Protein 4I83 (pdb70)

Secondary structure (DSSP, 8-state):
--SSEEHHHHHHH----TTS----EEEEEETTTEEEEEEE--SSSGGGGTS-TTS----HHHHHHHHHHHHHHHHHHHTT--TTT---EEEEE-SEEE-S---TTPEEEEEEEEEEEETTEEEEEEEEEETTEEEEEEEEEEE-/-PSSEEHHHHHHH----TTS----EEEEEETTTEEEEEEE--TTSGGGGTS-TTS----HHHHHHHHHHHHHHHHHHHTT--TTT---EEEEE-SEEE-S---TTPEEEEEEEEEEEETTEEEEEEEEEETTEEEEEEEEEEE-/-PSSEEHHHHHHH----TTS----EEEEEETTTEEEEEEE--SSSGGGGTS-TTS----HHHHHHHHHHHHHHHHHHHTT--SSS---EEEEE-SEEE-S---TTPEEEEEEEEEEEETTEEEEEEEEEETTEEEEEEEEEEE-/-PSSEEHHHHHHH----TTS----EEEEEETTTEEEEEEE--SSSGGGGTS-TTS----HHHHHHHHHHHHHHHHHHHTT--TTT---EEEEE-SEEE-S---TT-EEEEEEEEEEEETTEEEEEEEEEETTEEEEEEEEEEE-/-PSSEEHHHHHHH----TTS----EEEEEETTTEEEEEEE--SSSGGGGTS-TTS----HHHHHHHHHHHHHHHHHHHTT--SSS---EEEEE-SEEE-S---TTPEEEEEEEEEE-GGGEEEEEEEEEETTEEEEEEEEEEE-/--SSEEHHHHHHH----TTS----EEEEEETTTEEEEEEE--SSSGGGGTS-TTS----HHHHHHHHHHHHHHHHHHHTT--TTT---EEEEE-SEEE-S---TTPEEEEEEEEEEEETTEEEEEEEEEETTEEEEEEEEEEE-

CATH classification: 3.10.129.10

Radius of gyration: 27.05 Å; Cα contacts (8 Å, |Δi|>4): 2384; chains: 6; bounding box: 73×71×73 Å

Nearest PDB structures (foldseek):
  4i83-assembly1_F  TM=1.007E+00  e=2.774E-29  Neisseria meningitidis FAM18
  5buw-assembly1_A  TM=9.594E-01  e=2.032E-19  Yersinia pestis
  6n3p-assembly1_A  TM=9.674E-01  e=6.274E-19  Escherichia coli
  1u1z-assembly1_D  TM=9.624E-01  e=1.663E-16  Pseudomonas aeruginosa
  1u1z-assembly1_E  TM=9.686E-01  e=4.587E-16  Pseudomonas aeruginosa

Sequence (864 aa):
VQLPIEAKDIQKLIPHRYPFLQLDRITAFEPMKTLTAIKNVSINEPQFQGHFPDLPVMPGVLIIEAMAQACGTLAILSEGGRKENEFFFFAGIDEARFKRQVIPGDQLVFEVELLTSRRGIGKFNAVAKVDGQVAVEAIIMCAKVQLPIEAKDIQKLIPHRYPFLQLDRITAFEPMKTLTAIKNVSINEPQFQGHFPDLPVMPGVLIIEAMAQACGTLAILSEGGRKENEFFFFAGIDEARFKRQVIPGDQLVFEVELLTSRRGIGKFNAVAKVDGQVAVEAIIMCAKVQLPIEAKDIQKLIPHRYPFLQLDRITAFEPMKTLTAIKNVSINEPQFQGHFPDLPVMPGVLIIEAMAQACGTLAILSEGGRKENEFFFFAGIDEARFKRQVIPGDQLVFEVELLTSRRGIGKFNAVAKVDGQVAVEAIIMCAKVQLPIEAKDIQKLIPHRYPFLQLDRITAFEPMKTLTAIKNVSINEPQFQGHFPDLPVMPGVLIIEAMAQACGTLAILSEGGRKENEFFFFAGIDEARFKRQVIPGDQLVFEVELLTSRRGIGKFNAVAKVDGQVAVEAIIMCAKVQLPIEAKDIQKLIPHRYPFLQLDRITAFEPMKTLTAIKNVSINEPQFQGHFPDLPVMPGVLIIEAMAQACGTLAILSEGGRKENEFFFFAGIDEARFKRQVIPGDQLVFEVELLTSRRGIGKFNAVAKVDGQVAVEAIIMCAKVQLPIEAKDIQKLIPHRYPFLQLDRITAFEPMKTLTAIKNVSINEPQFQGHFPDLPVMPGVLIIEAMAQACGTLAILSEGGRKENEFFFFAGIDEARFKRQVIPGDQLVFEVELLTSRRGIGKFNAVAKVDGQVAVEAIIMCAK

Solvent-accessible surface area: 33273 Å² total; per-residue (Å²): 123,167,73,73,16,31,1,81,43,0,15,130,21,5,27,20,44,30,17,7,1,0,0,0,30,0,55,40,26,99,78,114,129,56,2,24,0,11,0,0,0,0,10,1,0,16,6,10,47,0,12,18,66,112,83,7,20,6,2,18,0,6,3,0,8,0,0,11,9,0,0,8,0,1,17,10,19,23,97,51,11,148,83,128,94,104,69,37,96,42,26,0,0,29,101,0,77,38,128,77,101,2,32,2,4,5,62,0,42,0,72,4,81,36,85,70,79,201,203,35,84,11,75,3,65,1,29,0,61,2,132,58,110,47,0,1,53,3,24,0,15,7,23,113,124,166,76,72,15,31,1,79,44,0,17,130,20,6,26,19,45,32,17,7,1,0,0,0,29,0,54,40,31,100,77,114,127,55,2,24,0,12,1,0,0,0,7,1,0,16,6,11,42,0,13,18,67,110,82,8,19,6,1,16,0,5,3,0,8,0,0,10,8,0,0,9,0,1,17,17,18,24,89,55,14,149,85,126,94,90,72,34,100,42,24,0,0,27,100,0,75,37,126,79,97,2,35,2,4,4,61,0,41,0,71,3,80,38,83,70,79,180,197,43,84,11,73,4,64,1,26,0,61,2,129,59,110,47,0,2,54,3,23,0,15,6,23,114,123,165,74,73,14,31,1,81,44,0,17,130,20,6,25,21,42,32,17,7,2,0,0,0,29,0,55,40,28,104,79,115,128,55,1,24,0,11,0,0,0,0,7,2,0,15,5,10,43,0,11,17,67,108,83,7,19,6,1,17,0,5,4,1,8,0,0,10,7,0,0,9,0,1,17,7,19,23,87,53,9,150,81,133,119,17,74,34,104,44,27,0,0,30,98,0,79,36,126,82,92,2,34,1,4,4,61,0,41,0,71,4,77,38,85,70,77,164,186,44,76,10,73,4,65,1,26,0,58,1,131,56,110,46,0,1,54,2,23,0,15,5,21,129,121,166,76,72,14,31,1,81,43,0,16,130,20,6,26,21,47,31,16,8,2,0,0,0,31,0,55,40,28,101,78,113,129,55,2,24,0,11,1,0,0,0,7,2,0,16,5,10,46,0,12,21,69,106,82,8,18,6,1,19,1,6,3,0,8,0,0,10,8,0,0,9,0,1,17,8,19,23,79,52,8,150,80,134,103,35,78,33,99,43,25,0,0,27,97,0,77,39,127,80,98,2,35,2,4,4,63,0,42,0,73,3,79,38,85,73,82,184,212,43,83,11,72,5,65,1,27,0,61,1,130,60,109,46,0,2,54,3,24,0,16,5,21,125,122,166,73,74,14,32,1,84,42,0,15,130,21,6,24,19,45,32,17,7,1,0,0,0,28,0,56,40,27,101,79,114,129,55,2,24,0,12,0,0,0,0,10,1,0,17,6,11,45,0,12,18,67,113,83,8,20,5,2,17,0,6,4,0,8,0,0,11,8,0,0,10,0,1,17,16,18,23,97,54,19,154,81,129,78,128,71,41,97,42,26,0,0,30,99,0,72,38,127,79,98,2,36,2,3,4,63,0,43,0,71,4,76,38,85,70,80,154,168,45,73,11,73,5,64,0,26,0,61,1,130,60,110,46,0,2,54,3,26,0,14,6,22,125,122,164,75,72,13,31,1,81,44,0,16,130,20,5,26,21,43,30,17,7,1,0,0,0,30,0,56,39,28,101,77,114,127,55,2,24,0,12,0,0,0,0,8,1,0,16,5,10,45,0,13,17,66,109,80,8,18,6,1,17,1,5,4,0,8,0,0,10,7,0,0,10,0,1,17,9,19,22,86,56,10,152,80,132,116,19,80,34,100,42,26,0,0,28,101,0,78,37,129,80,93,2,34,3,3,4,62,0,43,0,71,5,78,36,85,70,81,166,202,43,82,10,76,4,65,1,28,0,61,2,133,58,111,48,0,2,55,3,22,0,14,7,21,131

Foldseek 3Di:
DDPWQAPVRLCFAAVDDPPLAFFGIWGDADAQWKTKTKGAAACPHPCNVVCPPVDGWPDPVSVVSNLQSRVFSSNQVNVPHTHVGDDKAFDDKADKDFDDTDGHVWMKMKMKTFDDCPDQKTWMWMFIDTPPDTGMTIITIIGD/DDPWQAPVRLCFAAVDDPPQAFFGTWHDADAQWKTKTKGAAACPHPCNVVCPPVAGWDDPVSVVSNLQSRVQSSNCVNVPHTHPDDGKAFDDKADKDFDDTDGHVWMWMKMKTFDDCPPQKTWMWMFIDTPPDTGMTIITIIGD/DDPWQAPVRLCFAAVDDPPQAFFGIWGDADAQWKTKTKGAAACPHPCNVVCPPVDFWPDPVSVVSNLQSRVFSSNCVNVPHTHVPDDKAFDDKADKDFDDTDGHVWMKMKMKTFDDCPPQKTWMWMFIDTPPDTGMTIITIIGD/DDPWQAPVRLCFAAVDDPPQAFFGIWHDADAQWKTKTKGAAACPHPCNVVCPPVDGWPDPVSVVSNLQSRVSSSNCVNVPHTHVPDDKAFDDKADKDFDDTDGHVWMKMKMKTFDDDDPQKTWMWMFIDTPPDTGMTIITIIGD/DDPWQAPVRLCFAAVDDPPQAFFGIWGDADAQWKTKTKGAAACPHPCNVVCPPVDGWPDPVSVVSNLQSRVQSSNCVNVVHTHPPDDKAFDDKADKDFDDTDGHVWMKMKMKTFDDCPPQKTWMWMFIDTPPDTGMTIITIIGD/DDPWQAPVRLCFAAVDDPPQAFFGIWHDADAQWKTKTKGAAACPHPCNVVCPPVFGWPDPVSVVSNLQSRVSSSNCVNVPHTHVPDDKAFDDKADKDFDDTDGHPWMKMKMKTFDDCPPQKTWMWMFIDTPPDTGMTIITIIGD

B-factor: mean 51.8, std 17.57, range [20.0, 137.4]

Organism: Neisseria meningitidis serogroup C / serotype 2a (strain ATCC 700532 / DSM 15464 / FAM18) (NCBI:txid272831)

Structure (mmCIF, N/CA/C/O backbone):
data_4I83
#
_entry.id   4I83
#
_cell.length_a   72.440
_cell.length_b   103.980
_cell.length_c   135.860
_cell.angle_alpha   90.00
_cell.angle_beta   90.00
_cell.angle_gamma   90.00
#
_symmetry.space_group_name_H-M   'P 21 21 21'
#
loop_
_atom_site.group_PDB
_atom_site.id
_atom_site.type_symbol
_atom_site.label_atom_id
_atom_site.label_alt_id
_atom_site.label_comp_id
_atom_site.label_asym_id
_atom_site.label_entity_id
_atom_site.label_seq_id
_atom_site.pdbx_PDB_ins_code
_atom_site.Cartn_x
_atom_site.Cartn_y
_atom_site.Cartn_z
_atom_site.occupancy
_atom_site.B_iso_or_equiv
_atom_site.auth_seq_id
_atom_site.auth_comp_id
_atom_site.auth_asym_id
_atom_site.auth_atom_id
_atom_site.pdbx_PDB_model_num
ATOM 1 N N . VAL A 1 6 ? -8.847 -35.959 12.025 1.00 61.34 3 VAL A N 1
ATOM 2 C CA . VAL A 1 6 ? -9.323 -34.653 12.607 1.00 56.60 3 VAL A CA 1
ATOM 3 C C . VAL A 1 6 ? -10.784 -34.390 12.220 1.00 54.35 3 VAL A C 1
ATOM 4 O O . VAL A 1 6 ? -11.192 -34.699 11.116 1.00 46.16 3 VAL A O 1
ATOM 8 N N . GLN A 1 7 ? -11.536 -33.752 13.125 1.00 58.32 4 GLN A N 1
ATOM 9 C CA . GLN A 1 7 ? -12.962 -33.502 12.931 1.00 57.35 4 GLN A CA 1
ATOM 10 C C . GLN A 1 7 ? -13.252 -32.153 12.215 1.00 54.97 4 GLN A C 1
ATOM 11 O O . GLN A 1 7 ? -12.895 -31.072 12.715 1.00 58.99 4 GLN A O 1
ATOM 17 N N . LEU A 1 8 ? -13.917 -32.214 11.064 1.00 47.56 5 LEU A N 1
ATOM 18 C CA . LEU A 1 8 ? -14.242 -31.021 10.280 1.00 49.99 5 LEU A CA 1
ATOM 19 C C . LEU A 1 8 ? -15.727 -30.639 10.405 1.00 47.32 5 LEU A C 1
ATOM 20 O O . LEU A 1 8 ? -16.561 -31.516 10.535 1.00 55.60 5 LEU A O 1
ATOM 25 N N . PRO A 1 9 ? -16.064 -29.333 10.343 1.00 44.16 6 PRO A N 1
ATOM 26 C CA . PRO A 1 9 ? -15.166 -28.171 10.194 1.00 42.49 6 PRO A CA 1
ATOM 27 C C . PRO A 1 9 ? -14.403 -27.869 11.477 1.00 45.76 6 PRO A C 1
ATOM 28 O O . PRO A 1 9 ? -14.891 -28.176 12.573 1.00 45.41 6 PRO A O 1
ATOM 32 N N . ILE A 1 10 ? -13.215 -27.286 11.358 1.00 46.89 7 ILE A N 1
ATOM 33 C CA . ILE A 1 10 ? -12.511 -26.770 12.546 1.00 46.88 7 ILE A CA 1
ATOM 34 C C . ILE A 1 10 ? -12.950 -25.335 12.774 1.00 45.78 7 ILE A C 1
ATOM 35 O O . ILE A 1 10 ? -12.758 -24.471 11.911 1.00 47.71 7 ILE A O 1
ATOM 40 N N . GLU A 1 11 ? -13.576 -25.088 13.918 1.00 42.72 8 GLU A N 1
ATOM 41 C CA . GLU A 1 11 ? -14.099 -23.753 14.207 1.00 41.72 8 GLU A CA 1
ATOM 42 C C . GLU A 1 11 ? -13.008 -22.836 14.706 1.00 39.18 8 GLU A C 1
ATOM 43 O O . GLU A 1 11 ? -11.983 -23.292 15.201 1.00 43.81 8 GLU A O 1
ATOM 49 N N . ALA A 1 12 ? -13.238 -21.535 14.579 1.00 39.08 9 ALA A N 1
ATOM 50 C CA . ALA A 1 12 ? -12.288 -20.508 15.044 1.00 34.45 9 ALA A CA 1
ATOM 51 C C . ALA A 1 12 ? -11.764 -20.786 16.436 1.00 31.91 9 ALA A C 1
ATOM 52 O O . ALA A 1 12 ? -10.556 -20.760 16.666 1.00 31.42 9 ALA A O 1
ATOM 54 N N . LYS A 1 13 ? -12.648 -21.115 17.365 1.00 34.59 10 LYS A N 1
ATOM 55 C CA . LYS A 1 13 ? -12.193 -21.474 18.728 1.00 36.66 10 LYS A CA 1
ATOM 56 C C . LYS A 1 13 ? -11.109 -22.546 18.737 1.00 35.00 10 LYS A C 1
ATOM 57 O O . LYS A 1 13 ? -10.276 -22.585 19.657 1.00 38.69 10 LYS A O 1
ATOM 63 N N . ASP A 1 14 ? -11.112 -23.422 17.737 1.00 33.45 11 ASP A N 1
ATOM 64 C CA . ASP A 1 14 ? -10.113 -24.480 17.662 1.00 35.04 11 ASP A CA 1
ATOM 65 C C . ASP A 1 14 ? -8.919 -24.164 16.774 1.00 36.68 11 ASP A C 1
ATOM 66 O O . ASP A 1 14 ? -7.811 -24.646 17.053 1.00 39.09 11 ASP A O 1
ATOM 71 N N . ILE A 1 15 ? -9.120 -23.350 15.741 1.00 33.21 12 ILE A N 1
ATOM 72 C CA . ILE A 1 15 ? -8.001 -22.773 15.003 1.00 31.94 12 ILE A CA 1
ATOM 73 C C . ILE A 1 15 ? -7.032 -22.100 15.963 1.00 32.60 12 ILE A C 1
ATOM 74 O O . ILE A 1 15 ? -5.823 -22.125 15.770 1.00 31.74 12 ILE A O 1
ATOM 79 N N . GLN A 1 16 ? -7.565 -21.502 17.024 1.00 35.89 13 GLN A N 1
ATOM 80 C CA . GLN A 1 16 ? -6.734 -20.836 18.045 1.00 37.02 13 GLN A CA 1
ATOM 81 C C . GLN A 1 16 ? -5.872 -21.784 18.886 1.00 38.51 13 GLN A C 1
ATOM 82 O O . GLN A 1 16 ? -4.896 -21.375 19.513 1.00 41.57 13 GLN A O 1
ATOM 88 N N . LYS A 1 17 ? -6.277 -23.042 18.970 1.00 44.54 14 LYS A N 1
ATOM 89 C CA . LYS A 1 17 ? -5.487 -24.037 19.660 1.00 44.35 14 LYS A CA 1
ATOM 90 C C . LYS A 1 17 ? -4.341 -24.464 18.788 1.00 45.24 14 LYS A C 1
ATOM 91 O O . LYS A 1 17 ? -3.343 -24.981 19.301 1.00 41.81 14 LYS A O 1
ATOM 97 N N . LEU A 1 18 ? -4.489 -24.249 17.470 1.00 45.06 15 LEU A N 1
ATOM 98 C CA . LEU A 1 18 ? -3.457 -24.603 16.477 1.00 43.45 15 LEU A CA 1
ATOM 99 C C . LEU A 1 18 ? -2.405 -23.515 16.233 1.00 41.34 15 LEU A C 1
ATOM 100 O O . LEU A 1 18 ? -1.222 -23.835 16.059 1.00 40.27 15 LEU A O 1
ATOM 105 N N . ILE A 1 19 ? -2.822 -22.245 16.171 1.00 39.63 16 ILE A N 1
ATOM 106 C CA . ILE A 1 19 ? -1.892 -21.137 15.863 1.00 35.77 16 ILE A CA 1
ATOM 107 C C . ILE A 1 19 ? -2.019 -19.989 16.873 1.00 35.69 16 ILE A C 1
ATOM 108 O O . ILE A 1 19 ? -3.086 -19.793 17.455 1.00 34.69 16 ILE A O 1
ATOM 113 N N . PRO A 1 20 ? -0.931 -19.244 17.098 1.00 33.52 17 PRO A N 1
ATOM 114 C CA . PRO A 1 20 ? -0.932 -18.284 18.197 1.00 36.37 17 PRO A CA 1
ATOM 115 C C . PRO A 1 20 ? -1.643 -16.942 17.898 1.00 36.34 17 PRO A C 1
ATOM 116 O O . PRO A 1 20 ? -1.936 -16.182 18.812 1.00 36.44 17 PRO A O 1
ATOM 120 N N . HIS A 1 21 ? -1.993 -16.728 16.639 1.00 37.27 18 HIS A N 1
ATOM 121 C CA . HIS A 1 21 ? -2.569 -15.484 16.167 1.00 35.94 18 HIS A CA 1
ATOM 122 C C . HIS A 1 21 ? -3.875 -15.202 16.873 1.00 37.63 18 HIS A C 1
ATOM 123 O O . HIS A 1 21 ? -4.727 -16.092 17.009 1.00 37.01 18 HIS A O 1
ATOM 130 N N . ARG A 1 22 ? -4.050 -13.952 17.314 1.00 36.88 19 ARG A N 1
ATOM 131 C CA . ARG A 1 22 ? -5.297 -13.514 17.922 1.00 34.47 19 ARG A CA 1
ATOM 132 C C . ARG A 1 22 ? -5.714 -12.177 17.357 1.00 33.73 19 ARG A C 1
ATOM 133 O O . ARG A 1 22 ? -5.031 -11.631 16.502 1.00 35.50 19 ARG A O 1
ATOM 141 N N . TYR A 1 23 ? -6.868 -11.683 17.799 1.00 33.64 20 TYR A N 1
ATOM 142 C CA . TYR A 1 23 ? -7.430 -10.444 17.311 1.00 32.45 20 TYR A CA 1
ATOM 143 C C . TYR A 1 23 ? -6.397 -9.328 17.428 1.00 34.92 20 TYR A C 1
ATOM 144 O O . TYR A 1 23 ? -5.784 -9.186 18.471 1.00 40.27 20 TYR A O 1
ATOM 153 N N . PRO A 1 24 ? -6.208 -8.517 16.374 1.00 32.13 21 PRO A N 1
ATOM 154 C CA . PRO A 1 24 ? -6.870 -8.458 15.095 1.00 30.65 21 PRO A CA 1
ATOM 155 C C . PRO A 1 24 ? -6.089 -9.111 13.960 1.00 29.56 21 PRO A C 1
ATOM 156 O O . PRO A 1 24 ? -6.261 -8.721 12.811 1.00 28.60 21 PRO A O 1
ATOM 160 N N . PHE A 1 25 ? -5.266 -10.107 14.274 1.00 31.00 22 PHE A N 1
ATOM 161 C CA . PHE A 1 25 ? -4.435 -10.747 13.261 1.00 31.55 22 PHE A CA 1
ATOM 162 C C . PHE A 1 25 ? -4.688 -12.236 13.023 1.00 32.51 22 PHE A C 1
ATOM 163 O O . PHE A 1 25 ? -3.884 -12.915 12.420 1.00 32.21 22 PHE A O 1
ATOM 171 N N . LEU A 1 26 ? -5.853 -12.707 13.466 1.00 34.68 23 LEU A N 1
ATOM 172 C CA . LEU A 1 26 ? -6.383 -14.003 13.091 1.00 31.52 23 LEU A CA 1
ATOM 173 C C . LEU A 1 26 ? -7.342 -13.817 11.943 1.00 31.78 23 LEU A C 1
ATOM 174 O O . LEU A 1 26 ? -8.392 -13.212 12.124 1.00 36.80 23 LEU A O 1
ATOM 179 N N . GLN A 1 27 ? -6.970 -14.316 10.762 1.00 32.72 24 GLN A N 1
ATOM 180 C CA . GLN A 1 27 ? -7.682 -14.016 9.519 1.00 31.71 24 GLN A CA 1
ATOM 181 C C . GLN A 1 27 ? -8.317 -15.250 8.887 1.00 32.96 24 GLN A C 1
ATOM 182 O O . GLN A 1 27 ? -8.520 -15.299 7.672 1.00 32.07 24 GLN A O 1
ATOM 188 N N . LEU A 1 28 ? -8.573 -16.259 9.708 1.00 32.95 25 LEU A N 1
ATOM 189 C CA . LEU A 1 28 ? -9.341 -17.406 9.299 1.00 32.71 25 LEU A CA 1
ATOM 190 C C . LEU A 1 28 ? -10.465 -17.560 10.261 1.00 34.65 25 LEU A C 1
ATOM 191 O O . LEU A 1 28 ? -10.270 -17.483 11.470 1.00 37.36 25 LEU A O 1
ATOM 196 N N . ASP A 1 29 ? -11.649 -17.825 9.734 1.00 39.03 26 ASP A N 1
ATOM 197 C CA . ASP A 1 29 ? -12.794 -18.109 10.575 1.00 40.69 26 ASP A CA 1
ATOM 198 C C . ASP A 1 29 ? -13.062 -19.614 10.789 1.00 39.26 26 ASP A C 1
ATOM 199 O O . ASP A 1 29 ? -13.564 -20.000 11.838 1.00 39.08 26 ASP A O 1
ATOM 204 N N . ARG A 1 30 ? -12.769 -20.436 9.792 1.00 41.48 27 ARG A N 1
ATOM 205 C CA . ARG A 1 30 ? -13.164 -21.843 9.824 1.00 42.27 27 ARG A CA 1
ATOM 206 C C . ARG A 1 30 ? -12.393 -22.652 8.802 1.00 40.73 27 ARG A C 1
ATOM 207 O O . ARG A 1 30 ? -12.251 -22.220 7.660 1.00 43.97 27 ARG A O 1
ATOM 215 N N . ILE A 1 31 ? -11.899 -23.813 9.214 1.00 40.94 28 ILE A N 1
ATOM 216 C CA . ILE A 1 31 ? -11.301 -24.769 8.282 1.00 40.68 28 ILE A CA 1
ATOM 217 C C . ILE A 1 31 ? -12.396 -25.733 7.827 1.00 42.17 28 ILE A C 1
ATOM 218 O O . ILE A 1 31 ? -13.036 -26.375 8.658 1.00 43.68 28 ILE A O 1
ATOM 223 N N . THR A 1 32 ? -12.614 -25.829 6.516 1.00 44.50 29 THR A N 1
ATOM 224 C CA . THR A 1 32 ? -13.687 -26.665 5.986 1.00 45.72 29 THR A CA 1
ATOM 225 C C . THR A 1 32 ? -13.232 -27.957 5.252 1.00 47.25 29 THR A C 1
ATOM 226 O O . THR A 1 32 ? -14.026 -28.877 5.106 1.00 54.06 29 THR A O 1
ATOM 230 N N . ALA A 1 33 ? -11.984 -28.022 4.800 1.00 47.57 30 ALA A N 1
ATOM 231 C CA . ALA A 1 33 ? -11.462 -29.195 4.065 1.00 46.91 30 ALA A CA 1
ATOM 232 C C . ALA A 1 33 ? -9.994 -29.395 4.383 1.00 45.29 30 ALA A C 1
ATOM 233 O O . ALA A 1 33 ? -9.289 -28.439 4.658 1.00 46.98 30 ALA A O 1
ATOM 235 N N . PHE A 1 34 ? -9.554 -30.641 4.364 1.00 47.51 31 PHE A N 1
ATOM 236 C CA . PHE A 1 34 ? -8.195 -30.955 4.724 1.00 51.53 31 PHE A CA 1
ATOM 237 C C . PHE A 1 34 ? -7.789 -32.341 4.246 1.00 52.12 31 PHE A C 1
ATOM 238 O O . PHE A 1 34 ? -8.401 -33.335 4.635 1.00 48.70 31 PHE A O 1
ATOM 246 N N . GLU A 1 35 ? -6.740 -32.379 3.422 1.00 53.63 32 GLU A N 1
ATOM 247 C CA . GLU A 1 35 ? -6.044 -33.615 3.043 1.00 50.58 32 GLU A CA 1
ATOM 248 C C . GLU A 1 35 ? -4.612 -33.589 3.558 1.00 49.95 32 GLU A C 1
ATOM 249 O O . GLU A 1 35 ? -3.810 -32.775 3.086 1.00 47.66 32 GLU A O 1
ATOM 255 N N . PRO A 1 36 ? -4.273 -34.464 4.525 1.00 48.04 33 PRO A N 1
ATOM 256 C CA . PRO A 1 36 ? -2.925 -34.424 5.131 1.00 48.67 33 PRO A CA 1
ATOM 257 C C . PRO A 1 36 ? -1.818 -34.319 4.101 1.00 46.25 33 PRO A C 1
ATOM 258 O O . PRO A 1 36 ? -1.862 -34.980 3.073 1.00 47.58 33 PRO A O 1
ATOM 262 N N . MET A 1 37 ? -0.866 -33.436 4.371 1.00 48.57 34 MET A N 1
ATOM 263 C CA . MET A 1 37 ? 0.297 -33.193 3.523 1.00 50.53 34 MET A CA 1
ATOM 264 C C . MET A 1 37 ? -0.012 -32.730 2.093 1.00 49.52 34 MET A C 1
ATOM 265 O O . MET A 1 37 ? 0.888 -32.649 1.267 1.00 46.85 34 MET A O 1
ATOM 270 N N . LYS A 1 38 ? -1.259 -32.342 1.823 1.00 55.30 35 LYS A N 1
ATOM 271 C CA . LYS A 1 38 ? -1.706 -32.007 0.461 1.00 56.14 35 LYS A CA 1
ATOM 272 C C . LYS A 1 38 ? -2.486 -30.672 0.333 1.00 51.05 35 LYS A C 1
ATOM 273 O O . LYS A 1 38 ? -1.969 -29.697 -0.242 1.00 47.37 35 LYS A O 1
ATOM 279 N N . THR A 1 39 ? -3.741 -30.653 0.803 1.00 45.94 36 THR A N 1
ATOM 280 C CA . THR A 1 39 ? -4.608 -29.485 0.601 1.00 46.10 36 THR A CA 1
ATOM 281 C C . THR A 1 39 ? -5.409 -29.097 1.833 1.00 45.80 36 THR A C 1
ATOM 282 O O . THR A 1 39 ? -5.542 -29.878 2.781 1.00 53.10 36 THR A O 1
ATOM 286 N N . LEU A 1 40 ? -5.917 -27.867 1.805 1.00 43.76 37 LEU A N 1
ATOM 287 C CA . LEU A 1 40 ? -6.803 -27.346 2.845 1.00 39.87 37 LEU A CA 1
ATOM 288 C C . LEU A 1 40 ? -7.703 -26.283 2.268 1.00 36.42 37 LEU A C 1
ATOM 289 O O . LEU A 1 40 ? -7.282 -25.503 1.411 1.00 32.06 37 LEU A O 1
ATOM 294 N N . THR A 1 41 ? -8.954 -26.277 2.720 1.00 39.14 38 THR A N 1
ATOM 295 C CA . THR A 1 41 ? -9.877 -25.154 2.455 1.00 42.14 38 THR A CA 1
ATOM 296 C C . THR A 1 41 ? -10.257 -24.476 3.787 1.00 43.11 38 THR A C 1
ATOM 297 O O . THR A 1 41 ? -10.519 -25.143 4.806 1.00 41.99 38 THR A O 1
ATOM 301 N N . ALA A 1 42 ? -10.255 -23.148 3.758 1.00 39.13 39 ALA A N 1
ATOM 302 C CA . ALA A 1 42 ? -10.638 -22.353 4.909 1.00 40.66 39 ALA A CA 1
ATOM 303 C C . ALA A 1 42 ? -11.483 -21.187 4.436 1.00 37.92 39 ALA A C 1
ATOM 304 O O . ALA A 1 42 ? -11.399 -20.793 3.274 1.00 35.30 39 ALA A O 1
ATOM 306 N N . ILE A 1 43 ? -12.300 -20.641 5.332 1.00 35.85 40 ILE A N 1
ATOM 307 C CA . ILE A 1 43 ? -13.024 -19.416 5.005 1.00 39.24 40 ILE A CA 1
ATOM 308 C C . ILE A 1 43 ? -12.727 -18.264 5.965 1.00 39.42 40 ILE A C 1
ATOM 309 O O . ILE A 1 43 ? -12.272 -18.459 7.105 1.00 37.98 40 ILE A O 1
ATOM 314 N N . LYS A 1 44 ? -12.969 -17.067 5.461 1.00 36.30 41 LYS A N 1
ATOM 315 C CA . LYS A 1 44 ? -12.899 -15.849 6.241 1.00 36.17 41 LYS A CA 1
ATOM 316 C C . LYS A 1 44 ? -14.045 -14.974 5.779 1.00 34.53 41 LYS A C 1
ATOM 317 O O . LYS A 1 44 ? -14.112 -14.623 4.608 1.00 31.42 41 LYS A O 1
ATOM 323 N N . ASN A 1 45 ? -14.952 -14.661 6.702 1.00 34.65 42 ASN A N 1
ATOM 324 C CA . ASN A 1 45 ? -16.059 -13.773 6.423 1.00 33.14 42 ASN A CA 1
ATOM 325 C C . ASN A 1 45 ? -15.598 -12.317 6.446 1.00 33.98 42 ASN A C 1
ATOM 326 O O . ASN A 1 45 ? -14.918 -11.914 7.372 1.00 36.43 42 ASN A O 1
ATOM 331 N N . VAL A 1 46 ? -15.945 -11.537 5.431 1.00 34.43 43 VAL A N 1
ATOM 332 C CA . VAL A 1 46 ? -15.598 -10.128 5.423 1.00 34.04 43 VAL A CA 1
ATOM 333 C C . VAL A 1 46 ? -16.816 -9.307 5.847 1.00 33.04 43 VAL A C 1
ATOM 334 O O . VAL A 1 46 ? -17.864 -9.359 5.224 1.00 28.91 43 VAL A O 1
ATOM 338 N N . SER A 1 47 ? -16.637 -8.556 6.928 1.00 33.69 44 SER A N 1
ATOM 339 C CA . SER A 1 47 ? -17.693 -7.751 7.503 1.00 33.70 44 SER A CA 1
ATOM 340 C C . SER A 1 47 ? -17.242 -6.315 7.645 1.00 34.40 44 SER A C 1
ATOM 341 O O . SER A 1 47 ? -16.060 -6.055 7.886 1.00 33.00 44 SER A O 1
ATOM 344 N N . ILE A 1 48 ? -18.190 -5.389 7.529 1.00 33.18 45 ILE A N 1
ATOM 345 C CA . ILE A 1 48 ? -17.918 -3.979 7.773 1.00 31.38 45 ILE A CA 1
ATOM 346 C C . ILE A 1 48 ? -17.512 -3.760 9.250 1.00 28.77 45 ILE A C 1
ATOM 347 O O . ILE A 1 48 ? -16.838 -2.793 9.570 1.00 30.01 45 ILE A O 1
ATOM 352 N N . ASN A 1 49 ? -17.903 -4.660 10.145 1.00 29.05 46 ASN A N 1
ATOM 353 C CA . ASN A 1 49 ? -17.539 -4.573 11.566 1.00 30.35 46 ASN A CA 1
ATOM 354 C C . ASN A 1 49 ? -16.142 -5.115 11.912 1.00 31.25 46 ASN A C 1
ATOM 355 O O . ASN A 1 49 ? -15.967 -5.801 12.916 1.00 27.82 46 ASN A O 1
ATOM 360 N N . GLU A 1 50 ? -15.152 -4.832 11.066 1.00 33.93 47 GLU A N 1
ATOM 361 C CA . GLU A 1 50 ? -13.780 -5.288 11.306 1.00 32.34 47 GLU A CA 1
ATOM 362 C C . GLU A 1 50 ? -12.876 -4.078 11.454 1.00 30.64 47 GLU A C 1
ATOM 363 O O . GLU A 1 50 ? -13.084 -3.073 10.795 1.00 29.51 47 GLU A O 1
ATOM 369 N N . PRO A 1 51 ? -11.841 -4.175 12.305 1.00 34.98 48 PRO A N 1
ATOM 370 C CA . PRO A 1 51 ? -11.062 -2.969 12.627 1.00 34.47 48 PRO A CA 1
ATOM 371 C C . PRO A 1 51 ? -10.430 -2.268 11.446 1.00 34.92 48 PRO A C 1
ATOM 372 O O . PRO A 1 51 ? -10.255 -1.063 11.491 1.00 37.25 48 PRO A O 1
ATOM 376 N N . GLN A 1 52 ? -10.075 -3.007 10.406 1.00 36.16 49 GLN A N 1
ATOM 377 C CA . GLN A 1 52 ? -9.355 -2.421 9.283 1.00 34.30 49 GLN A CA 1
ATOM 378 C C . GLN A 1 52 ? -10.216 -1.453 8.534 1.00 33.65 49 GLN A C 1
ATOM 379 O O . GLN A 1 52 ? -9.713 -0.529 7.897 1.00 34.70 49 GLN A O 1
ATOM 385 N N . PHE A 1 53 ? -11.520 -1.619 8.629 1.00 33.18 50 PHE A N 1
ATOM 386 C CA . PHE A 1 53 ? -12.400 -0.752 7.857 1.00 33.63 50 PHE A CA 1
ATOM 387 C C . PHE A 1 53 ? -12.669 0.634 8.429 1.00 32.86 50 PHE A C 1
ATOM 388 O O . PHE A 1 53 ? -13.291 1.420 7.783 1.00 31.30 50 PHE A O 1
ATOM 396 N N . GLN A 1 54 ? -12.112 0.973 9.584 1.00 37.34 51 GLN A N 1
ATOM 397 C CA . GLN A 1 54 ? -12.020 2.393 10.003 1.00 35.41 51 GLN A CA 1
ATOM 398 C C . GLN A 1 54 ? -11.097 3.234 9.131 1.00 33.49 51 GLN A C 1
ATOM 399 O O . GLN A 1 54 ? -11.357 4.409 8.886 1.00 31.48 51 GLN A O 1
ATOM 405 N N . GLY A 1 55 ? -10.031 2.600 8.640 1.00 33.27 52 GLY A N 1
ATOM 406 C CA . GLY A 1 55 ? -8.983 3.285 7.887 1.00 32.53 52 GLY A CA 1
ATOM 407 C C . GLY A 1 55 ? -8.781 2.859 6.445 1.00 33.26 52 GLY A C 1
ATOM 408 O O . GLY A 1 55 ? -7.961 3.453 5.738 1.00 35.20 52 GLY A O 1
ATOM 409 N N . HIS A 1 56 ? -9.519 1.855 5.981 1.00 31.83 53 HIS A N 1
ATOM 410 C CA . HIS A 1 56 ? -9.229 1.285 4.686 1.00 32.34 53 HIS A CA 1
ATOM 411 C C . HIS A 1 56 ? -10.502 0.941 3.921 1.00 33.00 53 HIS A C 1
ATOM 412 O O . HIS A 1 56 ? -10.819 -0.234 3.771 1.00 35.92 53 HIS A O 1
ATOM 419 N N . PHE A 1 57 ? -11.216 1.929 3.382 1.00 36.31 54 PHE A N 1
ATOM 420 C CA . PHE A 1 57 ? -10.904 3.354 3.506 1.00 39.46 54 PHE A CA 1
ATOM 421 C C . PHE A 1 57 ? -12.077 4.064 4.163 1.00 40.56 54 PHE A C 1
ATOM 422 O O . PHE A 1 57 ? -13.207 3.583 4.106 1.00 42.58 54 PHE A O 1
ATOM 430 N N . PRO A 1 58 ? -11.813 5.199 4.817 1.00 41.44 55 PRO A N 1
ATOM 431 C CA . PRO A 1 58 ? -12.851 5.892 5.564 1.00 42.06 55 PRO A CA 1
ATOM 432 C C . PRO A 1 58 ? -14.270 5.841 5.044 1.00 45.51 55 PRO A C 1
ATOM 433 O O . PRO A 1 58 ? -15.137 5.456 5.819 1.00 59.28 55 PRO A O 1
ATOM 437 N N . ASP A 1 59 ? -14.585 6.131 3.794 1.00 43.58 56 ASP A N 1
ATOM 438 C CA . ASP A 1 59 ? -16.014 5.910 3.454 1.00 47.28 56 ASP A CA 1
ATOM 439 C C . ASP A 1 59 ? -16.244 4.724 2.498 1.00 51.07 56 ASP A C 1
ATOM 440 O O . ASP A 1 59 ? -17.367 4.408 2.138 1.00 52.63 56 ASP A O 1
ATOM 445 N N . LEU A 1 60 ? -15.157 4.052 2.138 1.00 52.48 57 LEU A N 1
ATOM 446 C CA . LEU A 1 60 ? -15.147 3.050 1.097 1.00 43.74 57 LEU A CA 1
ATOM 447 C C . LEU A 1 60 ? -14.470 1.757 1.608 1.00 37.55 57 LEU A C 1
ATOM 448 O O . LEU A 1 60 ? -13.267 1.583 1.487 1.00 36.72 57 LEU A O 1
ATOM 453 N N . PRO A 1 61 ? -15.246 0.865 2.201 1.00 37.75 58 PRO A N 1
ATOM 454 C CA . PRO A 1 61 ? -14.632 -0.326 2.768 1.00 40.69 58 PRO A CA 1
ATOM 455 C C . PRO A 1 61 ? -14.089 -1.260 1.693 1.00 42.24 58 PRO A C 1
ATOM 456 O O . PRO A 1 61 ? -14.842 -1.681 0.806 1.00 45.85 58 PRO A O 1
ATOM 460 N N . VAL A 1 62 ? -12.797 -1.549 1.778 1.00 39.77 59 VAL A N 1
ATOM 461 C CA . VAL A 1 62 ? -12.134 -2.425 0.845 1.00 41.56 59 VAL A CA 1
ATOM 462 C C . VAL A 1 62 ? -11.178 -3.289 1.628 1.00 38.66 59 VAL A C 1
ATOM 463 O O . VAL A 1 62 ? -10.272 -2.795 2.281 1.00 41.29 59 VAL A O 1
ATOM 467 N N . MET A 1 63 ? -11.376 -4.590 1.551 1.00 40.11 60 MET A N 1
ATOM 468 C CA . MET A 1 63 ? -10.535 -5.537 2.265 1.00 38.43 60 MET A CA 1
ATOM 469 C C . MET A 1 63 ? -9.105 -5.426 1.768 1.00 37.77 60 MET A C 1
ATOM 470 O O . MET A 1 63 ? -8.855 -5.598 0.594 1.00 39.62 60 MET A O 1
ATOM 475 N N . PRO A 1 64 ? -8.162 -5.131 2.664 1.00 38.80 61 PRO A N 1
ATOM 476 C CA . PRO A 1 64 ? -6.805 -5.011 2.186 1.00 38.95 61 PRO A CA 1
ATOM 477 C C . PRO A 1 64 ? -6.288 -6.299 1.615 1.00 36.30 61 PRO A C 1
ATOM 478 O O . PRO A 1 64 ? -6.340 -7.333 2.262 1.00 39.36 61 PRO A O 1
ATOM 482 N N . GLY A 1 65 ? -5.691 -6.226 0.438 1.00 37.90 62 GLY A N 1
ATOM 483 C CA . GLY A 1 65 ? -4.994 -7.385 -0.144 1.00 37.55 62 GLY A CA 1
ATOM 484 C C . GLY A 1 65 ? -4.015 -8.087 0.780 1.00 34.87 62 GLY A C 1
ATOM 485 O O . GLY A 1 65 ? -4.026 -9.307 0.873 1.00 39.17 62 GLY A O 1
ATOM 486 N N . VAL A 1 66 ? -3.212 -7.326 1.513 1.00 33.43 63 VAL A N 1
ATOM 487 C CA . VAL A 1 66 ? -2.239 -7.933 2.395 1.00 32.93 63 VAL A CA 1
ATOM 488 C C . VAL A 1 66 ? -2.878 -8.803 3.469 1.00 34.57 63 VAL A C 1
ATOM 489 O O . VAL A 1 66 ? -2.240 -9.743 3.955 1.00 34.58 63 VAL A O 1
ATOM 493 N N . LEU A 1 67 ? -4.109 -8.501 3.878 1.00 35.12 64 LEU A N 1
ATOM 494 C CA . LEU A 1 67 ? -4.769 -9.335 4.904 1.00 34.24 64 LEU A CA 1
ATOM 495 C C . LEU A 1 67 ? -5.281 -10.590 4.267 1.00 33.79 64 LEU A C 1
ATOM 496 O O . LEU A 1 67 ? -5.342 -11.634 4.908 1.00 32.85 64 LEU A O 1
ATOM 501 N N . ILE A 1 68 ? -5.664 -10.496 2.995 1.00 35.95 65 ILE A N 1
ATOM 502 C CA . ILE A 1 68 ? -6.003 -11.697 2.253 1.00 36.62 65 ILE A CA 1
ATOM 503 C C . ILE A 1 68 ? -4.735 -12.547 2.144 1.00 35.77 65 ILE A C 1
ATOM 504 O O . ILE A 1 68 ? -4.753 -13.728 2.459 1.00 33.06 65 ILE A O 1
ATOM 509 N N . ILE A 1 69 ? -3.616 -11.927 1.785 1.00 36.44 66 ILE A N 1
ATOM 510 C CA . ILE A 1 69 ? -2.336 -12.643 1.778 1.00 35.78 66 ILE A CA 1
ATOM 511 C C . ILE A 1 69 ? -2.054 -13.324 3.116 1.00 35.47 66 ILE A C 1
ATOM 512 O O . ILE A 1 69 ? -1.638 -14.480 3.180 1.00 39.38 66 ILE A O 1
ATOM 517 N N . GLU A 1 70 ? -2.263 -12.600 4.205 1.00 37.09 67 GLU A N 1
ATOM 518 C CA . GLU A 1 70 ? -1.988 -13.130 5.539 1.00 35.00 67 GLU A CA 1
ATOM 519 C C . GLU A 1 70 ? -2.853 -14.372 5.844 1.00 34.94 67 GLU A C 1
ATOM 520 O O . GLU A 1 70 ? -2.409 -15.314 6.488 1.00 30.95 67 GLU A O 1
ATOM 526 N N . ALA A 1 71 ? -4.113 -14.311 5.434 1.00 34.63 68 ALA A N 1
ATOM 527 C CA . ALA A 1 71 ? -5.032 -15.423 5.590 1.00 35.96 68 ALA A CA 1
ATOM 528 C C . ALA A 1 71 ? -4.542 -16.639 4.818 1.00 35.24 68 ALA A C 1
ATOM 529 O O . ALA A 1 71 ? -4.482 -17.739 5.368 1.00 35.61 68 ALA A O 1
ATOM 531 N N . MET A 1 72 ? -4.175 -16.417 3.559 1.00 37.40 69 MET A N 1
ATOM 532 C CA . MET A 1 72 ? -3.581 -17.453 2.703 1.00 38.72 69 MET A CA 1
ATOM 533 C C . MET A 1 72 ? -2.409 -18.103 3.441 1.00 39.45 69 MET A C 1
ATOM 534 O O . MET A 1 72 ? -2.368 -19.314 3.587 1.00 39.23 69 MET A O 1
ATOM 539 N N . ALA A 1 73 ? -1.496 -17.287 3.969 1.00 39.64 70 ALA A N 1
ATOM 540 C CA . ALA A 1 73 ? -0.361 -17.807 4.740 1.00 38.99 70 ALA A CA 1
ATOM 541 C C . ALA A 1 73 ? -0.795 -18.602 5.963 1.00 38.00 70 ALA A C 1
ATOM 542 O O . ALA A 1 73 ? -0.196 -19.615 6.280 1.00 43.15 70 ALA A O 1
ATOM 544 N N . GLN A 1 74 ? -1.780 -18.106 6.687 1.00 37.94 71 GLN A N 1
ATOM 545 C CA . GLN A 1 74 ? -2.273 -18.798 7.879 1.00 38.51 71 GLN A CA 1
ATOM 546 C C . GLN A 1 74 ? -2.898 -20.148 7.501 1.00 38.83 71 GLN A C 1
ATOM 547 O O . GLN A 1 74 ? -2.772 -21.118 8.234 1.00 35.07 71 GLN A O 1
ATOM 553 N N . ALA A 1 75 ? -3.575 -20.184 6.360 1.00 39.28 72 ALA A N 1
ATOM 554 C CA . ALA A 1 75 ? -4.149 -21.421 5.869 1.00 42.17 72 ALA A CA 1
ATOM 555 C C . ALA A 1 75 ? -3.038 -22.431 5.541 1.00 42.32 72 ALA A C 1
ATOM 556 O O . ALA A 1 75 ? -3.087 -23.580 6.006 1.00 38.68 72 ALA A O 1
ATOM 558 N N . CYS A 1 76 ? -2.042 -21.993 4.772 1.00 38.70 73 CYS A N 1
ATOM 559 C CA . CYS A 1 76 ? -0.862 -22.816 4.518 1.00 39.64 73 CYS A CA 1
ATOM 560 C C . CYS A 1 76 ? -0.266 -23.361 5.824 1.00 38.94 73 CYS A C 1
ATOM 561 O O . CYS A 1 76 ? -0.070 -24.551 5.980 1.00 45.16 73 CYS A O 1
ATOM 564 N N . GLY A 1 77 ? 0.016 -22.472 6.764 1.00 37.39 74 GLY A N 1
ATOM 565 C CA . GLY A 1 77 ? 0.577 -22.858 8.035 1.00 32.55 74 GLY A CA 1
ATOM 566 C C . GLY A 1 77 ? -0.251 -23.885 8.777 1.00 33.26 74 GLY A C 1
ATOM 567 O O . GLY A 1 77 ? 0.291 -24.727 9.434 1.00 35.55 74 GLY A O 1
ATOM 568 N N . THR A 1 78 ? -1.577 -23.790 8.716 1.00 36.48 75 THR A N 1
ATOM 569 C CA . THR A 1 78 ? -2.407 -24.703 9.490 1.00 39.43 75 THR A CA 1
ATOM 570 C C . THR A 1 78 ? -2.437 -26.075 8.811 1.00 40.82 75 THR A C 1
ATOM 571 O O . THR A 1 78 ? -2.365 -27.092 9.489 1.00 38.33 75 THR A O 1
ATOM 575 N N . LEU A 1 79 ? -2.516 -26.076 7.482 1.00 41.83 76 LEU A N 1
ATOM 576 C CA . LEU A 1 79 ? -2.287 -27.277 6.699 1.00 44.79 76 LEU A CA 1
ATOM 577 C C . LEU A 1 79 ? -1.033 -28.000 7.181 1.00 47.56 76 LEU A C 1
ATOM 578 O O . LEU A 1 79 ? -1.065 -29.205 7.446 1.00 44.33 76 LEU A O 1
ATOM 583 N N . ALA A 1 80 ? 0.060 -27.261 7.315 1.00 46.92 77 ALA A N 1
ATOM 584 C CA . ALA A 1 80 ? 1.320 -27.858 7.759 1.00 50.15 77 ALA A CA 1
ATOM 585 C C . ALA A 1 80 ? 1.185 -28.416 9.165 1.00 53.63 77 ALA A C 1
ATOM 586 O O . ALA A 1 80 ? 1.540 -29.558 9.428 1.00 57.62 77 ALA A O 1
ATOM 588 N N . ILE A 1 81 ? 0.652 -27.598 10.069 1.00 52.26 78 ILE A N 1
ATOM 589 C CA . ILE A 1 81 ? 0.548 -27.959 11.484 1.00 50.03 78 ILE A CA 1
ATOM 590 C C . ILE A 1 81 ? -0.321 -29.199 11.677 1.00 51.39 78 ILE A C 1
ATOM 591 O O . ILE A 1 81 ? 0.055 -30.126 12.388 1.00 48.92 78 ILE A O 1
ATOM 596 N N . LEU A 1 82 ? -1.480 -29.202 11.035 1.00 50.36 79 LEU A N 1
ATOM 597 C CA . LEU A 1 82 ? -2.387 -30.322 11.140 1.00 48.63 79 LEU A CA 1
ATOM 598 C C . LEU A 1 82 ? -1.711 -31.587 10.628 1.00 50.83 79 LEU A C 1
ATOM 599 O O . LEU A 1 82 ? -1.935 -32.673 11.152 1.00 49.66 79 LEU A O 1
ATOM 604 N N . SER A 1 83 ? -0.911 -31.445 9.571 1.00 54.87 80 SER A N 1
ATOM 605 C CA . SER A 1 83 ? -0.266 -32.600 8.928 1.00 55.77 80 SER A CA 1
ATOM 606 C C . SER A 1 83 ? 0.738 -33.349 9.813 1.00 60.23 80 SER A C 1
ATOM 607 O O . SER A 1 83 ? 0.926 -34.548 9.622 1.00 68.86 80 SER A O 1
ATOM 610 N N . GLU A 1 84 ? 1.398 -32.652 10.739 1.00 57.72 81 GLU A N 1
ATOM 611 C CA . GLU A 1 84 ? 2.276 -33.320 11.708 1.00 53.41 81 GLU A CA 1
ATOM 612 C C . GLU A 1 84 ? 1.628 -33.362 13.078 1.00 51.45 81 GLU A C 1
ATOM 613 O O . GLU A 1 84 ? 2.307 -33.520 14.084 1.00 49.93 81 GLU A O 1
ATOM 619 N N . GLY A 1 85 ? 0.298 -33.299 13.097 1.00 53.37 82 GLY A N 1
ATOM 620 C CA . GLY A 1 85 ? -0.482 -33.334 14.343 1.00 57.23 82 GLY A CA 1
ATOM 621 C C . GLY A 1 85 ? -0.012 -32.382 15.426 1.00 58.76 82 GLY A C 1
ATOM 622 O O . GLY A 1 85 ? -0.174 -32.676 16.610 1.00 55.63 82 GLY A O 1
ATOM 623 N N . GLY A 1 86 ? 0.548 -31.234 15.022 1.00 66.20 83 GLY A N 1
ATOM 624 C CA . GLY A 1 86 ? 1.184 -30.289 15.958 1.00 63.05 83 GLY A CA 1
ATOM 625 C C . GLY A 1 86 ? 0.165 -29.410 16.657 1.00 63.41 83 GLY A C 1
ATOM 626 O O . GLY A 1 86 ? -1.034 -29.603 16.504 1.00 60.78 83 GLY A O 1
ATOM 627 N N . ARG A 1 87 ? 0.662 -28.470 17.452 1.00 72.89 84 ARG A N 1
ATOM 628 C CA . ARG A 1 87 ? -0.174 -27.493 18.180 1.00 73.87 84 ARG A CA 1
ATOM 629 C C . ARG A 1 87 ? 0.540 -26.139 18.223 1.00 69.10 84 ARG A C 1
ATOM 630 O O . ARG A 1 87 ? 1.669 -26.018 17.720 1.00 72.21 84 ARG A O 1
ATOM 638 N N . LYS A 1 88 ? -0.113 -25.134 18.812 1.00 68.03 85 LYS A N 1
ATOM 639 C CA . LYS A 1 88 ? 0.452 -23.749 18.939 1.00 69.99 85 LYS A CA 1
ATOM 640 C C . LYS A 1 88 ? 1.582 -23.613 19.982 1.00 66.37 85 LYS A C 1
ATOM 641 O O . LYS A 1 88 ? 2.498 -22.815 19.809 1.00 54.18 85 LYS A O 1
ATOM 647 N N . GLU A 1 89 ? 1.518 -24.437 21.029 1.00 72.13 86 GLU A N 1
ATOM 648 C CA . GLU A 1 89 ? 2.483 -24.401 22.151 1.00 74.23 86 GLU A CA 1
ATOM 649 C C . GLU A 1 89 ? 3.745 -25.186 21.801 1.00 77.60 86 GLU A C 1
ATOM 650 O O . GLU A 1 89 ? 4.809 -24.966 22.385 1.00 74.42 86 GLU A O 1
ATOM 656 N N . ASN A 1 90 ? 3.554 -26.138 20.891 1.00 69.54 87 ASN A N 1
ATOM 657 C CA . ASN A 1 90 ? 4.581 -26.991 20.310 1.00 68.19 87 ASN A CA 1
ATOM 658 C C . ASN A 1 90 ? 5.470 -26.096 19.491 1.00 64.79 87 ASN A C 1
ATOM 659 O O . ASN A 1 90 ? 6.297 -25.437 20.110 1.00 71.21 87 ASN A O 1
ATOM 664 N N . GLU A 1 91 ? 5.294 -26.015 18.157 1.00 60.10 88 GLU A N 1
ATOM 665 C CA . GLU A 1 91 ? 6.159 -25.172 17.293 1.00 58.92 88 GLU A CA 1
ATOM 666 C C . GLU A 1 91 ? 5.440 -24.231 16.264 1.00 60.58 88 GLU A C 1
ATOM 667 O O . GLU A 1 91 ? 4.207 -24.132 16.184 1.00 52.96 88 GLU A O 1
ATOM 673 N N . PHE A 1 92 ? 6.276 -23.579 15.455 1.00 60.53 89 PHE A N 1
ATOM 674 C CA . PHE A 1 92 ? 5.877 -22.428 14.682 1.00 60.18 89 PHE A CA 1
ATOM 675 C C . PHE A 1 92 ? 6.418 -22.425 13.237 1.00 58.59 89 PHE A C 1
ATOM 676 O O . PHE A 1 92 ? 7.612 -22.688 12.987 1.00 63.05 89 PHE A O 1
ATOM 684 N N . PHE A 1 93 ? 5.542 -22.075 12.300 1.00 55.80 90 PHE A N 1
ATOM 685 C CA . PHE A 1 93 ? 5.923 -21.913 10.893 1.00 59.03 90 PHE A CA 1
ATOM 686 C C . PHE A 1 93 ? 6.010 -20.427 10.509 1.00 54.99 90 PHE A C 1
ATOM 687 O O . PHE A 1 93 ? 4.999 -19.729 10.484 1.00 56.98 90 PHE A O 1
ATOM 695 N N . PHE A 1 94 ? 7.224 -19.959 10.207 1.00 55.73 91 PHE A N 1
ATOM 696 C CA . PHE A 1 94 ? 7.454 -18.564 9.819 1.00 54.34 91 PHE A CA 1
ATOM 697 C C . PHE A 1 94 ? 6.956 -18.323 8.408 1.00 48.76 91 PHE A C 1
ATOM 698 O O . PHE A 1 94 ? 6.957 -19.216 7.583 1.00 49.07 91 PHE A O 1
ATOM 706 N N . PHE A 1 95 ? 6.531 -17.098 8.163 1.00 44.43 92 PHE A N 1
ATOM 707 C CA . PHE A 1 95 ? 6.203 -16.635 6.834 1.00 41.97 92 PHE A CA 1
ATOM 708 C C . PHE A 1 95 ? 7.515 -16.188 6.174 1.00 43.36 92 PHE A C 1
ATOM 709 O O . PHE A 1 95 ? 8.155 -15.253 6.662 1.00 43.91 92 PHE A O 1
ATOM 717 N N . ALA A 1 96 ? 7.950 -16.880 5.112 1.00 44.31 93 ALA A N 1
ATOM 718 C CA . ALA A 1 96 ? 9.320 -16.672 4.534 1.00 42.11 93 ALA A CA 1
ATOM 719 C C . ALA A 1 96 ? 9.317 -15.886 3.264 1.00 39.33 93 ALA A C 1
ATOM 720 O O . ALA A 1 96 ? 10.227 -15.115 3.012 1.00 40.48 93 ALA A O 1
ATOM 722 N N . GLY A 1 97 ? 8.275 -16.048 2.470 1.00 41.06 94 GLY A N 1
ATOM 723 C CA . GLY A 1 97 ? 8.170 -15.234 1.259 1.00 40.22 94 GLY A CA 1
ATOM 724 C C . GLY A 1 97 ? 6.861 -15.391 0.520 1.00 38.92 94 GLY A C 1
ATOM 725 O O . GLY A 1 97 ? 6.066 -16.293 0.827 1.00 35.79 94 GLY A O 1
ATOM 726 N N . ILE A 1 98 ? 6.644 -14.482 -0.421 1.00 37.33 95 ILE A N 1
ATOM 727 C CA . ILE A 1 98 ? 5.459 -14.452 -1.254 1.00 43.02 95 ILE A CA 1
ATOM 728 C C . ILE A 1 98 ? 5.990 -14.326 -2.672 1.00 47.42 95 ILE A C 1
ATOM 729 O O . ILE A 1 98 ? 6.919 -13.560 -2.908 1.00 48.25 95 ILE A O 1
ATOM 734 N N . ASP A 1 99 ? 5.408 -15.050 -3.618 1.00 57.73 96 ASP A N 1
ATOM 735 C CA . ASP A 1 99 ? 6.045 -15.191 -4.917 1.00 63.40 96 ASP A CA 1
ATOM 736 C C . ASP A 1 99 ? 5.347 -14.557 -6.092 1.00 59.68 96 ASP A C 1
ATOM 737 O O . ASP A 1 99 ? 5.957 -13.809 -6.836 1.00 69.14 96 ASP A O 1
ATOM 742 N N . GLU A 1 100 ? 4.118 -14.935 -6.360 1.00 56.59 97 GLU A N 1
ATOM 743 C CA . GLU A 1 100 ? 3.570 -14.523 -7.644 1.00 61.44 97 GLU A CA 1
ATOM 744 C C . GLU A 1 100 ? 2.174 -14.041 -7.400 1.00 57.63 97 GLU A C 1
ATOM 745 O O . GLU A 1 100 ? 1.212 -14.525 -7.976 1.00 53.70 97 GLU A O 1
ATOM 751 N N . ALA A 1 101 ? 2.098 -13.069 -6.502 1.00 58.46 98 ALA A N 1
ATOM 752 C CA . ALA A 1 101 ? 0.842 -12.647 -5.935 1.00 58.42 98 ALA A CA 1
ATOM 753 C C . ALA A 1 101 ? 0.188 -11.656 -6.865 1.00 57.67 98 ALA A C 1
ATOM 754 O O . ALA A 1 101 ? 0.773 -10.630 -7.197 1.00 52.20 98 ALA A O 1
ATOM 756 N N . ARG A 1 102 ? -1.038 -11.966 -7.274 1.00 55.87 99 ARG A N 1
ATOM 757 C CA . ARG A 1 102 ? -1.821 -11.036 -8.075 1.00 58.08 99 ARG A CA 1
ATOM 758 C C . ARG A 1 102 ? -3.111 -10.725 -7.335 1.00 52.95 99 ARG A C 1
ATOM 759 O O . ARG A 1 102 ? -3.763 -11.612 -6.795 1.00 47.73 99 ARG A O 1
ATOM 767 N N . PHE A 1 103 ? -3.465 -9.446 -7.325 1.00 52.19 100 PHE A N 1
ATOM 768 C CA . PHE A 1 103 ? -4.719 -8.977 -6.760 1.00 48.79 100 PHE A CA 1
ATOM 769 C C . PHE A 1 103 ? -5.673 -8.717 -7.905 1.00 46.68 100 PHE A C 1
ATOM 770 O O . PHE A 1 103 ? -5.525 -7.720 -8.617 1.00 50.92 100 PHE A O 1
ATOM 778 N N . LYS A 1 104 ? -6.670 -9.576 -8.070 1.00 45.23 101 LYS A N 1
ATOM 779 C CA . LYS A 1 104 ? -7.536 -9.527 -9.255 1.00 48.98 101 LYS A CA 1
ATOM 780 C C . LYS A 1 104 ? -8.915 -8.921 -9.040 1.00 45.61 101 LYS A C 1
ATOM 781 O O . LYS A 1 104 ? -9.503 -8.435 -9.994 1.00 44.89 101 LYS A O 1
ATOM 787 N N . ARG A 1 105 ? -9.415 -8.921 -7.810 1.00 44.94 102 ARG A N 1
ATOM 788 C CA . ARG A 1 105 ? -10.769 -8.426 -7.535 1.00 47.47 102 ARG A CA 1
ATOM 789 C C . ARG A 1 105 ? -10.823 -7.678 -6.206 1.00 44.07 102 ARG A C 1
ATOM 790 O O . ARG A 1 105 ? -10.238 -8.114 -5.230 1.00 42.82 102 ARG A O 1
ATOM 798 N N . GLN A 1 106 ? -11.520 -6.552 -6.175 1.00 45.37 103 GLN A N 1
ATOM 799 C CA . GLN A 1 106 ? -11.899 -5.912 -4.911 1.00 45.52 103 GLN A CA 1
ATOM 800 C C . GLN A 1 106 ? -12.788 -6.828 -4.076 1.00 40.88 103 GLN A C 1
ATOM 801 O O . GLN A 1 106 ? -13.776 -7.334 -4.564 1.00 43.72 103 GLN A O 1
ATOM 807 N N . VAL A 1 107 ? -12.429 -7.010 -2.812 1.00 39.88 104 VAL A N 1
ATOM 808 C CA . VAL A 1 107 ? -13.211 -7.775 -1.855 1.00 36.88 104 VAL A CA 1
ATOM 809 C C . VAL A 1 107 ? -13.875 -6.818 -0.881 1.00 34.60 104 VAL A C 1
ATOM 810 O O . VAL A 1 107 ? -13.239 -5.887 -0.415 1.00 34.62 104 VAL A O 1
ATOM 814 N N . ILE A 1 108 ? -15.164 -7.036 -0.590 1.00 35.48 105 ILE A N 1
ATOM 815 C CA . ILE A 1 108 ? -15.949 -6.051 0.172 1.00 35.56 105 ILE A CA 1
ATOM 816 C C . ILE A 1 108 ? -16.797 -6.688 1.267 1.00 34.68 105 ILE A C 1
ATOM 817 O O . ILE A 1 108 ? -17.021 -7.887 1.265 1.00 35.43 105 ILE A O 1
ATOM 822 N N . PRO A 1 109 ? -17.264 -5.877 2.234 1.00 33.91 106 PRO A N 1
ATOM 823 C CA . PRO A 1 109 ? -18.119 -6.438 3.266 1.00 31.86 106 PRO A CA 1
ATOM 824 C C . PRO A 1 109 ? -19.281 -7.209 2.655 1.00 32.74 106 PRO A C 1
ATOM 825 O O . PRO A 1 109 ? -19.912 -6.735 1.706 1.00 32.72 106 PRO A O 1
ATOM 829 N N . GLY A 1 110 ? -19.574 -8.372 3.217 1.00 36.03 107 GLY A N 1
ATOM 830 C CA . GLY A 1 110 ? -20.588 -9.256 2.665 1.00 36.26 107 GLY A CA 1
ATOM 831 C C . GLY A 1 110 ? -19.943 -10.440 1.984 1.00 34.98 107 GLY A C 1
ATOM 832 O O . GLY A 1 110 ? -20.519 -11.500 1.973 1.00 39.64 107 GLY A O 1
ATOM 833 N N . ASP A 1 111 ? -18.754 -10.260 1.407 1.00 34.19 108 ASP A N 1
ATOM 834 C CA . ASP A 1 111 ? -18.063 -11.349 0.748 1.00 32.96 108 ASP A CA 1
ATOM 835 C C . ASP A 1 111 ? -17.570 -12.351 1.733 1.00 34.93 108 ASP A C 1
ATOM 836 O O . ASP A 1 111 ? -17.020 -12.003 2.769 1.00 37.16 108 ASP A O 1
ATOM 841 N N . GLN A 1 112 ? -17.710 -13.617 1.364 1.00 37.25 109 GLN A N 1
ATOM 842 C CA . GLN A 1 112 ? -17.068 -14.691 2.063 1.00 39.56 109 GLN A CA 1
ATOM 843 C C . GLN A 1 112 ? -15.849 -15.137 1.227 1.00 40.36 109 GLN A C 1
ATOM 844 O O . GLN A 1 112 ? -15.994 -15.592 0.106 1.00 39.79 109 GLN A O 1
ATOM 850 N N . LEU A 1 113 ? -14.657 -15.047 1.815 1.00 42.83 110 LEU A N 1
ATOM 851 C CA . LEU A 1 113 ? -13.452 -15.512 1.158 1.00 39.18 110 LEU A CA 1
ATOM 852 C C . LEU A 1 113 ? -13.322 -17.001 1.374 1.00 39.94 110 LEU A C 1
ATOM 853 O O . LEU A 1 113 ? -13.364 -17.481 2.517 1.00 37.98 110 LEU A O 1
ATOM 858 N N . VAL A 1 114 ? -13.153 -17.729 0.270 1.00 40.47 111 VAL A N 1
ATOM 859 C CA . VAL A 1 114 ? -12.803 -19.149 0.343 1.00 40.36 111 VAL A CA 1
ATOM 860 C C . VAL A 1 114 ? -11.351 -19.295 -0.062 1.00 39.13 111 VAL A C 1
ATOM 861 O O . VAL A 1 114 ? -10.964 -18.924 -1.170 1.00 40.34 111 VAL A O 1
ATOM 865 N N . PHE A 1 115 ? -10.564 -19.858 0.841 1.00 42.56 112 PHE A N 1
ATOM 866 C CA . PHE A 1 115 ? -9.146 -20.106 0.593 1.00 43.83 112 PHE A CA 1
ATOM 867 C C . PHE A 1 115 ? -8.906 -21.562 0.304 1.00 42.31 112 PHE A C 1
ATOM 868 O O . PHE A 1 115 ? -9.269 -22.415 1.105 1.00 42.74 112 PHE A O 1
ATOM 876 N N . GLU A 1 116 ? -8.244 -21.840 -0.821 1.00 47.73 113 GLU A N 1
ATOM 877 C CA . GLU A 1 116 ? -7.805 -23.207 -1.186 1.00 40.01 113 GLU A CA 1
ATOM 878 C C . GLU A 1 116 ? -6.320 -23.179 -1.340 1.00 38.77 113 GLU A C 1
ATOM 879 O O . GLU A 1 116 ? -5.773 -22.402 -2.152 1.00 43.40 113 GLU A O 1
ATOM 885 N N . VAL A 1 117 ? -5.637 -23.964 -0.530 1.00 38.07 114 VAL A N 1
ATOM 886 C CA . VAL A 1 117 ? -4.169 -23.990 -0.582 1.00 39.32 114 VAL A CA 1
ATOM 887 C C . VAL A 1 117 ? -3.653 -25.410 -0.835 1.00 40.16 114 VAL A C 1
ATOM 888 O O . VAL A 1 117 ? -4.325 -26.397 -0.499 1.00 40.11 114 VAL A O 1
ATOM 892 N N . GLU A 1 118 ? -2.445 -25.495 -1.379 1.00 44.37 115 GLU A N 1
ATOM 893 C CA . GLU A 1 118 ? -1.844 -26.772 -1.731 1.00 46.60 115 GLU A CA 1
ATOM 894 C C . GLU A 1 118 ? -0.356 -26.785 -1.443 1.00 41.86 115 GLU A C 1
ATOM 895 O O . GLU A 1 118 ? 0.363 -25.867 -1.877 1.00 39.24 115 GLU A O 1
ATOM 901 N N . LEU A 1 119 ? 0.106 -27.840 -0.763 1.00 42.79 116 LEU A N 1
ATOM 902 C CA . LEU A 1 119 ? 1.561 -28.034 -0.486 1.00 44.92 116 LEU A CA 1
ATOM 903 C C . LEU A 1 119 ? 2.246 -28.499 -1.764 1.00 48.78 116 LEU A C 1
ATOM 904 O O . LEU A 1 119 ? 1.853 -29.518 -2.331 1.00 55.33 116 LEU A O 1
ATOM 909 N N . LEU A 1 120 ? 3.187 -27.717 -2.282 1.00 51.07 117 LEU A N 1
ATOM 910 C CA . LEU A 1 120 ? 3.855 -28.092 -3.525 1.00 50.30 117 LEU A CA 1
ATOM 911 C C . LEU A 1 120 ? 5.109 -28.899 -3.212 1.00 51.88 117 LEU A C 1
ATOM 912 O O . LEU A 1 120 ? 5.153 -30.086 -3.504 1.00 48.84 117 LEU A O 1
ATOM 917 N N . THR A 1 121 ? 6.104 -28.264 -2.591 1.00 53.05 118 THR A N 1
ATOM 918 C CA . THR A 1 121 ? 7.359 -28.942 -2.233 1.00 57.78 118 THR A CA 1
ATOM 919 C C . THR A 1 121 ? 7.725 -28.660 -0.781 1.00 62.63 118 THR A C 1
ATOM 920 O O . THR A 1 121 ? 7.349 -27.638 -0.225 1.00 59.65 118 THR A O 1
ATOM 924 N N . SER A 1 122 ? 8.485 -29.567 -0.182 1.00 70.56 119 SER A N 1
ATOM 925 C CA . SER A 1 122 ? 8.940 -29.393 1.179 1.00 73.40 119 SER A CA 1
ATOM 926 C C . SER A 1 122 ? 10.449 -29.596 1.215 1.00 74.33 119 SER A C 1
ATOM 927 O O . SER A 1 122 ? 10.916 -30.564 1.783 1.00 76.30 119 SER A O 1
ATOM 930 N N . ARG A 1 123 ? 11.206 -28.699 0.577 1.00 77.98 120 ARG A N 1
ATOM 931 C CA . ARG A 1 123 ? 12.654 -28.841 0.508 1.00 78.10 120 ARG A CA 1
ATOM 932 C C . ARG A 1 123 ? 13.263 -28.325 1.812 1.00 80.61 120 ARG A C 1
ATOM 933 O O . ARG A 1 123 ? 13.573 -27.135 1.959 1.00 78.39 120 ARG A O 1
ATOM 941 N N . ARG A 1 124 ? 13.405 -29.249 2.761 1.00 75.59 121 ARG A N 1
ATOM 942 C CA . ARG A 1 124 ? 14.193 -29.041 3.982 1.00 68.87 121 ARG A CA 1
ATOM 943 C C . ARG A 1 124 ? 13.634 -28.009 4.942 1.00 75.05 121 ARG A C 1
ATOM 944 O O . ARG A 1 124 ? 14.242 -26.943 5.192 1.00 70.89 121 ARG A O 1
ATOM 952 N N . GLY A 1 125 ? 12.487 -28.358 5.517 1.00 77.33 122 GLY A N 1
ATOM 953 C CA . GLY A 1 125 ? 11.805 -27.464 6.461 1.00 79.32 122 GLY A CA 1
ATOM 954 C C . GLY A 1 125 ? 11.121 -26.232 5.849 1.00 72.63 122 GLY A C 1
ATOM 955 O O . GLY A 1 125 ? 10.367 -25.560 6.535 1.00 70.04 122 GLY A O 1
ATOM 956 N N . ILE A 1 126 ? 11.406 -25.924 4.577 1.00 68.62 123 ILE A N 1
ATOM 957 C CA . ILE A 1 126 ? 10.790 -24.809 3.861 1.00 61.95 123 ILE A CA 1
ATOM 958 C C . ILE A 1 126 ? 9.710 -25.353 2.930 1.00 63.23 123 ILE A C 1
ATOM 959 O O . ILE A 1 126 ? 9.996 -26.121 1.999 1.00 65.72 123 ILE A O 1
ATOM 964 N N . GLY A 1 127 ? 8.471 -24.948 3.181 1.00 57.09 124 GLY A N 1
ATOM 965 C CA . GLY A 1 127 ? 7.326 -25.409 2.404 1.00 54.15 124 GLY A CA 1
ATOM 966 C C . GLY A 1 127 ? 6.893 -24.366 1.390 1.00 51.72 124 GLY A C 1
ATOM 967 O O . GLY A 1 127 ? 6.758 -23.200 1.724 1.00 54.82 124 GLY A O 1
ATOM 968 N N . LYS A 1 128 ? 6.695 -24.787 0.147 1.00 48.76 125 LYS A N 1
ATOM 969 C CA . LYS A 1 128 ? 6.250 -23.914 -0.915 1.00 47.90 125 LYS A CA 1
ATOM 970 C C . LYS A 1 128 ? 4.813 -24.306 -1.186 1.00 46.72 125 LYS A C 1
ATOM 971 O O . LYS A 1 128 ? 4.519 -25.488 -1.368 1.00 43.37 125 LYS A O 1
ATOM 977 N N . PHE A 1 129 ? 3.911 -23.317 -1.174 1.00 46.07 126 PHE A N 1
ATOM 978 C CA . PHE A 1 129 ? 2.473 -23.566 -1.337 1.00 43.21 126 PHE A CA 1
ATOM 979 C C . PHE A 1 129 ? 1.926 -22.747 -2.471 1.00 45.43 126 PHE A C 1
ATOM 980 O O . PHE A 1 129 ? 2.398 -21.657 -2.742 1.00 45.66 126 PHE A O 1
ATOM 988 N N . ASN A 1 130 ? 0.911 -23.289 -3.122 1.00 50.22 127 ASN A N 1
ATOM 989 C CA . ASN A 1 130 ? 0.096 -22.514 -4.033 1.00 52.46 127 ASN A CA 1
ATOM 990 C C . ASN A 1 130 ? -1.178 -22.160 -3.272 1.00 46.60 127 ASN A C 1
ATOM 991 O O . ASN A 1 130 ? -1.692 -22.972 -2.491 1.00 46.30 127 ASN A O 1
ATOM 996 N N . ALA A 1 131 ? -1.655 -20.933 -3.432 1.00 42.88 128 ALA A N 1
ATOM 997 C CA . ALA A 1 131 ? -2.823 -20.476 -2.679 1.00 43.96 128 ALA A CA 1
ATOM 998 C C . ALA A 1 131 ? -3.658 -19.578 -3.530 1.00 44.58 128 ALA A C 1
ATOM 999 O O . ALA A 1 131 ? -3.129 -18.714 -4.242 1.00 40.20 128 ALA A O 1
ATOM 1001 N N . VAL A 1 132 ? -4.971 -19.766 -3.423 1.00 46.17 129 VAL A N 1
ATOM 1002 C CA . VAL A 1 132 ? -5.934 -18.907 -4.107 1.00 43.32 129 VAL A CA 1
ATOM 1003 C C . VAL A 1 132 ? -7.053 -18.520 -3.114 1.00 43.57 129 VAL A C 1
ATOM 1004 O O . VAL A 1 132 ? -7.354 -19.254 -2.163 1.00 43.80 129 VAL A O 1
ATOM 1008 N N . ALA A 1 133 ? -7.634 -17.349 -3.334 1.00 41.65 130 ALA A N 1
ATOM 1009 C CA . ALA A 1 133 ? -8.714 -16.858 -2.533 1.00 38.66 130 ALA A CA 1
ATOM 1010 C C . ALA A 1 133 ? -9.827 -16.462 -3.442 1.00 39.29 130 ALA A C 1
ATOM 1011 O O . ALA A 1 133 ? -9.664 -15.554 -4.268 1.00 44.51 130 ALA A O 1
ATOM 1013 N N . LYS A 1 134 ? -10.975 -17.102 -3.267 1.00 38.96 131 LYS A N 1
ATOM 1014 C CA . LYS A 1 134 ? -12.133 -16.851 -4.106 1.00 42.07 131 LYS A CA 1
ATOM 1015 C C . LYS A 1 134 ? -13.289 -16.234 -3.332 1.00 43.51 131 LYS A C 1
ATOM 1016 O O . LYS A 1 134 ? -13.469 -16.488 -2.140 1.00 42.97 131 LYS A O 1
ATOM 1022 N N . VAL A 1 135 ? -14.049 -15.408 -4.036 1.00 40.99 132 VAL A N 1
ATOM 1023 C CA . VAL A 1 135 ? -15.347 -14.941 -3.602 1.00 43.46 132 VAL A CA 1
ATOM 1024 C C . VAL A 1 135 ? -16.325 -15.385 -4.694 1.00 44.95 132 VAL A C 1
ATOM 1025 O O . VAL A 1 135 ? -16.160 -14.998 -5.859 1.00 42.88 132 VAL A O 1
ATOM 1029 N N . ASP A 1 136 ? -17.350 -16.153 -4.313 1.00 49.00 133 ASP A N 1
ATOM 1030 C CA . ASP A 1 136 ? -18.386 -16.618 -5.261 1.00 48.89 133 ASP A CA 1
ATOM 1031 C C . ASP A 1 136 ? -17.776 -17.266 -6.496 1.00 43.57 133 ASP A C 1
ATOM 1032 O O . ASP A 1 136 ? -18.203 -16.998 -7.611 1.00 41.73 133 ASP A O 1
ATOM 1037 N N . GLY A 1 137 ? -16.761 -18.088 -6.291 1.00 43.71 134 GLY A N 1
ATOM 1038 C CA . GLY A 1 137 ? -16.140 -18.806 -7.400 1.00 44.25 134 GLY A CA 1
ATOM 1039 C C . GLY A 1 137 ? -15.094 -18.040 -8.175 1.00 45.67 134 GLY A C 1
ATOM 1040 O O . GLY A 1 137 ? -14.188 -18.669 -8.715 1.00 47.35 134 GLY A O 1
ATOM 1041 N N . GLN A 1 138 ? -15.172 -16.699 -8.201 1.00 48.80 135 GLN A N 1
ATOM 1042 C CA . GLN A 1 138 ? -14.150 -15.856 -8.867 1.00 50.53 135 GLN A CA 1
ATOM 1043 C C . GLN A 1 138 ? -12.875 -15.670 -8.028 1.00 51.17 135 GLN A C 1
ATOM 1044 O O . GLN A 1 138 ? -12.944 -15.474 -6.822 1.00 53.00 135 GLN A O 1
ATOM 1050 N N . VAL A 1 139 ? -11.716 -15.744 -8.673 1.00 48.50 136 VAL A N 1
ATOM 1051 C CA . VAL A 1 139 ? -10.454 -15.531 -7.987 1.00 44.40 136 VAL A CA 1
ATOM 1052 C C . VAL A 1 139 ? -10.323 -14.058 -7.634 1.00 42.42 136 VAL A C 1
ATOM 1053 O O . VAL A 1 139 ? -10.547 -13.190 -8.486 1.00 42.66 136 VAL A O 1
ATOM 1057 N N . ALA A 1 140 ? -9.964 -13.788 -6.381 1.00 38.22 137 ALA A N 1
ATOM 1058 C CA . ALA A 1 140 ? -9.700 -12.426 -5.945 1.00 36.20 137 ALA A CA 1
ATOM 1059 C C . ALA A 1 140 ? -8.211 -12.202 -5.765 1.00 33.78 137 ALA A C 1
ATOM 1060 O O . ALA A 1 140 ? -7.680 -11.188 -6.159 1.00 34.59 137 ALA A O 1
ATOM 1062 N N . VAL A 1 141 ? -7.544 -13.178 -5.176 1.00 35.71 138 VAL A N 1
ATOM 1063 C CA . VAL A 1 141 ? -6.109 -13.130 -4.973 1.00 36.97 138 VAL A CA 1
ATOM 1064 C C . VAL A 1 141 ? -5.536 -14.525 -5.175 1.00 37.11 138 VAL A C 1
ATOM 1065 O O . VAL A 1 141 ? -6.159 -15.509 -4.777 1.00 35.44 138 VAL A O 1
ATOM 1069 N N . GLU A 1 142 ? -4.371 -14.594 -5.828 1.00 38.48 139 GLU A N 1
ATOM 1070 C CA . GLU A 1 142 ? -3.612 -15.841 -5.966 1.00 39.40 139 GLU A CA 1
ATOM 1071 C C . GLU A 1 142 ? -2.185 -15.521 -5.687 1.00 40.55 139 GLU A C 1
ATOM 1072 O O . GLU A 1 142 ? -1.730 -14.408 -5.965 1.00 37.64 139 GLU A O 1
ATOM 1078 N N . ALA A 1 143 ? -1.472 -16.514 -5.157 1.00 45.41 140 ALA A N 1
ATOM 1079 C CA . ALA A 1 143 ? -0.089 -16.326 -4.772 1.00 47.40 140 ALA A CA 1
ATOM 1080 C C . ALA A 1 143 ? 0.602 -17.642 -4.423 1.00 47.71 140 ALA A C 1
ATOM 1081 O O . ALA A 1 143 ? -0.055 -18.638 -4.112 1.00 44.48 140 ALA A O 1
ATOM 1083 N N . ILE A 1 144 ? 1.935 -17.622 -4.482 1.00 47.49 141 ILE A N 1
ATOM 1084 C CA . ILE A 1 144 ? 2.749 -18.698 -3.948 1.00 47.20 141 ILE A CA 1
ATOM 1085 C C . ILE A 1 144 ? 3.239 -18.250 -2.578 1.00 44.56 141 ILE A C 1
ATOM 1086 O O . ILE A 1 144 ? 3.716 -17.138 -2.440 1.00 42.65 141 ILE A O 1
ATOM 1091 N N . ILE A 1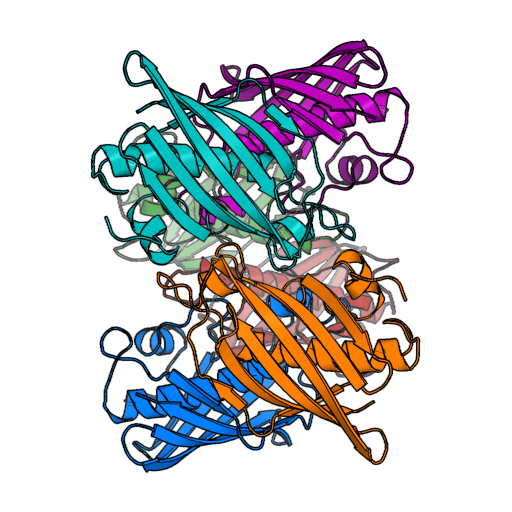 145 ? 3.123 -19.124 -1.578 1.00 44.68 142 ILE A N 1
ATOM 1092 C CA . ILE A 1 145 ? 3.437 -18.782 -0.198 1.00 43.25 142 ILE A CA 1
ATOM 1093 C C . ILE A 1 145 ? 4.523 -19.705 0.319 1.00 46.25 142 ILE A C 1
ATOM 1094 O O . ILE A 1 145 ? 4.368 -20.914 0.238 1.00 44.90 142 ILE A O 1
ATOM 1099 N N . MET A 1 146 ? 5.612 -19.146 0.860 1.00 53.18 143 MET A N 1
ATOM 1100 C CA . MET A 1 146 ? 6.653 -19.968 1.512 1.00 55.69 143 MET A CA 1
ATOM 1101 C C . MET A 1 146 ? 6.553 -19.834 3.028 1.00 52.55 143 MET A C 1
ATOM 1102 O O . MET A 1 146 ? 6.525 -18.727 3.537 1.00 44.75 143 MET A O 1
ATOM 1107 N N . CYS A 1 147 ? 6.552 -20.977 3.709 1.00 52.55 144 CYS A N 1
ATOM 1108 C CA . CYS A 1 147 ? 6.648 -21.044 5.156 1.00 50.41 144 CYS A CA 1
ATOM 1109 C C . CYS A 1 147 ? 7.879 -21.846 5.560 1.00 52.23 144 CYS A C 1
ATOM 1110 O O . CYS A 1 147 ? 8.265 -22.767 4.860 1.00 53.03 144 CYS A O 1
ATOM 1113 N N . ALA A 1 148 ? 8.495 -21.470 6.677 1.00 57.18 145 ALA A N 1
ATOM 1114 C CA . ALA A 1 148 ? 9.715 -22.107 7.182 1.00 58.44 145 ALA A CA 1
ATOM 1115 C C . ALA A 1 148 ? 9.492 -22.572 8.607 1.00 61.07 145 ALA A C 1
ATOM 1116 O O . ALA A 1 148 ? 8.955 -21.820 9.409 1.00 60.45 145 ALA A O 1
ATOM 1118 N N . LYS A 1 149 ? 9.894 -23.803 8.929 1.00 64.14 146 LYS A N 1
ATOM 1119 C CA . LYS A 1 149 ? 9.563 -24.366 10.243 1.00 72.18 146 LYS A CA 1
ATOM 1120 C C . LYS A 1 149 ? 10.237 -23.673 11.444 1.00 67.78 146 LYS A C 1
ATOM 1121 O O . LYS A 1 149 ? 11.401 -23.937 11.776 1.00 69.63 146 LYS A O 1
ATOM 1127 N N . VAL B 1 6 ? -21.741 -12.403 51.030 1.00 88.66 3 VAL C N 1
ATOM 1128 C CA . VAL B 1 6 ? -20.927 -11.725 49.962 1.00 82.32 3 VAL C CA 1
ATOM 1129 C C . VAL B 1 6 ? -20.720 -10.250 50.318 1.00 83.95 3 VAL C C 1
ATOM 1130 O O . VAL B 1 6 ? -21.614 -9.602 50.882 1.00 87.05 3 VAL C O 1
ATOM 1134 N N . GLN B 1 7 ? -19.562 -9.705 49.966 1.00 82.77 4 GLN C N 1
ATOM 1135 C CA . GLN B 1 7 ? -19.200 -8.342 50.392 1.00 80.83 4 GLN C CA 1
ATOM 1136 C C . GLN B 1 7 ? -19.610 -7.267 49.360 1.00 77.96 4 GLN C C 1
ATOM 1137 O O . GLN B 1 7 ? -19.169 -7.313 48.224 1.00 84.85 4 GLN C O 1
ATOM 1143 N N . LEU B 1 8 ? -20.440 -6.298 49.755 1.00 66.52 5 LEU C N 1
ATOM 1144 C CA . LEU B 1 8 ? -20.890 -5.234 48.838 1.00 60.54 5 LEU C CA 1
ATOM 1145 C C . LEU B 1 8 ? -20.113 -3.943 49.083 1.00 62.82 5 LEU C C 1
ATOM 1146 O O . LEU B 1 8 ? -19.755 -3.677 50.216 1.00 71.24 5 LEU C O 1
ATOM 1151 N N . PRO B 1 9 ? -19.861 -3.123 48.036 1.00 64.45 6 PRO C N 1
ATOM 1152 C CA . PRO B 1 9 ? -20.234 -3.325 46.628 1.00 62.01 6 PRO C CA 1
ATOM 1153 C C . PRO B 1 9 ? -19.316 -4.356 45.991 1.00 57.76 6 PRO C C 1
ATOM 1154 O O . PRO B 1 9 ? -18.181 -4.504 46.451 1.00 62.80 6 PRO C O 1
ATOM 1158 N N . ILE B 1 10 ? -19.803 -5.093 44.989 1.00 52.30 7 ILE C N 1
ATOM 1159 C CA . ILE B 1 10 ? -18.921 -5.986 44.213 1.00 48.83 7 ILE C CA 1
ATOM 1160 C C . ILE B 1 10 ? -18.328 -5.178 43.074 1.00 45.25 7 ILE C C 1
ATOM 1161 O O . ILE B 1 10 ? -19.053 -4.630 42.250 1.00 48.75 7 ILE C O 1
ATOM 1166 N N . GLU B 1 11 ? -17.016 -5.000 43.106 1.00 46.41 8 GLU C N 1
ATOM 1167 C CA . GLU B 1 11 ? -16.349 -4.169 42.126 1.00 47.79 8 GLU C CA 1
ATOM 1168 C C . GLU B 1 11 ? -16.150 -4.936 40.820 1.00 47.95 8 GLU C C 1
ATOM 1169 O O . GLU B 1 11 ? -16.149 -6.172 40.810 1.00 47.68 8 GLU C O 1
ATOM 1175 N N . ALA B 1 12 ? -16.007 -4.191 39.721 1.00 44.98 9 ALA C N 1
ATOM 1176 C CA . ALA B 1 12 ? -15.784 -4.779 38.388 1.00 43.10 9 ALA C CA 1
ATOM 1177 C C . ALA B 1 12 ? -14.750 -5.916 38.425 1.00 41.44 9 ALA C C 1
ATOM 1178 O O . ALA B 1 12 ? -14.993 -6.986 37.883 1.00 39.90 9 ALA C O 1
ATOM 1180 N N . LYS B 1 13 ? -13.618 -5.695 39.082 1.00 43.63 10 LYS C N 1
ATOM 1181 C CA . LYS B 1 13 ? -12.604 -6.757 39.171 1.00 48.31 10 LYS C CA 1
ATOM 1182 C C . LYS B 1 13 ? -13.164 -8.059 39.697 1.00 44.80 10 LYS C C 1
ATOM 1183 O O . LYS B 1 13 ? -12.664 -9.117 39.374 1.00 49.19 10 LYS C O 1
ATOM 1189 N N . ASP B 1 14 ? -14.200 -7.979 40.519 1.00 47.44 11 ASP C N 1
ATOM 1190 C CA . ASP B 1 14 ? -14.813 -9.175 41.094 1.00 49.31 11 ASP C CA 1
ATOM 1191 C C . ASP B 1 14 ? -16.022 -9.688 40.326 1.00 49.27 11 ASP C C 1
ATOM 1192 O O . ASP B 1 14 ? -16.282 -10.903 40.309 1.00 55.22 11 ASP C O 1
ATOM 1197 N N . ILE B 1 15 ? -16.743 -8.790 39.671 1.00 46.39 12 ILE C N 1
ATOM 1198 C CA . ILE B 1 15 ? -17.765 -9.201 38.697 1.00 44.45 12 ILE C CA 1
ATOM 1199 C C . ILE B 1 15 ? -17.163 -10.168 37.672 1.00 40.92 12 ILE C C 1
ATOM 1200 O O . ILE B 1 15 ? -17.825 -11.072 37.216 1.00 41.09 12 ILE C O 1
ATOM 1205 N N . GLN B 1 16 ? -15.897 -9.963 37.344 1.00 40.50 13 GLN C N 1
ATOM 1206 C CA . GLN B 1 16 ? -15.178 -10.789 36.369 1.00 40.64 13 GLN C CA 1
ATOM 1207 C C . GLN B 1 16 ? -14.841 -12.190 36.859 1.00 43.42 13 GLN C C 1
ATOM 1208 O O . GLN B 1 16 ? -14.634 -13.114 36.070 1.00 39.88 13 GLN C O 1
ATOM 1214 N N . LYS B 1 17 ? -14.821 -12.346 38.173 1.00 47.67 14 LYS C N 1
ATOM 1215 C CA . LYS B 1 17 ? -14.681 -13.666 38.761 1.00 49.24 14 LYS C CA 1
ATOM 1216 C C . LYS B 1 17 ? -15.996 -14.436 38.708 1.00 48.79 14 LYS C C 1
ATOM 1217 O O . LYS B 1 17 ? -15.985 -15.674 38.749 1.00 48.17 14 LYS C O 1
ATOM 1223 N N . LEU B 1 18 ? -17.113 -13.701 38.578 1.00 46.70 15 LEU C N 1
ATOM 1224 C CA . LEU B 1 18 ? -18.468 -14.294 38.499 1.00 45.02 15 LEU C CA 1
ATOM 1225 C C . LEU B 1 18 ? -18.969 -14.624 37.083 1.00 46.88 15 LEU C C 1
ATOM 1226 O O . LEU B 1 18 ? -19.592 -15.664 36.889 1.00 46.97 15 LEU C O 1
ATOM 1231 N N . ILE B 1 19 ? -18.713 -13.742 36.107 1.00 42.85 16 ILE C N 1
ATOM 1232 C CA . ILE B 1 19 ? -19.134 -13.971 34.733 1.00 40.05 16 ILE C CA 1
ATOM 1233 C C . ILE B 1 19 ? -17.953 -13.881 33.735 1.00 42.37 16 ILE C C 1
ATOM 1234 O O . ILE B 1 19 ? -16.989 -13.149 33.961 1.00 42.51 16 ILE C O 1
ATOM 1239 N N . PRO B 1 20 ? -18.038 -14.605 32.603 1.00 39.69 17 PRO C N 1
ATOM 1240 C CA . PRO B 1 20 ? -16.898 -14.638 31.706 1.00 38.61 17 PRO C CA 1
ATOM 1241 C C . PRO B 1 20 ? -16.702 -13.375 30.809 1.00 37.98 17 PRO C C 1
ATOM 1242 O O . PRO B 1 20 ? -15.649 -13.232 30.163 1.00 38.06 17 PRO C O 1
ATOM 1246 N N . HIS B 1 21 ? -17.691 -12.487 30.783 1.00 36.00 18 HIS C N 1
ATOM 1247 C CA . HIS B 1 21 ? -17.711 -11.350 29.845 1.00 35.27 18 HIS C CA 1
ATOM 1248 C C . HIS B 1 21 ? -16.528 -10.435 30.097 1.00 38.08 18 HIS C C 1
ATOM 1249 O O . HIS B 1 21 ? -16.200 -10.153 31.247 1.00 39.63 18 HIS C O 1
ATOM 1256 N N . ARG B 1 22 ? -15.879 -9.995 29.021 1.00 35.67 19 ARG C N 1
ATOM 1257 C CA . ARG B 1 22 ? -14.778 -9.048 29.114 1.00 35.72 19 ARG C CA 1
ATOM 1258 C C . ARG B 1 22 ? -14.937 -7.953 28.089 1.00 34.57 19 ARG C C 1
ATOM 1259 O O . ARG B 1 22 ? -15.864 -7.968 27.299 1.00 44.04 19 ARG C O 1
ATOM 1267 N N . TYR B 1 23 ? -14.048 -6.983 28.123 1.00 34.52 20 TYR C N 1
ATOM 1268 C CA . TYR B 1 23 ? -14.077 -5.860 27.202 1.00 34.46 20 TYR C CA 1
ATOM 1269 C C . TYR B 1 23 ? -14.183 -6.321 25.754 1.00 34.92 20 TYR C C 1
ATOM 1270 O O . TYR B 1 23 ? -13.419 -7.179 25.350 1.00 42.08 20 TYR C O 1
ATOM 1279 N N . PRO B 1 24 ? -15.082 -5.733 24.960 1.00 34.36 21 PRO C N 1
ATOM 1280 C CA . PRO B 1 24 ? -15.987 -4.635 25.223 1.00 36.37 21 PRO C CA 1
ATOM 1281 C C . PRO B 1 24 ? -17.411 -5.066 25.531 1.00 33.95 21 PRO C C 1
ATOM 1282 O O . PRO B 1 24 ? -18.338 -4.305 25.266 1.00 31.44 21 PRO C O 1
ATOM 1286 N N . PHE B 1 25 ? -17.576 -6.253 26.085 1.00 35.38 22 PHE C N 1
ATOM 1287 C CA . PHE B 1 25 ? -18.906 -6.772 26.344 1.00 35.21 22 PHE C CA 1
ATOM 1288 C C . PHE B 1 25 ? -19.243 -7.054 27.801 1.00 35.85 22 PHE C C 1
ATOM 1289 O O . PHE B 1 25 ? -20.219 -7.738 28.096 1.00 42.89 22 PHE C O 1
ATOM 1297 N N . LEU B 1 26 ? -18.463 -6.475 28.703 1.00 37.60 23 LEU C N 1
ATOM 1298 C CA . LEU B 1 26 ? -18.803 -6.390 30.115 1.00 39.16 23 LEU C CA 1
ATOM 1299 C C . LEU B 1 26 ? -19.463 -5.038 30.362 1.00 41.88 23 LEU C C 1
ATOM 1300 O O . LEU B 1 26 ? -18.819 -4.010 30.229 1.00 39.32 23 LEU C O 1
ATOM 1305 N N . GLN B 1 27 ? -20.773 -5.060 30.656 1.00 44.54 24 GLN C N 1
ATOM 1306 C CA . GLN B 1 27 ? -21.611 -3.841 30.701 1.00 40.95 24 GLN C CA 1
ATOM 1307 C C . GLN B 1 27 ? -22.188 -3.587 32.107 1.00 39.44 24 GLN C C 1
ATOM 1308 O O . GLN B 1 27 ? -23.166 -2.888 32.264 1.00 37.17 24 GLN C O 1
ATOM 1314 N N . LEU B 1 28 ? -21.508 -4.118 33.124 1.00 41.19 25 LEU C N 1
ATOM 1315 C CA . LEU B 1 28 ? -21.720 -3.723 34.497 1.00 36.84 25 LEU C CA 1
ATOM 1316 C C . LEU B 1 28 ? -20.404 -3.215 35.083 1.00 36.58 25 LEU C C 1
ATOM 1317 O O . LEU B 1 28 ? -19.351 -3.833 34.892 1.00 33.11 25 LEU C O 1
ATOM 1322 N N . ASP B 1 29 ? -20.468 -2.111 35.820 1.00 38.22 26 ASP C N 1
ATOM 1323 C CA . ASP B 1 29 ? -19.294 -1.595 36.516 1.00 40.99 26 ASP C CA 1
ATOM 1324 C C . ASP B 1 29 ? -19.221 -2.006 37.985 1.00 41.64 26 ASP C C 1
ATOM 1325 O O . ASP B 1 29 ? -18.128 -2.201 38.522 1.00 39.33 26 ASP C O 1
ATOM 1330 N N . ARG B 1 30 ? -20.374 -2.184 38.627 1.00 46.14 27 ARG C N 1
ATOM 1331 C CA . ARG B 1 30 ? -20.407 -2.422 40.061 1.00 47.07 27 ARG C CA 1
ATOM 1332 C C . ARG B 1 30 ? -21.752 -2.969 40.490 1.00 45.45 27 ARG C C 1
ATOM 1333 O O . ARG B 1 30 ? -22.787 -2.450 40.084 1.00 44.31 27 ARG C O 1
ATOM 1341 N N . ILE B 1 31 ? -21.736 -3.979 41.354 1.00 48.02 28 ILE C N 1
ATOM 1342 C CA . ILE B 1 31 ? -22.964 -4.457 42.007 1.00 53.43 28 ILE C CA 1
ATOM 1343 C C . ILE B 1 31 ? -23.118 -3.744 43.361 1.00 56.58 28 ILE C C 1
ATOM 1344 O O . ILE B 1 31 ? -22.200 -3.799 44.185 1.00 61.58 28 ILE C O 1
ATOM 1349 N N . THR B 1 32 ? -24.249 -3.074 43.583 1.00 51.38 29 THR C N 1
ATOM 1350 C CA . THR B 1 32 ? -24.440 -2.269 44.801 1.00 50.62 29 THR C CA 1
ATOM 1351 C C . THR B 1 32 ? -25.462 -2.818 45.790 1.00 54.62 29 THR C C 1
ATOM 1352 O O . THR B 1 32 ? -25.404 -2.487 46.967 1.00 58.27 29 THR C O 1
ATOM 1356 N N . ALA B 1 33 ? -26.358 -3.696 45.342 1.00 56.40 30 ALA C N 1
ATOM 1357 C CA . ALA B 1 33 ? -27.367 -4.297 46.227 1.00 57.79 30 ALA C CA 1
ATOM 1358 C C . ALA B 1 33 ? -27.657 -5.724 45.810 1.00 57.61 30 ALA C C 1
ATOM 1359 O O . ALA B 1 33 ? -27.564 -6.057 44.635 1.00 61.33 30 ALA C O 1
ATOM 1361 N N . PHE B 1 34 ? -28.062 -6.551 46.764 1.00 61.05 31 PHE C N 1
ATOM 1362 C CA . PHE B 1 34 ? -28.315 -7.951 46.481 1.00 60.09 31 PHE C CA 1
ATOM 1363 C C . PHE B 1 34 ? -29.133 -8.602 47.582 1.00 60.96 31 PHE C C 1
ATOM 1364 O O . PHE B 1 34 ? -28.698 -8.632 48.731 1.00 58.20 31 PHE C O 1
ATOM 1372 N N . GLU B 1 35 ? -30.302 -9.128 47.210 1.00 70.65 32 GLU C N 1
ATOM 1373 C CA . GLU B 1 35 ? -31.128 -10.021 48.064 1.00 72.02 32 GLU C CA 1
ATOM 1374 C C . GLU B 1 35 ? -31.195 -11.413 47.424 1.00 58.59 32 GLU C C 1
ATOM 1375 O O . GLU B 1 35 ? -31.822 -11.579 46.374 1.00 55.26 32 GLU C O 1
ATOM 1381 N N . PRO B 1 36 ? -30.547 -12.411 48.040 1.00 56.76 33 PRO C N 1
ATOM 1382 C CA . PRO B 1 36 ? -30.527 -13.757 47.462 1.00 56.10 33 PRO C CA 1
ATOM 1383 C C . PRO B 1 36 ? -31.890 -14.217 46.917 1.00 60.83 33 PRO C C 1
ATOM 1384 O O . PRO B 1 36 ? -32.924 -14.032 47.570 1.00 56.56 33 PRO C O 1
ATOM 1388 N N . MET B 1 37 ? -31.867 -14.767 45.701 1.00 61.84 34 MET C N 1
ATOM 1389 C CA . MET B 1 37 ? -33.051 -15.292 45.023 1.00 61.97 34 MET C CA 1
ATOM 1390 C C . MET B 1 37 ? -34.166 -14.266 44.730 1.00 62.14 34 MET C C 1
ATOM 1391 O O . MET B 1 37 ? -35.267 -14.649 44.345 1.00 61.01 34 MET C O 1
ATOM 1396 N N . LYS B 1 38 ? -33.876 -12.975 44.882 1.00 57.13 35 LYS C N 1
ATOM 1397 C CA . LYS B 1 38 ? -34.908 -11.930 44.815 1.00 58.13 35 LYS C CA 1
ATOM 1398 C C . LYS B 1 38 ? -34.523 -10.714 43.949 1.00 57.18 35 LYS C C 1
ATOM 1399 O O . LYS B 1 38 ? -35.088 -10.517 42.867 1.00 51.51 35 LYS C O 1
ATOM 1405 N N . THR B 1 39 ? -33.577 -9.890 44.430 1.00 53.36 36 THR C N 1
ATOM 1406 C CA . THR B 1 39 ? -33.231 -8.637 43.730 1.00 53.64 36 THR C CA 1
ATOM 1407 C C . THR B 1 39 ? -31.741 -8.357 43.689 1.00 50.34 36 THR C C 1
ATOM 1408 O O . THR B 1 39 ? -30.951 -8.936 44.449 1.00 48.41 36 THR C O 1
ATOM 1412 N N . LEU B 1 40 ? -31.384 -7.458 42.775 1.00 45.96 37 LEU C N 1
ATOM 1413 C CA . LEU B 1 40 ? -30.019 -6.976 42.642 1.00 45.35 37 LEU C CA 1
ATOM 1414 C C . LEU B 1 40 ? -30.031 -5.578 42.049 1.00 41.53 37 LEU C C 1
ATOM 1415 O O . LEU B 1 40 ? -30.867 -5.274 41.196 1.00 40.17 37 LEU C O 1
ATOM 1420 N N . THR B 1 41 ? -29.125 -4.733 42.540 1.00 39.85 38 THR C N 1
ATOM 1421 C CA . THR B 1 41 ? -28.874 -3.433 41.918 1.00 46.04 38 THR C CA 1
ATOM 1422 C C . THR B 1 41 ? -27.428 -3.372 41.440 1.00 45.67 38 THR C C 1
ATOM 1423 O O . THR B 1 41 ? -26.493 -3.836 42.128 1.00 50.02 38 THR C O 1
ATOM 1427 N N . ALA B 1 42 ? -27.255 -2.836 40.238 1.00 42.60 39 ALA C N 1
ATOM 1428 C CA . ALA B 1 42 ? -25.933 -2.694 39.632 1.00 41.13 39 ALA C CA 1
ATOM 1429 C C . ALA B 1 42 ? -25.868 -1.364 38.921 1.00 42.14 39 ALA C C 1
ATOM 1430 O O . ALA B 1 42 ? -26.912 -0.810 38.567 1.00 44.21 39 ALA C O 1
ATOM 1432 N N . ILE B 1 43 ? -24.662 -0.838 38.741 1.00 42.08 40 ILE C N 1
ATOM 1433 C CA . ILE B 1 43 ? -24.516 0.345 37.930 1.00 46.81 40 ILE C CA 1
ATOM 1434 C C . ILE B 1 43 ? -23.602 0.138 36.734 1.00 45.83 40 ILE C C 1
ATOM 1435 O O . ILE B 1 43 ? -22.745 -0.765 36.699 1.00 44.40 40 ILE C O 1
ATOM 1440 N N . LYS B 1 44 ? -23.794 1.015 35.762 1.00 42.93 41 LYS C N 1
ATOM 1441 C CA . LYS B 1 44 ? -22.919 1.115 34.624 1.00 42.96 41 LYS C CA 1
ATOM 1442 C C . LYS B 1 44 ? -22.776 2.588 34.342 1.00 40.11 41 LYS C C 1
ATOM 1443 O O . LYS B 1 44 ? -23.749 3.251 34.058 1.00 38.02 41 LYS C O 1
ATOM 1449 N N . ASN B 1 45 ? -21.551 3.082 34.421 1.00 38.19 42 ASN C N 1
ATOM 1450 C CA . ASN B 1 45 ? -21.258 4.444 34.060 1.00 38.62 42 ASN C CA 1
ATOM 1451 C C . ASN B 1 45 ? -21.174 4.612 32.557 1.00 38.70 42 ASN C C 1
ATOM 1452 O O . ASN B 1 45 ? -20.499 3.851 31.877 1.00 41.56 42 ASN C O 1
ATOM 1457 N N . VAL B 1 46 ? -21.826 5.624 32.017 1.00 40.66 43 VAL C N 1
ATOM 1458 C CA . VAL B 1 46 ? -21.738 5.887 30.580 1.00 39.88 43 VAL C CA 1
ATOM 1459 C C . VAL B 1 46 ? -20.778 7.030 30.342 1.00 38.66 43 VAL C C 1
ATOM 1460 O O . VAL B 1 46 ? -20.976 8.146 30.844 1.00 42.56 43 VAL C O 1
ATOM 1464 N N . SER B 1 47 ? -19.763 6.763 29.536 1.00 36.92 44 SER C N 1
ATOM 1465 C CA . SER B 1 47 ? -18.726 7.734 29.239 1.00 38.44 44 SER C CA 1
ATOM 1466 C C . SER B 1 47 ? -18.532 7.861 27.741 1.00 37.51 44 SER C C 1
ATOM 1467 O O . SER B 1 47 ? -18.716 6.892 27.017 1.00 39.37 44 SER C O 1
ATOM 1470 N N . ILE B 1 48 ? -18.097 9.043 27.296 1.00 37.07 45 ILE C N 1
ATOM 1471 C CA . ILE B 1 48 ? -17.770 9.287 25.897 1.00 34.26 45 ILE C CA 1
ATOM 1472 C C . ILE B 1 48 ? -16.535 8.490 25.483 1.00 35.71 45 ILE C C 1
ATOM 1473 O O . ILE B 1 48 ? -16.367 8.164 24.311 1.00 35.76 45 ILE C O 1
ATOM 1478 N N . ASN B 1 49 ? -15.711 8.083 26.460 1.00 38.31 46 ASN C N 1
ATOM 1479 C CA . ASN B 1 49 ? -14.545 7.219 26.197 1.00 36.31 46 ASN C CA 1
ATOM 1480 C C . ASN B 1 49 ? -14.864 5.719 26.122 1.00 38.13 46 ASN C C 1
ATOM 1481 O O . ASN B 1 49 ? -14.122 4.893 26.661 1.00 39.85 46 ASN C O 1
ATOM 1486 N N . GLU B 1 50 ? -15.955 5.351 25.462 1.00 38.79 47 GLU C N 1
ATOM 1487 C CA . GLU B 1 50 ? -16.315 3.934 25.302 1.00 38.43 47 GLU C CA 1
ATOM 1488 C C . GLU B 1 50 ? -16.339 3.587 23.820 1.00 36.52 47 GLU C C 1
ATOM 1489 O O . GLU B 1 50 ? -16.729 4.419 23.019 1.00 36.21 47 GLU C O 1
ATOM 1495 N N . PRO B 1 51 ? -15.973 2.341 23.451 1.00 39.25 48 PRO C N 1
ATOM 1496 C CA . PRO B 1 51 ? -15.791 2.026 22.046 1.00 36.24 48 PRO C CA 1
ATOM 1497 C C . PRO B 1 51 ? -17.017 2.227 21.174 1.00 36.58 48 PRO C C 1
ATOM 1498 O O . PRO B 1 51 ? -16.873 2.557 20.019 1.00 37.41 48 PRO C O 1
ATOM 1502 N N . GLN B 1 52 ? -18.208 2.022 21.711 1.00 36.09 49 GLN C N 1
ATOM 1503 C CA . GLN B 1 52 ? -19.410 2.160 20.915 1.00 34.83 49 GLN C CA 1
ATOM 1504 C C . GLN B 1 52 ? -19.619 3.586 20.381 1.00 37.38 49 GLN C C 1
ATOM 1505 O O . GLN B 1 52 ? -20.281 3.776 19.360 1.00 36.50 49 GLN C O 1
ATOM 1511 N N . PHE B 1 53 ? -19.056 4.577 21.059 1.00 36.60 50 PHE C N 1
ATOM 1512 C CA . PHE B 1 53 ? -19.312 5.939 20.672 1.00 36.86 50 PHE C CA 1
ATOM 1513 C C . PHE B 1 53 ? -18.497 6.412 19.492 1.00 39.83 50 PHE C C 1
ATOM 1514 O O . PHE B 1 53 ? -18.709 7.523 19.055 1.00 42.50 50 PHE C O 1
ATOM 1522 N N . GLN B 1 54 ? -17.604 5.590 18.940 1.00 41.61 51 GLN C N 1
ATOM 1523 C CA . GLN B 1 54 ? -17.021 5.898 17.622 1.00 39.98 51 GLN C CA 1
ATOM 1524 C C . GLN B 1 54 ? -18.067 5.855 16.514 1.00 38.02 51 GLN C C 1
ATOM 1525 O O . GLN B 1 54 ? -17.979 6.606 15.541 1.00 35.67 51 GLN C O 1
ATOM 1531 N N . GLY B 1 55 ? -19.036 4.958 16.666 1.00 35.18 52 GLY C N 1
ATOM 1532 C CA . GLY B 1 55 ? -19.989 4.669 15.601 1.00 35.36 52 GLY C CA 1
ATOM 1533 C C . GLY B 1 55 ? -21.450 4.902 15.925 1.00 35.77 52 GLY C C 1
ATOM 1534 O O . GLY B 1 55 ? -22.303 4.738 15.061 1.00 37.11 52 GLY C O 1
ATOM 1535 N N . HIS B 1 56 ? -21.743 5.294 17.156 1.00 35.29 53 HIS C N 1
ATOM 1536 C CA . HIS B 1 56 ? -23.115 5.374 17.589 1.00 36.22 53 HIS C CA 1
ATOM 1537 C C . HIS B 1 56 ? -23.381 6.612 18.450 1.00 33.24 53 HIS C C 1
ATOM 1538 O O . HIS B 1 56 ? -23.587 6.480 19.632 1.00 31.89 53 HIS C O 1
ATOM 1545 N N . PHE B 1 57 ? -23.424 7.808 17.861 1.00 36.81 54 PHE C N 1
ATOM 1546 C CA . PHE B 1 57 ? -23.213 8.048 16.424 1.00 38.69 54 PHE C CA 1
ATOM 1547 C C . PHE B 1 57 ? -22.083 9.052 16.257 1.00 40.53 54 PHE C C 1
ATOM 1548 O O . PHE B 1 57 ? -21.812 9.821 17.169 1.00 40.95 54 PHE C O 1
ATOM 1556 N N . PRO B 1 58 ? -21.403 9.031 15.100 1.00 42.91 55 PRO C N 1
ATOM 1557 C CA . PRO B 1 58 ? -20.226 9.822 14.930 1.00 43.40 55 PRO C CA 1
ATOM 1558 C C . PRO B 1 58 ? -20.191 11.179 15.609 1.00 49.48 55 PRO C C 1
ATOM 1559 O O . PRO B 1 58 ? -19.216 11.428 16.315 1.00 74.11 55 PRO C O 1
ATOM 1563 N N . ASP B 1 59 ? -21.145 12.072 15.475 1.00 49.07 56 ASP C N 1
ATOM 1564 C CA . ASP B 1 59 ? -20.948 13.291 16.290 1.00 49.45 56 ASP C CA 1
ATOM 1565 C C . ASP B 1 59 ? -21.937 13.403 17.445 1.00 49.54 56 ASP C C 1
ATOM 1566 O O . ASP B 1 59 ? -21.904 14.364 18.210 1.00 53.83 56 ASP C O 1
ATOM 1571 N N . LEU B 1 60 ? -22.786 12.398 17.587 1.00 47.67 57 LEU C N 1
ATOM 1572 C CA . LEU B 1 60 ? -23.879 12.424 18.523 1.00 46.47 57 LEU C CA 1
ATOM 1573 C C . LEU B 1 60 ? -23.892 11.150 19.404 1.00 42.09 57 LEU C C 1
ATOM 1574 O O . LEU B 1 60 ? -24.485 10.138 19.045 1.00 41.20 57 LEU C O 1
ATOM 1579 N N . PRO B 1 61 ? -23.242 11.214 20.564 1.00 37.75 58 PRO C N 1
ATOM 1580 C CA . PRO B 1 61 ? -23.092 9.995 21.351 1.00 40.47 58 PRO C CA 1
ATOM 1581 C C . PRO B 1 61 ? -24.397 9.605 21.979 1.00 46.74 58 PRO C C 1
ATOM 1582 O O . PRO B 1 61 ? -24.985 10.414 22.695 1.00 56.70 58 PRO C O 1
ATOM 1586 N N . VAL B 1 62 ? -24.864 8.398 21.673 1.00 46.88 59 VAL C N 1
ATOM 1587 C CA . VAL B 1 62 ? -26.114 7.878 22.217 1.00 44.93 59 VAL C CA 1
ATOM 1588 C C . VAL B 1 62 ? -25.901 6.427 22.598 1.00 39.95 59 VAL C C 1
ATOM 1589 O O . VAL B 1 62 ? -25.539 5.616 21.767 1.00 40.91 59 VAL C O 1
ATOM 1593 N N . MET B 1 63 ? -26.088 6.119 23.868 1.00 40.14 60 MET C N 1
ATOM 1594 C CA . MET B 1 63 ? -25.870 4.777 24.371 1.00 42.08 60 MET C CA 1
ATOM 1595 C C . MET B 1 63 ? -26.839 3.822 23.700 1.00 40.58 60 MET C C 1
ATOM 1596 O O . MET B 1 63 ? -28.030 4.033 23.758 1.00 40.44 60 MET C O 1
ATOM 1601 N N . PRO B 1 64 ? -26.323 2.775 23.032 1.00 44.54 61 PRO C N 1
ATOM 1602 C CA . PRO B 1 64 ? -27.242 1.897 22.331 1.00 40.56 61 PRO C CA 1
ATOM 1603 C C . PRO B 1 64 ? -28.158 1.160 23.281 1.00 35.54 61 PRO C C 1
ATOM 1604 O O . PRO B 1 64 ? -27.703 0.579 24.246 1.00 35.40 61 PRO C O 1
ATOM 1608 N N . GLY B 1 65 ? -29.445 1.192 23.003 1.00 31.42 62 GLY C N 1
ATOM 1609 C CA . GLY B 1 65 ? -30.401 0.450 23.793 1.00 32.07 62 GLY C CA 1
ATOM 1610 C C . GLY B 1 65 ? -30.001 -0.991 24.010 1.00 35.47 62 GLY C C 1
ATOM 1611 O O . GLY B 1 65 ? -30.133 -1.516 25.134 1.00 34.57 62 GLY C O 1
ATOM 1612 N N . VAL B 1 66 ? -29.525 -1.663 22.955 1.00 39.15 63 VAL C N 1
ATOM 1613 C CA . VAL B 1 66 ? -29.201 -3.104 23.092 1.00 40.11 63 VAL C CA 1
ATOM 1614 C C . VAL B 1 66 ? -28.102 -3.352 24.117 1.00 37.99 63 VAL C C 1
ATOM 1615 O O . VAL B 1 66 ? -28.068 -4.418 24.712 1.00 38.00 63 VAL C O 1
ATOM 1619 N N . LEU B 1 67 ? -27.217 -2.371 24.330 1.00 38.32 64 LEU C N 1
ATOM 1620 C CA . LEU B 1 67 ? -26.174 -2.527 25.352 1.00 40.10 64 LEU C CA 1
ATOM 1621 C C . LEU B 1 67 ? -26.758 -2.329 26.746 1.00 39.82 64 LEU C C 1
ATOM 1622 O O . LEU B 1 67 ? -26.325 -2.979 27.700 1.00 34.89 64 LEU C O 1
ATOM 1627 N N . ILE B 1 68 ? -27.748 -1.453 26.848 1.00 37.91 65 ILE C N 1
ATOM 1628 C CA . ILE B 1 68 ? -28.481 -1.354 28.091 1.00 39.09 65 ILE C CA 1
ATOM 1629 C C . ILE B 1 68 ? -29.193 -2.698 28.339 1.00 34.99 65 ILE C C 1
ATOM 1630 O O . ILE B 1 68 ? -29.100 -3.262 29.414 1.00 37.88 65 ILE C O 1
ATOM 1635 N N . ILE B 1 69 ? -29.849 -3.237 27.328 1.00 35.62 66 ILE C N 1
ATOM 1636 C CA . ILE B 1 69 ? -30.451 -4.581 27.444 1.00 37.75 66 ILE C CA 1
ATOM 1637 C C . ILE B 1 69 ? -29.435 -5.643 27.897 1.00 37.39 66 ILE C C 1
ATOM 1638 O O . ILE B 1 69 ? -29.718 -6.435 28.792 1.00 39.88 66 ILE C O 1
ATOM 1643 N N . GLU B 1 70 ? -28.245 -5.623 27.311 1.00 37.19 67 GLU C N 1
ATOM 1644 C CA . GLU B 1 70 ? -27.228 -6.590 27.644 1.00 39.05 67 GLU C CA 1
ATOM 1645 C C . GLU B 1 70 ? -26.803 -6.489 29.103 1.00 42.65 67 GLU C C 1
ATOM 1646 O O . GLU B 1 70 ? -26.550 -7.492 29.772 1.00 40.19 67 GLU C O 1
ATOM 1652 N N . ALA B 1 71 ? -26.664 -5.251 29.585 1.00 46.44 68 ALA C N 1
ATOM 1653 C CA . ALA B 1 71 ? -26.354 -4.991 30.997 1.00 43.12 68 ALA C CA 1
ATOM 1654 C C . ALA B 1 71 ? -27.448 -5.562 31.889 1.00 43.54 68 ALA C C 1
ATOM 1655 O O . ALA B 1 71 ? -27.153 -6.255 32.866 1.00 40.28 68 ALA C O 1
ATOM 1657 N N . MET B 1 72 ? -28.706 -5.258 31.549 1.00 41.60 69 MET C N 1
ATOM 1658 C CA . MET B 1 72 ? -29.865 -5.791 32.291 1.00 44.81 69 MET C CA 1
ATOM 1659 C C . MET B 1 72 ? -29.745 -7.305 32.395 1.00 43.18 69 MET C C 1
ATOM 1660 O O . MET B 1 72 ? -29.814 -7.863 33.480 1.00 45.70 69 MET C O 1
ATOM 1665 N N . ALA B 1 73 ? -29.490 -7.969 31.267 1.00 45.18 70 ALA C N 1
ATOM 1666 C CA . ALA B 1 73 ? -29.304 -9.436 31.252 1.00 43.59 70 ALA C CA 1
ATOM 1667 C C . ALA B 1 73 ? -28.133 -9.899 32.104 1.00 45.24 70 ALA C C 1
ATOM 1668 O O . ALA B 1 73 ? -28.238 -10.900 32.803 1.00 43.86 70 ALA C O 1
ATOM 1670 N N . GLN B 1 74 ? -27.019 -9.176 32.036 1.00 42.77 71 GLN C N 1
ATOM 1671 C CA . GLN B 1 74 ? -25.865 -9.510 32.869 1.00 45.56 71 GLN C CA 1
ATOM 1672 C C . GLN B 1 74 ? -26.184 -9.359 34.367 1.00 45.75 71 GLN C C 1
ATOM 1673 O O . GLN B 1 74 ? -25.713 -10.136 35.204 1.00 38.60 71 GLN C O 1
ATOM 1679 N N . ALA B 1 75 ? -26.985 -8.352 34.700 1.00 45.36 72 ALA C N 1
ATOM 1680 C CA . ALA B 1 75 ? -27.384 -8.150 36.089 1.00 45.15 72 ALA C CA 1
ATOM 1681 C C . ALA B 1 75 ? -28.252 -9.317 36.551 1.00 44.69 72 ALA C C 1
ATOM 1682 O O . ALA B 1 75 ? -28.004 -9.893 37.618 1.00 46.39 72 ALA C O 1
ATOM 1684 N N . CYS B 1 76 ? -29.265 -9.661 35.757 1.00 45.54 73 CYS C N 1
ATOM 1685 C CA . CYS B 1 76 ? -30.091 -10.839 36.051 1.00 46.89 73 CYS C CA 1
ATOM 1686 C C . CYS B 1 76 ? -29.212 -12.083 36.272 1.00 47.74 73 CYS C C 1
ATOM 1687 O O . CYS B 1 76 ? -29.326 -12.761 37.269 1.00 52.25 73 CYS C O 1
ATOM 1690 N N . GLY B 1 77 ? -28.321 -12.358 35.326 1.00 49.29 74 GLY C N 1
ATOM 1691 C CA . GLY B 1 77 ? -27.421 -13.488 35.422 1.00 48.64 74 GLY C CA 1
ATOM 1692 C C . GLY B 1 77 ? -26.582 -13.483 36.673 1.00 49.79 74 GLY C C 1
ATOM 1693 O O . GLY B 1 77 ? -26.335 -14.538 37.238 1.00 50.71 74 GLY C O 1
ATOM 1694 N N . THR B 1 78 ? -26.113 -12.314 37.109 1.00 52.91 75 THR C N 1
ATOM 1695 C CA . THR B 1 78 ? -25.240 -12.294 38.289 1.00 56.81 75 THR C CA 1
ATOM 1696 C C . THR B 1 78 ? -26.069 -12.518 39.565 1.00 57.62 75 THR C C 1
ATOM 1697 O O . THR B 1 78 ? -25.640 -13.246 40.469 1.00 57.96 75 THR C O 1
ATOM 1701 N N . LEU B 1 79 ? -27.255 -11.917 39.619 1.00 53.83 76 LEU C N 1
ATOM 1702 C CA . LEU B 1 79 ? -28.237 -12.241 40.656 1.00 56.28 76 LEU C CA 1
ATOM 1703 C C . LEU B 1 79 ? -28.394 -13.747 40.798 1.00 55.56 76 LEU C C 1
ATOM 1704 O O . LEU B 1 79 ? -28.324 -14.289 41.907 1.00 57.14 76 LEU C O 1
ATOM 1709 N N . ALA B 1 80 ? -28.593 -14.429 39.674 1.00 51.77 77 ALA C N 1
ATOM 1710 C CA . ALA B 1 80 ? -28.741 -15.884 39.709 1.00 52.03 77 ALA C CA 1
ATOM 1711 C C . ALA B 1 80 ? -27.484 -16.556 40.258 1.00 50.60 77 ALA C C 1
ATOM 1712 O O . ALA B 1 80 ? -27.551 -17.394 41.135 1.00 47.44 77 ALA C O 1
ATOM 1714 N N . ILE B 1 81 ? -26.329 -16.167 39.719 1.00 56.93 78 ILE C N 1
ATOM 1715 C CA . ILE B 1 81 ? -25.057 -16.807 40.060 1.00 56.86 78 ILE C CA 1
ATOM 1716 C C . ILE B 1 81 ? -24.754 -16.633 41.532 1.00 57.85 78 ILE C C 1
ATOM 1717 O O . ILE B 1 81 ? -24.374 -17.579 42.218 1.00 60.77 78 ILE C O 1
ATOM 1722 N N . LEU B 1 82 ? -24.931 -15.416 42.023 1.00 59.31 79 LEU C N 1
ATOM 1723 C CA . LEU B 1 82 ? -24.664 -15.118 43.427 1.00 58.47 79 LEU C CA 1
ATOM 1724 C C . LEU B 1 82 ? -25.594 -15.906 44.332 1.00 61.44 79 LEU C C 1
ATOM 1725 O O . LEU B 1 82 ? -25.171 -16.388 45.385 1.00 62.68 79 LEU C O 1
ATOM 1730 N N . SER B 1 83 ? -26.844 -16.080 43.887 1.00 58.40 80 SER C N 1
ATOM 1731 C CA . SER B 1 83 ? -27.854 -16.837 44.652 1.00 58.17 80 SER C CA 1
ATOM 1732 C C . SER B 1 83 ? -27.541 -18.320 44.886 1.00 63.73 80 SER C C 1
ATOM 1733 O O . SER B 1 83 ? -27.949 -18.862 45.914 1.00 71.66 80 SER C O 1
ATOM 1736 N N . GLU B 1 84 ? -26.819 -18.976 43.975 1.00 63.30 81 GLU C N 1
ATOM 1737 C CA . GLU B 1 84 ? -26.348 -20.357 44.241 1.00 66.84 81 GLU C CA 1
ATOM 1738 C C . GLU B 1 84 ? -24.857 -20.403 44.595 1.00 65.47 81 GLU C C 1
ATOM 1739 O O . GLU B 1 84 ? -24.207 -21.431 44.408 1.00 59.13 81 GLU C O 1
ATOM 1745 N N . GLY B 1 85 ? -24.325 -19.271 45.077 1.00 67.72 82 GLY C N 1
ATOM 1746 C CA . GLY B 1 85 ? -22.893 -19.120 45.384 1.00 69.64 82 GLY C CA 1
ATOM 1747 C C . GLY B 1 85 ? -21.927 -19.583 44.301 1.00 76.29 82 GLY C C 1
ATOM 1748 O O . GLY B 1 85 ? -20.828 -20.021 44.616 1.00 78.65 82 GLY C O 1
ATOM 1749 N N . GLY B 1 86 ? -22.331 -19.488 43.026 1.00 84.06 83 GLY C N 1
ATOM 1750 C CA . GLY B 1 86 ? -21.576 -20.062 41.901 1.00 82.60 83 GLY C CA 1
ATOM 1751 C C . GLY B 1 86 ? -20.405 -19.200 41.469 1.00 90.34 83 GLY C C 1
ATOM 1752 O O . GLY B 1 86 ? -20.097 -18.189 42.104 1.00 83.51 83 GLY C O 1
ATOM 1753 N N . ARG B 1 87 ? -19.751 -19.603 40.379 1.00 102.74 84 ARG C N 1
ATOM 1754 C CA . ARG B 1 87 ? -18.640 -18.836 39.764 1.00 115.49 84 ARG C CA 1
ATOM 1755 C C . ARG B 1 87 ? -18.705 -18.906 38.222 1.00 119.30 84 ARG C C 1
ATOM 1756 O O . ARG B 1 87 ? -19.595 -19.563 37.662 1.00 116.83 84 ARG C O 1
ATOM 1764 N N . LYS B 1 88 ? -17.769 -18.216 37.551 1.00 119.37 85 LYS C N 1
ATOM 1765 C CA . LYS B 1 88 ? -17.670 -18.197 36.062 1.00 114.34 85 LYS C CA 1
ATOM 1766 C C . LYS B 1 88 ? -17.189 -19.531 35.445 1.00 111.39 85 LYS C C 1
ATOM 1767 O O . LYS B 1 88 ? -17.553 -19.854 34.306 1.00 91.25 85 LYS C O 1
ATOM 1773 N N . GLU B 1 89 ? -16.379 -20.278 36.208 1.00 122.11 86 GLU C N 1
ATOM 1774 C CA . GLU B 1 89 ? -15.739 -21.556 35.763 1.00 126.87 86 GLU C CA 1
ATOM 1775 C C . GLU B 1 89 ? -16.595 -22.877 35.850 1.00 126.17 86 GLU C C 1
ATOM 1776 O O . GLU B 1 89 ? -16.186 -23.899 35.285 1.00 117.09 86 GLU C O 1
ATOM 1782 N N . ASN B 1 90 ? -17.757 -22.863 36.527 1.00 118.20 87 ASN C N 1
ATOM 1783 C CA . ASN B 1 90 ? -18.643 -24.096 36.618 1.00 103.26 87 ASN C CA 1
ATOM 1784 C C . ASN B 1 90 ? -19.636 -24.375 35.424 1.00 96.75 87 ASN C C 1
ATOM 1785 O O . ASN B 1 90 ? -19.273 -25.061 34.465 1.00 88.82 87 ASN C O 1
ATOM 1790 N N . GLU B 1 91 ? -20.870 -23.858 35.500 1.00 88.20 88 GLU C N 1
ATOM 1791 C CA . GLU B 1 91 ? -21.886 -23.940 34.433 1.00 71.07 88 GLU C CA 1
ATOM 1792 C C . GLU B 1 91 ? -22.415 -22.500 34.131 1.00 70.93 88 GLU C C 1
ATOM 1793 O O . GLU B 1 91 ? -21.982 -21.527 34.771 1.00 74.96 88 GLU C O 1
ATOM 1799 N N . PHE B 1 92 ? -23.365 -22.361 33.206 1.00 71.44 89 PHE C N 1
ATOM 1800 C CA . PHE B 1 92 ? -23.643 -21.046 32.563 1.00 74.51 89 PHE C CA 1
ATOM 1801 C C . PHE B 1 92 ? -25.141 -20.709 32.410 1.00 71.45 89 PHE C C 1
ATOM 1802 O O . PHE B 1 92 ? -25.937 -21.607 32.151 1.00 66.76 89 PHE C O 1
ATOM 1810 N N . PHE B 1 93 ? -25.499 -19.418 32.560 1.00 72.55 90 PHE C N 1
ATOM 1811 C CA . PHE B 1 93 ? -26.867 -18.930 32.303 1.00 65.56 90 PHE C CA 1
ATOM 1812 C C . PHE B 1 93 ? -27.007 -18.220 30.955 1.00 65.93 90 PHE C C 1
ATOM 1813 O O . PHE B 1 93 ? -26.476 -17.120 30.760 1.00 67.61 90 PHE C O 1
ATOM 1821 N N . PHE B 1 94 ? -27.726 -18.860 30.033 1.00 63.87 91 PHE C N 1
ATOM 1822 C CA . PHE B 1 94 ? -27.929 -18.330 28.680 1.00 57.40 91 PHE C CA 1
ATOM 1823 C C . PHE B 1 94 ? -28.949 -17.228 28.714 1.00 52.03 91 PHE C C 1
ATOM 1824 O O . PHE B 1 94 ? -29.817 -17.221 29.566 1.00 52.17 91 PHE C O 1
ATOM 1832 N N . PHE B 1 95 ? -28.801 -16.303 27.780 1.00 46.46 92 PHE C N 1
ATOM 1833 C CA . PHE B 1 95 ? -29.761 -15.275 27.521 1.00 42.60 92 PHE C CA 1
ATOM 1834 C C . PHE B 1 95 ? -30.786 -15.920 26.589 1.00 41.75 92 PHE C C 1
ATOM 1835 O O . PHE B 1 95 ? -30.488 -16.209 25.437 1.00 43.79 92 PHE C O 1
ATOM 1843 N N . ALA B 1 96 ? -32.001 -16.164 27.080 1.00 46.16 93 ALA C N 1
ATOM 1844 C CA . ALA B 1 96 ? -33.012 -16.939 26.322 1.00 39.76 93 ALA C CA 1
ATOM 1845 C C . ALA B 1 96 ? -34.002 -16.069 25.584 1.00 40.88 93 ALA C C 1
ATOM 1846 O O . ALA B 1 96 ? -34.425 -16.408 24.481 1.00 44.18 93 ALA C O 1
ATOM 1848 N N . GLY B 1 97 ? -34.382 -14.942 26.172 1.00 42.69 94 GLY C N 1
ATOM 1849 C CA . GLY B 1 97 ? -35.296 -14.049 25.482 1.00 42.79 94 GLY C CA 1
ATOM 1850 C C . GLY B 1 97 ? -35.492 -12.719 26.161 1.00 42.56 94 GLY C C 1
ATOM 1851 O O . GLY B 1 97 ? -35.092 -12.526 27.318 1.00 44.25 94 GLY C O 1
ATOM 1852 N N . ILE B 1 98 ? -36.121 -11.810 25.429 1.00 42.41 95 ILE C N 1
ATOM 1853 C CA . ILE B 1 98 ? -36.456 -10.487 25.922 1.00 45.29 95 ILE C CA 1
ATOM 1854 C C . ILE B 1 98 ? -37.932 -10.364 25.641 1.00 46.67 95 ILE C C 1
ATOM 1855 O O . ILE B 1 98 ? -38.376 -10.725 24.567 1.00 42.53 95 ILE C O 1
ATOM 1860 N N . ASP B 1 99 ? -38.691 -9.785 26.569 1.00 57.19 96 ASP C N 1
ATOM 1861 C CA . ASP B 1 99 ? -40.144 -9.821 26.453 1.00 61.48 96 ASP C CA 1
ATOM 1862 C C . ASP B 1 99 ? -40.851 -8.507 26.170 1.00 63.15 96 ASP C C 1
ATOM 1863 O O . ASP B 1 99 ? -41.664 -8.435 25.256 1.00 70.63 96 ASP C O 1
ATOM 1868 N N . GLU B 1 100 ? -40.658 -7.490 26.991 1.00 58.29 97 GLU C N 1
ATOM 1869 C CA . GLU B 1 100 ? -41.548 -6.352 26.856 1.00 65.13 97 GLU C CA 1
ATOM 1870 C C . GLU B 1 100 ? -40.732 -5.104 27.002 1.00 67.42 97 GLU C C 1
ATOM 1871 O O . GLU B 1 100 ? -40.976 -4.249 27.861 1.00 73.00 97 GLU C O 1
ATOM 1877 N N . ALA B 1 101 ? -39.727 -5.024 26.145 1.00 64.01 98 ALA C N 1
ATOM 1878 C CA . ALA B 1 101 ? -38.680 -4.037 26.281 1.00 54.83 98 ALA C CA 1
ATOM 1879 C C . ALA B 1 101 ? -39.124 -2.717 25.686 1.00 53.09 98 ALA C C 1
ATOM 1880 O O . ALA B 1 101 ? -39.486 -2.661 24.512 1.00 50.41 98 ALA C O 1
ATOM 1882 N N . ARG B 1 102 ? -39.091 -1.661 26.493 1.00 52.20 99 ARG C N 1
ATOM 1883 C CA . ARG B 1 102 ? -39.380 -0.329 25.986 1.00 52.65 99 ARG C CA 1
ATOM 1884 C C . ARG B 1 102 ? -38.184 0.573 26.231 1.00 48.28 99 ARG C C 1
ATOM 1885 O O . ARG B 1 102 ? -37.582 0.532 27.288 1.00 44.58 99 ARG C O 1
ATOM 1893 N N . PHE B 1 103 ? -37.867 1.381 25.226 1.00 47.48 100 PHE C N 1
ATOM 1894 C CA . PHE B 1 103 ? -36.805 2.358 25.292 1.00 46.51 100 PHE C CA 1
ATOM 1895 C C . PHE B 1 103 ? -37.437 3.719 25.446 1.00 49.96 100 PHE C C 1
ATOM 1896 O O . PHE B 1 103 ? -37.998 4.253 24.499 1.00 51.06 100 PHE C O 1
ATOM 1904 N N . LYS B 1 104 ? -37.345 4.286 26.642 1.00 51.96 101 LYS C N 1
ATOM 1905 C CA . LYS B 1 104 ? -38.123 5.481 26.981 1.00 52.13 101 LYS C CA 1
ATOM 1906 C C . LYS B 1 104 ? -37.333 6.762 27.018 1.00 53.43 101 LYS C C 1
ATOM 1907 O O . LYS B 1 104 ? -37.911 7.830 26.899 1.00 55.54 101 LYS C O 1
ATOM 1913 N N . ARG B 1 105 ? -36.020 6.674 27.193 1.00 55.39 102 ARG C N 1
ATOM 1914 C CA . ARG B 1 105 ? -35.186 7.870 27.330 1.00 56.29 102 ARG C CA 1
ATOM 1915 C C . ARG B 1 105 ? -33.834 7.662 26.647 1.00 50.49 102 ARG C C 1
ATOM 1916 O O . ARG B 1 105 ? -33.225 6.622 26.794 1.00 46.25 102 ARG C O 1
ATOM 1924 N N . GLN B 1 106 ? -33.360 8.669 25.919 1.00 46.48 103 GLN C N 1
ATOM 1925 C CA . GLN B 1 106 ? -31.983 8.700 25.467 1.00 43.10 103 GLN C CA 1
ATOM 1926 C C . GLN B 1 106 ? -31.021 8.716 26.649 1.00 45.68 103 GLN C C 1
ATOM 1927 O O . GLN B 1 106 ? -31.151 9.555 27.521 1.00 53.51 103 GLN C O 1
ATOM 1933 N N . VAL B 1 107 ? -30.030 7.819 26.639 1.00 45.08 104 VAL C N 1
ATOM 1934 C CA . VAL B 1 107 ? -28.962 7.793 27.620 1.00 39.89 104 VAL C CA 1
ATOM 1935 C C . VAL B 1 107 ? -27.656 8.319 26.985 1.00 39.67 104 VAL C C 1
ATOM 1936 O O . VAL B 1 107 ? -27.338 7.965 25.866 1.00 41.12 104 VAL C O 1
ATOM 1940 N N . ILE B 1 108 ? -26.921 9.177 27.695 1.00 39.65 105 ILE C N 1
ATOM 1941 C CA . ILE B 1 108 ? -25.790 9.902 27.104 1.00 37.81 105 ILE C CA 1
ATOM 1942 C C . ILE B 1 108 ? -24.576 9.923 28.015 1.00 39.68 105 ILE C C 1
ATOM 1943 O O . ILE B 1 108 ? -24.683 9.649 29.220 1.00 39.34 105 ILE C O 1
ATOM 1948 N N . PRO B 1 109 ? -23.390 10.227 27.450 1.00 41.93 106 PRO C N 1
ATOM 1949 C CA . PRO B 1 109 ? -22.208 10.314 28.304 1.00 43.75 106 PRO C CA 1
ATOM 1950 C C . PRO B 1 109 ? -22.462 11.248 29.515 1.00 45.81 106 PRO C C 1
ATOM 1951 O O . PRO B 1 109 ? -23.018 12.337 29.358 1.00 45.81 106 PRO C O 1
ATOM 1955 N N . GLY B 1 110 ? -22.046 10.810 30.691 1.00 43.77 107 GLY C N 1
ATOM 1956 C CA . GLY B 1 110 ? -22.333 11.532 31.913 1.00 46.44 107 GLY C CA 1
ATOM 1957 C C . GLY B 1 110 ? -23.363 10.802 32.749 1.00 47.21 107 GLY C C 1
ATOM 1958 O O . GLY B 1 110 ? -23.279 10.835 33.961 1.00 49.77 107 GLY C O 1
ATOM 1959 N N . ASP B 1 111 ? -24.299 10.111 32.106 1.00 47.79 108 ASP C N 1
ATOM 1960 C CA . ASP B 1 111 ? -25.312 9.354 32.822 1.00 45.88 108 ASP C CA 1
ATOM 1961 C C . ASP B 1 111 ? -24.758 8.131 33.497 1.00 46.39 108 ASP C C 1
ATOM 1962 O O . ASP B 1 111 ? -23.951 7.412 32.926 1.00 45.92 108 ASP C O 1
ATOM 1967 N N . GLN B 1 112 ? -25.227 7.906 34.717 1.00 46.46 109 GLN C N 1
ATOM 1968 C CA . GLN B 1 112 ? -24.962 6.693 35.422 1.00 47.94 109 GLN C CA 1
ATOM 1969 C C . GLN B 1 112 ? -26.229 5.845 35.359 1.00 51.03 109 GLN C C 1
ATOM 1970 O O . GLN B 1 112 ? -27.289 6.272 35.817 1.00 55.51 109 GLN C O 1
ATOM 1976 N N . LEU B 1 113 ? -26.129 4.655 34.764 1.00 49.18 110 LEU C N 1
ATOM 1977 C CA . LEU B 1 113 ? -27.277 3.765 34.672 1.00 45.84 110 LEU C CA 1
ATOM 1978 C C . LEU B 1 113 ? -27.365 2.977 35.952 1.00 46.85 110 LEU C C 1
ATOM 1979 O O . LEU B 1 113 ? -26.378 2.383 36.384 1.00 44.19 110 LEU C O 1
ATOM 1984 N N . VAL B 1 114 ? -28.540 3.016 36.577 1.00 47.51 111 VAL C N 1
ATOM 1985 C CA . VAL B 1 114 ? -28.812 2.171 37.742 1.00 43.36 111 VAL C CA 1
ATOM 1986 C C . VAL B 1 114 ? -29.768 1.080 37.307 1.00 45.39 111 VAL C C 1
ATOM 1987 O O . VAL B 1 114 ? -30.861 1.358 36.791 1.00 45.52 111 VAL C O 1
ATOM 1991 N N . PHE B 1 115 ? -29.332 -0.162 37.483 1.00 47.07 112 PHE C N 1
ATOM 1992 C CA . PHE B 1 115 ? -30.121 -1.317 37.085 1.00 50.90 112 PHE C CA 1
ATOM 1993 C C . PHE B 1 115 ? -30.691 -1.978 38.307 1.00 51.88 112 PHE C C 1
ATOM 1994 O O . PHE B 1 115 ? -29.941 -2.331 39.219 1.00 52.88 112 PHE C O 1
ATOM 2002 N N . GLU B 1 116 ? -32.003 -2.155 38.308 1.00 51.02 113 GLU C N 1
ATOM 2003 C CA . GLU B 1 116 ? -32.693 -2.895 39.360 1.00 51.94 113 GLU C CA 1
ATOM 2004 C C . GLU B 1 116 ? -33.391 -4.070 38.712 1.00 50.21 113 GLU C C 1
ATOM 2005 O O . GLU B 1 116 ? -34.225 -3.876 37.821 1.00 49.89 113 GLU C O 1
ATOM 2011 N N . VAL B 1 117 ? -33.050 -5.271 39.147 1.00 47.87 114 VAL C N 1
ATOM 2012 C CA . VAL B 1 117 ? -33.646 -6.449 38.567 1.00 50.06 114 VAL C CA 1
ATOM 2013 C C . VAL B 1 117 ? -34.280 -7.285 39.657 1.00 50.65 114 VAL C C 1
ATOM 2014 O O . VAL B 1 117 ? -33.869 -7.239 40.830 1.00 51.69 114 VAL C O 1
ATOM 2018 N N . GLU B 1 118 ? -35.261 -8.078 39.252 1.00 53.90 115 GLU C N 1
ATOM 2019 C CA . GLU B 1 118 ? -36.024 -8.894 40.186 1.00 57.50 115 GLU C CA 1
ATOM 2020 C C . GLU B 1 118 ? -36.364 -10.241 39.578 1.00 54.96 115 GLU C C 1
ATOM 2021 O O . GLU B 1 118 ? -36.885 -10.297 38.456 1.00 53.69 115 GLU C O 1
ATOM 2027 N N . LEU B 1 119 ? -36.051 -11.314 40.309 1.00 55.71 116 LEU C N 1
ATOM 2028 C CA . LEU B 1 119 ? -36.402 -12.673 39.884 1.00 59.41 116 LEU C CA 1
ATOM 2029 C C . LEU B 1 119 ? -37.916 -12.827 40.052 1.00 63.94 116 LEU C C 1
ATOM 2030 O O . LEU B 1 119 ? -38.434 -12.712 41.175 1.00 71.26 116 LEU C O 1
ATOM 2035 N N . LEU B 1 120 ? -38.640 -13.061 38.963 1.00 63.81 117 LEU C N 1
ATOM 2036 C CA . LEU B 1 120 ? -40.088 -13.256 39.059 1.00 63.97 117 LEU C CA 1
ATOM 2037 C C . LEU B 1 120 ? -40.417 -14.740 39.284 1.00 67.64 117 LEU C C 1
ATOM 2038 O O . LEU B 1 120 ? -40.888 -15.116 40.361 1.00 75.76 117 LEU C O 1
ATOM 2043 N N . THR B 1 121 ? -40.146 -15.586 38.288 1.00 69.97 118 THR C N 1
ATOM 2044 C CA . THR B 1 121 ? -40.469 -17.016 38.371 1.00 66.71 118 THR C CA 1
ATOM 2045 C C . THR B 1 121 ? -39.269 -17.855 37.957 1.00 66.52 118 THR C C 1
ATOM 2046 O O . THR B 1 121 ? -38.430 -17.402 37.193 1.00 75.24 118 THR C O 1
ATOM 2050 N N . SER B 1 122 ? -39.190 -19.076 38.466 1.00 70.58 119 SER C N 1
ATOM 2051 C CA . SER B 1 122 ? -38.096 -19.982 38.136 1.00 74.78 119 SER C CA 1
ATOM 2052 C C . SER B 1 122 ? -38.628 -21.350 37.682 1.00 79.25 119 SER C C 1
ATOM 2053 O O . SER B 1 122 ? -38.328 -22.376 38.290 1.00 78.98 119 SER C O 1
ATOM 2056 N N . ARG B 1 123 ? -39.407 -21.360 36.599 1.00 79.53 120 ARG C N 1
ATOM 2057 C CA . ARG B 1 123 ? -40.048 -22.596 36.147 1.00 77.75 120 ARG C CA 1
ATOM 2058 C C . ARG B 1 123 ? -39.057 -23.463 35.364 1.00 73.23 120 ARG C C 1
ATOM 2059 O O . ARG B 1 123 ? -38.859 -23.259 34.159 1.00 70.23 120 ARG C O 1
ATOM 2067 N N . ARG B 1 124 ? -38.409 -24.387 36.084 1.00 67.97 121 ARG C N 1
ATOM 2068 C CA . ARG B 1 124 ? -37.558 -25.460 35.499 1.00 68.38 121 ARG C CA 1
ATOM 2069 C C . ARG B 1 124 ? -36.340 -24.986 34.712 1.00 77.44 121 ARG C C 1
ATOM 2070 O O . ARG B 1 124 ? -36.258 -25.130 33.475 1.00 86.39 121 ARG C O 1
ATOM 2078 N N . GLY B 1 125 ? -35.385 -24.439 35.455 1.00 78.55 122 GLY C N 1
ATOM 2079 C CA . GLY B 1 125 ? -34.153 -23.925 34.870 1.00 68.34 122 GLY C CA 1
ATOM 2080 C C . GLY B 1 125 ? -34.272 -22.569 34.162 1.00 66.06 122 GLY C C 1
ATOM 2081 O O . GLY B 1 125 ? -33.251 -21.923 33.924 1.00 65.78 122 GLY C O 1
ATOM 2082 N N . ILE B 1 126 ? -35.494 -22.143 33.813 1.00 60.54 123 ILE C N 1
ATOM 2083 C CA . ILE B 1 126 ? -35.711 -20.885 33.100 1.00 58.95 123 ILE C CA 1
ATOM 2084 C C . ILE B 1 126 ? -36.175 -19.826 34.100 1.00 64.88 123 ILE C C 1
ATOM 2085 O O . ILE B 1 126 ? -37.240 -19.956 34.699 1.00 64.65 123 ILE C O 1
ATOM 2090 N N . GLY B 1 127 ? -35.376 -18.767 34.235 1.00 65.73 124 GLY C N 1
ATOM 2091 C CA . GLY B 1 127 ? -35.682 -17.672 35.129 1.00 60.90 124 GLY C CA 1
ATOM 2092 C C . GLY B 1 127 ? -36.268 -16.507 34.357 1.00 61.55 124 GLY C C 1
ATOM 2093 O O . GLY B 1 127 ? -35.712 -16.080 33.350 1.00 59.69 124 GLY C O 1
ATOM 2094 N N . LYS B 1 128 ? -37.391 -15.982 34.839 1.00 62.68 125 LYS C N 1
ATOM 2095 C CA . LYS B 1 128 ? -38.039 -14.812 34.240 1.00 60.01 125 LYS C CA 1
ATOM 2096 C C . LYS B 1 128 ? -37.777 -13.653 35.193 1.00 61.44 125 LYS C C 1
ATOM 2097 O O . LYS B 1 128 ? -37.989 -13.787 36.401 1.00 62.66 125 LYS C O 1
ATOM 2103 N N . PHE B 1 129 ? -37.233 -12.555 34.669 1.00 56.39 126 PHE C N 1
ATOM 2104 C CA . PHE B 1 129 ? -36.826 -11.418 35.496 1.00 53.15 126 PHE C CA 1
ATOM 2105 C C . PHE B 1 129 ? -37.487 -10.173 35.002 1.00 55.63 126 PHE C C 1
ATOM 2106 O O . PHE B 1 129 ? -37.749 -10.031 33.802 1.00 54.47 126 PHE C O 1
ATOM 2114 N N . ASN B 1 130 ? -37.768 -9.268 35.927 1.00 57.54 127 ASN C N 1
ATOM 2115 C CA . ASN B 1 130 ? -38.158 -7.915 35.549 1.00 62.35 127 ASN C CA 1
ATOM 2116 C C . ASN B 1 130 ? -36.912 -7.074 35.709 1.00 57.57 127 ASN C C 1
ATOM 2117 O O . ASN B 1 130 ? -36.153 -7.280 36.667 1.00 58.43 127 ASN C O 1
ATOM 2122 N N . ALA B 1 131 ? -36.677 -6.172 34.766 1.00 47.91 128 ALA C N 1
ATOM 2123 C CA . ALA B 1 131 ? -35.498 -5.349 34.827 1.00 47.09 128 ALA C CA 1
ATOM 2124 C C . ALA B 1 131 ? -35.809 -3.959 34.365 1.00 45.41 128 ALA C C 1
ATOM 2125 O O . ALA B 1 131 ? -36.533 -3.762 33.388 1.00 40.67 128 ALA C O 1
ATOM 2127 N N . VAL B 1 132 ? -35.262 -2.993 35.099 1.00 44.76 129 VAL C N 1
ATOM 2128 C CA . VAL B 1 132 ? -35.402 -1.597 34.746 1.00 44.88 129 VAL C CA 1
ATOM 2129 C C . VAL B 1 132 ? -34.028 -0.945 34.817 1.00 44.79 129 VAL C C 1
ATOM 2130 O O . VAL B 1 132 ? -33.163 -1.355 35.612 1.00 44.52 129 VAL C O 1
ATOM 2134 N N . ALA B 1 133 ? -33.836 0.081 33.994 1.00 43.67 130 ALA C N 1
ATOM 2135 C CA . ALA B 1 133 ? -32.619 0.851 33.997 1.00 43.15 130 ALA C CA 1
ATOM 2136 C C . ALA B 1 133 ? -32.980 2.309 34.131 1.00 47.51 130 ALA C C 1
ATOM 2137 O O . ALA B 1 133 ? -33.654 2.866 33.274 1.00 48.69 130 ALA C O 1
ATOM 2139 N N . LYS B 1 134 ? -32.506 2.927 35.207 1.00 54.94 131 LYS C N 1
ATOM 2140 C CA . LYS B 1 134 ? -32.791 4.325 35.484 1.00 51.61 131 LYS C CA 1
ATOM 2141 C C . LYS B 1 134 ? -31.555 5.194 35.351 1.00 52.97 131 LYS C C 1
ATOM 2142 O O . LYS B 1 134 ? -30.428 4.745 35.615 1.00 49.23 131 LYS C O 1
ATOM 2148 N N . VAL B 1 135 ? -31.790 6.443 34.943 1.00 49.97 132 VAL C N 1
ATOM 2149 C CA . VAL B 1 135 ? -30.817 7.519 35.043 1.00 49.96 132 VAL C CA 1
ATOM 2150 C C . VAL B 1 135 ? -31.502 8.597 35.885 1.00 49.61 132 VAL C C 1
ATOM 2151 O O . VAL B 1 135 ? -32.569 9.094 35.511 1.00 43.67 132 VAL C O 1
ATOM 2155 N N . ASP B 1 136 ? -30.862 8.984 36.986 1.00 51.22 133 ASP C N 1
ATOM 2156 C CA . ASP B 1 136 ? -31.366 10.048 37.864 1.00 52.56 133 ASP C CA 1
ATOM 2157 C C . ASP B 1 136 ? -32.818 9.796 38.286 1.00 55.55 133 ASP C C 1
ATOM 2158 O O . ASP B 1 136 ? -33.624 10.719 38.276 1.00 53.69 133 ASP C O 1
ATOM 2163 N N . GLY B 1 137 ? -33.153 8.543 38.598 1.00 53.81 134 GLY C N 1
ATOM 2164 C CA . GLY B 1 137 ? -34.505 8.207 39.023 1.00 52.72 134 GLY C CA 1
ATOM 2165 C C . GLY B 1 137 ? -35.535 7.966 37.929 1.00 53.58 134 GLY C C 1
ATOM 2166 O O . GLY B 1 137 ? -36.492 7.237 38.153 1.00 50.11 134 GLY C O 1
ATOM 2167 N N . GLN B 1 138 ? -35.335 8.548 36.747 1.00 60.25 135 GLN C N 1
ATOM 2168 C CA . GLN B 1 138 ? -36.211 8.305 35.584 1.00 64.82 135 GLN C CA 1
ATOM 2169 C C . GLN B 1 138 ? -35.899 6.984 34.871 1.00 59.76 135 GLN C C 1
ATOM 2170 O O . GLN B 1 138 ? -34.740 6.646 34.644 1.00 59.77 135 GLN C O 1
ATOM 2176 N N . VAL B 1 139 ? -36.938 6.268 34.460 1.00 59.01 136 VAL C N 1
ATOM 2177 C CA . VAL B 1 139 ? -36.768 5.034 33.685 1.00 57.03 136 VAL C CA 1
ATOM 2178 C C . VAL B 1 139 ? -36.284 5.350 32.281 1.00 52.04 136 VAL C C 1
ATOM 2179 O O . VAL B 1 139 ? -36.853 6.212 31.599 1.00 59.71 136 VAL C O 1
ATOM 2183 N N . ALA B 1 140 ? -35.223 4.663 31.857 1.00 46.65 137 ALA C N 1
ATOM 2184 C CA . ALA B 1 140 ? -34.705 4.800 30.480 1.00 45.66 137 ALA C CA 1
ATOM 2185 C C . ALA B 1 140 ? -35.061 3.575 29.658 1.00 42.28 137 ALA C C 1
ATOM 2186 O O . ALA B 1 140 ? -35.492 3.683 28.526 1.00 41.57 137 ALA C O 1
ATOM 2188 N N . VAL B 1 141 ? -34.923 2.408 30.265 1.00 41.46 138 VAL C N 1
ATOM 2189 C CA . VAL B 1 141 ? -35.293 1.171 29.621 1.00 45.54 138 VAL C CA 1
ATOM 2190 C C . VAL B 1 141 ? -35.933 0.272 30.662 1.00 44.84 138 VAL C C 1
ATOM 2191 O O . VAL B 1 141 ? -35.453 0.196 31.793 1.00 47.93 138 VAL C O 1
ATOM 2195 N N . GLU B 1 142 ? -36.971 -0.444 30.256 1.00 41.59 139 GLU C N 1
ATOM 2196 C CA . GLU B 1 142 ? -37.539 -1.515 31.071 1.00 45.01 139 GLU C CA 1
ATOM 2197 C C . GLU B 1 142 ? -37.766 -2.720 30.169 1.00 43.85 139 GLU C C 1
ATOM 2198 O O . GLU B 1 142 ? -38.020 -2.569 28.967 1.00 42.77 139 GLU C O 1
ATOM 2204 N N . ALA B 1 143 ? -37.689 -3.908 30.756 1.00 42.53 140 ALA C N 1
ATOM 2205 C CA . ALA B 1 143 ? -37.833 -5.138 30.000 1.00 44.02 140 ALA C CA 1
ATOM 2206 C C . ALA B 1 143 ? -37.990 -6.349 30.904 1.00 44.55 140 ALA C C 1
ATOM 2207 O O . ALA B 1 143 ? -37.602 -6.317 32.074 1.00 41.73 140 ALA C O 1
ATOM 2209 N N . ILE B 1 144 ? -38.560 -7.417 30.335 1.00 47.35 141 ILE C N 1
ATOM 2210 C CA . ILE B 1 144 ? -38.545 -8.723 30.975 1.00 48.85 141 ILE C CA 1
ATOM 2211 C C . ILE B 1 144 ? -37.408 -9.522 30.339 1.00 46.67 141 ILE C C 1
ATOM 2212 O O . ILE B 1 144 ? -37.294 -9.558 29.125 1.00 48.91 141 ILE C O 1
ATOM 2217 N N . ILE B 1 145 ? -36.590 -10.170 31.162 1.00 44.33 142 ILE C N 1
ATOM 2218 C CA . ILE B 1 145 ? -35.416 -10.872 30.689 1.00 46.59 142 ILE C CA 1
ATOM 2219 C C . ILE B 1 145 ? -35.528 -12.341 31.073 1.00 48.58 142 ILE C C 1
ATOM 2220 O O . ILE B 1 145 ? -35.711 -12.631 32.258 1.00 48.63 142 ILE C O 1
ATOM 2225 N N . MET B 1 146 ? -35.372 -13.250 30.106 1.00 48.61 143 MET C N 1
ATOM 2226 C CA . MET B 1 146 ? -35.315 -14.675 30.419 1.00 53.73 143 MET C CA 1
ATOM 2227 C C . MET B 1 146 ? -33.889 -15.160 30.342 1.00 53.47 143 MET C C 1
ATOM 2228 O O . MET B 1 146 ? -33.219 -14.955 29.328 1.00 58.71 143 MET C O 1
ATOM 2233 N N . CYS B 1 147 ? -33.464 -15.869 31.387 1.00 55.11 144 CYS C N 1
ATOM 2234 C CA . CYS B 1 147 ? -32.213 -16.617 31.391 1.00 58.56 144 CYS C CA 1
ATOM 2235 C C . CYS B 1 147 ? -32.486 -18.109 31.591 1.00 55.33 144 CYS C C 1
ATOM 2236 O O . CYS B 1 147 ? -33.431 -18.471 32.256 1.00 58.83 144 CYS C O 1
ATOM 2239 N N . ALA B 1 148 ? -31.655 -18.951 30.993 1.00 54.48 145 ALA C N 1
ATOM 2240 C CA . ALA B 1 148 ? -31.810 -20.398 31.042 1.00 56.66 145 ALA C CA 1
ATOM 2241 C C . ALA B 1 148 ? -30.503 -21.014 31.527 1.00 61.29 145 ALA C C 1
ATOM 2242 O O . ALA B 1 148 ? -29.434 -20.664 31.029 1.00 73.75 145 ALA C O 1
ATOM 2244 N N . LYS B 1 149 ? -30.574 -21.921 32.491 1.00 62.60 146 LYS C N 1
ATOM 2245 C CA . LYS B 1 149 ? -29.358 -22.482 33.082 1.00 70.14 146 LYS C CA 1
ATOM 2246 C C . LYS B 1 149 ? -28.537 -23.387 32.141 1.00 66.30 146 LYS C C 1
ATOM 2247 O O . LYS B 1 149 ? -28.859 -24.541 31.920 1.00 57.89 146 LYS C O 1
ATOM 2253 N N . VAL C 1 6 ? 8.728 20.053 -3.551 1.00 70.79 3 VAL B N 1
ATOM 2254 C CA . VAL C 1 6 ? 8.008 19.563 -2.328 1.00 66.56 3 VAL B CA 1
ATOM 2255 C C . VAL C 1 6 ? 8.914 19.640 -1.093 1.00 61.62 3 VAL B C 1
ATOM 2256 O O . VAL C 1 6 ? 10.116 19.422 -1.192 1.00 57.86 3 VAL B O 1
ATOM 2260 N N . GLN C 1 7 ? 8.327 19.927 0.068 1.00 63.28 4 GLN B N 1
ATOM 2261 C CA . GLN C 1 7 ? 9.104 20.210 1.276 1.00 65.04 4 GLN B CA 1
ATOM 2262 C C . GLN C 1 7 ? 9.355 18.973 2.174 1.00 64.74 4 GLN B C 1
ATOM 2263 O O . GLN C 1 7 ? 8.404 18.364 2.669 1.00 62.63 4 GLN B O 1
ATOM 2269 N N . LEU C 1 8 ? 10.623 18.611 2.383 1.00 58.25 5 LEU B N 1
ATOM 2270 C CA . LEU C 1 8 ? 10.964 17.408 3.150 1.00 59.82 5 LEU B CA 1
ATOM 2271 C C . LEU C 1 8 ? 11.443 17.763 4.549 1.00 59.26 5 LEU B C 1
ATOM 2272 O O . LEU C 1 8 ? 12.031 18.823 4.725 1.00 62.90 5 LEU B O 1
ATOM 2277 N N . PRO C 1 9 ? 11.155 16.910 5.563 1.00 53.60 6 PRO B N 1
ATOM 2278 C CA . PRO C 1 9 ? 10.383 15.679 5.504 1.00 48.84 6 PRO B CA 1
ATOM 2279 C C . PRO C 1 9 ? 8.874 15.917 5.375 1.00 44.85 6 PRO B C 1
ATOM 2280 O O . PRO C 1 9 ? 8.372 16.933 5.829 1.00 42.26 6 PRO B O 1
ATOM 2284 N N . ILE C 1 10 ? 8.159 14.987 4.754 1.00 43.78 7 ILE B N 1
ATOM 2285 C CA . ILE C 1 10 ? 6.704 15.056 4.752 1.00 45.05 7 ILE B CA 1
ATOM 2286 C C . ILE C 1 10 ? 6.186 14.326 5.985 1.00 45.70 7 ILE B C 1
ATOM 2287 O O . ILE C 1 10 ? 6.414 13.140 6.141 1.00 48.50 7 ILE B O 1
ATOM 2292 N N . GLU C 1 11 ? 5.500 15.046 6.859 1.00 48.65 8 GLU B N 1
ATOM 2293 C CA . GLU C 1 11 ? 5.008 14.466 8.105 1.00 48.11 8 GLU B CA 1
ATOM 2294 C C . GLU C 1 11 ? 3.702 13.709 7.880 1.00 46.67 8 GLU B C 1
ATOM 2295 O O . GLU C 1 11 ? 3.004 13.951 6.895 1.00 42.68 8 GLU B O 1
ATOM 2301 N N . ALA C 1 12 ? 3.399 12.795 8.804 1.00 44.18 9 ALA B N 1
ATOM 2302 C CA . ALA C 1 12 ? 2.194 11.976 8.729 1.00 42.64 9 ALA B CA 1
ATOM 2303 C C . ALA C 1 12 ? 0.952 12.825 8.413 1.00 44.54 9 ALA B C 1
ATOM 2304 O O . ALA C 1 12 ? 0.172 12.471 7.545 1.00 43.51 9 ALA B O 1
ATOM 2306 N N . LYS C 1 13 ? 0.794 13.959 9.091 1.00 46.27 10 LYS B N 1
ATOM 2307 C CA . LYS C 1 13 ? -0.349 14.848 8.826 1.00 46.80 10 LYS B CA 1
ATOM 2308 C C . LYS C 1 13 ? -0.468 15.239 7.359 1.00 42.39 10 LYS B C 1
ATOM 2309 O O . LYS C 1 13 ? -1.574 15.475 6.876 1.00 41.75 10 LYS B O 1
ATOM 2315 N N . ASP C 1 14 ? 0.657 15.276 6.656 1.00 37.95 11 ASP B N 1
ATOM 2316 C CA . ASP C 1 14 ? 0.647 15.598 5.223 1.00 39.41 11 ASP B CA 1
ATOM 2317 C C . ASP C 1 14 ? 0.618 14.375 4.299 1.00 40.40 11 ASP B C 1
ATOM 2318 O O . ASP C 1 14 ? 0.058 14.441 3.198 1.00 42.80 11 ASP B O 1
ATOM 2323 N N . ILE C 1 15 ? 1.191 13.254 4.744 1.00 41.65 12 ILE B N 1
ATOM 2324 C CA . ILE C 1 15 ? 1.008 11.975 4.047 1.00 45.31 12 ILE B CA 1
ATOM 2325 C C . ILE C 1 15 ? -0.494 11.688 3.855 1.00 44.58 12 ILE B C 1
ATOM 2326 O O . ILE C 1 15 ? -0.896 11.128 2.843 1.00 41.60 12 ILE B O 1
ATOM 2331 N N . GLN C 1 16 ? -1.300 12.101 4.829 1.00 43.09 13 GLN B N 1
ATOM 2332 C CA . GLN C 1 16 ? -2.754 11.896 4.791 1.00 47.49 13 GLN B CA 1
ATOM 2333 C C . GLN C 1 16 ? -3.476 12.769 3.751 1.00 49.07 13 GLN B C 1
ATOM 2334 O O . GLN C 1 16 ? -4.595 12.470 3.339 1.00 43.96 13 GLN B O 1
ATOM 2340 N N . LYS C 1 17 ? -2.822 13.843 3.329 1.00 52.99 14 LYS B N 1
ATOM 2341 C CA . LYS C 1 17 ? -3.346 14.656 2.249 1.00 53.12 14 LYS B CA 1
ATOM 2342 C C . LYS C 1 17 ? -3.064 13.998 0.923 1.00 53.24 14 LYS B C 1
ATOM 2343 O O . LYS C 1 17 ? -3.755 14.288 -0.045 1.00 61.52 14 LYS B O 1
ATOM 2349 N N . LEU C 1 18 ? -2.056 13.123 0.888 1.00 48.02 15 LEU B N 1
ATOM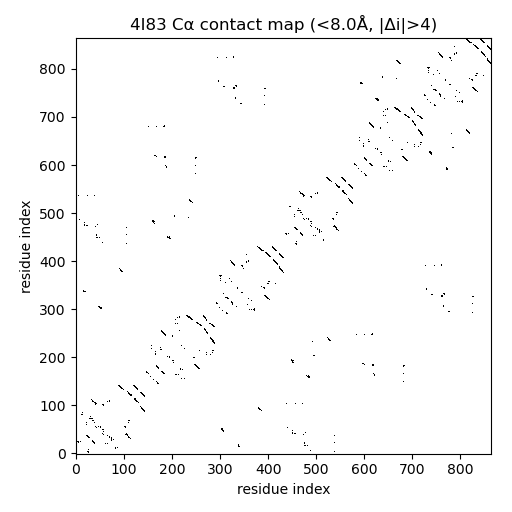 2350 C CA . LEU C 1 18 ? -1.657 12.414 -0.335 1.00 46.30 15 LEU B CA 1
ATOM 2351 C C . LEU C 1 18 ? -2.380 11.076 -0.574 1.00 46.27 15 LEU B C 1
ATOM 2352 O O . LEU C 1 18 ? -2.719 10.763 -1.719 1.00 46.65 15 LEU B O 1
ATOM 2357 N N . ILE C 1 19 ? -2.583 10.277 0.483 1.00 42.01 16 ILE B N 1
ATOM 2358 C CA . ILE C 1 19 ? -3.238 8.979 0.349 1.00 40.10 16 ILE B CA 1
ATOM 2359 C C . ILE C 1 19 ? -4.422 8.836 1.299 1.00 38.80 16 ILE B C 1
ATOM 2360 O O . ILE C 1 19 ? -4.437 9.434 2.376 1.00 38.35 16 ILE B O 1
ATOM 2365 N N . PRO C 1 20 ? -5.434 8.039 0.905 1.00 34.85 17 PRO B N 1
ATOM 2366 C CA . PRO C 1 20 ? -6.652 7.988 1.723 1.00 34.37 17 PRO B CA 1
ATOM 2367 C C . PRO C 1 20 ? -6.547 7.130 3.014 1.00 36.46 17 PRO B C 1
ATOM 2368 O O . PRO C 1 20 ? -7.430 7.197 3.872 1.00 34.75 17 PRO B O 1
ATOM 2372 N N . HIS C 1 21 ? -5.471 6.343 3.149 1.00 38.11 18 HIS B N 1
ATOM 2373 C CA . HIS C 1 21 ? -5.317 5.362 4.241 1.00 36.03 18 HIS B CA 1
ATOM 2374 C C . HIS C 1 21 ? -5.322 6.048 5.589 1.00 36.18 18 HIS B C 1
ATOM 2375 O O . HIS C 1 21 ? -4.711 7.107 5.753 1.00 38.55 18 HIS B O 1
ATOM 2382 N N . ARG C 1 22 ? -6.039 5.467 6.543 1.00 33.97 19 ARG B N 1
ATOM 2383 C CA . ARG C 1 22 ? -6.094 5.986 7.887 1.00 33.73 19 ARG B CA 1
ATOM 2384 C C . ARG C 1 22 ? -5.934 4.871 8.874 1.00 32.79 19 ARG B C 1
ATOM 2385 O O . ARG C 1 22 ? -5.880 3.723 8.507 1.00 37.38 19 ARG B O 1
ATOM 2393 N N . TYR C 1 23 ? -5.910 5.215 10.152 1.00 33.37 20 TYR B N 1
ATOM 2394 C CA . TYR C 1 23 ? -5.787 4.249 11.234 1.00 31.53 20 TYR B CA 1
ATOM 2395 C C . TYR C 1 23 ? -6.819 3.143 11.122 1.00 31.13 20 TYR B C 1
ATOM 2396 O O . TYR C 1 23 ? -7.979 3.424 10.963 1.00 31.12 20 TYR B O 1
ATOM 2405 N N . PRO C 1 24 ? -6.409 1.877 11.245 1.00 34.03 21 PRO B N 1
ATOM 2406 C CA . PRO C 1 24 ? -5.094 1.341 11.541 1.00 32.42 21 PRO B CA 1
ATOM 2407 C C . PRO C 1 24 ? -4.328 0.852 10.318 1.00 33.01 21 PRO B C 1
ATOM 2408 O O . PRO C 1 24 ? -3.495 -0.040 10.441 1.00 36.59 21 PRO B O 1
ATOM 2412 N N . PHE C 1 25 ? -4.580 1.437 9.162 1.00 32.66 22 PHE B N 1
ATOM 2413 C CA . PHE C 1 25 ? -3.956 0.964 7.937 1.00 34.03 22 PHE B CA 1
ATOM 2414 C C . PHE C 1 25 ? -3.095 1.989 7.214 1.00 35.57 22 PHE B C 1
ATOM 2415 O O . PHE C 1 25 ? -2.758 1.815 6.031 1.00 34.88 22 PHE B O 1
ATOM 2423 N N . LEU C 1 26 ? -2.711 3.040 7.935 1.00 34.34 23 LEU B N 1
ATOM 2424 C CA . LEU C 1 26 ? -1.673 3.942 7.481 1.00 36.33 23 LEU B CA 1
ATOM 2425 C C . LEU C 1 26 ? -0.359 3.473 8.101 1.00 33.31 23 LEU B C 1
ATOM 2426 O O . LEU C 1 26 ? -0.214 3.538 9.299 1.00 33.96 23 LEU B O 1
ATOM 2431 N N . GLN C 1 27 ? 0.567 2.998 7.265 1.00 33.54 24 GLN B N 1
ATOM 2432 C CA . GLN C 1 27 ? 1.778 2.329 7.729 1.00 35.32 24 GLN B CA 1
ATOM 2433 C C . GLN C 1 27 ? 3.060 3.079 7.368 1.00 36.56 24 GLN B C 1
ATOM 2434 O O . GLN C 1 27 ? 4.123 2.477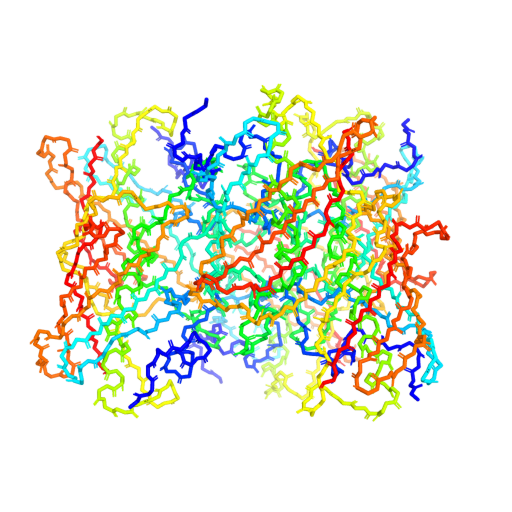 7.258 1.00 35.34 24 GLN B O 1
ATOM 2440 N N . LEU C 1 28 ? 2.935 4.393 7.141 1.00 36.58 25 LEU B N 1
ATOM 2441 C CA . LEU C 1 28 ? 4.066 5.282 6.989 1.00 33.85 25 LEU B CA 1
ATOM 2442 C C . LEU C 1 28 ? 3.927 6.408 8.002 1.00 37.26 25 LEU B C 1
ATOM 2443 O O . LEU C 1 28 ? 2.851 6.957 8.168 1.00 34.92 25 LEU B O 1
ATOM 2448 N N . ASP C 1 29 ? 5.022 6.733 8.693 1.00 38.29 26 ASP B N 1
ATOM 2449 C CA . ASP C 1 29 ? 5.036 7.831 9.627 1.00 35.82 26 ASP B CA 1
ATOM 2450 C C . ASP C 1 29 ? 5.591 9.124 9.022 1.00 38.76 26 ASP B C 1
ATOM 2451 O O . ASP C 1 29 ? 5.146 10.211 9.386 1.00 39.38 26 ASP B O 1
ATOM 2456 N N . ARG C 1 30 ? 6.510 9.015 8.063 1.00 41.92 27 ARG B N 1
ATOM 2457 C CA . ARG C 1 30 ? 7.228 10.190 7.552 1.00 42.13 27 ARG B CA 1
ATOM 2458 C C . ARG C 1 30 ? 7.947 9.880 6.252 1.00 40.70 27 ARG B C 1
ATOM 2459 O O . ARG C 1 30 ? 8.613 8.848 6.149 1.00 41.77 27 ARG B O 1
ATOM 2467 N N . ILE C 1 31 ? 7.821 10.767 5.269 1.00 43.16 28 ILE B N 1
ATOM 2468 C CA . ILE C 1 31 ? 8.634 10.688 4.042 1.00 49.64 28 ILE B CA 1
ATOM 2469 C C . ILE C 1 31 ? 9.904 11.532 4.216 1.00 49.23 28 ILE B C 1
ATOM 2470 O O . ILE C 1 31 ? 9.822 12.701 4.558 1.00 41.15 28 ILE B O 1
ATOM 2475 N N . THR C 1 32 ? 11.073 10.918 4.027 1.00 49.43 29 THR B N 1
ATOM 2476 C CA . THR C 1 32 ? 12.341 11.610 4.295 1.00 50.22 29 THR B CA 1
ATOM 2477 C C . THR C 1 32 ? 13.180 11.946 3.048 1.00 51.05 29 THR B C 1
ATOM 2478 O O . THR C 1 32 ? 14.054 12.790 3.122 1.00 54.73 29 THR B O 1
ATOM 2482 N N . ALA C 1 33 ? 12.948 11.262 1.935 1.00 51.26 30 ALA B N 1
ATOM 2483 C CA . ALA C 1 33 ? 13.724 11.479 0.706 1.00 50.51 30 ALA B CA 1
ATOM 2484 C C . ALA C 1 33 ? 12.836 11.252 -0.493 1.00 57.17 30 ALA B C 1
ATOM 2485 O O . ALA C 1 33 ? 11.897 10.435 -0.439 1.00 57.31 30 ALA B O 1
ATOM 2487 N N . PHE C 1 34 ? 13.136 11.942 -1.591 1.00 63.96 31 PHE B N 1
ATOM 2488 C CA . PHE C 1 34 ? 12.294 11.855 -2.786 1.00 63.27 31 PHE B CA 1
ATOM 2489 C C . PHE C 1 34 ? 12.979 12.411 -4.034 1.00 63.18 31 PHE B C 1
ATOM 2490 O O . PHE C 1 34 ? 13.369 13.574 -4.046 1.00 60.25 31 PHE B O 1
ATOM 2498 N N . GLU C 1 35 ? 13.130 11.557 -5.048 1.00 67.32 32 GLU B N 1
ATOM 2499 C CA . GLU C 1 35 ? 13.585 11.943 -6.398 1.00 65.07 32 GLU B CA 1
ATOM 2500 C C . GLU C 1 35 ? 12.470 11.663 -7.393 1.00 62.34 32 GLU B C 1
ATOM 2501 O O . GLU C 1 35 ? 12.143 10.500 -7.635 1.00 54.14 32 GLU B O 1
ATOM 2507 N N . PRO C 1 36 ? 11.873 12.731 -7.971 1.00 63.90 33 PRO B N 1
ATOM 2508 C CA . PRO C 1 36 ? 10.744 12.541 -8.878 1.00 57.78 33 PRO B CA 1
ATOM 2509 C C . PRO C 1 36 ? 10.981 11.414 -9.880 1.00 58.37 33 PRO B C 1
ATOM 2510 O O . PRO C 1 36 ? 12.056 11.305 -10.465 1.00 55.34 33 PRO B O 1
ATOM 2514 N N . MET C 1 37 ? 9.957 10.575 -10.036 1.00 63.10 34 MET B N 1
ATOM 2515 C CA . MET C 1 37 ? 9.954 9.460 -10.987 1.00 62.54 34 MET B CA 1
ATOM 2516 C C . MET C 1 37 ? 11.048 8.399 -10.761 1.00 62.38 34 MET B C 1
ATOM 2517 O O . MET C 1 37 ? 11.229 7.530 -11.599 1.00 56.80 34 MET B O 1
ATOM 2522 N N . LYS C 1 38 ? 11.714 8.437 -9.605 1.00 62.92 35 LYS B N 1
ATOM 2523 C CA . LYS C 1 38 ? 12.865 7.569 -9.333 1.00 66.32 35 LYS B CA 1
ATOM 2524 C C . LYS C 1 38 ? 12.841 6.853 -7.961 1.00 59.18 35 LYS B C 1
ATOM 2525 O O . LYS C 1 38 ? 12.668 5.642 -7.902 1.00 55.56 35 LYS B O 1
ATOM 2531 N N . THR C 1 39 ? 13.029 7.609 -6.877 1.00 56.17 36 THR B N 1
ATOM 2532 C CA . THR C 1 39 ? 13.161 7.011 -5.552 1.00 54.85 36 THR B CA 1
ATOM 2533 C C . THR C 1 39 ? 12.448 7.766 -4.455 1.00 50.71 36 THR B C 1
ATOM 2534 O O . THR C 1 39 ? 12.083 8.930 -4.621 1.00 49.13 36 THR B O 1
ATOM 2538 N N . LEU C 1 40 ? 12.248 7.061 -3.340 1.00 49.14 37 LEU B N 1
ATOM 2539 C CA . LEU C 1 40 ? 11.663 7.638 -2.137 1.00 49.33 37 LEU B CA 1
ATOM 2540 C C . LEU C 1 40 ? 12.141 6.882 -0.913 1.00 45.63 37 LEU B C 1
ATOM 2541 O O . LEU C 1 40 ? 12.325 5.660 -0.968 1.00 46.80 37 LEU B O 1
ATOM 2546 N N . THR C 1 41 ? 12.368 7.614 0.169 1.00 43.16 38 THR B N 1
ATOM 2547 C CA . THR C 1 41 ? 12.617 7.001 1.460 1.00 47.39 38 THR B CA 1
ATOM 2548 C C . THR C 1 41 ? 11.518 7.423 2.426 1.00 46.84 38 THR B C 1
ATOM 2549 O O . THR C 1 41 ? 11.122 8.612 2.476 1.00 47.86 38 THR B O 1
ATOM 2553 N N . ALA C 1 42 ? 11.044 6.448 3.205 1.00 42.00 39 ALA B N 1
ATOM 2554 C CA . ALA C 1 42 ? 10.036 6.695 4.224 1.00 41.45 39 ALA B CA 1
ATOM 2555 C C . ALA C 1 42 ? 10.350 5.884 5.456 1.00 39.97 39 ALA B C 1
ATOM 2556 O O . ALA C 1 42 ? 11.088 4.919 5.389 1.00 42.34 39 ALA B O 1
ATOM 2558 N N . ILE C 1 43 ? 9.847 6.327 6.605 1.00 42.89 40 ILE B N 1
ATOM 2559 C CA . ILE C 1 43 ? 9.993 5.553 7.829 1.00 41.92 40 ILE B CA 1
ATOM 2560 C C . ILE C 1 43 ? 8.649 5.192 8.474 1.00 40.27 40 ILE B C 1
ATOM 2561 O O . ILE C 1 43 ? 7.624 5.835 8.248 1.00 36.54 40 ILE B O 1
ATOM 2566 N N . LYS C 1 44 ? 8.694 4.117 9.252 1.00 39.15 41 LYS B N 1
ATOM 2567 C CA . LYS C 1 44 ? 7.590 3.675 10.072 1.00 36.21 41 LYS B CA 1
ATOM 2568 C C . LYS C 1 44 ? 8.179 3.221 11.362 1.00 34.66 41 LYS B C 1
ATOM 2569 O O . LYS C 1 44 ? 9.005 2.323 11.386 1.00 35.83 41 LYS B O 1
ATOM 2575 N N . ASN C 1 45 ? 7.786 3.877 12.439 1.00 33.87 42 ASN B N 1
ATOM 2576 C CA . ASN C 1 45 ? 8.222 3.500 13.754 1.00 36.61 42 ASN B CA 1
ATOM 2577 C C . ASN C 1 45 ? 7.407 2.309 14.261 1.00 35.35 42 ASN B C 1
ATOM 2578 O O . ASN C 1 45 ? 6.207 2.319 14.191 1.00 36.14 42 ASN B O 1
ATOM 2583 N N . VAL C 1 46 ? 8.070 1.297 14.796 1.00 34.79 43 VAL B N 1
ATOM 2584 C CA . VAL C 1 46 ? 7.365 0.157 15.362 1.00 34.98 43 VAL B CA 1
ATOM 2585 C C . VAL C 1 46 ? 7.331 0.278 16.885 1.00 33.16 43 VAL B C 1
ATOM 2586 O O . VAL C 1 46 ? 8.384 0.363 17.533 1.00 35.75 43 VAL B O 1
ATOM 2590 N N . SER C 1 47 ? 6.123 0.275 17.426 1.00 30.42 44 SER B N 1
ATOM 2591 C CA . SER C 1 47 ? 5.908 0.486 18.833 1.00 32.31 44 SER B CA 1
ATOM 2592 C C . SER C 1 47 ? 4.991 -0.603 19.369 1.00 34.45 44 SER B C 1
ATOM 2593 O O . SER C 1 47 ? 4.143 -1.118 18.643 1.00 36.22 44 SER B O 1
ATOM 2596 N N . ILE C 1 48 ? 5.182 -0.952 20.634 1.00 35.26 45 ILE B N 1
ATOM 2597 C CA . ILE C 1 48 ? 4.342 -1.945 21.304 1.00 35.98 45 ILE B CA 1
ATOM 2598 C C . ILE C 1 48 ? 2.925 -1.389 21.433 1.00 34.20 45 ILE B C 1
ATOM 2599 O O . ILE C 1 48 ? 1.964 -2.159 21.532 1.00 38.34 45 ILE B O 1
ATOM 2604 N N . ASN C 1 49 ? 2.778 -0.071 21.377 1.00 31.08 46 ASN B N 1
ATOM 2605 C CA . ASN C 1 49 ? 1.449 0.558 21.425 1.00 31.87 46 ASN B CA 1
ATOM 2606 C C . ASN C 1 49 ? 0.730 0.616 20.068 1.00 31.95 46 ASN B C 1
ATOM 2607 O O . ASN C 1 49 ? 0.099 1.596 19.748 1.00 33.53 46 ASN B O 1
ATOM 2612 N N . GLU C 1 50 ? 0.820 -0.444 19.281 1.00 36.75 47 GLU B N 1
ATOM 2613 C CA . GLU C 1 50 ? 0.114 -0.519 17.997 1.00 36.47 47 GLU B CA 1
ATOM 2614 C C . GLU C 1 50 ? -0.938 -1.648 18.019 1.00 33.88 47 GLU B C 1
ATOM 2615 O O . GLU C 1 50 ? -0.718 -2.664 18.660 1.00 30.74 47 GLU B O 1
ATOM 2621 N N . PRO C 1 51 ? -2.088 -1.450 17.342 1.00 31.51 48 PRO B N 1
ATOM 2622 C CA . PRO C 1 51 ? -3.194 -2.383 17.528 1.00 30.85 48 PRO B CA 1
ATOM 2623 C C . PRO C 1 51 ? -2.883 -3.836 17.151 1.00 30.30 48 PRO B C 1
ATOM 2624 O O . PRO C 1 51 ? -3.441 -4.729 17.739 1.00 33.33 48 PRO B O 1
ATOM 2628 N N . GLN C 1 52 ? -1.970 -4.066 16.217 1.00 30.68 49 GLN B N 1
ATOM 2629 C CA . GLN C 1 52 ? -1.645 -5.419 15.788 1.00 31.01 49 GLN B CA 1
ATOM 2630 C C . GLN C 1 52 ? -1.004 -6.237 16.894 1.00 33.51 49 GLN B C 1
ATOM 2631 O O . GLN C 1 52 ? -1.114 -7.473 16.909 1.00 33.78 49 GLN B O 1
ATOM 2637 N N . PHE C 1 53 ? -0.380 -5.572 17.855 1.00 33.69 50 PHE B N 1
ATOM 2638 C CA . PHE C 1 53 ? 0.334 -6.305 18.898 1.00 32.33 50 PHE B CA 1
ATOM 2639 C C . PHE C 1 53 ? -0.542 -6.854 20.013 1.00 32.92 50 PHE B C 1
ATOM 2640 O O . PHE C 1 53 ? -0.032 -7.545 20.850 1.00 32.99 50 PHE B O 1
ATOM 2648 N N . GLN C 1 54 ? -1.852 -6.621 19.984 1.00 34.90 51 GLN B N 1
ATOM 2649 C CA . GLN C 1 54 ? -2.774 -7.392 20.842 1.00 36.67 51 GLN B CA 1
ATOM 2650 C C . GLN C 1 54 ? -2.815 -8.861 20.460 1.00 34.76 51 GLN B C 1
ATOM 2651 O O . GLN C 1 54 ? -2.964 -9.731 21.312 1.00 36.43 51 GLN B O 1
ATOM 2657 N N . GLY C 1 55 ? -2.685 -9.125 19.165 1.00 35.74 52 GLY B N 1
ATOM 2658 C CA . GLY C 1 55 ? -2.885 -10.462 18.615 1.00 35.27 52 GLY B CA 1
ATOM 2659 C C . GLY C 1 55 ? -1.714 -11.105 17.913 1.00 34.49 52 GLY B C 1
ATOM 2660 O O . GLY C 1 55 ? -1.815 -12.231 17.455 1.00 35.28 52 GLY B O 1
ATOM 2661 N N . HIS C 1 56 ? -0.600 -10.392 17.796 1.00 35.21 53 HIS B N 1
ATOM 2662 C CA . HIS C 1 56 ? 0.495 -10.856 16.947 1.00 34.36 53 HIS B CA 1
ATOM 2663 C C . HIS C 1 56 ? 1.870 -10.605 17.552 1.00 32.71 53 HIS B C 1
ATOM 2664 O O . HIS C 1 56 ? 2.570 -9.707 17.105 1.00 35.23 53 HIS B O 1
ATOM 2671 N N . PHE C 1 57 ? 2.246 -11.326 18.597 1.00 33.19 54 PHE B N 1
ATOM 2672 C CA . PHE C 1 57 ? 1.427 -12.369 19.232 1.00 36.19 54 PHE B CA 1
ATOM 2673 C C . PHE C 1 57 ? 1.232 -12.049 20.706 1.00 36.19 54 PHE B C 1
ATOM 2674 O O . PHE C 1 57 ? 2.018 -11.289 21.285 1.00 41.08 54 PHE B O 1
ATOM 2682 N N . PRO C 1 58 ? 0.196 -12.621 21.329 1.00 38.15 55 PRO B N 1
ATOM 2683 C CA . PRO C 1 58 ? -0.170 -12.228 22.667 1.00 38.54 55 PRO B CA 1
ATOM 2684 C C . PRO C 1 58 ? 0.969 -11.923 23.625 1.00 44.94 55 PRO B C 1
ATOM 2685 O O . PRO C 1 58 ? 0.925 -10.856 24.250 1.00 55.33 55 PRO B O 1
ATOM 2689 N N . ASP C 1 59 ? 1.994 -12.733 23.785 1.00 43.22 56 ASP B N 1
ATOM 2690 C CA . ASP C 1 59 ? 3.047 -12.221 24.723 1.00 46.52 56 ASP B CA 1
ATOM 2691 C C . ASP C 1 59 ? 4.351 -11.896 24.022 1.00 46.61 56 ASP B C 1
ATOM 2692 O O . ASP C 1 59 ? 5.319 -11.497 24.651 1.00 48.12 56 ASP B O 1
ATOM 2697 N N . LEU C 1 60 ? 4.335 -12.022 22.700 1.00 45.58 57 LEU B N 1
ATOM 2698 C CA . LEU C 1 60 ? 5.518 -11.928 21.896 1.00 43.18 57 LEU B CA 1
ATOM 2699 C C . LEU C 1 60 ? 5.285 -10.986 20.698 1.00 39.06 57 LEU B C 1
ATOM 2700 O O . LEU C 1 60 ? 4.870 -11.411 19.625 1.00 36.38 57 LEU B O 1
ATOM 2705 N N . PRO C 1 61 ? 5.544 -9.694 20.892 1.00 37.52 58 PRO B N 1
ATOM 2706 C CA . PRO C 1 61 ? 5.267 -8.752 19.829 1.00 36.85 58 PRO B CA 1
ATOM 2707 C C . PRO C 1 61 ? 6.185 -8.941 18.648 1.00 37.28 58 PRO B C 1
ATOM 2708 O O . PRO C 1 61 ? 7.407 -8.880 18.793 1.00 43.40 58 PRO B O 1
ATOM 2712 N N . VAL C 1 62 ? 5.594 -9.176 17.487 1.00 38.35 59 VAL B N 1
ATOM 2713 C CA . VAL C 1 62 ? 6.332 -9.367 16.250 1.00 42.35 59 VAL B CA 1
ATOM 2714 C C . VAL C 1 62 ? 5.584 -8.645 15.137 1.00 40.53 59 VAL B C 1
ATOM 2715 O O . VAL C 1 62 ? 4.433 -8.960 14.856 1.00 41.70 59 VAL B O 1
ATOM 2719 N N . MET C 1 63 ? 6.244 -7.688 14.502 1.00 38.31 60 MET B N 1
ATOM 2720 C CA . MET C 1 63 ? 5.623 -6.905 13.447 1.00 37.87 60 MET B CA 1
ATOM 2721 C C . MET C 1 63 ? 5.260 -7.836 12.290 1.00 39.78 60 MET B C 1
ATOM 2722 O O . MET C 1 63 ? 6.121 -8.496 11.748 1.00 36.02 60 MET B O 1
ATOM 2727 N N . PRO C 1 64 ? 3.973 -7.884 11.911 1.00 40.51 61 PRO B N 1
ATOM 2728 C CA . PRO C 1 64 ? 3.621 -8.771 10.809 1.00 38.03 61 PRO B CA 1
ATOM 2729 C C . PRO C 1 64 ? 4.287 -8.380 9.491 1.00 37.07 61 PRO B C 1
ATOM 2730 O O . PRO C 1 64 ? 4.232 -7.226 9.094 1.00 39.42 61 PRO B O 1
ATOM 2734 N N . GLY C 1 65 ? 4.889 -9.342 8.815 1.00 35.91 62 GLY B N 1
ATOM 2735 C CA . GLY C 1 65 ? 5.475 -9.105 7.516 1.00 32.74 62 GLY B CA 1
ATOM 2736 C C . GLY C 1 65 ? 4.536 -8.427 6.549 1.00 34.53 62 GLY B C 1
ATOM 2737 O O . GLY C 1 65 ? 4.940 -7.491 5.833 1.00 32.45 62 GLY B O 1
ATOM 2738 N N . VAL C 1 66 ? 3.271 -8.848 6.533 1.00 33.60 63 VAL B N 1
ATOM 2739 C CA . VAL C 1 66 ? 2.329 -8.263 5.572 1.00 33.31 63 VAL B CA 1
ATOM 2740 C C . VAL C 1 66 ? 2.099 -6.761 5.779 1.00 33.32 63 VAL B C 1
ATOM 2741 O O . VAL C 1 66 ? 1.808 -6.056 4.818 1.00 34.03 63 VAL B O 1
ATOM 2745 N N . LEU C 1 67 ? 2.260 -6.271 7.010 1.00 34.08 64 LEU B N 1
ATOM 2746 C CA . LEU C 1 67 ? 2.157 -4.838 7.261 1.00 36.88 64 LEU B CA 1
ATOM 2747 C C . LEU C 1 67 ? 3.395 -4.116 6.791 1.00 34.46 64 LEU B C 1
ATOM 2748 O O . LEU C 1 67 ? 3.316 -2.967 6.337 1.00 37.94 64 LEU B O 1
ATOM 2753 N N . ILE C 1 68 ? 4.538 -4.780 6.871 1.00 33.77 65 ILE B N 1
ATOM 2754 C CA . ILE C 1 68 ? 5.732 -4.222 6.275 1.00 34.64 65 ILE B CA 1
ATOM 2755 C C . ILE C 1 68 ? 5.512 -4.146 4.761 1.00 36.94 65 ILE B C 1
ATOM 2756 O O . ILE C 1 68 ? 5.747 -3.124 4.144 1.00 40.10 65 ILE B O 1
ATOM 2761 N N . ILE C 1 69 ? 5.017 -5.219 4.162 1.00 39.74 66 ILE B N 1
ATOM 2762 C CA . ILE C 1 69 ? 4.682 -5.199 2.737 1.00 38.01 66 ILE B CA 1
ATOM 2763 C C . ILE C 1 69 ? 3.746 -4.042 2.396 1.00 39.21 66 ILE B C 1
ATOM 2764 O O . ILE C 1 69 ? 3.939 -3.335 1.409 1.00 42.69 66 ILE B O 1
ATOM 2769 N N . GLU C 1 70 ? 2.726 -3.842 3.219 1.00 39.53 67 GLU B N 1
ATOM 2770 C CA . GLU C 1 70 ? 1.756 -2.778 2.981 1.00 38.79 67 GLU B CA 1
ATOM 2771 C C . GLU C 1 70 ? 2.405 -1.399 3.005 1.00 37.41 67 GLU B C 1
ATOM 2772 O O . GLU C 1 70 ? 2.062 -0.513 2.216 1.00 38.10 67 GLU B O 1
ATOM 2778 N N . ALA C 1 71 ? 3.301 -1.206 3.950 1.00 37.31 68 ALA B N 1
ATOM 2779 C CA . ALA C 1 71 ? 4.065 0.031 4.027 1.00 43.01 68 ALA B CA 1
ATOM 2780 C C . ALA C 1 71 ? 4.877 0.255 2.748 1.00 43.88 68 ALA B C 1
ATOM 2781 O O . ALA C 1 71 ? 4.870 1.357 2.187 1.00 37.69 68 ALA B O 1
ATOM 2783 N N . MET C 1 72 ? 5.591 -0.793 2.319 1.00 45.85 69 MET B N 1
ATOM 2784 C CA . MET C 1 72 ? 6.384 -0.756 1.082 1.00 44.63 69 MET B CA 1
ATOM 2785 C C . MET C 1 72 ? 5.479 -0.296 -0.059 1.00 43.76 69 MET B C 1
ATOM 2786 O O . MET C 1 72 ? 5.813 0.642 -0.766 1.00 41.34 69 MET B O 1
ATOM 2791 N N . ALA C 1 73 ? 4.311 -0.916 -0.186 1.00 43.61 70 ALA B N 1
ATOM 2792 C CA . ALA C 1 73 ? 3.348 -0.523 -1.226 1.00 42.97 70 ALA B CA 1
ATOM 2793 C C . ALA C 1 73 ? 2.886 0.915 -1.101 1.00 39.38 70 ALA B C 1
ATOM 2794 O O . ALA C 1 73 ? 2.756 1.602 -2.089 1.00 41.61 70 ALA B O 1
ATOM 2796 N N . GLN C 1 74 ? 2.626 1.360 0.119 1.00 41.65 71 GLN B N 1
ATOM 2797 C CA . GLN C 1 74 ? 2.224 2.748 0.353 1.00 43.17 71 GLN B CA 1
ATOM 2798 C C . GLN C 1 74 ? 3.339 3.724 -0.034 1.00 43.30 71 GLN B C 1
ATOM 2799 O O . GLN C 1 74 ? 3.087 4.811 -0.535 1.00 44.61 71 GLN B O 1
ATOM 2805 N N . ALA C 1 75 ? 4.579 3.339 0.224 1.00 46.38 72 ALA B N 1
ATOM 2806 C CA . ALA C 1 75 ? 5.723 4.176 -0.134 1.00 46.34 72 ALA B CA 1
ATOM 2807 C C . ALA C 1 75 ? 5.826 4.290 -1.665 1.00 47.27 72 ALA B C 1
ATOM 2808 O O . ALA C 1 75 ? 5.937 5.387 -2.198 1.00 47.43 72 ALA B O 1
ATOM 2810 N N . CYS C 1 76 ? 5.749 3.153 -2.355 1.00 45.88 73 CYS B N 1
ATOM 2811 C CA . CYS C 1 76 ? 5.697 3.135 -3.810 1.00 42.88 73 CYS B CA 1
ATOM 2812 C C . CYS C 1 76 ? 4.589 4.031 -4.321 1.00 44.33 73 CYS B C 1
ATOM 2813 O O . CYS C 1 76 ? 4.829 4.916 -5.146 1.00 47.46 73 CYS B O 1
ATOM 2816 N N . GLY C 1 77 ? 3.388 3.823 -3.811 1.00 42.10 74 GLY B N 1
ATOM 2817 C CA . GLY C 1 77 ? 2.262 4.655 -4.190 1.00 45.87 74 GLY B CA 1
ATOM 2818 C C . GLY C 1 77 ? 2.487 6.148 -3.977 1.00 42.81 74 GLY B C 1
ATOM 2819 O O . GLY C 1 77 ? 2.060 6.943 -4.807 1.00 44.82 74 GLY B O 1
ATOM 2820 N N . THR C 1 78 ? 3.133 6.540 -2.886 1.00 40.24 75 THR B N 1
ATOM 2821 C CA . THR C 1 78 ? 3.308 7.968 -2.638 1.00 49.27 75 THR B CA 1
ATOM 2822 C C . THR C 1 78 ? 4.378 8.547 -3.589 1.00 51.10 75 THR B C 1
ATOM 2823 O O . THR C 1 78 ? 4.223 9.664 -4.090 1.00 50.72 75 THR B O 1
ATOM 2827 N N . LEU C 1 79 ? 5.452 7.785 -3.824 1.00 50.57 76 LEU B N 1
ATOM 2828 C CA . LEU C 1 79 ? 6.437 8.115 -4.859 1.00 48.64 76 LEU B CA 1
ATOM 2829 C C . LEU C 1 79 ? 5.741 8.439 -6.174 1.00 51.52 76 LEU B C 1
ATOM 2830 O O . LEU C 1 79 ? 5.995 9.480 -6.777 1.00 55.00 76 LEU B O 1
ATOM 2835 N N . ALA C 1 80 ? 4.815 7.583 -6.586 1.00 51.44 77 ALA B N 1
ATOM 2836 C CA . ALA C 1 80 ? 4.051 7.816 -7.820 1.00 49.41 77 ALA B CA 1
ATOM 2837 C C . ALA C 1 80 ? 3.216 9.088 -7.713 1.00 50.53 77 ALA B C 1
ATOM 2838 O O . ALA C 1 80 ? 3.291 9.944 -8.583 1.00 52.74 77 ALA B O 1
ATOM 2840 N N . ILE C 1 81 ? 2.458 9.216 -6.629 1.00 49.08 78 ILE B N 1
ATOM 2841 C CA . ILE C 1 81 ? 1.564 10.355 -6.450 1.00 50.45 78 ILE B CA 1
ATOM 2842 C C . ILE C 1 81 ? 2.313 11.681 -6.463 1.00 48.31 78 ILE B C 1
ATOM 2843 O O . ILE C 1 81 ? 1.942 12.621 -7.149 1.00 51.70 78 ILE B O 1
ATOM 2848 N N . LEU C 1 82 ? 3.384 11.747 -5.695 1.00 51.44 79 LEU B N 1
ATOM 2849 C CA . LEU C 1 82 ? 4.200 12.941 -5.632 1.00 49.31 79 LEU B CA 1
ATOM 2850 C C . LEU C 1 82 ? 4.767 13.288 -7.020 1.00 54.82 79 LEU B C 1
ATOM 2851 O O . LEU C 1 82 ? 4.888 14.458 -7.367 1.00 49.81 79 LEU B O 1
ATOM 2856 N N . SER C 1 83 ? 5.142 12.260 -7.785 1.00 56.36 80 SER B N 1
ATOM 2857 C CA . SER C 1 83 ? 5.759 12.449 -9.103 1.00 53.42 80 SER B CA 1
ATOM 2858 C C . SER C 1 83 ? 4.843 13.107 -10.135 1.00 55.05 80 SER B C 1
ATOM 2859 O O . SER C 1 83 ? 5.342 13.772 -11.035 1.00 56.79 80 SER B O 1
ATOM 2862 N N . GLU C 1 84 ? 3.532 12.929 -10.021 1.00 57.96 81 GLU B N 1
ATOM 2863 C CA . GLU C 1 84 ? 2.585 13.651 -10.883 1.00 61.92 81 GLU B CA 1
ATOM 2864 C C . GLU C 1 84 ? 1.867 14.738 -10.104 1.00 63.13 81 GLU B C 1
ATOM 2865 O O . GLU C 1 84 ? 0.804 15.207 -10.520 1.00 66.87 81 GLU B O 1
ATOM 2871 N N . GLY C 1 85 ? 2.499 15.204 -9.023 1.00 67.04 82 GLY B N 1
ATOM 2872 C CA . GLY C 1 85 ? 1.945 16.277 -8.170 1.00 69.85 82 GLY B CA 1
ATOM 2873 C C . GLY C 1 85 ? 0.510 16.079 -7.727 1.00 74.74 82 GLY B C 1
ATOM 2874 O O . GLY C 1 85 ? -0.200 17.057 -7.513 1.00 79.75 82 GLY B O 1
ATOM 2875 N N . GLY C 1 86 ? 0.087 14.820 -7.592 1.00 83.49 83 GLY B N 1
ATOM 2876 C CA . GLY C 1 86 ? -1.318 14.483 -7.357 1.00 84.64 83 GLY B CA 1
ATOM 2877 C C . GLY C 1 86 ? -1.728 14.635 -5.912 1.00 87.63 83 GLY B C 1
ATOM 2878 O O . GLY C 1 86 ? -0.947 15.114 -5.098 1.00 85.16 83 GLY B O 1
ATOM 2879 N N . ARG C 1 87 ? -2.968 14.250 -5.613 1.00 94.39 84 ARG B N 1
ATOM 2880 C CA . ARG C 1 87 ? -3.505 14.247 -4.238 1.00 106.65 84 ARG B CA 1
ATOM 2881 C C . ARG C 1 87 ? -4.386 12.997 -4.009 1.00 110.34 84 ARG B C 1
ATOM 2882 O O . ARG C 1 87 ? -4.566 12.191 -4.924 1.00 104.55 84 ARG B O 1
ATOM 2890 N N . LYS C 1 88 ? -4.902 12.849 -2.785 1.00 107.08 85 LYS B N 1
ATOM 2891 C CA . LYS C 1 88 ? -5.796 11.729 -2.404 1.00 100.84 85 LYS B CA 1
ATOM 2892 C C . LYS C 1 88 ? -7.202 11.815 -3.035 1.00 105.61 85 LYS B C 1
ATOM 2893 O O . LYS C 1 88 ? -7.828 10.781 -3.296 1.00 95.18 85 LYS B O 1
ATOM 2899 N N . GLU C 1 89 ? -7.666 13.047 -3.285 1.00 113.23 86 GLU B N 1
ATOM 2900 C CA . GLU C 1 89 ? -9.024 13.331 -3.823 1.00 113.88 86 GLU B CA 1
ATOM 2901 C C . GLU C 1 89 ? -9.228 13.163 -5.355 1.00 111.04 86 GLU B C 1
ATOM 2902 O O . GLU C 1 89 ? -10.384 13.090 -5.812 1.00 102.10 86 GLU B O 1
ATOM 2908 N N . ASN C 1 90 ? -8.142 13.110 -6.135 1.00 107.60 87 ASN B N 1
ATOM 2909 C CA . ASN C 1 90 ? -8.218 12.901 -7.601 1.00 106.26 87 ASN B CA 1
ATOM 2910 C C . ASN C 1 90 ? -7.639 11.537 -8.103 1.00 108.44 87 ASN B C 1
ATOM 2911 O O . ASN C 1 90 ? -8.325 10.782 -8.839 1.00 118.78 87 ASN B O 1
ATOM 2916 N N . GLU C 1 91 ? -6.413 11.221 -7.671 1.00 99.69 88 GLU B N 1
ATOM 2917 C CA . GLU C 1 91 ? -5.645 10.072 -8.184 1.00 81.02 88 GLU B CA 1
ATOM 2918 C C . GLU C 1 91 ? -5.461 8.958 -7.144 1.00 88.47 88 GLU B C 1
ATOM 2919 O O . GLU C 1 91 ? -5.255 9.217 -5.962 1.00 83.06 88 GLU B O 1
ATOM 2925 N N . PHE C 1 92 ? -5.570 7.715 -7.627 1.00 95.43 89 PHE B N 1
ATOM 2926 C CA . PHE C 1 92 ? -5.406 6.495 -6.816 1.00 87.32 89 PHE B CA 1
ATOM 2927 C C . PHE C 1 92 ? -4.677 5.350 -7.577 1.00 80.42 89 PHE B C 1
ATOM 2928 O O . PHE C 1 92 ? -5.010 5.000 -8.730 1.00 72.61 89 PHE B O 1
ATOM 2936 N N . PHE C 1 93 ? -3.706 4.749 -6.901 1.00 75.19 90 PHE B N 1
ATOM 2937 C CA . PHE C 1 93 ? -2.957 3.617 -7.437 1.00 78.43 90 PHE B CA 1
ATOM 2938 C C . PHE C 1 93 ? -3.308 2.315 -6.705 1.00 77.85 90 PHE B C 1
ATOM 2939 O O . PHE C 1 93 ? -3.122 2.211 -5.497 1.00 83.48 90 PHE B O 1
ATOM 2947 N N . PHE C 1 94 ? -3.793 1.325 -7.455 1.00 72.47 91 PHE B N 1
ATOM 2948 C CA . PHE C 1 94 ? -4.137 0.026 -6.904 1.00 69.85 91 PHE B CA 1
ATOM 2949 C C . PHE C 1 94 ? -2.883 -0.769 -6.627 1.00 61.19 91 PHE B C 1
ATOM 2950 O O . PHE C 1 94 ? -1.877 -0.606 -7.298 1.00 64.77 91 PHE B O 1
ATOM 2958 N N . PHE C 1 95 ? -2.964 -1.636 -5.628 1.00 55.64 92 PHE B N 1
ATOM 2959 C CA . PHE C 1 95 ? -1.919 -2.593 -5.319 1.00 47.37 92 PHE B CA 1
ATOM 2960 C C . PHE C 1 95 ? -2.185 -3.794 -6.227 1.00 46.34 92 PHE B C 1
ATOM 2961 O O . PHE C 1 95 ? -3.179 -4.506 -6.040 1.00 48.52 92 PHE B O 1
ATOM 2969 N N . ALA C 1 96 ? -1.322 -4.030 -7.217 1.00 45.88 93 ALA B N 1
ATOM 2970 C CA . ALA C 1 96 ? -1.592 -5.052 -8.251 1.00 42.27 93 ALA B CA 1
ATOM 2971 C C . ALA C 1 96 ? -0.925 -6.376 -7.996 1.00 39.35 93 ALA B C 1
ATOM 2972 O O . ALA C 1 96 ? -1.489 -7.425 -8.322 1.00 44.84 93 ALA B O 1
ATOM 2974 N N . GLY C 1 97 ? 0.272 -6.361 -7.438 1.00 39.65 94 GLY B N 1
ATOM 2975 C CA . GLY C 1 97 ? 0.945 -7.620 -7.119 1.00 41.37 94 GLY B CA 1
ATOM 2976 C C . GLY C 1 97 ? 2.215 -7.470 -6.319 1.00 41.60 94 GLY B C 1
ATOM 2977 O O . GLY C 1 97 ? 2.721 -6.360 -6.169 1.00 42.73 94 GLY B O 1
ATOM 2978 N N . ILE C 1 98 ? 2.702 -8.601 -5.811 1.00 44.77 95 ILE B N 1
ATOM 2979 C CA . ILE C 1 98 ? 3.932 -8.686 -5.040 1.00 46.79 95 ILE B CA 1
ATOM 2980 C C . ILE C 1 98 ? 4.726 -9.793 -5.687 1.00 53.06 95 ILE B C 1
ATOM 2981 O O . ILE C 1 98 ? 4.158 -10.820 -6.036 1.00 49.77 95 ILE B O 1
ATOM 2986 N N . ASP C 1 99 ? 6.033 -9.598 -5.860 1.00 63.54 96 ASP B N 1
ATOM 2987 C CA . ASP C 1 99 ? 6.793 -10.494 -6.731 1.00 72.10 96 ASP B CA 1
ATOM 2988 C C . ASP C 1 99 ? 7.835 -11.372 -6.071 1.00 71.69 96 ASP B C 1
ATOM 2989 O O . ASP C 1 99 ? 7.824 -12.583 -6.250 1.00 83.58 96 ASP B O 1
ATOM 2994 N N . GLU C 1 100 ? 8.780 -10.799 -5.357 1.00 62.59 97 GLU B N 1
ATOM 2995 C CA . GLU C 1 100 ? 9.883 -11.640 -4.921 1.00 59.60 97 GLU B CA 1
ATOM 2996 C C . GLU C 1 100 ? 10.183 -11.301 -3.492 1.00 57.94 97 GLU B C 1
ATOM 2997 O O . GLU C 1 100 ? 11.294 -10.943 -3.126 1.00 53.69 97 GLU B O 1
ATOM 3003 N N . ALA C 1 101 ? 9.145 -11.443 -2.676 1.00 56.40 98 ALA B N 1
ATOM 3004 C CA . ALA C 1 101 ? 9.167 -10.957 -1.317 1.00 52.52 98 ALA B CA 1
ATOM 3005 C C . ALA C 1 101 ? 9.848 -11.961 -0.413 1.00 46.12 98 ALA B C 1
ATOM 3006 O O . ALA C 1 101 ? 9.430 -13.094 -0.335 1.00 46.55 98 ALA B O 1
ATOM 3008 N N . ARG C 1 102 ? 10.887 -11.520 0.270 1.00 49.43 99 ARG B N 1
ATOM 3009 C CA . ARG C 1 102 ? 11.532 -12.343 1.253 1.00 53.52 99 ARG B CA 1
ATOM 3010 C C . ARG C 1 102 ? 11.454 -11.643 2.597 1.00 51.33 99 ARG B C 1
ATOM 3011 O O . ARG C 1 102 ? 11.687 -10.436 2.702 1.00 44.10 99 ARG B O 1
ATOM 3019 N N . PHE C 1 103 ? 11.159 -12.434 3.628 1.00 52.15 100 PHE B N 1
ATOM 3020 C CA . PHE C 1 103 ? 11.151 -11.964 5.000 1.00 51.00 100 PHE B CA 1
ATOM 3021 C C . PHE C 1 103 ? 12.410 -12.467 5.671 1.00 48.45 100 PHE B C 1
ATOM 3022 O O . PHE C 1 103 ? 12.518 -13.633 5.983 1.00 48.95 100 PHE B O 1
ATOM 3030 N N . LYS C 1 104 ? 13.355 -11.566 5.914 1.00 51.41 101 LYS B N 1
ATOM 3031 C CA . LYS C 1 104 ? 14.686 -11.954 6.352 1.00 52.99 101 LYS B CA 1
ATOM 3032 C C . LYS C 1 104 ? 14.960 -11.754 7.828 1.00 53.75 101 LYS B C 1
ATOM 3033 O O . LYS C 1 104 ? 15.847 -12.398 8.364 1.00 57.74 101 LYS B O 1
ATOM 3039 N N . ARG C 1 105 ? 14.242 -10.843 8.481 1.00 54.01 102 ARG B N 1
ATOM 3040 C CA . ARG C 1 105 ? 14.516 -10.492 9.869 1.00 51.93 102 ARG B CA 1
ATOM 3041 C C . ARG C 1 105 ? 13.221 -10.219 10.625 1.00 52.42 102 ARG B C 1
ATOM 3042 O O . ARG C 1 105 ? 12.338 -9.561 10.123 1.00 55.28 102 ARG B O 1
ATOM 3050 N N . GLN C 1 106 ? 13.108 -10.739 11.837 1.00 52.41 103 GLN B N 1
ATOM 3051 C CA . GLN C 1 106 ? 12.058 -10.328 12.759 1.00 48.95 103 GLN B CA 1
ATOM 3052 C C . GLN C 1 106 ? 12.194 -8.861 13.089 1.00 42.55 103 GLN B C 1
ATOM 3053 O O . GLN C 1 106 ? 13.256 -8.412 13.488 1.00 40.81 103 GLN B O 1
ATOM 3059 N N . VAL C 1 107 ? 11.088 -8.127 12.979 1.00 41.66 104 VAL B N 1
ATOM 3060 C CA . VAL C 1 107 ? 11.026 -6.724 13.363 1.00 37.16 104 VAL B CA 1
ATOM 3061 C C . VAL C 1 107 ? 10.234 -6.610 14.673 1.00 36.78 104 VAL B C 1
ATOM 3062 O O . VAL C 1 107 ? 9.180 -7.222 14.795 1.00 38.80 104 VAL B O 1
ATOM 3066 N N . ILE C 1 108 ? 10.709 -5.791 15.623 1.00 33.44 105 ILE B N 1
ATOM 3067 C CA . ILE C 1 108 ? 10.106 -5.729 16.964 1.00 33.26 105 ILE B CA 1
ATOM 3068 C C . ILE C 1 108 ? 9.920 -4.293 17.486 1.00 31.82 105 ILE B C 1
ATOM 3069 O O . ILE C 1 108 ? 10.503 -3.353 16.953 1.00 32.52 105 ILE B O 1
ATOM 3074 N N . PRO C 1 109 ? 9.062 -4.115 18.493 1.00 32.23 106 PRO B N 1
ATOM 3075 C CA . PRO C 1 109 ? 8.908 -2.780 19.071 1.00 35.19 106 PRO B CA 1
ATOM 3076 C C . PRO C 1 109 ? 10.260 -2.137 19.431 1.00 39.63 106 PRO B C 1
ATOM 3077 O O . PRO C 1 109 ? 11.149 -2.819 19.982 1.00 35.04 106 PRO B O 1
ATOM 3081 N N . GLY C 1 110 ? 10.420 -0.857 19.080 1.00 36.43 107 GLY B N 1
ATOM 3082 C CA . GLY C 1 110 ? 11.701 -0.198 19.211 1.00 34.73 107 GLY B CA 1
ATOM 3083 C C . GLY C 1 110 ? 12.377 -0.015 17.871 1.00 39.08 107 GLY B C 1
ATOM 3084 O O . GLY C 1 110 ? 13.073 0.977 17.683 1.00 40.54 107 GLY B O 1
ATOM 3085 N N . ASP C 1 111 ? 12.160 -0.931 16.921 1.00 37.30 108 ASP B N 1
ATOM 3086 C CA . ASP C 1 111 ? 12.738 -0.789 15.591 1.00 37.23 108 ASP B CA 1
ATOM 3087 C C . ASP C 1 111 ? 12.106 0.319 14.810 1.00 39.04 108 ASP B C 1
ATOM 3088 O O . ASP C 1 111 ? 10.885 0.462 14.802 1.00 41.23 108 ASP B O 1
ATOM 3093 N N . GLN C 1 112 ? 12.946 1.063 14.110 1.00 40.09 109 GLN B N 1
ATOM 3094 C CA . GLN C 1 112 ? 12.500 2.017 13.134 1.00 42.74 109 GLN B CA 1
ATOM 3095 C C . GLN C 1 112 ? 12.705 1.454 11.726 1.00 42.52 109 GLN B C 1
ATOM 3096 O O . GLN C 1 112 ? 13.807 1.094 11.361 1.00 42.35 109 GLN B O 1
ATOM 3102 N N . LEU C 1 113 ? 11.622 1.291 10.969 1.00 42.91 110 LEU B N 1
ATOM 3103 C CA . LEU C 1 113 ? 11.720 0.712 9.628 1.00 41.64 110 LEU B CA 1
ATOM 3104 C C . LEU C 1 113 ? 12.030 1.821 8.673 1.00 39.85 110 LEU B C 1
ATOM 3105 O O . LEU C 1 113 ? 11.369 2.849 8.701 1.00 37.96 110 LEU B O 1
ATOM 3110 N N . VAL C 1 114 ? 13.093 1.639 7.897 1.00 40.01 111 VAL B N 1
ATOM 3111 C CA . VAL C 1 114 ? 13.432 2.561 6.843 1.00 41.72 111 VAL B CA 1
ATOM 3112 C C . VAL C 1 114 ? 13.099 1.878 5.531 1.00 44.61 111 VAL B C 1
ATOM 3113 O O . VAL C 1 114 ? 13.629 0.813 5.217 1.00 42.80 111 VAL B O 1
ATOM 3117 N N . PHE C 1 115 ? 12.208 2.513 4.769 1.00 42.96 112 PHE B N 1
ATOM 3118 C CA . PHE C 1 115 ? 11.792 1.999 3.488 1.00 43.98 112 PHE B CA 1
ATOM 3119 C C . PHE C 1 115 ? 12.461 2.784 2.373 1.00 47.13 112 PHE B C 1
ATOM 3120 O O . PHE C 1 115 ? 12.347 4.012 2.319 1.00 47.10 112 PHE B O 1
ATOM 3128 N N . GLU C 1 116 ? 13.123 2.067 1.461 1.00 48.51 113 GLU B N 1
ATOM 3129 C CA . GLU C 1 116 ? 13.707 2.665 0.249 1.00 48.43 113 GLU B CA 1
ATOM 3130 C C . GLU C 1 116 ? 13.082 1.992 -0.937 1.00 44.13 113 GLU B C 1
ATOM 3131 O O . GLU C 1 116 ? 13.156 0.776 -1.065 1.00 45.61 113 GLU B O 1
ATOM 3137 N N . VAL C 1 117 ? 12.441 2.778 -1.785 1.00 44.38 114 VAL B N 1
ATOM 3138 C CA . VAL C 1 117 ? 11.761 2.227 -2.944 1.00 46.71 114 VAL B CA 1
ATOM 3139 C C . VAL C 1 117 ? 12.246 2.902 -4.216 1.00 52.26 114 VAL B C 1
ATOM 3140 O O . VAL C 1 117 ? 12.714 4.056 -4.187 1.00 55.00 114 VAL B O 1
ATOM 3144 N N . GLU C 1 118 ? 12.153 2.165 -5.321 1.00 53.71 115 GLU B N 1
ATOM 3145 C CA . GLU C 1 118 ? 12.650 2.637 -6.599 1.00 54.88 115 GLU B CA 1
ATOM 3146 C C . GLU C 1 118 ? 11.720 2.242 -7.724 1.00 53.02 115 GLU B C 1
ATOM 3147 O O . GLU C 1 118 ? 11.359 1.062 -7.835 1.00 52.17 115 GLU B O 1
ATOM 3153 N N . LEU C 1 119 ? 11.346 3.220 -8.554 1.00 50.89 116 LEU B N 1
ATOM 3154 C CA . LEU C 1 119 ? 10.523 2.961 -9.751 1.00 55.38 116 LEU B CA 1
ATOM 3155 C C . LEU C 1 119 ? 11.399 2.277 -10.788 1.00 58.48 116 LEU B C 1
ATOM 3156 O O . LEU C 1 119 ? 12.404 2.838 -11.218 1.00 64.10 116 LEU B O 1
ATOM 3161 N N . LEU C 1 120 ? 11.058 1.054 -11.165 1.00 61.24 117 LEU B N 1
ATOM 3162 C CA . LEU C 1 120 ? 11.839 0.354 -12.175 1.00 63.04 117 LEU B CA 1
ATOM 3163 C C . LEU C 1 120 ? 11.263 0.650 -13.577 1.00 66.13 117 LEU B C 1
ATOM 3164 O O . LEU C 1 120 ? 11.920 1.309 -14.379 1.00 61.95 117 LEU B O 1
ATOM 3169 N N . THR C 1 121 ? 10.056 0.166 -13.860 1.00 62.70 118 THR B N 1
ATOM 3170 C CA . THR C 1 121 ? 9.458 0.325 -15.181 1.00 66.05 118 THR B CA 1
ATOM 3171 C C . THR C 1 121 ? 8.034 0.828 -15.053 1.00 70.03 118 THR B C 1
ATOM 3172 O O . THR C 1 121 ? 7.382 0.596 -14.044 1.00 81.49 118 THR B O 1
ATOM 3176 N N . SER C 1 122 ? 7.543 1.485 -16.091 1.00 72.46 119 SER B N 1
ATOM 3177 C CA . SER C 1 122 ? 6.198 2.022 -16.089 1.00 76.96 119 SER B CA 1
ATOM 3178 C C . SER C 1 122 ? 5.479 1.688 -17.412 1.00 77.65 119 SER B C 1
ATOM 3179 O O . SER C 1 122 ? 5.006 2.579 -18.122 1.00 90.68 119 SER B O 1
ATOM 3182 N N . ARG C 1 123 ? 5.377 0.403 -17.724 1.00 73.97 120 ARG B N 1
ATOM 3183 C CA . ARG C 1 123 ? 4.768 -0.021 -18.995 1.00 76.77 120 ARG B CA 1
ATOM 3184 C C . ARG C 1 123 ? 3.234 0.058 -18.910 1.00 81.09 120 ARG B C 1
ATOM 3185 O O . ARG C 1 123 ? 2.595 -0.821 -18.310 1.00 81.25 120 ARG B O 1
ATOM 3193 N N . ARG C 1 124 ? 2.666 1.132 -19.470 1.00 82.33 121 ARG B N 1
ATOM 3194 C CA . ARG C 1 124 ? 1.221 1.279 -19.662 1.00 83.44 121 ARG B CA 1
ATOM 3195 C C . ARG C 1 124 ? 0.406 1.361 -18.347 1.00 87.02 121 ARG B C 1
ATOM 3196 O O . ARG C 1 124 ? -0.453 0.509 -18.070 1.00 88.61 121 ARG B O 1
ATOM 3204 N N . GLY C 1 125 ? 0.662 2.391 -17.533 1.00 84.11 122 GLY B N 1
ATOM 3205 C CA . GLY C 1 125 ? -0.068 2.574 -16.262 1.00 82.46 122 GLY B CA 1
ATOM 3206 C C . GLY C 1 125 ? 0.270 1.613 -15.104 1.00 81.75 122 GLY B C 1
ATOM 3207 O O . GLY C 1 125 ? -0.186 1.845 -13.976 1.00 87.62 122 GLY B O 1
ATOM 3208 N N . ILE C 1 126 ? 1.038 0.548 -15.363 1.00 70.24 123 ILE B N 1
ATOM 3209 C CA . ILE C 1 126 ? 1.447 -0.409 -14.329 1.00 70.54 123 ILE B CA 1
ATOM 3210 C C . ILE C 1 126 ? 2.909 -0.168 -13.960 1.00 73.19 123 ILE B C 1
ATOM 3211 O O . ILE C 1 126 ? 3.802 -0.270 -14.816 1.00 74.83 123 ILE B O 1
ATOM 3216 N N . GLY C 1 127 ? 3.140 0.179 -12.691 1.00 70.52 124 GLY B N 1
ATOM 3217 C CA . GLY C 1 127 ? 4.464 0.545 -12.202 1.00 65.22 124 GLY B CA 1
ATOM 3218 C C . GLY C 1 127 ? 5.061 -0.595 -11.434 1.00 63.10 124 GLY B C 1
ATOM 3219 O O . GLY C 1 127 ? 4.404 -1.179 -10.593 1.00 71.41 124 GLY B O 1
ATOM 3220 N N . LYS C 1 128 ? 6.297 -0.936 -11.765 1.00 61.16 125 LYS B N 1
ATOM 3221 C CA . LYS C 1 128 ? 6.999 -2.009 -11.113 1.00 61.10 125 LYS B CA 1
ATOM 3222 C C . LYS C 1 128 ? 8.046 -1.322 -10.266 1.00 63.69 125 LYS B C 1
ATOM 3223 O O . LYS C 1 128 ? 8.813 -0.502 -10.771 1.00 68.47 125 LYS B O 1
ATOM 3229 N N . PHE C 1 129 ? 8.084 -1.661 -8.980 1.00 61.34 126 PHE B N 1
ATOM 3230 C CA . PHE C 1 129 ? 9.004 -1.032 -8.042 1.00 51.31 126 PHE B CA 1
ATOM 3231 C C . PHE C 1 129 ? 9.852 -2.083 -7.371 1.00 49.30 126 PHE B C 1
ATOM 3232 O O . PHE C 1 129 ? 9.402 -3.206 -7.145 1.00 47.03 126 PHE B O 1
ATOM 3240 N N . ASN C 1 130 ? 11.064 -1.691 -7.019 1.00 51.64 127 ASN B N 1
ATOM 3241 C CA . ASN C 1 130 ? 11.862 -2.463 -6.097 1.00 53.36 127 ASN B CA 1
ATOM 3242 C C . ASN C 1 130 ? 11.715 -1.790 -4.737 1.00 51.06 127 ASN B C 1
ATOM 3243 O O . ASN C 1 130 ? 11.690 -0.559 -4.648 1.00 46.54 127 ASN B O 1
ATOM 3248 N N . ALA C 1 131 ? 11.563 -2.593 -3.687 1.00 49.48 128 ALA B N 1
ATOM 3249 C CA . ALA C 1 131 ? 11.370 -2.043 -2.351 1.00 49.64 128 ALA B CA 1
ATOM 3250 C C . ALA C 1 131 ? 12.096 -2.867 -1.332 1.00 46.59 128 ALA B C 1
ATOM 3251 O O . ALA C 1 131 ? 12.079 -4.099 -1.392 1.00 45.72 128 ALA B O 1
ATOM 3253 N N . VAL C 1 132 ? 12.740 -2.171 -0.407 1.00 42.41 129 VAL B N 1
ATOM 3254 C CA . VAL C 1 132 ? 13.412 -2.824 0.689 1.00 43.50 129 VAL B CA 1
ATOM 3255 C C . VAL C 1 132 ? 13.014 -2.113 1.985 1.00 43.38 129 VAL B C 1
ATOM 3256 O O . VAL C 1 132 ? 12.731 -0.895 1.991 1.00 48.03 129 VAL B O 1
ATOM 3260 N N . ALA C 1 133 ? 13.019 -2.859 3.078 1.00 41.39 130 ALA B N 1
ATOM 3261 C CA . ALA C 1 133 ? 12.747 -2.315 4.395 1.00 41.99 130 ALA B CA 1
ATOM 3262 C C . ALA C 1 133 ? 13.865 -2.695 5.330 1.00 40.63 130 ALA B C 1
ATOM 3263 O O . ALA C 1 133 ? 14.115 -3.886 5.538 1.00 41.14 130 ALA B O 1
ATOM 3265 N N . LYS C 1 134 ? 14.525 -1.682 5.895 1.00 41.05 131 LYS B N 1
ATOM 3266 C CA . LYS C 1 134 ? 15.673 -1.893 6.751 1.00 39.07 131 LYS B CA 1
ATOM 3267 C C . LYS C 1 134 ? 15.392 -1.472 8.163 1.00 35.80 131 LYS B C 1
ATOM 3268 O O . LYS C 1 134 ? 14.643 -0.552 8.399 1.00 38.43 131 LYS B O 1
ATOM 3274 N N . VAL C 1 135 ? 16.014 -2.180 9.096 1.00 38.92 132 VAL B N 1
ATOM 3275 C CA . VAL C 1 135 ? 16.132 -1.782 10.489 1.00 38.33 132 VAL B CA 1
ATOM 3276 C C . VAL C 1 135 ? 17.618 -1.659 10.763 1.00 43.70 132 VAL B C 1
ATOM 3277 O O . VAL C 1 135 ? 18.366 -2.638 10.595 1.00 43.56 132 VAL B O 1
ATOM 3281 N N . ASP C 1 136 ? 18.045 -0.458 11.160 1.00 48.78 133 ASP B N 1
ATOM 3282 C CA . ASP C 1 136 ? 19.443 -0.167 11.479 1.00 48.82 133 ASP B CA 1
ATOM 3283 C C . ASP C 1 136 ? 20.401 -0.604 10.384 1.00 50.22 133 ASP B C 1
ATOM 3284 O O . ASP C 1 136 ? 21.428 -1.229 10.673 1.00 57.90 133 ASP B O 1
ATOM 3289 N N . GLY C 1 137 ? 20.035 -0.363 9.131 1.00 51.73 134 GLY B N 1
ATOM 3290 C CA . GLY C 1 137 ? 20.857 -0.769 7.995 1.00 49.98 134 GLY B CA 1
ATOM 3291 C C . GLY C 1 137 ? 20.670 -2.190 7.473 1.00 51.74 134 GLY B C 1
ATOM 3292 O O . GLY C 1 137 ? 20.965 -2.433 6.312 1.00 56.75 134 GLY B O 1
ATOM 3293 N N . GLN C 1 138 ? 20.291 -3.151 8.323 1.00 53.66 135 GLN B N 1
ATOM 3294 C CA . GLN C 1 138 ? 20.055 -4.543 7.870 1.00 54.48 135 GLN B CA 1
ATOM 3295 C C . GLN C 1 138 ? 18.717 -4.659 7.133 1.00 56.03 135 GLN B C 1
ATOM 3296 O O . GLN C 1 138 ? 17.700 -4.140 7.605 1.00 53.46 135 GLN B O 1
ATOM 3302 N N . VAL C 1 139 ? 18.695 -5.434 6.052 1.00 55.39 136 VAL B N 1
ATOM 3303 C CA . VAL C 1 139 ? 17.448 -5.739 5.354 1.00 50.89 136 VAL B CA 1
ATOM 3304 C C . VAL C 1 139 ? 16.554 -6.676 6.182 1.00 48.14 136 VAL B C 1
ATOM 3305 O O . VAL C 1 139 ? 17.001 -7.690 6.714 1.00 46.88 136 VAL B O 1
ATOM 3309 N N . ALA C 1 140 ? 15.286 -6.292 6.329 1.00 45.60 137 ALA B N 1
ATOM 3310 C CA . ALA C 1 140 ? 14.309 -7.110 7.030 1.00 41.63 137 ALA B CA 1
ATOM 3311 C C . ALA C 1 140 ? 13.356 -7.726 6.032 1.00 39.81 137 ALA B C 1
ATOM 3312 O O . ALA C 1 140 ? 12.985 -8.878 6.134 1.00 39.48 137 ALA B O 1
ATOM 3314 N N . VAL C 1 141 ? 12.939 -6.928 5.068 1.00 41.24 138 VAL B N 1
ATOM 3315 C CA . VAL C 1 141 ? 12.046 -7.390 4.032 1.00 45.00 138 VAL B CA 1
ATOM 3316 C C . VAL C 1 141 ? 12.474 -6.736 2.729 1.00 45.32 138 VAL B C 1
ATOM 3317 O O . VAL C 1 141 ? 12.797 -5.554 2.712 1.00 44.30 138 VAL B O 1
ATOM 3321 N N . GLU C 1 142 ? 12.439 -7.512 1.647 1.00 46.09 139 GLU B N 1
ATOM 3322 C CA . GLU C 1 142 ? 12.629 -6.981 0.295 1.00 49.76 139 GLU B CA 1
ATOM 3323 C C . GLU C 1 142 ? 11.593 -7.603 -0.610 1.00 49.14 139 GLU B C 1
ATOM 3324 O O . GLU C 1 142 ? 11.128 -8.724 -0.349 1.00 43.39 139 GLU B O 1
ATOM 3330 N N . ALA C 1 143 ? 11.208 -6.856 -1.641 1.00 44.80 140 ALA B N 1
ATOM 3331 C CA . ALA C 1 143 ? 10.142 -7.284 -2.523 1.00 47.11 140 ALA B CA 1
ATOM 3332 C C . ALA C 1 143 ? 10.046 -6.412 -3.758 1.00 52.00 140 ALA B C 1
ATOM 3333 O O . ALA C 1 143 ? 10.488 -5.249 -3.752 1.00 56.36 140 ALA B O 1
ATOM 3335 N N . ILE C 1 144 ? 9.438 -6.967 -4.807 1.00 52.97 141 ILE B N 1
ATOM 3336 C CA . ILE C 1 144 ? 9.015 -6.170 -5.957 1.00 50.75 141 ILE B CA 1
ATOM 3337 C C . ILE C 1 144 ? 7.536 -5.880 -5.785 1.00 50.12 141 ILE B C 1
ATOM 3338 O O . ILE C 1 144 ? 6.756 -6.781 -5.488 1.00 52.30 141 ILE B O 1
ATOM 3343 N N . ILE C 1 145 ? 7.146 -4.630 -5.994 1.00 47.53 142 ILE B N 1
ATOM 3344 C CA . ILE C 1 145 ? 5.773 -4.206 -5.776 1.00 44.58 142 ILE B CA 1
ATOM 3345 C C . ILE C 1 145 ? 5.216 -3.662 -7.081 1.00 48.92 142 ILE B C 1
ATOM 3346 O O . ILE C 1 145 ? 5.817 -2.750 -7.658 1.00 46.11 142 ILE B O 1
ATOM 3351 N N . MET C 1 146 ? 4.052 -4.157 -7.507 1.00 50.76 143 MET B N 1
ATOM 3352 C CA . MET C 1 146 ? 3.352 -3.567 -8.656 1.00 55.90 143 MET B CA 1
ATOM 3353 C C . MET C 1 146 ? 2.168 -2.726 -8.213 1.00 59.31 143 MET B C 1
ATOM 3354 O O . MET C 1 146 ? 1.336 -3.189 -7.431 1.00 55.89 143 MET B O 1
ATOM 3359 N N . CYS C 1 147 ? 2.082 -1.515 -8.755 1.00 58.83 144 CYS B N 1
ATOM 3360 C CA . CYS C 1 147 ? 0.927 -0.656 -8.593 1.00 60.16 144 CYS B CA 1
ATOM 3361 C C . CYS C 1 147 ? 0.335 -0.336 -9.957 1.00 61.79 144 CYS B C 1
ATOM 3362 O O . CYS C 1 147 ? 1.057 -0.253 -10.929 1.00 63.79 144 CYS B O 1
ATOM 3365 N N . ALA C 1 148 ? -0.979 -0.147 -10.013 1.00 64.11 145 ALA B N 1
ATOM 3366 C CA . ALA C 1 148 ? -1.686 0.144 -11.254 1.00 67.35 145 ALA B CA 1
ATOM 3367 C C . ALA C 1 148 ? -2.517 1.403 -11.067 1.00 69.84 145 ALA B C 1
ATOM 3368 O O . ALA C 1 148 ? -3.208 1.544 -10.059 1.00 66.32 145 ALA B O 1
ATOM 3370 N N . LYS C 1 149 ? -2.475 2.312 -12.037 1.00 73.51 146 LYS B N 1
ATOM 3371 C CA . LYS C 1 149 ? -3.173 3.603 -11.886 1.00 74.56 146 LYS B CA 1
ATOM 3372 C C . LYS C 1 149 ? -4.710 3.531 -11.912 1.00 67.85 146 LYS B C 1
ATOM 3373 O O . LYS C 1 149 ? -5.319 3.334 -12.966 1.00 62.32 146 LYS B O 1
ATOM 3379 N N . VAL D 1 6 ? -34.532 1.255 -6.638 1.00 81.27 3 VAL D N 1
ATOM 3380 C CA . VAL D 1 6 ? -33.208 1.135 -5.920 1.00 73.40 3 VAL D CA 1
ATOM 3381 C C . VAL D 1 6 ? -32.444 -0.091 -6.422 1.00 69.47 3 VAL D C 1
ATOM 3382 O O . VAL D 1 6 ? -33.044 -1.115 -6.756 1.00 57.89 3 VAL D O 1
ATOM 3386 N N . GLN D 1 7 ? -31.121 0.022 -6.490 1.00 71.90 4 GLN D N 1
ATOM 3387 C CA . GLN D 1 7 ? -30.293 -1.015 -7.120 1.00 75.05 4 GLN D CA 1
ATOM 3388 C C . GLN D 1 7 ? -29.785 -2.064 -6.106 1.00 72.04 4 GLN D C 1
ATOM 3389 O O . GLN D 1 7 ? -29.097 -1.708 -5.155 1.00 83.25 4 GLN D O 1
ATOM 3395 N N . LEU D 1 8 ? -30.122 -3.335 -6.304 1.00 55.47 5 LEU D N 1
ATOM 3396 C CA . LEU D 1 8 ? -29.719 -4.382 -5.380 1.00 54.14 5 LEU D CA 1
ATOM 3397 C C . LEU D 1 8 ? -28.549 -5.186 -5.947 1.00 52.69 5 LEU D C 1
ATOM 3398 O O . LEU D 1 8 ? -28.461 -5.349 -7.148 1.00 53.67 5 LEU D O 1
ATOM 3403 N N . PRO D 1 9 ? -27.649 -5.701 -5.085 1.00 49.09 6 PRO D N 1
ATOM 3404 C CA . PRO D 1 9 ? -27.606 -5.544 -3.631 1.00 46.37 6 PRO D CA 1
ATOM 3405 C C . PRO D 1 9 ? -27.160 -4.146 -3.226 1.00 42.42 6 PRO D C 1
ATOM 3406 O O . PRO D 1 9 ? -26.408 -3.512 -3.964 1.00 42.99 6 PRO D O 1
ATOM 3410 N N . ILE D 1 10 ? -27.599 -3.673 -2.061 1.00 42.58 7 ILE D N 1
ATOM 3411 C CA . ILE D 1 10 ? -27.051 -2.425 -1.510 1.00 44.05 7 ILE D CA 1
ATOM 3412 C C . ILE D 1 10 ? -25.826 -2.778 -0.680 1.00 43.63 7 ILE D C 1
ATOM 3413 O O . ILE D 1 10 ? -25.929 -3.513 0.304 1.00 51.59 7 ILE D O 1
ATOM 3418 N N . GLU D 1 11 ? -24.661 -2.291 -1.098 1.00 41.55 8 GLU D N 1
ATOM 3419 C CA . GLU D 1 11 ? -23.413 -2.609 -0.400 1.00 40.56 8 GLU D CA 1
ATOM 3420 C C . GLU D 1 11 ? -23.232 -1.730 0.847 1.00 37.58 8 GLU D C 1
ATOM 3421 O O . GLU D 1 11 ? -23.841 -0.682 0.965 1.00 40.59 8 GLU D O 1
ATOM 3427 N N . ALA D 1 12 ? -22.428 -2.215 1.786 1.00 37.50 9 ALA D N 1
ATOM 3428 C CA . ALA D 1 12 ? -22.158 -1.529 3.040 1.00 34.99 9 ALA D CA 1
ATOM 3429 C C . ALA D 1 12 ? -21.864 -0.053 2.799 1.00 37.11 9 ALA D C 1
ATOM 3430 O O . ALA D 1 12 ? -22.401 0.803 3.485 1.00 37.09 9 ALA D O 1
ATOM 3432 N N . LYS D 1 13 ? -21.036 0.250 1.805 1.00 39.33 10 LYS D N 1
ATOM 3433 C CA . LYS D 1 13 ? -20.713 1.645 1.500 1.00 41.24 10 LYS D CA 1
ATOM 3434 C C . LYS D 1 13 ? -21.943 2.488 1.255 1.00 39.31 10 LYS D C 1
ATOM 3435 O O . LYS D 1 13 ? -21.933 3.680 1.527 1.00 41.96 10 LYS D O 1
ATOM 3441 N N . ASP D 1 14 ? -23.006 1.863 0.789 1.00 41.06 11 ASP D N 1
ATOM 3442 C CA . ASP D 1 14 ? -24.255 2.573 0.532 1.00 42.00 11 ASP D CA 1
ATOM 3443 C C . ASP D 1 14 ? -25.270 2.493 1.662 1.00 40.02 11 ASP D C 1
ATOM 3444 O O . ASP D 1 14 ? -26.042 3.445 1.854 1.00 42.06 11 ASP D O 1
ATOM 3449 N N . ILE D 1 15 ? -25.250 1.403 2.420 1.00 36.38 12 ILE D N 1
ATOM 3450 C CA . ILE D 1 15 ? -26.008 1.345 3.673 1.00 37.67 12 ILE D CA 1
ATOM 3451 C C . ILE D 1 15 ? -25.663 2.551 4.550 1.00 36.30 12 ILE D C 1
ATOM 3452 O O . ILE D 1 15 ? -26.500 3.080 5.258 1.00 38.47 12 ILE D O 1
ATOM 3457 N N . GLN D 1 16 ? -24.415 2.977 4.489 1.00 35.82 13 GLN D N 1
ATOM 3458 C CA . GLN D 1 16 ? -23.941 4.119 5.266 1.00 40.84 13 GLN D CA 1
ATOM 3459 C C . GLN D 1 16 ? -24.480 5.482 4.813 1.00 43.02 13 GLN D C 1
ATOM 3460 O O . GLN D 1 16 ? -24.509 6.447 5.580 1.00 45.24 13 GLN D O 1
ATOM 3466 N N . LYS D 1 17 ? -24.879 5.566 3.558 1.00 43.11 14 LYS D N 1
ATOM 3467 C CA . LYS D 1 17 ? -25.548 6.745 3.072 1.00 47.19 14 LYS D CA 1
ATOM 3468 C C . LYS D 1 17 ? -26.996 6.794 3.585 1.00 49.31 14 LYS D C 1
ATOM 3469 O O . LYS D 1 17 ? -27.590 7.873 3.627 1.00 52.72 14 LYS D O 1
ATOM 3475 N N . LEU D 1 18 ? -27.543 5.633 3.971 1.00 45.22 15 LEU D N 1
ATOM 3476 C CA . LEU D 1 18 ? -28.916 5.516 4.483 1.00 43.91 15 LEU D CA 1
ATOM 3477 C C . LEU D 1 18 ? -29.067 5.686 5.998 1.00 44.37 15 LEU D C 1
ATOM 3478 O O . LEU D 1 18 ? -30.038 6.306 6.453 1.00 47.75 15 LEU D O 1
ATOM 3483 N N . ILE D 1 19 ? -28.148 5.124 6.780 1.00 46.61 16 ILE D N 1
ATOM 3484 C CA . ILE D 1 19 ? -28.224 5.216 8.254 1.00 44.85 16 ILE D CA 1
ATOM 3485 C C . ILE D 1 19 ? -26.915 5.754 8.857 1.00 43.13 16 ILE D C 1
ATOM 3486 O O . ILE D 1 19 ? -25.850 5.561 8.284 1.00 48.35 16 ILE D O 1
ATOM 3491 N N . PRO D 1 20 ? -26.989 6.425 10.008 1.00 40.91 17 PRO D N 1
ATOM 3492 C CA . PRO D 1 20 ? -25.810 7.092 10.541 1.00 38.69 17 PRO D CA 1
ATOM 3493 C C . PRO D 1 20 ? -24.816 6.159 11.244 1.00 38.31 17 PRO D C 1
ATOM 3494 O O . PRO D 1 20 ? -23.669 6.571 11.517 1.00 36.41 17 PRO D O 1
ATOM 3498 N N . HIS D 1 21 ? -25.223 4.914 11.490 1.00 36.03 18 HIS D N 1
ATOM 3499 C CA . HIS D 1 21 ? -24.423 3.974 12.284 1.00 36.62 18 HIS D CA 1
ATOM 3500 C C . HIS D 1 21 ? -23.063 3.729 11.634 1.00 36.91 18 HIS D C 1
ATOM 3501 O O . HIS D 1 21 ? -22.988 3.539 10.411 1.00 36.58 18 HIS D O 1
ATOM 3508 N N . ARG D 1 22 ? -22.003 3.705 12.447 1.00 35.45 19 ARG D N 1
ATOM 3509 C CA . ARG D 1 22 ? -20.658 3.401 11.969 1.00 32.02 19 ARG D CA 1
ATOM 3510 C C . ARG D 1 22 ? -19.949 2.470 12.926 1.00 31.98 19 ARG D C 1
ATOM 3511 O O . ARG D 1 22 ? -20.513 2.080 13.930 1.00 30.11 19 ARG D O 1
ATOM 3519 N N . TYR D 1 23 ? -18.750 2.034 12.549 1.00 32.62 20 TYR D N 1
ATOM 3520 C CA . TYR D 1 23 ? -17.980 1.074 13.322 1.00 29.61 20 TYR D CA 1
ATOM 3521 C C . TYR D 1 23 ? -17.846 1.559 14.755 1.00 30.83 20 TYR D C 1
ATOM 3522 O O . TYR D 1 23 ? -17.516 2.708 14.972 1.00 31.96 20 TYR D O 1
ATOM 3531 N N . PRO D 1 24 ? -18.061 0.687 15.744 1.00 31.57 21 PRO D N 1
ATOM 3532 C CA . PRO D 1 24 ? -18.394 -0.721 15.717 1.00 30.92 21 PRO D CA 1
ATOM 3533 C C . PRO D 1 24 ? -19.868 -1.040 15.881 1.00 30.78 21 PRO D C 1
ATOM 3534 O O . PRO D 1 24 ? -20.212 -2.141 16.317 1.00 30.09 21 PRO D O 1
ATOM 3538 N N . PHE D 1 25 ? -20.736 -0.120 15.469 1.00 34.09 22 PHE D N 1
ATOM 3539 C CA . PHE D 1 25 ? -22.167 -0.337 15.631 1.00 36.04 22 PHE D CA 1
ATOM 3540 C C . PHE D 1 25 ? -23.018 -0.401 14.331 1.00 34.89 22 PHE D C 1
ATOM 3541 O O . PHE D 1 25 ? -24.238 -0.267 14.389 1.00 35.39 22 PHE D O 1
ATOM 3549 N N . LEU D 1 26 ? -22.358 -0.620 13.204 1.00 33.03 23 LEU D N 1
ATOM 3550 C CA . LEU D 1 26 ? -23.018 -0.945 11.964 1.00 34.63 23 LEU D CA 1
ATOM 3551 C C . LEU D 1 26 ? -22.993 -2.450 11.813 1.00 32.08 23 LEU D C 1
ATOM 3552 O O . LEU D 1 26 ? -21.929 -3.033 11.676 1.00 33.36 23 LEU D O 1
ATOM 3557 N N . GLN D 1 27 ? -24.167 -3.073 11.913 1.00 32.92 24 GLN D N 1
ATOM 3558 C CA . GLN D 1 27 ? -24.294 -4.533 12.008 1.00 33.58 24 GLN D CA 1
ATOM 3559 C C . GLN D 1 27 ? -25.023 -5.154 10.791 1.00 32.84 24 GLN D C 1
ATOM 3560 O O . GLN D 1 27 ? -25.576 -6.237 10.892 1.00 33.28 24 GLN D O 1
ATOM 3566 N N . LEU D 1 28 ? -24.981 -4.460 9.661 1.00 33.66 25 LEU D N 1
ATOM 3567 C CA . LEU D 1 28 ? -25.393 -4.997 8.392 1.00 35.03 25 LEU D CA 1
ATOM 3568 C C . LEU D 1 28 ? -24.249 -4.834 7.402 1.00 35.32 25 LEU D C 1
ATOM 3569 O O . LEU D 1 28 ? -23.626 -3.788 7.344 1.00 30.69 25 LEU D O 1
ATOM 3574 N N . ASP D 1 29 ? -23.989 -5.886 6.626 1.00 38.57 26 ASP D N 1
ATOM 3575 C CA . ASP D 1 29 ? -22.973 -5.839 5.590 1.00 37.96 26 ASP D CA 1
ATOM 3576 C C . ASP D 1 29 ? -23.540 -5.550 4.214 1.00 40.95 26 ASP D C 1
ATOM 3577 O O . ASP D 1 29 ? -22.890 -4.916 3.397 1.00 41.06 26 ASP D O 1
ATOM 3582 N N . ARG D 1 30 ? -24.772 -5.985 3.954 1.00 46.12 27 ARG D N 1
ATOM 3583 C CA . ARG D 1 30 ? -25.341 -5.916 2.603 1.00 42.70 27 ARG D CA 1
ATOM 3584 C C . ARG D 1 30 ? -26.840 -6.122 2.623 1.00 41.32 27 ARG D C 1
ATOM 3585 O O . ARG D 1 30 ? -27.339 -7.033 3.291 1.00 42.38 27 ARG D O 1
ATOM 3593 N N . ILE D 1 31 ? -27.564 -5.284 1.892 1.00 41.71 28 ILE D N 1
ATOM 3594 C CA . ILE D 1 31 ? -29.006 -5.498 1.671 1.00 41.62 28 ILE D CA 1
ATOM 3595 C C . ILE D 1 31 ? -29.178 -6.295 0.377 1.00 37.46 28 ILE D C 1
ATOM 3596 O O . ILE D 1 31 ? -28.706 -5.884 -0.672 1.00 33.23 28 ILE D O 1
ATOM 3601 N N . THR D 1 32 ? -29.863 -7.426 0.460 1.00 40.44 29 THR D N 1
ATOM 3602 C CA . THR D 1 32 ? -30.017 -8.315 -0.707 1.00 42.52 29 THR D CA 1
ATOM 3603 C C . THR D 1 32 ? -31.434 -8.392 -1.303 1.00 44.96 29 THR D C 1
ATOM 3604 O O . THR D 1 32 ? -31.581 -8.779 -2.452 1.00 51.11 29 THR D O 1
ATOM 3608 N N . ALA D 1 33 ? -32.464 -8.026 -0.540 1.00 48.12 30 ALA D N 1
ATOM 3609 C CA . ALA D 1 33 ? -33.848 -8.065 -1.025 1.00 46.75 30 ALA D CA 1
ATOM 3610 C C . ALA D 1 33 ? -34.628 -6.924 -0.432 1.00 46.89 30 ALA D C 1
ATOM 3611 O O . ALA D 1 33 ? -34.366 -6.491 0.683 1.00 50.59 30 ALA D O 1
ATOM 3613 N N . PHE D 1 34 ? -35.606 -6.431 -1.176 1.00 49.52 31 PHE D N 1
ATOM 3614 C CA . PHE D 1 34 ? -36.399 -5.290 -0.725 1.00 52.04 31 PHE D CA 1
ATOM 3615 C C . PHE D 1 34 ? -37.732 -5.175 -1.475 1.00 55.68 31 PHE D C 1
ATOM 3616 O O . PHE D 1 34 ? -37.734 -5.061 -2.702 1.00 59.88 31 PHE D O 1
ATOM 3624 N N . GLU D 1 35 ? -38.842 -5.230 -0.725 1.00 54.51 32 GLU D N 1
ATOM 3625 C CA . GLU D 1 35 ? -40.183 -4.920 -1.234 1.00 56.09 32 GLU D CA 1
ATOM 3626 C C . GLU D 1 35 ? -40.722 -3.686 -0.521 1.00 53.59 32 GLU D C 1
ATOM 3627 O O . GLU D 1 35 ? -41.002 -3.758 0.685 1.00 53.93 32 GLU D O 1
ATOM 3633 N N . PRO D 1 36 ? -40.872 -2.548 -1.240 1.00 51.47 33 PRO D N 1
ATOM 3634 C CA . PRO D 1 36 ? -41.283 -1.290 -0.568 1.00 52.28 33 PRO D CA 1
ATOM 3635 C C . PRO D 1 36 ? -42.468 -1.478 0.374 1.00 58.15 33 PRO D C 1
ATOM 3636 O O . PRO D 1 36 ? -43.416 -2.200 0.045 1.00 66.48 33 PRO D O 1
ATOM 3640 N N . MET D 1 37 ? -42.353 -0.912 1.575 1.00 58.14 34 MET D N 1
ATOM 3641 C CA . MET D 1 37 ? -43.381 -0.979 2.614 1.00 55.37 34 MET D CA 1
ATOM 3642 C C . MET D 1 37 ? -43.725 -2.388 3.130 1.00 55.84 34 MET D C 1
ATOM 3643 O O . MET D 1 37 ? -44.679 -2.542 3.883 1.00 56.38 34 MET D O 1
ATOM 3648 N N . LYS D 1 38 ? -42.934 -3.397 2.773 1.00 57.33 35 LYS D N 1
ATOM 3649 C CA . LYS D 1 38 ? -43.270 -4.796 3.076 1.00 58.49 35 LYS D CA 1
ATOM 3650 C C . LYS D 1 38 ? -42.116 -5.604 3.710 1.00 55.00 35 LYS D C 1
ATOM 3651 O O . LYS D 1 38 ? -42.178 -5.945 4.903 1.00 56.91 35 LYS D O 1
ATOM 3657 N N . THR D 1 39 ? -41.091 -5.939 2.917 1.00 48.62 36 THR D N 1
ATOM 3658 C CA . THR D 1 39 ? -40.015 -6.816 3.404 1.00 46.35 36 THR D CA 1
ATOM 3659 C C . THR D 1 39 ? -38.627 -6.344 3.008 1.00 45.50 36 THR D C 1
ATOM 3660 O O . THR D 1 39 ? -38.469 -5.532 2.077 1.00 42.91 36 THR D O 1
ATOM 3664 N N . LEU D 1 40 ? -37.632 -6.889 3.715 1.00 41.00 37 LEU D N 1
ATOM 3665 C CA . LEU D 1 40 ? -36.232 -6.683 3.383 1.00 39.68 37 LEU D CA 1
ATOM 3666 C C . LEU D 1 40 ? -35.405 -7.861 3.833 1.00 37.15 37 LEU D C 1
ATOM 3667 O O . LEU D 1 40 ? -35.693 -8.471 4.858 1.00 42.86 37 LEU D O 1
ATOM 3672 N N . THR D 1 41 ? -34.405 -8.215 3.032 1.00 39.38 38 THR D N 1
ATOM 3673 C CA . THR D 1 41 ? -33.391 -9.190 3.449 1.00 40.00 38 THR D CA 1
ATOM 3674 C C . THR D 1 41 ? -32.028 -8.494 3.477 1.00 41.47 38 THR D C 1
ATOM 3675 O O . THR D 1 41 ? -31.673 -7.721 2.570 1.00 42.09 38 THR D O 1
ATOM 3679 N N . ALA D 1 42 ? -31.275 -8.783 4.528 1.00 42.22 39 ALA D N 1
ATOM 3680 C CA . ALA D 1 42 ? -29.925 -8.257 4.688 1.00 43.53 39 ALA D CA 1
ATOM 3681 C C . ALA D 1 42 ? -29.032 -9.339 5.232 1.00 42.63 39 ALA D C 1
ATOM 3682 O O . ALA D 1 42 ? -29.524 -10.306 5.840 1.00 43.49 39 ALA D O 1
ATOM 3684 N N . ILE D 1 43 ? -27.730 -9.206 5.014 1.00 42.08 40 ILE D N 1
ATOM 3685 C CA . ILE D 1 43 ? -26.794 -10.130 5.653 1.00 42.82 40 ILE D CA 1
ATOM 3686 C C . ILE D 1 43 ? -25.787 -9.416 6.544 1.00 39.30 40 ILE D C 1
ATOM 3687 O O . ILE D 1 43 ? -25.497 -8.226 6.383 1.00 37.28 40 ILE D O 1
ATOM 3692 N N . LYS D 1 44 ? -25.251 -10.194 7.477 1.00 38.44 41 LYS D N 1
ATOM 3693 C CA . LYS D 1 44 ? -24.132 -9.783 8.298 1.00 35.53 41 LYS D CA 1
ATOM 3694 C C . LYS D 1 44 ? -23.232 -10.989 8.416 1.00 31.54 41 LYS D C 1
ATOM 3695 O O . LYS D 1 44 ? -23.637 -12.015 8.897 1.00 30.29 41 LYS D O 1
ATOM 3701 N N . ASN D 1 45 ? -22.008 -10.845 7.949 1.00 35.08 42 ASN D N 1
ATOM 3702 C CA . ASN D 1 45 ? -20.999 -11.883 8.073 1.00 37.96 42 ASN D CA 1
ATOM 3703 C C . ASN D 1 45 ? -20.391 -11.883 9.471 1.00 39.05 42 ASN D C 1
ATOM 3704 O O . ASN D 1 45 ? -20.027 -10.827 9.984 1.00 43.10 42 ASN D O 1
ATOM 3709 N N . VAL D 1 46 ? -20.300 -13.041 10.106 1.00 37.25 43 VAL D N 1
ATOM 3710 C CA . VAL D 1 46 ? -19.699 -13.113 11.417 1.00 39.06 43 VAL D CA 1
ATOM 3711 C C . VAL D 1 46 ? -18.274 -13.625 11.280 1.00 40.93 43 VAL D C 1
ATOM 3712 O O . VAL D 1 46 ? -18.056 -14.743 10.791 1.00 41.00 43 VAL D O 1
ATOM 3716 N N . SER D 1 47 ? -17.324 -12.821 11.757 1.00 38.44 44 SER D N 1
ATOM 3717 C CA . SER D 1 47 ? -15.920 -13.147 11.660 1.00 36.06 44 SER D CA 1
ATOM 3718 C C . SER D 1 47 ? -15.274 -13.037 13.011 1.00 36.00 44 SER D C 1
ATOM 3719 O O . SER D 1 47 ? -15.695 -12.242 13.862 1.00 39.76 44 SER D O 1
ATOM 3722 N N . ILE D 1 48 ? -14.251 -13.844 13.228 1.00 34.15 45 ILE D N 1
ATOM 3723 C CA . ILE D 1 48 ? -13.468 -13.790 14.468 1.00 36.26 45 ILE D CA 1
ATOM 3724 C C . ILE D 1 48 ? -12.741 -12.426 14.569 1.00 34.02 45 ILE D C 1
ATOM 3725 O O . ILE D 1 48 ? -12.405 -11.989 15.667 1.00 32.86 45 ILE D O 1
ATOM 3730 N N . ASN D 1 49 ? -12.511 -11.764 13.431 1.00 32.14 46 ASN D N 1
ATOM 3731 C CA . ASN D 1 49 ? -11.883 -10.433 13.422 1.00 29.43 46 ASN D CA 1
ATOM 3732 C C . ASN D 1 49 ? -12.854 -9.299 13.694 1.00 31.75 46 ASN D C 1
ATOM 3733 O O . ASN D 1 49 ? -12.808 -8.259 13.035 1.00 33.12 46 ASN D O 1
ATOM 3738 N N . GLU D 1 50 ? -13.739 -9.470 14.664 1.00 33.69 47 GLU D N 1
ATOM 3739 C CA . GLU D 1 50 ? -14.663 -8.406 15.038 1.00 35.97 47 GLU D CA 1
ATOM 3740 C C . GLU D 1 50 ? -14.423 -7.990 16.491 1.00 35.51 47 GLU D C 1
ATOM 3741 O O . GLU D 1 50 ? -14.087 -8.831 17.321 1.00 31.84 47 GLU D O 1
ATOM 3747 N N . PRO D 1 51 ? -14.638 -6.696 16.821 1.00 35.29 48 PRO D N 1
ATOM 3748 C CA . PRO D 1 51 ? -14.200 -6.201 18.137 1.00 35.04 48 PRO D CA 1
ATOM 3749 C C . PRO D 1 51 ? -14.850 -6.853 19.345 1.00 33.85 48 PRO D C 1
ATOM 3750 O O . PRO D 1 51 ? -14.189 -7.024 20.376 1.00 34.43 48 PRO D O 1
ATOM 3754 N N . GLN D 1 52 ? -16.079 -7.312 19.184 1.00 35.19 49 GLN D N 1
ATOM 3755 C CA . GLN D 1 52 ? -16.777 -7.984 20.283 1.00 36.54 49 GLN D CA 1
ATOM 3756 C C . GLN D 1 52 ? -16.121 -9.276 20.742 1.00 34.39 49 GLN D C 1
ATOM 3757 O O . GLN D 1 52 ? -16.256 -9.678 21.890 1.00 37.22 49 GLN D O 1
ATOM 3763 N N . PHE D 1 53 ? -15.396 -9.930 19.847 1.00 34.51 50 PHE D N 1
ATOM 3764 C CA . PHE D 1 53 ? -14.830 -11.220 20.186 1.00 32.33 50 PHE D CA 1
ATOM 3765 C C . PHE D 1 53 ? -13.571 -11.178 21.024 1.00 33.61 50 PHE D C 1
ATOM 3766 O O . PHE D 1 53 ? -13.097 -12.223 21.411 1.00 37.74 50 PHE D O 1
ATOM 3774 N N . GLN D 1 54 ? -13.044 -10.008 21.355 1.00 37.35 51 GLN D N 1
ATOM 3775 C CA . GLN D 1 54 ? -12.018 -9.945 22.406 1.00 37.00 51 GLN D CA 1
ATOM 3776 C C . GLN D 1 54 ? -12.590 -10.302 23.754 1.00 36.61 51 GLN D C 1
ATOM 3777 O O . GLN D 1 54 ? -11.888 -10.875 24.607 1.00 36.31 51 GLN D O 1
ATOM 3783 N N . GLY D 1 55 ? -13.866 -9.948 23.962 1.00 37.14 52 GLY D N 1
ATOM 3784 C CA . GLY D 1 55 ? -14.494 -10.086 25.274 1.00 37.80 52 GLY D CA 1
ATOM 3785 C C . GLY D 1 55 ? -15.683 -11.012 25.376 1.00 38.82 52 GLY D C 1
ATOM 3786 O O . GLY D 1 55 ? -16.203 -11.230 26.481 1.00 39.47 52 GLY D O 1
ATOM 3787 N N . HIS D 1 56 ? -16.112 -11.581 24.262 1.00 36.59 53 HIS D N 1
ATOM 3788 C CA . HIS D 1 56 ? -17.338 -12.354 24.273 1.00 37.40 53 HIS D CA 1
ATOM 3789 C C . HIS D 1 56 ? -17.226 -13.636 23.456 1.00 37.22 53 HIS D C 1
ATOM 3790 O O . HIS D 1 56 ? -17.787 -13.702 22.374 1.00 35.66 53 HIS D O 1
ATOM 3797 N N . PHE D 1 57 ? -16.507 -14.652 23.938 1.00 37.55 54 PHE D N 1
ATOM 3798 C CA . PHE D 1 57 ? -15.790 -14.659 25.206 1.00 39.73 54 PHE D CA 1
ATOM 3799 C C . PHE D 1 57 ? -14.315 -15.004 24.972 1.00 43.11 54 PHE D C 1
ATOM 3800 O O . PHE D 1 57 ? -13.969 -15.589 23.960 1.00 42.71 54 PHE D O 1
ATOM 3808 N N . PRO D 1 58 ? -13.444 -14.644 25.919 1.00 45.25 55 PRO D N 1
ATOM 3809 C CA . PRO D 1 58 ? -12.041 -14.716 25.653 1.00 46.12 55 PRO D CA 1
ATOM 3810 C C . PRO D 1 58 ? -11.543 -15.923 24.888 1.00 47.82 55 PRO D C 1
ATOM 3811 O O . PRO D 1 58 ? -10.789 -15.725 23.936 1.00 64.06 55 PRO D O 1
ATOM 3815 N N . ASP D 1 59 ? -11.891 -17.148 25.215 1.00 45.57 56 ASP D N 1
ATOM 3816 C CA . ASP D 1 59 ? -11.368 -18.208 24.297 1.00 46.20 56 ASP D CA 1
ATOM 3817 C C . ASP D 1 59 ? -12.467 -18.881 23.482 1.00 45.56 56 ASP D C 1
ATOM 3818 O O . ASP D 1 59 ? -12.211 -19.785 22.715 1.00 41.58 56 ASP D O 1
ATOM 3823 N N . LEU D 1 60 ? -13.684 -18.355 23.612 1.00 48.31 57 LEU D N 1
ATOM 3824 C CA . LEU D 1 60 ? -14.860 -18.961 23.060 1.00 42.97 57 LEU D CA 1
ATOM 3825 C C . LEU D 1 60 ? -15.690 -17.890 22.333 1.00 39.27 57 LEU D C 1
ATOM 3826 O O . LEU D 1 60 ? -16.582 -17.282 22.912 1.00 43.02 57 LEU D O 1
ATOM 3831 N N . PRO D 1 61 ? -15.398 -17.648 21.049 1.00 35.92 58 PRO D N 1
ATOM 3832 C CA . PRO D 1 61 ? -16.133 -16.629 20.333 1.00 35.55 58 PRO D CA 1
ATOM 3833 C C . PRO D 1 61 ? -17.589 -16.987 20.128 1.00 38.84 58 PRO D C 1
ATOM 3834 O O . PRO D 1 61 ? -17.906 -18.036 19.558 1.00 46.12 58 PRO D O 1
ATOM 3838 N N . VAL D 1 62 ? -18.471 -16.142 20.639 1.00 41.73 59 VAL D N 1
ATOM 3839 C CA . VAL D 1 62 ? -19.922 -16.327 20.516 1.00 40.89 59 VAL D CA 1
ATOM 3840 C C . VAL D 1 62 ? -20.574 -14.993 20.201 1.00 36.83 59 VAL D C 1
ATOM 3841 O O . VAL D 1 62 ? -20.432 -14.046 20.969 1.00 43.96 59 VAL D O 1
ATOM 3845 N N . MET D 1 63 ? -21.229 -14.905 19.065 1.00 33.34 60 MET D N 1
ATOM 3846 C CA . MET D 1 63 ? -21.838 -13.674 18.637 1.00 38.66 60 MET D CA 1
ATOM 3847 C C . MET D 1 63 ? -22.902 -13.260 19.650 1.00 40.62 60 MET D C 1
ATOM 3848 O O . MET D 1 63 ? -23.825 -14.005 19.906 1.00 42.30 60 MET D O 1
ATOM 3853 N N . PRO D 1 64 ? -22.756 -12.072 20.255 1.00 39.80 61 PRO D N 1
ATOM 3854 C CA . PRO D 1 64 ? -23.777 -11.674 21.216 1.00 39.46 61 PRO D CA 1
ATOM 3855 C C . PRO D 1 64 ? -25.162 -11.541 20.617 1.00 34.05 61 PRO D C 1
ATOM 3856 O O . PRO D 1 64 ? -25.350 -10.865 19.620 1.00 35.87 61 PRO D O 1
ATOM 3860 N N . GLY D 1 65 ? -26.134 -12.135 21.270 1.00 33.96 62 GLY D N 1
ATOM 3861 C CA . GLY D 1 65 ? -27.527 -11.986 20.864 1.00 34.47 62 GLY D CA 1
ATOM 3862 C C . GLY D 1 65 ? -27.961 -10.559 20.649 1.00 33.97 62 GLY D C 1
ATOM 3863 O O . GLY D 1 65 ? -28.643 -10.255 19.661 1.00 35.70 62 GLY D O 1
ATOM 3864 N N . VAL D 1 66 ? -27.551 -9.661 21.541 1.00 36.24 63 VAL D N 1
ATOM 3865 C CA . VAL D 1 66 ? -28.007 -8.265 21.432 1.00 34.28 63 VAL D CA 1
ATOM 3866 C C . VAL D 1 66 ? -27.533 -7.598 20.166 1.00 33.31 63 VAL D C 1
ATOM 3867 O O . VAL D 1 66 ? -28.192 -6.689 19.667 1.00 34.20 63 VAL D O 1
ATOM 3871 N N . LEU D 1 67 ? -26.392 -8.030 19.632 1.00 34.94 64 LEU D N 1
ATOM 3872 C CA . LEU D 1 67 ? -25.898 -7.479 18.363 1.00 34.02 64 LEU D CA 1
ATOM 3873 C C . LEU D 1 67 ? -26.693 -8.037 17.207 1.00 35.09 64 LEU D C 1
ATOM 3874 O O . LEU D 1 67 ? -26.904 -7.343 16.194 1.00 33.36 64 LEU D O 1
ATOM 3879 N N . ILE D 1 68 ? -27.165 -9.273 17.356 1.00 35.57 65 ILE D N 1
ATOM 3880 C CA . ILE D 1 68 ? -28.066 -9.814 16.358 1.00 36.60 65 ILE D CA 1
ATOM 3881 C C . ILE D 1 68 ? -29.362 -9.012 16.421 1.00 34.84 65 ILE D C 1
ATOM 3882 O O . ILE D 1 68 ? -29.845 -8.528 15.399 1.00 36.74 65 ILE D O 1
ATOM 3887 N N . ILE D 1 69 ? -29.886 -8.803 17.615 1.00 33.32 66 ILE D N 1
ATOM 3888 C CA . ILE D 1 69 ? -31.037 -7.904 17.775 1.00 33.56 66 ILE D CA 1
ATOM 3889 C C . ILE D 1 69 ? -30.819 -6.509 17.115 1.00 34.90 66 ILE D C 1
ATOM 3890 O O . ILE D 1 69 ? -31.695 -5.998 16.423 1.00 34.85 66 ILE D O 1
ATOM 3895 N N . GLU D 1 70 ? -29.647 -5.919 17.316 1.00 35.54 67 GLU D N 1
ATOM 3896 C CA . GLU D 1 70 ? -29.359 -4.612 16.781 1.00 37.12 67 GLU D CA 1
ATOM 3897 C C . GLU D 1 70 ? -29.380 -4.608 15.260 1.00 36.83 67 GLU D C 1
ATOM 3898 O O . GLU D 1 70 ? -29.855 -3.657 14.627 1.00 35.50 67 GLU D O 1
ATOM 3904 N N . ALA D 1 71 ? -28.821 -5.663 14.672 1.00 37.43 68 ALA D N 1
ATOM 3905 C CA . ALA D 1 71 ? -28.857 -5.858 13.219 1.00 35.27 68 ALA D CA 1
ATOM 3906 C C . ALA D 1 71 ? -30.294 -5.949 12.720 1.00 34.72 68 ALA D C 1
ATOM 3907 O O . ALA D 1 71 ? -30.661 -5.255 11.767 1.00 37.10 68 ALA D O 1
ATOM 3909 N N . MET D 1 72 ? -31.097 -6.769 13.386 1.00 34.96 69 MET D N 1
ATOM 3910 C CA . MET D 1 72 ? -32.529 -6.886 13.079 1.00 42.76 69 MET D CA 1
ATOM 3911 C C . MET D 1 72 ? -33.178 -5.492 13.061 1.00 42.80 69 MET D C 1
ATOM 3912 O O . MET D 1 72 ? -33.823 -5.124 12.096 1.00 38.88 69 MET D O 1
ATOM 3917 N N . ALA D 1 73 ? -32.950 -4.708 14.114 1.00 44.90 70 ALA D N 1
ATOM 3918 C CA . ALA D 1 73 ? -33.488 -3.350 14.193 1.00 40.91 70 ALA D CA 1
ATOM 3919 C C . ALA D 1 73 ? -32.989 -2.469 13.074 1.00 41.37 70 ALA D C 1
ATOM 3920 O O . ALA D 1 73 ? -33.742 -1.669 12.538 1.00 45.26 70 ALA D O 1
ATOM 3922 N N . GLN D 1 74 ? -31.708 -2.585 12.735 1.00 43.01 71 GLN D N 1
ATOM 3923 C CA . GLN D 1 74 ? -31.133 -1.788 11.639 1.00 43.00 71 GLN D CA 1
ATOM 3924 C C . GLN D 1 74 ? -31.746 -2.172 10.291 1.00 46.36 71 GLN D C 1
ATOM 3925 O O . GLN D 1 74 ? -31.978 -1.324 9.429 1.00 47.81 71 GLN D O 1
ATOM 3931 N N . ALA D 1 75 ? -32.037 -3.455 10.125 1.00 46.62 72 ALA D N 1
ATOM 3932 C CA . ALA D 1 75 ? -32.681 -3.924 8.909 1.00 44.09 72 ALA D CA 1
ATOM 3933 C C . ALA D 1 75 ? -34.091 -3.322 8.813 1.00 42.01 72 ALA D C 1
ATOM 3934 O O . ALA D 1 75 ? -34.473 -2.798 7.773 1.00 40.43 72 ALA D O 1
ATOM 3936 N N . CYS D 1 76 ? -34.853 -3.410 9.906 1.00 40.31 73 CYS D N 1
ATOM 3937 C CA . CYS D 1 76 ? -36.190 -2.800 9.984 1.00 40.51 73 CYS D CA 1
ATOM 3938 C C . CYS D 1 76 ? -36.113 -1.317 9.644 1.00 44.34 73 CYS D C 1
ATOM 3939 O O . CYS D 1 76 ? -36.837 -0.847 8.751 1.00 52.15 73 CYS D O 1
ATOM 3942 N N . GLY D 1 77 ? -35.209 -0.601 10.305 1.00 40.52 74 GLY D N 1
ATOM 3943 C CA . GLY D 1 77 ? -35.021 0.809 10.035 1.00 39.89 74 GLY D CA 1
ATOM 3944 C C . GLY D 1 77 ? -34.724 1.109 8.582 1.00 39.27 74 GLY D C 1
ATOM 3945 O O . GLY D 1 77 ? -35.200 2.104 8.049 1.00 38.89 74 GLY D O 1
ATOM 3946 N N . THR D 1 78 ? -33.924 0.266 7.923 1.00 42.01 75 THR D N 1
ATOM 3947 C CA . THR D 1 78 ? -33.531 0.565 6.528 1.00 47.22 75 THR D CA 1
ATOM 3948 C C . THR D 1 78 ? -34.697 0.279 5.569 1.00 46.40 75 THR D C 1
ATOM 3949 O O . THR D 1 78 ? -34.958 1.069 4.652 1.00 43.47 75 THR D O 1
ATOM 3953 N N . LEU D 1 79 ? -35.416 -0.813 5.827 1.00 47.20 76 LEU D N 1
ATOM 3954 C CA . LEU D 1 79 ? -36.690 -1.057 5.167 1.00 49.18 76 LEU D CA 1
ATOM 3955 C C . LEU D 1 79 ? -37.581 0.196 5.183 1.00 48.32 76 LEU D C 1
ATOM 3956 O O . LEU D 1 79 ? -38.097 0.610 4.153 1.00 50.88 76 LEU D O 1
ATOM 3961 N N . ALA D 1 80 ? -37.746 0.793 6.354 1.00 49.91 77 ALA D N 1
ATOM 3962 C CA . ALA D 1 80 ? -38.559 1.998 6.488 1.00 48.81 77 ALA D CA 1
ATOM 3963 C C . ALA D 1 80 ? -37.991 3.142 5.666 1.00 49.59 77 ALA D C 1
ATOM 3964 O O . ALA D 1 80 ? -38.700 3.763 4.887 1.00 50.25 77 ALA D O 1
ATOM 3966 N N . ILE D 1 81 ? -36.705 3.400 5.832 1.00 50.00 78 ILE D N 1
ATOM 3967 C CA . ILE D 1 81 ? -36.057 4.526 5.157 1.00 54.30 78 ILE D CA 1
ATOM 3968 C C . ILE D 1 81 ? -36.150 4.397 3.633 1.00 54.71 78 ILE D C 1
ATOM 3969 O O . ILE D 1 81 ? -36.478 5.357 2.935 1.00 58.07 78 ILE D O 1
ATOM 3974 N N . LEU D 1 82 ? -35.853 3.210 3.127 1.00 53.52 79 LEU D N 1
ATOM 3975 C CA . LEU D 1 82 ? -35.903 2.980 1.695 1.00 53.91 79 LEU D CA 1
ATOM 3976 C C . LEU D 1 82 ? -37.321 3.188 1.169 1.00 55.57 79 LEU D C 1
ATOM 3977 O O . LEU D 1 82 ? -37.508 3.703 0.083 1.00 47.63 79 LEU D O 1
ATOM 3982 N N . SER D 1 83 ? -38.308 2.772 1.963 1.00 60.71 80 SER D N 1
ATOM 3983 C CA . SER D 1 83 ? -39.721 2.870 1.572 1.00 60.38 80 SER D CA 1
ATOM 3984 C C . SER D 1 83 ? -40.246 4.299 1.375 1.00 62.93 80 SER D C 1
ATOM 3985 O O . SER D 1 83 ? -41.139 4.502 0.572 1.00 64.99 80 SER D O 1
ATOM 3988 N N . GLU D 1 84 ? -39.692 5.281 2.085 1.00 66.17 81 GLU D N 1
ATOM 3989 C CA . GLU D 1 84 ? -40.041 6.689 1.819 1.00 68.49 81 GLU D CA 1
ATOM 3990 C C . GLU D 1 84 ? -38.914 7.413 1.065 1.00 74.64 81 GLU D C 1
ATOM 3991 O O . GLU D 1 84 ? -38.817 8.644 1.112 1.00 70.96 81 GLU D O 1
ATOM 3997 N N . GLY D 1 85 ? -38.074 6.641 0.363 1.00 78.46 82 GLY D N 1
ATOM 3998 C CA . GLY D 1 85 ? -36.923 7.176 -0.380 1.00 77.32 82 GLY D CA 1
ATOM 3999 C C . GLY D 1 85 ? -36.016 8.119 0.398 1.00 82.57 82 GLY D C 1
ATOM 4000 O O . GLY D 1 85 ? -35.400 8.995 -0.201 1.00 83.80 82 GLY D O 1
ATOM 4001 N N . GLY D 1 86 ? -35.920 7.936 1.722 1.00 87.12 83 GLY D N 1
ATOM 4002 C CA . GLY D 1 86 ? -35.220 8.884 2.608 1.00 89.71 83 GLY D CA 1
ATOM 4003 C C . GLY D 1 86 ? -33.710 8.705 2.603 1.00 95.59 83 GLY D C 1
ATOM 4004 O O . GLY D 1 86 ? -33.187 7.896 1.835 1.00 99.30 83 GLY D O 1
ATOM 4005 N N . ARG D 1 87 ? -33.014 9.477 3.441 1.00 100.12 84 ARG D N 1
ATOM 4006 C CA . ARG D 1 87 ? -31.550 9.352 3.631 1.00 108.42 84 ARG D CA 1
ATOM 4007 C C . ARG D 1 87 ? -31.193 9.519 5.120 1.00 117.63 84 ARG D C 1
ATOM 4008 O O . ARG D 1 87 ? -32.075 9.764 5.959 1.00 118.21 84 ARG D O 1
ATOM 4016 N N . LYS D 1 88 ? -29.904 9.357 5.441 1.00 126.83 85 LYS D N 1
ATOM 4017 C CA . LYS D 1 88 ? -29.377 9.522 6.825 1.00 127.77 85 LYS D CA 1
ATOM 4018 C C . LYS D 1 88 ? -29.399 10.998 7.302 1.00 132.02 85 LYS D C 1
ATOM 4019 O O . LYS D 1 88 ? -29.523 11.256 8.506 1.00 119.59 85 LYS D O 1
ATOM 4025 N N . GLU D 1 89 ? -29.272 11.942 6.356 1.00 136.83 86 GLU D N 1
ATOM 4026 C CA . GLU D 1 89 ? -29.201 13.411 6.648 1.00 134.57 86 GLU D CA 1
ATOM 4027 C C . GLU D 1 89 ? -30.542 14.112 7.068 1.00 130.79 86 GLU D C 1
ATOM 4028 O O . GLU D 1 89 ? -30.543 15.137 7.784 1.00 125.00 86 GLU D O 1
ATOM 4034 N N . ASN D 1 90 ? -31.671 13.565 6.620 1.00 128.51 87 ASN D N 1
ATOM 4035 C CA . ASN D 1 90 ? -33.003 14.165 6.859 1.00 116.30 87 ASN D CA 1
ATOM 4036 C C . ASN D 1 90 ? -33.927 13.384 7.817 1.00 109.74 87 ASN D C 1
ATOM 4037 O O . ASN D 1 90 ? -34.844 13.986 8.359 1.00 107.60 87 ASN D O 1
ATOM 4042 N N . GLU D 1 91 ? -33.695 12.073 8.019 1.00 99.29 88 GLU D N 1
ATOM 4043 C CA . GLU D 1 91 ? -34.644 11.202 8.773 1.00 89.30 88 GLU D CA 1
ATOM 4044 C C . GLU D 1 91 ? -34.021 10.291 9.827 1.00 89.50 88 GLU D C 1
ATOM 4045 O O . GLU D 1 91 ? -33.004 9.663 9.546 1.00 97.89 88 GLU D O 1
ATOM 4051 N N . PHE D 1 92 ? -34.645 10.203 11.015 1.00 86.34 89 PHE D N 1
ATOM 4052 C CA . PHE D 1 92 ? -34.276 9.174 12.005 1.00 84.46 89 PHE D CA 1
ATOM 4053 C C . PHE D 1 92 ? -35.440 8.341 12.625 1.00 77.48 89 PHE D C 1
ATOM 4054 O O . PHE D 1 92 ? -36.421 8.870 13.165 1.00 68.19 89 PHE D O 1
ATOM 4062 N N . PHE D 1 93 ? -35.280 7.020 12.551 1.00 72.93 90 PHE D N 1
ATOM 4063 C CA . PHE D 1 93 ? -36.177 6.075 13.201 1.00 71.33 90 PHE D CA 1
ATOM 4064 C C . PHE D 1 93 ? -35.564 5.523 14.482 1.00 65.99 90 PHE D C 1
ATOM 4065 O O . PHE D 1 93 ? -34.583 4.785 14.437 1.00 68.22 90 PHE D O 1
ATOM 4073 N N . PHE D 1 94 ? -36.185 5.841 15.612 1.00 60.89 91 PHE D N 1
ATOM 4074 C CA . PHE D 1 94 ? -35.734 5.363 16.916 1.00 58.03 91 PHE D CA 1
ATOM 4075 C C . PHE D 1 94 ? -36.077 3.903 17.105 1.00 56.54 91 PHE D C 1
ATOM 4076 O O . PHE D 1 94 ? -37.061 3.402 16.562 1.00 61.36 91 PHE D O 1
ATOM 4084 N N . PHE D 1 95 ? -35.261 3.225 17.891 1.00 54.80 92 PHE D N 1
ATOM 4085 C CA . PHE D 1 95 ? -35.529 1.866 18.334 1.00 51.33 92 PHE D CA 1
ATOM 4086 C C . PHE D 1 95 ? -36.426 1.995 19.569 1.00 51.12 92 PHE D C 1
ATOM 4087 O O . PHE D 1 95 ? -35.971 2.422 20.631 1.00 54.73 92 PHE D O 1
ATOM 4095 N N . ALA D 1 96 ? -37.699 1.618 19.449 1.00 52.89 93 ALA D N 1
ATOM 4096 C CA . ALA D 1 96 ? -38.684 1.842 20.538 1.00 47.33 93 ALA D CA 1
ATOM 4097 C C . ALA D 1 96 ? -38.906 0.639 21.443 1.00 45.02 93 ALA D C 1
ATOM 4098 O O . ALA D 1 96 ? -39.125 0.810 22.648 1.00 50.04 93 ALA D O 1
ATOM 4100 N N . GLY D 1 97 ? -38.850 -0.565 20.899 1.00 43.59 94 GLY D N 1
ATOM 4101 C CA . GLY D 1 97 ? -38.983 -1.746 21.753 1.00 47.36 94 GLY D CA 1
ATOM 4102 C C . GLY D 1 97 ? -38.719 -3.069 21.070 1.00 46.57 94 GLY D C 1
ATOM 4103 O O . GLY D 1 97 ? -38.627 -3.114 19.852 1.00 44.30 94 GLY D O 1
ATOM 4104 N N . ILE D 1 98 ? -38.586 -4.116 21.888 1.00 44.97 95 ILE D N 1
ATOM 4105 C CA . ILE D 1 98 ? -38.356 -5.473 21.432 1.00 47.06 95 ILE D CA 1
ATOM 4106 C C . ILE D 1 98 ? -39.412 -6.318 22.132 1.00 51.55 95 ILE D C 1
ATOM 4107 O O . ILE D 1 98 ? -39.656 -6.110 23.316 1.00 53.97 95 ILE D O 1
ATOM 4112 N N . ASP D 1 99 ? -40.034 -7.258 21.423 1.00 55.56 96 ASP D N 1
ATOM 4113 C CA . ASP D 1 99 ? -41.238 -7.884 21.944 1.00 63.78 96 ASP D CA 1
ATOM 4114 C C . ASP D 1 99 ? -41.156 -9.340 22.293 1.00 62.46 96 ASP D C 1
ATOM 4115 O O . ASP D 1 99 ? -41.481 -9.725 23.418 1.00 77.82 96 ASP D O 1
AT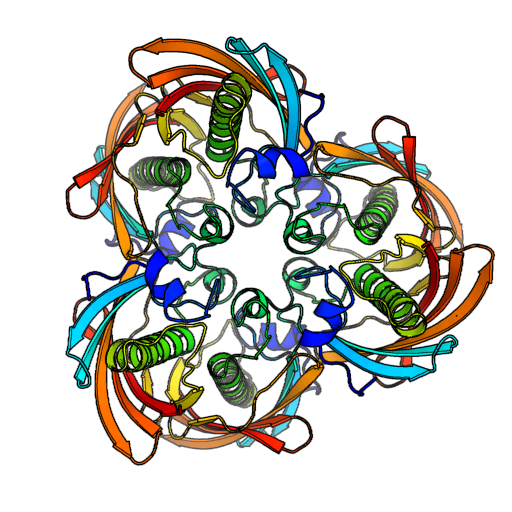OM 4120 N N . GLU D 1 100 ? -40.787 -10.187 21.360 1.00 57.27 97 GLU D N 1
ATOM 4121 C CA . GLU D 1 100 ? -40.913 -11.596 21.672 1.00 62.41 97 GLU D CA 1
ATOM 4122 C C . GLU D 1 100 ? -39.674 -12.277 21.169 1.00 58.84 97 GLU D C 1
ATOM 4123 O O . GLU D 1 100 ? -39.721 -13.227 20.391 1.00 59.25 97 GLU D O 1
ATOM 4129 N N . ALA D 1 101 ? -38.559 -11.799 21.698 1.00 54.16 98 ALA D N 1
ATOM 4130 C CA . ALA D 1 101 ? -37.258 -12.189 21.233 1.00 52.48 98 ALA D CA 1
ATOM 4131 C C . ALA D 1 101 ? -36.861 -13.509 21.858 1.00 46.91 98 ALA D C 1
ATOM 4132 O O . ALA D 1 101 ? -36.804 -13.633 23.073 1.00 42.88 98 ALA D O 1
ATOM 4134 N N . ARG D 1 102 ? -36.562 -14.494 21.014 1.00 48.29 99 ARG D N 1
ATOM 4135 C CA . ARG D 1 102 ? -36.029 -15.771 21.490 1.00 50.17 99 ARG D CA 1
ATOM 4136 C C . ARG D 1 102 ? 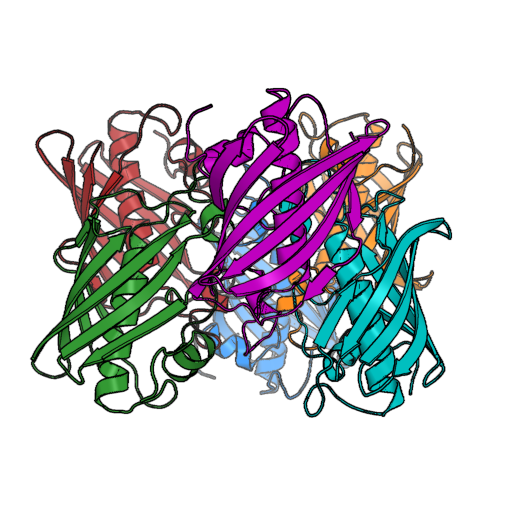-34.662 -16.016 20.846 1.00 47.19 99 ARG D C 1
ATOM 4137 O O . ARG D 1 102 ? -34.456 -15.743 19.657 1.00 46.02 99 ARG D O 1
ATOM 4145 N N . PHE D 1 103 ? -33.732 -16.517 21.650 1.00 47.62 100 PHE D N 1
ATOM 4146 C CA . PHE D 1 103 ? -32.388 -16.846 21.190 1.00 46.95 100 PHE D CA 1
ATOM 4147 C C . PHE D 1 103 ? -32.263 -18.349 21.107 1.00 44.41 100 PHE D C 1
ATOM 4148 O O . PHE D 1 103 ? -32.180 -19.009 22.121 1.00 43.05 100 PHE D O 1
ATOM 4156 N N . LYS D 1 104 ? -32.254 -18.875 19.888 1.00 44.57 101 LYS D N 1
ATOM 4157 C CA . LYS D 1 104 ? -32.418 -20.300 19.687 1.00 47.60 101 LYS D CA 1
ATOM 4158 C C . LYS D 1 104 ? -31.154 -21.038 19.318 1.00 48.47 101 LYS D C 1
ATOM 4159 O O . LYS D 1 104 ? -31.081 -22.236 19.536 1.00 53.41 101 LYS D O 1
ATOM 4165 N N . ARG D 1 105 ? -30.167 -20.346 18.761 1.00 47.80 102 ARG D N 1
ATOM 4166 C CA . ARG D 1 105 ? -28.944 -21.002 18.296 1.00 45.88 102 ARG D CA 1
ATOM 4167 C C . ARG D 1 105 ? -27.708 -20.112 18.552 1.00 42.08 102 ARG D C 1
ATOM 4168 O O . ARG D 1 105 ? -27.761 -18.929 18.345 1.00 36.96 102 ARG D O 1
ATOM 4176 N N . GLN D 1 106 ? -26.624 -20.702 19.045 1.00 41.65 103 GLN D N 1
ATOM 4177 C CA . GLN D 1 106 ? -25.342 -20.039 19.091 1.00 40.97 103 GLN D CA 1
ATOM 4178 C C . GLN D 1 106 ? -24.869 -19.710 17.698 1.00 41.85 103 GLN D C 1
ATOM 4179 O O . GLN D 1 106 ? -24.864 -20.577 16.826 1.00 47.55 103 GLN D O 1
ATOM 4185 N N . VAL D 1 107 ? -24.450 -18.466 17.487 1.00 42.61 104 VAL D N 1
ATOM 4186 C CA . VAL D 1 107 ? -23.903 -18.022 16.212 1.00 35.25 104 VAL D CA 1
ATOM 4187 C C . VAL D 1 107 ? -22.400 -17.824 16.395 1.00 37.11 104 VAL D C 1
ATOM 4188 O O . VAL D 1 107 ? -21.975 -17.257 17.403 1.00 29.99 104 VAL D O 1
ATOM 4192 N N . ILE D 1 108 ? -21.588 -18.293 15.424 1.00 35.38 105 ILE D N 1
ATOM 4193 C CA . ILE D 1 108 ? -20.121 -18.329 15.606 1.00 33.08 105 ILE D CA 1
ATOM 4194 C C . ILE D 1 108 ? -19.374 -17.839 14.386 1.00 34.20 105 ILE D C 1
ATOM 4195 O O . ILE D 1 108 ? -19.951 -17.706 13.309 1.00 35.03 105 ILE D O 1
ATOM 4200 N N . PRO D 1 109 ? -18.078 -17.506 14.553 1.00 36.50 106 PRO D N 1
ATOM 4201 C CA . PRO D 1 109 ? -17.322 -17.033 13.399 1.00 36.40 106 PRO D CA 1
ATOM 4202 C C . PRO D 1 109 ? -17.424 -18.031 12.258 1.00 37.60 106 PRO D C 1
ATOM 4203 O O . PRO D 1 109 ? -17.343 -19.234 12.478 1.00 38.06 106 PRO D O 1
ATOM 4207 N N . GLY D 1 110 ? -17.603 -17.532 11.045 1.00 43.86 107 GLY D N 1
ATOM 4208 C CA . GLY D 1 110 ? -17.866 -18.401 9.890 1.00 43.65 107 GLY D CA 1
ATOM 4209 C C . GLY D 1 110 ? -19.330 -18.376 9.465 1.00 39.27 107 GLY D C 1
ATOM 4210 O O . GLY D 1 110 ? -19.607 -18.511 8.301 1.00 35.75 107 GLY D O 1
ATOM 4211 N N . ASP D 1 111 ? -20.246 -18.144 10.407 1.00 36.80 108 ASP D N 1
ATOM 4212 C CA . ASP D 1 111 ? -21.655 -18.012 10.080 1.00 36.34 108 ASP D CA 1
ATOM 4213 C C . ASP D 1 111 ? -21.973 -16.753 9.368 1.00 36.49 108 ASP D C 1
ATOM 4214 O O . ASP D 1 111 ? -21.475 -15.693 9.714 1.00 43.26 108 ASP D O 1
ATOM 4219 N N . GLN D 1 112 ? -22.830 -16.877 8.364 1.00 38.95 109 GLN D N 1
ATOM 4220 C CA . GLN D 1 112 ? -23.406 -15.732 7.695 1.00 41.36 109 GLN D CA 1
ATOM 4221 C C . GLN D 1 112 ? -24.843 -15.581 8.175 1.00 41.11 109 GLN D C 1
ATOM 4222 O O . GLN D 1 112 ? -25.647 -16.486 8.028 1.00 47.51 109 GLN D O 1
ATOM 4228 N N . LEU D 1 113 ? -25.148 -14.463 8.809 1.00 41.90 110 LEU D N 1
ATOM 4229 C CA . LEU D 1 113 ? -26.479 -14.225 9.289 1.00 41.57 110 LEU D CA 1
ATOM 4230 C C . LEU D 1 113 ? -27.292 -13.671 8.152 1.00 41.41 110 LEU D C 1
ATOM 4231 O O . LEU D 1 113 ? -26.906 -12.689 7.516 1.00 39.91 110 LEU D O 1
ATOM 4236 N N . VAL D 1 114 ? -28.432 -14.308 7.900 1.00 40.90 111 VAL D N 1
ATOM 4237 C CA . VAL D 1 114 ? -29.405 -13.770 6.970 1.00 39.53 111 VAL D CA 1
ATOM 4238 C C . VAL D 1 114 ? -30.566 -13.225 7.785 1.00 37.82 111 VAL D C 1
ATOM 4239 O O . VAL D 1 114 ? -31.223 -13.968 8.528 1.00 37.76 111 VAL D O 1
ATOM 4243 N N . PHE D 1 115 ? -30.851 -11.944 7.588 1.00 38.67 112 PHE D N 1
ATOM 4244 C CA . PHE D 1 115 ? -31.962 -11.277 8.258 1.00 41.44 112 PHE D CA 1
ATOM 4245 C C . PHE D 1 115 ? -33.115 -11.079 7.312 1.00 43.42 112 PHE D C 1
ATOM 4246 O O . PHE D 1 115 ? -32.947 -10.483 6.238 1.00 44.86 112 PHE D O 1
ATOM 4254 N N . GLU D 1 116 ? -34.295 -11.541 7.719 1.00 46.84 113 GLU D N 1
ATOM 4255 C CA . GLU D 1 116 ? -35.550 -11.283 6.971 1.00 45.52 113 GLU D CA 1
ATOM 4256 C C . GLU D 1 116 ? -36.483 -10.547 7.867 1.00 39.25 113 GLU D C 1
ATOM 4257 O O . GLU D 1 116 ? -36.832 -11.052 8.943 1.00 35.77 113 GLU D O 1
ATOM 4263 N N . VAL D 1 117 ? -36.886 -9.360 7.436 1.00 38.74 114 VAL D N 1
ATOM 4264 C CA . VAL D 1 117 ? -37.789 -8.557 8.238 1.00 41.89 114 VAL D CA 1
ATOM 4265 C C . VAL D 1 117 ? -39.046 -8.204 7.459 1.00 45.20 114 VAL D C 1
ATOM 4266 O O . VAL D 1 117 ? -39.030 -8.127 6.225 1.00 43.00 114 VAL D O 1
ATOM 4270 N N . GLU D 1 118 ? -40.133 -7.969 8.199 1.00 50.20 115 GLU D N 1
ATOM 4271 C CA . GLU D 1 118 ? -41.437 -7.660 7.605 1.00 51.04 115 GLU D CA 1
ATOM 4272 C C . GLU D 1 118 ? -42.179 -6.584 8.390 1.00 46.49 115 GLU D C 1
ATOM 4273 O O . GLU D 1 118 ? -42.317 -6.696 9.615 1.00 40.49 115 GLU D O 1
ATOM 4279 N N . LEU D 1 119 ? -42.638 -5.553 7.684 1.00 42.88 116 LEU D N 1
ATOM 4280 C CA . LEU D 1 119 ? -43.462 -4.498 8.302 1.00 49.33 116 LEU D CA 1
ATOM 4281 C C . LEU D 1 119 ? -44.857 -5.080 8.594 1.00 53.47 116 LEU D C 1
ATOM 4282 O O . LEU D 1 119 ? -45.553 -5.494 7.666 1.00 51.17 116 LEU D O 1
ATOM 4287 N N . LEU D 1 120 ? -45.250 -5.139 9.863 1.00 52.44 117 LEU D N 1
ATOM 4288 C CA . LEU D 1 120 ? -46.559 -5.647 10.208 1.00 54.60 117 LEU D CA 1
ATOM 4289 C C . LEU D 1 120 ? -47.592 -4.506 10.243 1.00 59.14 117 LEU D C 1
ATOM 4290 O O . LEU D 1 120 ? -48.479 -4.450 9.389 1.00 58.59 117 LEU D O 1
ATOM 4295 N N . THR D 1 121 ? -47.477 -3.611 11.225 1.00 60.56 118 THR D N 1
ATOM 4296 C CA . THR D 1 121 ? -48.437 -2.530 11.418 1.00 62.16 118 THR D CA 1
ATOM 4297 C C . THR D 1 121 ? -47.732 -1.177 11.515 1.00 64.11 118 THR D C 1
ATOM 4298 O O . THR D 1 121 ? -46.583 -1.094 11.923 1.00 67.92 118 THR D O 1
ATOM 4302 N N . SER D 1 122 ? -48.422 -0.127 11.095 1.00 65.57 119 SER D N 1
ATOM 4303 C CA . SER D 1 122 ? -47.875 1.201 11.111 1.00 70.25 119 SER D CA 1
ATOM 4304 C C . SER D 1 122 ? -48.933 2.167 11.681 1.00 76.65 119 SER D C 1
ATOM 4305 O O . SER D 1 122 ? -49.522 2.953 10.938 1.00 80.12 119 SER D O 1
ATOM 4308 N N . ARG D 1 123 ? -49.178 2.108 12.987 1.00 77.79 120 ARG D N 1
ATOM 4309 C CA . ARG D 1 123 ? -50.055 3.104 13.664 1.00 74.40 120 ARG D CA 1
ATOM 4310 C C . ARG D 1 123 ? -49.297 4.349 14.157 1.00 68.82 120 ARG D C 1
ATOM 4311 O O . ARG D 1 123 ? -48.640 4.300 15.195 1.00 64.78 120 ARG D O 1
ATOM 4319 N N . ARG D 1 124 ? -49.410 5.460 13.424 1.00 66.34 121 ARG D N 1
ATOM 4320 C CA . ARG D 1 124 ? -48.955 6.802 13.891 1.00 62.59 121 ARG D CA 1
ATOM 4321 C C . ARG D 1 124 ? -47.453 6.977 13.993 1.00 68.22 121 ARG D C 1
ATOM 4322 O O . ARG D 1 124 ? -46.952 7.235 15.100 1.00 69.71 121 ARG D O 1
ATOM 4330 N N . GLY D 1 125 ? -46.736 6.814 12.884 1.00 69.50 122 GLY D N 1
ATOM 4331 C CA . GLY D 1 125 ? -45.280 6.899 12.940 1.00 66.04 122 GLY D CA 1
ATOM 4332 C C . GLY D 1 125 ? -44.564 5.752 13.678 1.00 63.08 122 GLY D C 1
ATOM 4333 O O . GLY D 1 125 ? -43.349 5.668 13.629 1.00 65.57 122 GLY D O 1
ATOM 4334 N N . ILE D 1 126 ? -45.291 4.872 14.375 1.00 56.45 123 ILE D N 1
ATOM 4335 C CA . ILE D 1 126 ? -44.692 3.716 15.057 1.00 57.00 123 ILE D CA 1
ATOM 4336 C C . ILE D 1 126 ? -44.887 2.459 14.209 1.00 61.52 123 ILE D C 1
ATOM 4337 O O . ILE D 1 126 ? -46.030 2.042 13.952 1.00 61.39 123 ILE D O 1
ATOM 4342 N N . GLY D 1 127 ? -43.770 1.824 13.837 1.00 57.08 124 GLY D N 1
ATOM 4343 C CA . GLY D 1 127 ? -43.799 0.604 13.044 1.00 56.76 124 GLY D CA 1
ATOM 4344 C C . GLY D 1 127 ? -43.511 -0.640 13.872 1.00 51.35 124 GLY D C 1
ATOM 4345 O O . GLY D 1 127 ? -42.545 -0.686 14.598 1.00 46.82 124 GLY D O 1
ATOM 4346 N N . LYS D 1 128 ? -44.343 -1.661 13.717 1.00 52.20 125 LYS D N 1
ATOM 4347 C CA . LYS D 1 128 ? -44.135 -2.962 14.357 1.00 52.37 125 LYS D CA 1
ATOM 4348 C C . LYS D 1 128 ? -43.658 -3.932 13.261 1.00 51.72 125 LYS D C 1
ATOM 4349 O O . LYS D 1 128 ? -44.271 -4.021 12.195 1.00 49.01 125 LYS D O 1
ATOM 4355 N N . PHE D 1 129 ? -42.544 -4.617 13.510 1.00 49.29 126 PHE D N 1
ATOM 4356 C CA . PHE D 1 129 ? -41.922 -5.493 12.523 1.00 45.75 126 PHE D CA 1
ATOM 4357 C C . PHE D 1 129 ? -41.770 -6.868 13.078 1.00 43.93 126 PHE D C 1
ATOM 4358 O O . PHE D 1 129 ? -41.549 -7.032 14.273 1.00 47.72 126 PHE D O 1
ATOM 4366 N N . ASN D 1 130 ? -41.860 -7.860 12.202 1.00 49.09 127 ASN D N 1
ATOM 4367 C CA . ASN D 1 130 ? -41.420 -9.216 12.536 1.00 52.51 127 ASN D CA 1
ATOM 4368 C C . ASN D 1 130 ? -40.016 -9.376 11.948 1.00 52.52 127 ASN D C 1
ATOM 4369 O O . ASN D 1 130 ? -39.742 -8.882 10.849 1.00 53.56 127 ASN D O 1
ATOM 4374 N N . ALA D 1 131 ? -39.116 -9.993 12.704 1.00 48.60 128 ALA D N 1
ATOM 4375 C CA . ALA D 1 131 ? -37.745 -10.148 12.248 1.00 46.95 128 ALA D CA 1
ATOM 4376 C C . ALA D 1 131 ? -37.212 -11.490 12.667 1.00 43.27 128 ALA D C 1
ATOM 4377 O O . ALA D 1 131 ? -37.430 -11.937 13.794 1.00 45.10 128 ALA D O 1
ATOM 4379 N N . VAL D 1 132 ? -36.508 -12.123 11.747 1.00 44.98 129 VAL D N 1
ATOM 4380 C CA . VAL D 1 132 ? -35.834 -13.395 12.016 1.00 44.78 129 VAL D CA 1
ATOM 4381 C C . VAL D 1 132 ? -34.403 -13.344 11.465 1.00 39.91 129 VAL D C 1
ATOM 4382 O O . VAL D 1 132 ? -34.100 -12.608 10.522 1.00 36.96 129 VAL D O 1
ATOM 4386 N N . ALA D 1 133 ? -33.520 -14.079 12.123 1.00 40.33 130 ALA D N 1
ATOM 4387 C CA . ALA D 1 133 ? -32.144 -14.172 11.732 1.00 37.27 130 ALA D CA 1
ATOM 4388 C C . ALA D 1 133 ? -31.798 -15.626 11.615 1.00 35.07 130 ALA D C 1
ATOM 4389 O O . ALA D 1 133 ? -31.825 -16.351 12.602 1.00 32.46 130 ALA D O 1
ATOM 4391 N N . LYS D 1 134 ? -31.420 -16.030 10.402 1.00 39.27 131 LYS D N 1
ATOM 4392 C CA . LYS D 1 134 ? -31.046 -17.409 10.129 1.00 38.79 131 LYS D CA 1
ATOM 4393 C C . LYS D 1 134 ? -29.554 -17.558 9.818 1.00 39.42 131 LYS D C 1
ATOM 4394 O O . LYS D 1 134 ? -28.926 -16.663 9.244 1.00 37.88 131 LYS D O 1
ATOM 4400 N N . VAL D 1 135 ? -29.017 -18.709 10.198 1.00 38.57 132 VAL D N 1
ATOM 4401 C CA . VAL D 1 135 ? -27.741 -19.204 9.730 1.00 40.65 132 VAL D CA 1
ATOM 4402 C C . VAL D 1 135 ? -27.999 -20.536 9.050 1.00 39.98 132 VAL D C 1
ATOM 4403 O O . VAL D 1 135 ? -28.559 -21.455 9.665 1.00 40.93 132 VAL D O 1
ATOM 4407 N N . ASP D 1 136 ? -27.607 -20.635 7.783 1.00 45.22 133 ASP D N 1
ATOM 4408 C CA . ASP D 1 136 ? -27.773 -21.864 6.998 1.00 45.77 133 ASP D CA 1
ATOM 4409 C C . ASP D 1 136 ? -29.206 -22.384 7.049 1.00 50.44 133 ASP D C 1
ATOM 4410 O O . ASP D 1 136 ? -29.423 -23.582 7.217 1.00 52.72 133 ASP D O 1
ATOM 4415 N N . GLY D 1 137 ? -30.184 -21.483 6.939 1.00 54.16 134 GLY D N 1
ATOM 4416 C CA . GLY D 1 137 ? -31.601 -21.874 6.973 1.00 53.06 134 GLY D CA 1
ATOM 4417 C C . GLY D 1 137 ? -32.235 -22.016 8.350 1.00 46.48 134 GLY D C 1
ATOM 4418 O O . GLY D 1 137 ? -33.450 -21.885 8.464 1.00 43.50 134 GLY D O 1
ATOM 4419 N N . GLN D 1 138 ? -31.446 -22.327 9.373 1.00 46.48 135 GLN D N 1
ATOM 4420 C CA . GLN D 1 138 ? -31.983 -22.486 10.740 1.00 55.12 135 GLN D CA 1
ATOM 4421 C C . GLN D 1 138 ? -32.161 -21.151 11.455 1.00 51.98 135 GLN D C 1
ATOM 4422 O O . GLN D 1 138 ? -31.297 -20.285 11.355 1.00 60.46 135 GLN D O 1
ATOM 4428 N N . VAL D 1 139 ? -33.256 -20.997 12.195 1.00 47.30 136 VAL D N 1
ATOM 4429 C CA . VAL D 1 139 ? -33.493 -19.774 12.977 1.00 44.30 136 VAL D CA 1
ATOM 4430 C C . VAL D 1 139 ? -32.541 -19.701 14.154 1.00 40.50 136 VAL D C 1
ATOM 4431 O O . VAL D 1 139 ? -32.373 -20.674 14.883 1.00 39.22 136 VAL D O 1
ATOM 4435 N N . ALA D 1 140 ? -31.878 -18.558 14.296 1.00 41.48 137 ALA D N 1
ATOM 4436 C CA . ALA D 1 140 ? -30.979 -18.333 15.425 1.00 41.31 137 ALA D CA 1
ATOM 4437 C C . ALA D 1 140 ? -31.609 -17.367 16.407 1.00 40.60 137 ALA D C 1
ATOM 4438 O O . ALA D 1 140 ? -31.560 -17.576 17.608 1.00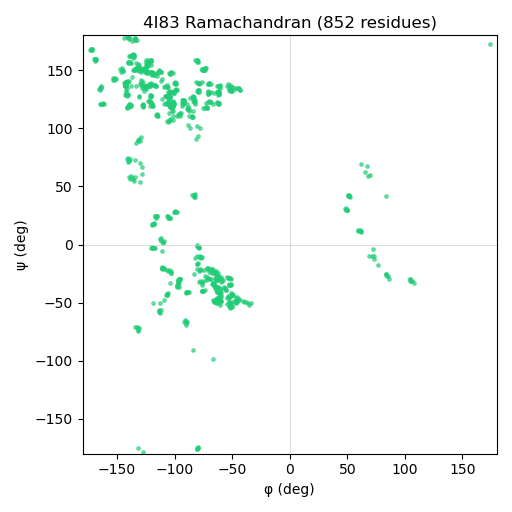 40.38 137 ALA D O 1
ATOM 4440 N N . VAL D 1 141 ? -32.202 -16.312 15.880 1.00 42.06 138 VAL D N 1
ATOM 4441 C CA . VAL D 1 141 ? -32.895 -15.357 16.698 1.00 43.87 138 VAL D CA 1
ATOM 4442 C C . VAL D 1 141 ? -34.158 -14.944 15.959 1.00 44.03 138 VAL D C 1
ATOM 4443 O O . VAL D 1 141 ? -34.137 -14.743 14.742 1.00 41.03 138 VAL D O 1
ATOM 4447 N N . GLU D 1 142 ? -35.252 -14.796 16.706 1.00 43.81 139 GLU D N 1
ATOM 4448 C CA . GLU D 1 142 ? -36.477 -14.187 16.169 1.00 46.60 139 GLU D CA 1
ATOM 4449 C C . GLU D 1 142 ? -36.976 -13.177 17.169 1.00 45.63 139 GLU D C 1
ATOM 4450 O O . GLU D 1 142 ? -36.773 -13.356 18.391 1.00 41.56 139 GLU D O 1
ATOM 4456 N N . ALA D 1 143 ? -37.668 -12.151 16.663 1.00 42.96 140 ALA D N 1
ATOM 4457 C CA . ALA D 1 143 ? -38.169 -11.089 17.514 1.00 46.22 140 ALA D CA 1
ATOM 4458 C C . ALA D 1 143 ? -39.141 -10.176 16.792 1.00 44.82 140 ALA D C 1
ATOM 4459 O O . ALA D 1 143 ? -39.155 -10.116 15.567 1.00 42.57 140 ALA D O 1
ATOM 4461 N N . ILE D 1 144 ? -39.955 -9.466 17.581 1.00 45.61 141 ILE D N 1
ATOM 4462 C CA . ILE D 1 144 ? -40.760 -8.358 17.073 1.00 43.13 141 ILE D CA 1
ATOM 4463 C C . ILE D 1 144 ? -40.018 -7.072 17.427 1.00 40.39 141 ILE D C 1
ATOM 4464 O O . ILE D 1 144 ? -39.572 -6.905 18.553 1.00 39.76 141 ILE D O 1
ATOM 4469 N N . ILE D 1 145 ? -39.891 -6.167 16.466 1.00 40.51 142 ILE D N 1
ATOM 4470 C CA . ILE D 1 145 ? -39.103 -4.952 16.644 1.00 39.87 142 ILE D CA 1
ATOM 4471 C C . ILE D 1 145 ? -39.988 -3.755 16.417 1.00 43.19 142 ILE D C 1
ATOM 4472 O O . ILE D 1 145 ? -40.616 -3.670 15.365 1.00 42.81 142 ILE D O 1
ATOM 4477 N N . MET D 1 146 ? -40.008 -2.800 17.357 1.00 52.20 143 MET D N 1
ATOM 4478 C CA . MET D 1 146 ? -40.735 -1.518 17.156 1.00 55.24 143 MET D CA 1
ATOM 4479 C C . MET D 1 146 ? -39.765 -0.393 16.878 1.00 53.80 143 MET D C 1
ATOM 4480 O O . MET D 1 146 ? -38.804 -0.205 17.616 1.00 49.09 143 MET D O 1
ATOM 4485 N N . CYS D 1 147 ? -40.046 0.364 15.820 1.00 55.99 144 CYS D N 1
ATOM 4486 C CA . CYS D 1 147 ? -39.327 1.590 15.493 1.00 59.18 144 CYS D CA 1
ATOM 4487 C C . CYS D 1 147 ? -40.286 2.761 15.454 1.00 64.97 144 CYS D C 1
ATOM 4488 O O . CYS D 1 147 ? -41.444 2.592 15.107 1.00 70.54 144 CYS D O 1
ATOM 4491 N N . ALA D 1 148 ? -39.793 3.949 15.811 1.00 69.15 145 ALA D N 1
ATOM 4492 C CA . ALA D 1 148 ? -40.616 5.154 15.882 1.00 65.47 145 ALA D CA 1
ATOM 4493 C C . ALA D 1 148 ? -39.952 6.262 15.086 1.00 64.71 145 ALA D C 1
ATOM 4494 O O . ALA D 1 148 ? -38.751 6.482 15.235 1.00 69.00 145 ALA D O 1
ATOM 4496 N N . LYS D 1 149 ? -40.724 6.977 14.270 1.00 66.61 146 LYS D N 1
ATOM 4497 C CA . LYS D 1 149 ? -40.173 8.015 13.398 1.00 66.00 146 LYS D CA 1
ATOM 4498 C C . LYS D 1 149 ? -39.754 9.271 14.175 1.00 67.28 146 LYS D C 1
ATOM 4499 O O . LYS D 1 149 ? -40.576 10.087 14.586 1.00 58.35 146 LYS D O 1
ATOM 4505 N N . VAL E 1 6 ? -24.055 31.026 28.589 1.00 80.97 3 VAL E N 1
ATOM 4506 C CA . VAL E 1 6 ? -23.936 29.611 28.093 1.00 78.95 3 VAL E CA 1
ATOM 4507 C C . VAL E 1 6 ? -24.877 28.694 28.882 1.00 74.69 3 VAL E C 1
ATOM 4508 O O . VAL E 1 6 ? -25.096 28.891 30.073 1.00 69.88 3 VAL E O 1
ATOM 4512 N N . GLN E 1 7 ? -25.420 27.678 28.219 1.00 73.19 4 GLN E N 1
ATOM 4513 C CA . GLN E 1 7 ? -26.446 26.819 28.830 1.00 71.96 4 GLN E CA 1
ATOM 4514 C C . GLN E 1 7 ? -25.859 25.563 29.494 1.00 67.27 4 GLN E C 1
ATOM 4515 O O . GLN E 1 7 ? -25.194 24.756 28.835 1.00 76.57 4 GLN E O 1
ATOM 4521 N N . LEU E 1 8 ? -26.104 25.393 30.788 1.00 60.59 5 LEU E N 1
ATOM 4522 C CA . LEU E 1 8 ? -25.559 24.253 31.535 1.00 59.94 5 LEU E CA 1
ATOM 4523 C C . LEU E 1 8 ? -26.634 23.196 31.776 1.00 63.29 5 LEU E C 1
ATOM 4524 O O . LEU E 1 8 ? -27.808 23.547 31.886 1.00 66.78 5 LEU E O 1
ATOM 4529 N N . PRO E 1 9 ? -26.252 21.892 31.831 1.00 55.74 6 PRO E N 1
ATOM 4530 C CA . PRO E 1 9 ? -24.920 21.329 31.631 1.00 47.88 6 PRO E CA 1
ATOM 4531 C C . PRO E 1 9 ? -24.512 21.354 30.167 1.00 45.79 6 PRO E C 1
ATOM 4532 O O . PRO E 1 9 ? -25.373 21.311 29.282 1.00 44.53 6 PRO E O 1
ATOM 4536 N N . ILE E 1 10 ? -23.219 21.426 29.902 1.00 45.74 7 ILE E N 1
ATOM 4537 C CA . ILE E 1 10 ? -22.735 21.248 28.530 1.00 51.40 7 ILE E CA 1
ATOM 4538 C C . ILE E 1 10 ? -22.476 19.758 28.317 1.00 51.49 7 ILE E C 1
ATOM 4539 O O . ILE E 1 10 ? -21.643 19.169 29.003 1.00 50.17 7 ILE E O 1
ATOM 4544 N N . GLU E 1 11 ? -23.223 19.154 27.389 1.00 48.41 8 GLU E N 1
ATOM 4545 C CA . GLU E 1 11 ? -23.095 17.735 27.152 1.00 45.66 8 GLU E CA 1
ATOM 4546 C C . GLU E 1 11 ? -21.874 17.446 26.283 1.00 44.79 8 GLU E C 1
ATOM 4547 O O . GLU E 1 11 ? -21.395 18.314 25.543 1.00 45.66 8 GLU E O 1
ATOM 4553 N N . ALA E 1 12 ? -21.385 16.209 26.362 1.00 43.83 9 ALA E N 1
ATOM 4554 C CA . ALA E 1 12 ? -20.251 15.754 25.551 1.00 40.72 9 ALA E CA 1
ATOM 4555 C C . ALA E 1 12 ? -20.362 16.198 24.106 1.00 36.17 9 ALA E C 1
ATOM 4556 O O . ALA E 1 12 ? -19.404 16.707 23.539 1.00 40.38 9 ALA E O 1
ATOM 4558 N N . LYS E 1 13 ? -21.519 16.005 23.490 1.00 37.56 10 LYS E N 1
ATOM 4559 C CA . LYS E 1 13 ? -21.699 16.424 22.080 1.00 41.09 10 LYS E CA 1
ATOM 4560 C C . LYS E 1 13 ? -21.329 17.882 21.843 1.00 40.74 10 LYS E C 1
ATOM 4561 O O . LYS E 1 13 ? -20.908 18.238 20.752 1.00 43.43 10 LYS E O 1
ATOM 4567 N N . ASP E 1 14 ? -21.485 18.714 22.872 1.00 41.04 11 ASP E N 1
ATOM 4568 C CA . ASP E 1 14 ? -21.140 20.125 22.773 1.00 44.14 11 ASP E CA 1
ATOM 4569 C C . ASP E 1 14 ? -19.738 20.488 23.276 1.00 44.72 11 ASP E C 1
ATOM 4570 O O . ASP E 1 14 ? -19.110 21.402 22.723 1.00 41.96 11 ASP E O 1
ATOM 4575 N N . ILE E 1 15 ? -19.224 19.735 24.251 1.00 40.20 12 ILE E N 1
ATOM 4576 C CA . ILE E 1 15 ? -17.810 19.797 24.571 1.00 43.18 12 ILE E CA 1
ATOM 4577 C C . ILE E 1 15 ? -16.941 19.615 23.315 1.00 46.35 12 ILE E C 1
ATOM 4578 O O . ILE E 1 15 ? -15.885 20.246 23.183 1.00 54.17 12 ILE E O 1
ATOM 4583 N N . GLN E 1 16 ? -17.393 18.777 22.382 1.00 48.00 13 GLN E N 1
ATOM 4584 C CA . GLN E 1 16 ? -16.667 18.516 21.117 1.00 47.72 13 GLN E CA 1
ATOM 4585 C C . GLN E 1 16 ? -16.671 19.697 20.140 1.00 48.44 13 GLN E C 1
ATOM 4586 O O . GLN E 1 16 ? -15.818 19.794 19.251 1.00 44.85 13 GLN E O 1
ATOM 4592 N N . LYS E 1 17 ? -17.637 20.596 20.312 1.00 51.36 14 LYS E N 1
ATOM 4593 C CA . LYS E 1 17 ? -17.647 21.831 19.541 1.00 53.62 14 LYS E CA 1
ATOM 4594 C C . LYS E 1 17 ? -16.633 22.828 20.089 1.00 51.51 14 LYS E C 1
ATOM 4595 O O . LYS E 1 17 ? -16.189 23.703 19.358 1.00 52.78 14 LYS E O 1
ATOM 4601 N N . LEU E 1 18 ? -16.259 22.657 21.361 1.00 51.87 15 LEU E N 1
ATOM 4602 C CA . LEU E 1 18 ? -15.302 23.534 22.050 1.00 52.71 15 LEU E CA 1
ATOM 4603 C C . LEU E 1 18 ? -13.830 23.109 21.945 1.00 53.62 15 LEU E C 1
ATOM 4604 O O . LEU E 1 18 ? -12.959 23.972 21.766 1.00 58.82 15 LEU E O 1
ATOM 4609 N N . ILE E 1 19 ? -13.547 21.803 22.065 1.00 49.93 16 ILE E N 1
ATOM 4610 C CA . ILE E 1 19 ? -12.153 21.292 21.980 1.00 46.69 16 ILE E CA 1
ATOM 4611 C C . ILE E 1 19 ? -12.003 20.167 20.929 1.00 43.95 16 ILE E C 1
ATOM 4612 O O . ILE E 1 19 ? -12.965 19.448 20.640 1.00 43.72 16 ILE E O 1
ATOM 4617 N N . PRO E 1 20 ? -10.818 20.046 20.322 1.00 39.51 17 PRO E N 1
ATOM 4618 C CA . PRO E 1 20 ? -10.680 19.115 19.208 1.00 40.82 17 PRO E CA 1
ATOM 4619 C C . PRO E 1 20 ? -10.556 17.624 19.615 1.00 41.41 17 PRO E C 1
ATOM 4620 O O . PRO E 1 20 ? -10.655 16.746 18.753 1.00 42.31 17 PRO E O 1
ATOM 4624 N N . HIS E 1 21 ? -10.377 17.364 20.905 1.00 39.71 18 HIS E N 1
ATOM 4625 C CA . HIS E 1 21 ? -10.092 16.024 21.407 1.00 43.09 18 HIS E CA 1
ATOM 4626 C C . HIS E 1 21 ? -11.231 15.078 21.065 1.00 39.95 18 HIS E C 1
ATOM 4627 O O . HIS E 1 21 ? -12.400 15.427 21.208 1.00 41.69 18 HIS E O 1
ATOM 4634 N N . ARG E 1 22 ? -10.884 13.881 20.610 1.00 40.41 19 ARG E N 1
ATOM 4635 C CA . ARG E 1 22 ? -11.873 12.850 20.316 1.00 37.73 19 ARG E CA 1
ATOM 4636 C C . ARG E 1 22 ? -11.427 11.522 20.898 1.00 39.51 19 ARG E C 1
ATOM 4637 O O . ARG E 1 22 ? -10.341 11.416 21.434 1.00 39.89 19 ARG E O 1
ATOM 4645 N N . TYR E 1 23 ? -12.283 10.511 20.781 1.00 40.60 20 TYR E N 1
ATOM 4646 C CA . TYR E 1 23 ? -11.996 9.172 21.257 1.00 37.59 20 TYR E CA 1
ATOM 4647 C C . TYR E 1 23 ? -10.627 8.693 20.753 1.00 36.74 20 TYR E C 1
ATOM 4648 O O . TYR E 1 23 ? -10.350 8.799 19.569 1.00 40.61 20 TYR E O 1
ATOM 4657 N N . PRO E 1 24 ? -9.779 8.132 21.634 1.00 36.60 21 PRO E N 1
ATOM 4658 C CA . PRO E 1 24 ? -9.949 7.837 23.047 1.00 37.95 21 PRO E CA 1
ATOM 4659 C C . PRO E 1 24 ? -9.313 8.859 23.957 1.00 38.67 21 PRO E C 1
ATOM 4660 O O . PRO E 1 24 ? -8.939 8.527 25.069 1.00 41.41 21 PRO E O 1
ATOM 4664 N N . PHE E 1 25 ? -9.195 10.101 23.498 1.00 44.66 22 PHE E N 1
ATOM 4665 C CA . PHE E 1 25 ? -8.516 11.143 24.273 1.00 44.48 22 PHE E CA 1
ATOM 4666 C C . PHE E 1 25 ? -9.383 12.335 24.676 1.00 42.50 22 PHE E C 1
ATOM 4667 O O . PHE E 1 25 ? -8.862 13.369 25.092 1.00 42.64 22 PHE E O 1
ATOM 4675 N N . LEU E 1 26 ? -10.701 12.146 24.622 1.00 40.12 23 LEU E N 1
ATOM 4676 C CA . LEU E 1 26 ? -11.636 13.069 25.226 1.00 40.13 23 LEU E CA 1
ATOM 4677 C C . LEU E 1 26 ? -11.986 12.514 26.589 1.00 40.52 23 LEU E C 1
ATOM 4678 O O . LEU E 1 26 ? -12.614 11.468 26.674 1.00 42.13 23 LEU E O 1
ATOM 4683 N N . GLN E 1 27 ? -11.552 13.205 27.653 1.00 40.46 24 GLN E N 1
ATOM 4684 C CA . GLN E 1 27 ? -11.659 12.695 29.013 1.00 39.21 24 GLN E CA 1
ATOM 4685 C C . GLN E 1 27 ? -12.597 13.547 29.901 1.00 42.19 24 GLN E C 1
ATOM 4686 O O . GLN E 1 27 ? -12.485 13.532 31.129 1.00 40.92 24 GLN E O 1
ATOM 4692 N N . LEU E 1 28 ? -13.535 14.248 29.274 1.00 43.21 25 LEU E N 1
ATOM 4693 C CA . LEU E 1 28 ? -14.643 14.874 29.972 1.00 42.49 25 LEU E CA 1
ATOM 4694 C C . LEU E 1 28 ? -15.940 14.354 29.362 1.00 41.45 25 LEU E C 1
ATOM 4695 O O . LEU E 1 28 ? -16.076 14.301 28.157 1.00 40.95 25 LEU E O 1
ATOM 4700 N N . ASP E 1 29 ? -16.904 14.039 30.207 1.00 43.05 26 ASP E N 1
ATOM 4701 C CA . ASP E 1 29 ? -18.227 13.664 29.749 1.00 46.03 26 ASP E CA 1
ATOM 4702 C C . ASP E 1 29 ? -19.235 14.817 29.755 1.00 44.79 26 ASP E C 1
ATOM 4703 O O . ASP E 1 29 ? -20.132 14.860 28.924 1.00 43.82 26 ASP E O 1
ATOM 4708 N N . ARG E 1 30 ? -19.091 15.752 30.689 1.00 49.23 27 ARG E N 1
ATOM 4709 C CA . ARG E 1 30 ? -20.112 16.801 30.891 1.00 49.81 27 ARG E CA 1
ATOM 4710 C C . ARG E 1 30 ? -19.567 17.961 31.710 1.00 47.80 27 ARG E C 1
ATOM 4711 O O . ARG E 1 30 ? -18.908 17.740 32.725 1.00 50.62 27 ARG E O 1
ATOM 4719 N N . ILE E 1 31 ? -19.850 19.184 31.277 1.00 51.09 28 ILE E N 1
ATOM 4720 C CA . ILE E 1 31 ? -19.547 20.396 32.082 1.00 52.01 28 ILE E CA 1
ATOM 4721 C C . ILE E 1 31 ? -20.777 20.739 32.906 1.00 49.68 28 ILE E C 1
ATOM 4722 O O . ILE E 1 31 ? -21.868 20.917 32.345 1.00 48.75 28 ILE E O 1
ATOM 4727 N N . THR E 1 32 ? -20.625 20.811 34.225 1.00 50.16 29 THR E N 1
ATOM 4728 C CA . THR E 1 32 ? -21.786 21.050 35.109 1.00 53.99 29 THR E CA 1
ATOM 4729 C C . THR E 1 32 ? -21.835 22.440 35.773 1.00 55.26 29 THR E C 1
ATOM 4730 O O . THR E 1 32 ? -22.894 22.855 36.220 1.00 55.70 29 THR E O 1
ATOM 4734 N N . ALA E 1 33 ? -20.700 23.132 35.865 1.00 57.07 30 ALA E N 1
ATOM 4735 C CA . ALA E 1 33 ? -20.639 24.443 36.513 1.00 54.73 30 ALA E CA 1
ATOM 4736 C C . ALA E 1 33 ? -19.640 25.312 35.791 1.00 59.52 30 ALA E C 1
ATOM 4737 O O . ALA E 1 33 ? -18.646 24.809 35.271 1.00 67.63 30 ALA E O 1
ATOM 4739 N N . PHE E 1 34 ? -19.873 26.619 35.794 1.00 55.79 31 PHE E N 1
ATOM 4740 C CA . PHE E 1 34 ? -18.980 27.536 35.112 1.00 56.51 31 PHE E CA 1
ATOM 4741 C C . PHE E 1 34 ? -19.166 28.986 35.589 1.00 62.57 31 PHE E C 1
ATOM 4742 O O . PHE E 1 34 ? -20.261 29.534 35.491 1.00 58.74 31 PHE E O 1
ATOM 4750 N N . GLU E 1 35 ? -18.079 29.584 36.097 1.00 69.01 32 GLU E N 1
ATOM 4751 C CA . GLU E 1 35 ? -17.981 31.033 36.373 1.00 64.99 32 GLU E CA 1
ATOM 4752 C C . GLU E 1 35 ? -16.927 31.651 35.462 1.00 60.92 32 GLU E C 1
ATOM 4753 O O . GLU E 1 35 ? -15.733 31.384 35.642 1.00 65.91 32 GLU E O 1
ATOM 4759 N N . PRO E 1 36 ? -17.341 32.479 34.488 1.00 57.05 33 PRO E N 1
ATOM 4760 C CA . PRO E 1 36 ? -16.370 33.094 33.550 1.00 55.15 33 PRO E CA 1
ATOM 4761 C C . PRO E 1 36 ? -15.110 33.635 34.219 1.00 56.51 33 PRO E C 1
ATOM 4762 O O . PRO E 1 36 ? -15.165 34.247 35.295 1.00 59.08 33 PRO E O 1
ATOM 4766 N N . MET E 1 37 ? -13.974 33.321 33.612 1.00 61.46 34 MET E N 1
ATOM 4767 C CA . MET E 1 37 ? -12.643 33.727 34.096 1.00 61.25 34 MET E CA 1
ATOM 4768 C C . MET E 1 37 ? -12.274 33.248 35.518 1.00 63.09 34 MET E C 1
ATOM 4769 O O . MET E 1 37 ? -11.243 33.655 36.054 1.00 66.14 34 MET E O 1
ATOM 4774 N N . LYS E 1 38 ? -13.059 32.333 36.098 1.00 65.07 35 LYS E N 1
ATOM 4775 C CA . LYS E 1 38 ? -12.876 31.909 37.499 1.00 68.91 35 LYS E CA 1
ATOM 4776 C C . LYS E 1 38 ? -12.845 30.371 37.717 1.00 62.79 35 LYS E C 1
ATOM 4777 O O . LYS E 1 38 ? -11.790 29.801 38.038 1.00 62.55 35 LYS E O 1
ATOM 4783 N N . THR E 1 39 ? -14.001 29.714 37.593 1.00 63.45 36 THR E N 1
ATOM 4784 C CA . THR E 1 39 ? -14.110 28.287 37.930 1.00 64.53 36 THR E CA 1
ATOM 4785 C C . THR E 1 39 ? -14.933 27.485 36.937 1.00 64.53 36 THR E C 1
ATOM 4786 O O . THR E 1 39 ? -15.697 28.041 36.151 1.00 60.77 36 THR E O 1
ATOM 4790 N N . LEU E 1 40 ? -14.752 26.158 37.001 1.00 62.19 37 LEU E N 1
ATOM 4791 C CA . LEU E 1 40 ? -15.532 25.205 36.201 1.00 56.00 37 LEU E CA 1
ATOM 4792 C C . LEU E 1 40 ? -15.597 23.863 36.911 1.00 55.27 37 LEU E C 1
ATOM 4793 O O . LEU E 1 40 ? -14.631 23.454 37.569 1.00 56.50 37 LEU E O 1
ATOM 4798 N N . THR E 1 41 ? -16.756 23.215 36.831 1.00 55.77 38 THR E N 1
ATOM 4799 C CA . THR E 1 41 ? -16.897 21.825 37.259 1.00 52.95 38 THR E CA 1
ATOM 4800 C C . THR E 1 41 ? -17.258 20.959 36.044 1.00 49.45 38 THR E C 1
ATOM 4801 O O . THR E 1 41 ? -18.098 21.325 35.214 1.00 44.97 38 THR E O 1
ATOM 4805 N N . ALA E 1 42 ? -16.596 19.811 35.961 1.00 51.40 39 ALA E N 1
ATOM 4806 C CA . ALA E 1 42 ? -16.859 18.835 34.915 1.00 49.35 39 ALA E CA 1
ATOM 4807 C C . ALA E 1 42 ? -16.865 17.451 35.522 1.00 50.49 39 ALA E C 1
ATOM 4808 O O . ALA E 1 42 ? -16.280 17.229 36.588 1.00 52.03 39 ALA E O 1
ATOM 4810 N N . ILE E 1 43 ? -17.541 16.514 34.866 1.00 51.58 40 ILE E N 1
ATOM 4811 C CA . ILE E 1 43 ? -17.442 15.110 35.283 1.00 49.76 40 ILE E CA 1
ATOM 4812 C C . ILE E 1 43 ? -16.902 14.193 34.179 1.00 48.73 40 ILE E C 1
ATOM 4813 O O . ILE E 1 43 ? -16.942 14.499 32.978 1.00 44.97 40 ILE E O 1
ATOM 4818 N N . LYS E 1 44 ? -16.386 13.064 34.632 1.00 47.37 41 LYS E N 1
ATOM 4819 C CA . LYS E 1 44 ? -15.951 11.988 33.773 1.00 43.43 41 LYS E CA 1
ATOM 4820 C C . LYS E 1 44 ? -16.342 10.706 34.475 1.00 41.19 41 LYS E C 1
ATOM 4821 O O . LYS E 1 44 ? -15.908 10.452 35.585 1.00 40.02 41 LYS E O 1
ATOM 4827 N N . ASN E 1 45 ? -17.194 9.923 33.831 1.00 41.84 42 ASN E N 1
ATOM 4828 C CA . ASN E 1 45 ? -17.602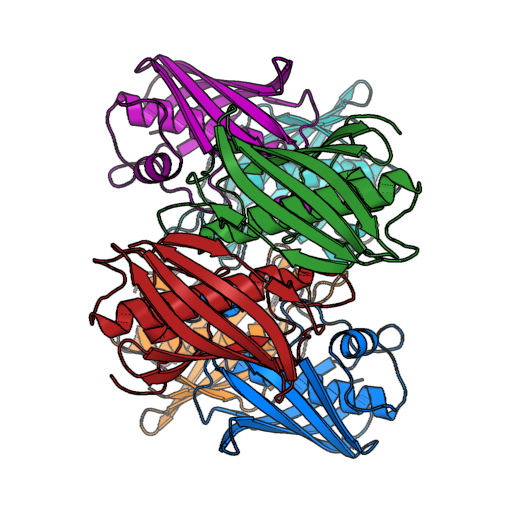 8.637 34.350 1.00 44.69 42 ASN E CA 1
ATOM 4829 C C . ASN E 1 45 ? -16.539 7.573 34.055 1.00 43.30 42 ASN E C 1
ATOM 4830 O O . ASN E 1 45 ? -16.048 7.489 32.954 1.00 43.50 42 ASN E O 1
ATOM 4835 N N . VAL E 1 46 ? -16.172 6.783 35.049 1.00 43.64 43 VAL E N 1
ATOM 4836 C CA . VAL E 1 46 ? -15.178 5.741 34.860 1.00 40.06 43 VAL E CA 1
ATOM 4837 C C . VAL E 1 46 ? -15.896 4.422 34.756 1.00 42.46 43 VAL E C 1
ATOM 4838 O O . VAL E 1 46 ? -16.632 4.013 35.671 1.00 41.42 43 VAL E O 1
ATOM 4842 N N . SER E 1 47 ? -15.694 3.755 33.618 1.00 41.15 44 SER E N 1
ATOM 4843 C CA . SER E 1 47 ? -16.374 2.506 33.321 1.00 37.52 44 SER E CA 1
ATOM 4844 C C . SER E 1 47 ? -15.350 1.458 32.924 1.00 36.95 44 SER E C 1
ATOM 4845 O O . SER E 1 47 ? -14.303 1.788 32.367 1.00 34.76 44 SER E O 1
ATOM 4848 N N . ILE E 1 48 ? -15.670 0.197 33.199 1.00 35.66 45 ILE E N 1
ATOM 4849 C CA . ILE E 1 48 ? -14.821 -0.914 32.815 1.00 35.03 45 ILE E CA 1
ATOM 4850 C C . ILE E 1 48 ? -14.808 -1.031 31.277 1.00 35.16 45 ILE E C 1
ATOM 4851 O O . ILE E 1 48 ? -13.853 -1.574 30.713 1.00 36.19 45 ILE E O 1
ATOM 4856 N N . ASN E 1 49 ? -15.821 -0.474 30.613 1.00 31.58 46 ASN E N 1
ATOM 4857 C CA . ASN E 1 49 ? -15.884 -0.473 29.165 1.00 32.27 46 ASN E CA 1
ATOM 4858 C C . ASN E 1 49 ? -15.098 0.637 28.498 1.00 30.76 46 ASN E C 1
ATOM 4859 O O . ASN E 1 49 ? -15.553 1.229 27.529 1.00 31.26 46 ASN E O 1
ATOM 4864 N N . GLU E 1 50 ? -13.901 0.902 28.980 1.00 33.81 47 GLU E N 1
ATOM 4865 C CA . GLU E 1 50 ? -13.038 1.945 28.390 1.00 38.87 47 GLU E CA 1
ATOM 4866 C C . GLU E 1 50 ? -11.738 1.342 27.884 1.00 35.92 47 GLU E C 1
ATOM 4867 O O . GLU E 1 50 ? -11.222 0.420 28.513 1.00 37.37 47 GLU E O 1
ATOM 4873 N N . PRO E 1 51 ? -11.192 1.870 26.787 1.00 33.92 48 PRO E N 1
ATOM 4874 C CA . PRO E 1 51 ? -10.082 1.179 26.156 1.00 35.94 48 PRO E CA 1
ATOM 4875 C C . PRO E 1 51 ? -8.869 0.963 27.047 1.00 36.87 48 PRO E C 1
ATOM 4876 O O . PRO E 1 51 ? -8.149 -0.004 26.866 1.00 38.94 48 PRO E O 1
ATOM 4880 N N . GLN E 1 52 ? -8.605 1.868 27.977 1.00 38.21 49 GLN E N 1
ATOM 4881 C CA . GLN E 1 52 ? -7.393 1.782 28.805 1.00 36.57 49 GLN E CA 1
ATOM 4882 C C . GLN E 1 52 ? -7.407 0.552 29.690 1.00 36.20 49 GLN E C 1
ATOM 4883 O O . GLN E 1 52 ? -6.361 0.068 30.112 1.00 32.54 49 GLN E O 1
ATOM 4889 N N . PHE E 1 53 ? -8.593 0.050 29.989 1.00 36.43 50 PHE E N 1
ATOM 4890 C CA . PHE E 1 53 ? -8.683 -1.060 30.940 1.00 37.51 50 PHE E CA 1
ATOM 4891 C C . PHE E 1 53 ? -8.340 -2.404 30.362 1.00 35.34 50 PHE E C 1
ATOM 4892 O O . PHE E 1 53 ? -8.343 -3.358 31.084 1.00 39.82 50 PHE E O 1
ATOM 4900 N N . GLN E 1 54 ? -8.036 -2.492 29.077 1.00 35.88 51 GLN E N 1
ATOM 4901 C CA . GLN E 1 54 ? -7.451 -3.715 28.542 1.00 39.56 51 GLN E CA 1
ATOM 4902 C C . GLN E 1 54 ? -6.045 -3.931 29.093 1.00 42.90 51 GLN E C 1
ATOM 4903 O O . GLN E 1 54 ? -5.610 -5.075 29.259 1.00 39.27 51 GLN E O 1
ATOM 4909 N N . GLY E 1 55 ? -5.338 -2.821 29.318 1.00 43.15 52 GLY E N 1
ATOM 4910 C CA . GLY E 1 55 ? -3.915 -2.847 29.641 1.00 42.09 52 GLY E CA 1
ATOM 4911 C C . GLY E 1 55 ? -3.525 -2.279 30.981 1.00 39.23 52 GLY E C 1
ATOM 4912 O O . GLY E 1 55 ? -2.377 -2.365 31.373 1.00 37.84 52 GLY E O 1
ATOM 4913 N N . HIS E 1 56 ? -4.492 -1.749 31.716 1.00 41.00 53 HIS E N 1
ATOM 4914 C CA . HIS E 1 56 ? -4.187 -1.030 32.927 1.00 38.72 53 HIS E CA 1
ATOM 4915 C C . HIS E 1 56 ? -5.196 -1.295 34.040 1.00 39.16 53 HIS E C 1
ATOM 4916 O O . HIS E 1 56 ? -5.983 -0.421 34.359 1.00 38.33 53 HIS E O 1
ATOM 4923 N N . PHE E 1 57 ? -5.166 -2.475 34.675 1.00 39.35 54 PHE E N 1
ATOM 4924 C CA . PHE E 1 57 ? -4.248 -3.568 34.356 1.00 40.18 54 PHE E CA 1
ATOM 4925 C C . PHE E 1 57 ? -5.043 -4.825 34.040 1.00 39.36 54 PHE E C 1
ATOM 4926 O O . PHE E 1 57 ? -6.183 -4.949 34.460 1.00 41.80 54 PHE E O 1
ATOM 4934 N N . PRO E 1 58 ? -4.436 -5.767 33.312 1.00 40.23 55 PRO E N 1
ATOM 4935 C CA . PRO E 1 58 ? -5.197 -6.866 32.807 1.00 44.47 55 PRO E CA 1
ATOM 4936 C C . PRO E 1 58 ? -6.246 -7.469 33.717 1.00 49.53 55 PRO E C 1
ATOM 4937 O O . PRO E 1 58 ? -7.379 -7.630 33.246 1.00 61.06 55 PRO E O 1
ATOM 4941 N N . ASP E 1 59 ? -5.988 -7.809 34.962 1.00 50.29 56 ASP E N 1
ATOM 4942 C CA . ASP E 1 59 ? -7.175 -8.290 35.722 1.00 56.70 56 ASP E CA 1
ATOM 4943 C C . ASP E 1 59 ? -7.660 -7.308 36.797 1.00 57.72 56 ASP E C 1
ATOM 4944 O O . ASP E 1 59 ? -8.633 -7.567 37.504 1.00 55.87 56 ASP E O 1
ATOM 4949 N N . LEU E 1 60 ? -7.005 -6.150 36.854 1.00 55.62 57 LEU E N 1
ATOM 4950 C CA . LEU E 1 60 ? -7.204 -5.183 37.920 1.00 48.74 57 LEU E CA 1
ATOM 4951 C C . LEU E 1 60 ? -7.415 -3.785 37.339 1.00 44.02 57 LEU E C 1
ATOM 4952 O O . LEU E 1 60 ? -6.459 -3.036 37.108 1.00 42.83 57 LEU E O 1
ATOM 4957 N N . PRO E 1 61 ? -8.677 -3.431 37.074 1.00 40.80 58 PRO E N 1
ATOM 4958 C CA . PRO E 1 61 ? -8.892 -2.134 36.426 1.00 42.81 58 PRO E CA 1
ATOM 4959 C C . PRO E 1 61 ? -8.586 -1.003 37.376 1.00 42.69 58 PRO E C 1
ATOM 4960 O O . PRO E 1 61 ? -9.170 -0.916 38.453 1.00 50.53 58 PRO E O 1
ATOM 4964 N N . VAL E 1 62 ? -7.683 -0.132 36.966 1.00 46.48 59 VAL E N 1
ATOM 4965 C CA . VAL E 1 62 ? -7.295 1.052 37.742 1.00 45.16 59 VAL E CA 1
ATOM 4966 C C . VAL E 1 62 ? -7.147 2.229 36.771 1.00 45.81 59 VAL E C 1
ATOM 4967 O O . VAL E 1 62 ? -6.346 2.179 35.837 1.00 41.42 59 VAL E O 1
ATOM 4971 N N . MET E 1 63 ? -7.931 3.272 36.990 1.00 45.74 60 MET E N 1
ATOM 4972 C CA . MET E 1 63 ? -7.903 4.438 36.131 1.00 44.20 60 MET E CA 1
ATOM 4973 C C . MET E 1 63 ? -6.515 5.062 36.190 1.00 47.23 60 MET E C 1
ATOM 4974 O O . MET E 1 63 ? -6.055 5.426 37.263 1.00 47.46 60 MET E O 1
ATOM 4979 N N . PRO E 1 64 ? -5.834 5.179 35.041 1.00 47.51 61 PRO E N 1
ATOM 4980 C CA . PRO E 1 64 ? -4.503 5.777 35.096 1.00 46.34 61 PRO E CA 1
ATOM 4981 C C . PRO E 1 64 ? -4.519 7.229 35.577 1.00 44.46 61 PRO E C 1
ATOM 4982 O O . PRO E 1 64 ? -5.283 8.036 35.073 1.00 41.87 61 PRO E O 1
ATOM 4986 N N . GLY E 1 65 ? -3.657 7.546 36.535 1.00 42.60 62 GLY E N 1
ATOM 4987 C CA . GLY E 1 65 ? -3.533 8.900 37.012 1.00 39.04 62 GLY E CA 1
ATOM 4988 C C . GLY E 1 65 ? -3.362 9.892 35.883 1.00 42.64 62 GLY E C 1
ATOM 4989 O O . GLY E 1 65 ? -3.949 10.978 35.909 1.00 45.16 62 GLY E O 1
ATOM 4990 N N . VAL E 1 66 ? -2.539 9.551 34.892 1.00 43.01 63 VAL E N 1
ATOM 4991 C CA . VAL E 1 66 ? -2.246 10.512 33.834 1.00 43.87 63 VAL E CA 1
ATOM 4992 C C . VAL E 1 66 ? -3.488 10.890 33.052 1.00 44.27 63 VAL E C 1
ATOM 4993 O O . VAL E 1 66 ? -3.538 11.990 32.479 1.00 47.79 63 VAL E O 1
ATOM 4997 N N . LEU E 1 67 ? -4.477 9.999 32.999 1.00 41.91 64 LEU E N 1
ATOM 4998 C CA . LEU E 1 67 ? -5.706 10.327 32.271 1.00 43.17 64 LEU E CA 1
ATOM 4999 C C . LEU E 1 67 ? -6.572 11.228 33.123 1.00 39.85 64 LEU E C 1
ATOM 5000 O O . LEU E 1 67 ? -7.289 12.085 32.593 1.00 37.27 64 LEU E O 1
ATOM 5005 N N . ILE E 1 68 ? -6.500 11.038 34.438 1.00 40.62 65 ILE E N 1
ATOM 5006 C CA . ILE E 1 68 ? -7.131 11.993 35.342 1.00 41.34 65 ILE E CA 1
ATOM 5007 C C . ILE E 1 68 ? -6.456 13.370 35.149 1.00 42.04 65 ILE E C 1
ATOM 5008 O O . ILE E 1 68 ? -7.131 14.364 34.928 1.00 38.08 65 ILE E O 1
ATOM 5013 N N . ILE E 1 69 ? -5.130 13.402 35.122 1.00 44.76 66 ILE E N 1
ATOM 5014 C CA . ILE E 1 69 ? -4.414 14.640 34.813 1.00 47.61 66 ILE E CA 1
ATOM 5015 C C . ILE E 1 69 ? -4.885 15.282 33.498 1.00 49.03 66 ILE E C 1
ATOM 5016 O O . ILE E 1 69 ? -5.112 16.485 33.419 1.00 50.34 66 ILE E O 1
ATOM 5021 N N . GLU E 1 70 ? -5.035 14.467 32.467 1.00 50.14 67 GLU E N 1
ATOM 5022 C CA . GLU E 1 70 ? -5.434 14.963 31.154 1.00 47.43 67 GLU E CA 1
ATOM 5023 C C . GLU E 1 70 ? -6.829 15.584 31.204 1.00 44.86 67 GLU E C 1
ATOM 5024 O O . GLU E 1 70 ? -7.093 16.594 30.552 1.00 48.89 67 GLU E O 1
ATOM 5030 N N . ALA E 1 71 ? -7.724 14.945 31.935 1.00 44.37 68 ALA E N 1
ATOM 5031 C CA . ALA E 1 71 ? -9.081 15.473 32.131 1.00 47.66 68 ALA E CA 1
ATOM 5032 C C . ALA E 1 71 ? -9.037 16.837 32.831 1.00 46.73 68 ALA E C 1
ATOM 5033 O O . ALA E 1 71 ? -9.662 17.787 32.380 1.00 43.14 68 ALA E O 1
ATOM 5035 N N . MET E 1 72 ? -8.268 16.904 33.918 1.00 47.16 69 MET E N 1
ATOM 5036 C CA . MET E 1 72 ? -8.017 18.161 34.633 1.00 45.95 69 MET E CA 1
ATOM 5037 C C . MET E 1 72 ? -7.577 19.238 33.646 1.00 42.57 69 MET E C 1
ATOM 5038 O O . MET E 1 72 ? -8.176 20.309 33.608 1.00 38.72 69 MET E O 1
ATOM 5043 N N . ALA E 1 73 ? -6.562 18.944 32.837 1.00 40.32 70 ALA E N 1
ATOM 5044 C CA . ALA E 1 73 ? -6.084 19.897 31.827 1.00 39.76 70 ALA E CA 1
ATOM 5045 C C . ALA E 1 73 ? -7.151 20.286 30.824 1.00 43.99 70 ALA E C 1
ATOM 5046 O O . ALA E 1 73 ? -7.269 21.451 30.450 1.00 44.16 70 ALA E O 1
ATOM 5048 N N . GLN E 1 74 ? -7.951 19.316 30.390 1.00 51.66 71 GLN E N 1
ATOM 5049 C CA . GLN E 1 74 ? -9.052 19.599 29.452 1.00 50.53 71 GLN E CA 1
ATOM 5050 C C . GLN E 1 74 ? -10.105 20.500 30.087 1.00 45.94 71 GLN E C 1
ATOM 5051 O O . GLN E 1 74 ? -10.694 21.360 29.429 1.00 49.15 71 GLN E O 1
ATOM 5057 N N . ALA E 1 75 ? -10.364 20.291 31.369 1.00 45.37 72 ALA E N 1
ATOM 5058 C CA . ALA E 1 75 ? -11.336 21.127 32.093 1.00 45.08 72 ALA E CA 1
ATOM 5059 C C . ALA E 1 75 ? -10.825 22.571 32.183 1.00 46.19 72 ALA E C 1
ATOM 5060 O O . ALA E 1 75 ? -11.533 23.507 31.853 1.00 48.47 72 ALA E O 1
ATOM 5062 N N . CYS E 1 76 ? -9.562 22.732 32.587 1.00 49.69 73 CYS E N 1
ATOM 5063 C CA . CYS E 1 76 ? -8.902 24.035 32.586 1.00 48.45 73 CYS E CA 1
ATOM 5064 C C . CYS E 1 76 ? -9.032 24.692 31.224 1.00 49.44 73 CYS E C 1
ATOM 5065 O O . CYS E 1 76 ? -9.483 25.826 31.117 1.00 56.58 73 CYS E O 1
ATOM 5068 N N . GLY E 1 77 ? -8.618 23.991 30.180 1.00 51.36 74 GLY E N 1
ATOM 5069 C CA . GLY E 1 77 ? -8.707 24.510 28.814 1.00 47.87 74 GLY E CA 1
ATOM 5070 C C . GLY E 1 77 ? -10.110 24.924 28.412 1.00 47.14 74 GLY E C 1
ATOM 5071 O O . GLY E 1 77 ? -10.275 25.918 27.727 1.00 48.80 74 GLY E O 1
ATOM 5072 N N . THR E 1 78 ? -11.137 24.197 28.842 1.00 47.62 75 THR E N 1
ATOM 5073 C CA . THR E 1 78 ? -12.506 24.570 28.423 1.00 51.88 75 THR E CA 1
ATOM 5074 C C . THR E 1 78 ? -13.005 25.786 29.198 1.00 50.03 75 THR E C 1
ATOM 5075 O O . THR E 1 78 ? -13.628 26.674 28.621 1.00 49.18 75 THR E O 1
ATOM 5079 N N . LEU E 1 79 ? -12.692 25.837 30.495 1.00 50.73 76 LEU E N 1
ATOM 5080 C CA . LEU E 1 79 ? -12.866 27.062 31.284 1.00 54.72 76 LEU E CA 1
ATOM 5081 C C . LEU E 1 79 ? -12.304 28.275 30.529 1.00 52.00 76 LEU E C 1
ATOM 5082 O O . LEU E 1 79 ? -12.978 29.285 30.388 1.00 54.83 76 LEU E O 1
ATOM 5087 N N . ALA E 1 80 ? -11.076 28.156 30.027 1.00 51.30 77 ALA E N 1
ATOM 5088 C CA . ALA E 1 80 ? -10.451 29.247 29.288 1.00 58.45 77 ALA E CA 1
ATOM 5089 C C . ALA E 1 80 ? -11.222 29.577 28.026 1.00 60.64 77 ALA E C 1
ATOM 5090 O O . ALA E 1 80 ? -11.554 30.736 27.766 1.00 71.27 77 ALA E O 1
ATOM 5092 N N . ILE E 1 81 ? -11.541 28.552 27.254 1.00 60.06 78 ILE E N 1
ATOM 5093 C CA . ILE E 1 81 ? -12.217 28.742 25.963 1.00 59.18 78 ILE E CA 1
ATOM 5094 C C . ILE E 1 81 ? -13.592 29.385 26.155 1.00 58.14 78 ILE E C 1
ATOM 5095 O O . ILE E 1 81 ? -13.949 30.317 25.435 1.00 60.49 78 ILE E O 1
ATOM 5100 N N . LEU E 1 82 ? -14.358 28.871 27.112 1.00 53.25 79 LEU E N 1
ATOM 5101 C CA . LEU E 1 82 ? -15.685 29.393 27.384 1.00 54.01 79 LEU E CA 1
ATOM 5102 C C . LEU E 1 82 ? -15.614 30.852 27.832 1.00 63.03 79 LEU E C 1
ATOM 5103 O O . LEU E 1 82 ? -16.458 31.665 27.447 1.00 67.93 79 LEU E O 1
ATOM 5108 N N . SER E 1 83 ? -14.571 31.183 28.591 1.00 62.68 80 SER E N 1
ATOM 5109 C CA . SER E 1 83 ? -14.366 32.539 29.086 1.00 59.81 80 SER E CA 1
ATOM 5110 C C . SER E 1 83 ? -14.142 33.606 28.007 1.00 64.34 80 SER E C 1
ATOM 5111 O O . SER E 1 83 ? -14.500 34.760 28.229 1.00 65.53 80 SER E O 1
ATOM 5114 N N . GLU E 1 84 ? -13.553 33.253 26.860 1.00 64.26 81 GLU E N 1
ATOM 5115 C CA . GLU E 1 84 ? -13.441 34.213 25.747 1.00 64.27 81 GLU E CA 1
ATOM 5116 C C . GLU E 1 84 ? -14.424 33.883 24.638 1.00 68.34 81 GLU E C 1
ATOM 5117 O O . GLU E 1 84 ? -14.240 34.280 23.484 1.00 69.92 81 GLU E O 1
ATOM 5123 N N . GLY E 1 85 ? -15.491 33.161 24.991 1.00 78.14 82 GLY E N 1
ATOM 5124 C CA . GLY E 1 85 ? -16.524 32.724 24.021 1.00 81.78 82 GLY E CA 1
ATOM 5125 C C . GLY E 1 85 ? -16.015 32.046 22.755 1.00 83.04 82 GLY E C 1
ATOM 5126 O O . GLY E 1 85 ? -16.668 32.122 21.718 1.00 87.78 82 GLY E O 1
ATOM 5127 N N . GLY E 1 86 ? -14.865 31.368 22.845 1.00 83.15 83 GLY E N 1
ATOM 5128 C CA . GLY E 1 86 ? -14.170 30.835 21.665 1.00 87.23 83 GLY E CA 1
ATOM 5129 C C . GLY E 1 86 ? -14.759 29.532 21.160 1.00 102.31 83 GLY E C 1
ATOM 5130 O O . GLY E 1 86 ? -15.766 29.056 21.696 1.00 97.97 83 GLY E O 1
ATOM 5131 N N . ARG E 1 87 ? -14.117 28.932 20.153 1.00 114.39 84 ARG E N 1
ATOM 5132 C CA . ARG E 1 87 ? -14.487 27.575 19.668 1.00 123.36 84 ARG E CA 1
ATOM 5133 C C . ARG E 1 87 ? -13.220 26.748 19.364 1.00 124.99 84 ARG E C 1
ATOM 5134 O O . ARG E 1 87 ? -12.093 27.243 19.517 1.00 129.38 84 ARG E O 1
ATOM 5142 N N . LYS E 1 88 ? -13.419 25.485 18.965 1.00 118.54 85 LYS E N 1
ATOM 5143 C CA . LYS E 1 88 ? -12.320 24.550 18.601 1.00 122.81 85 LYS E CA 1
ATOM 5144 C C . LYS E 1 88 ? -11.572 24.945 17.299 1.00 122.84 85 LYS E C 1
ATOM 5145 O O . LYS E 1 88 ? -10.378 24.641 17.156 1.00 114.93 85 LYS E O 1
ATOM 5151 N N . GLU E 1 89 ? -12.281 25.610 16.377 1.00 123.23 86 GLU E N 1
ATOM 5152 C CA . GLU E 1 89 ? -11.768 25.962 15.013 1.00 121.62 86 GLU E CA 1
ATOM 5153 C C . GLU E 1 89 ? -10.843 27.203 14.850 1.00 121.08 86 GLU E C 1
ATOM 5154 O O . GLU E 1 89 ? -10.181 27.344 13.812 1.00 114.14 86 GLU E O 1
ATOM 5160 N N . ASN E 1 90 ? -10.797 28.101 15.838 1.00 121.22 87 ASN E N 1
ATOM 5161 C CA . ASN E 1 90 ? -10.062 29.373 15.671 1.00 107.65 87 ASN E CA 1
ATOM 5162 C C . ASN E 1 90 ? -8.778 29.568 16.484 1.00 104.92 87 ASN E C 1
ATOM 5163 O O . ASN E 1 90 ? -8.131 30.571 16.269 1.00 103.39 87 ASN E O 1
ATOM 5168 N N . GLU E 1 91 ? -8.412 28.648 17.390 1.00 96.90 88 GLU E N 1
ATOM 5169 C CA . GLU E 1 91 ? -7.124 28.790 18.188 1.00 86.30 88 GLU E CA 1
ATOM 5170 C C . GLU E 1 91 ? -6.979 27.686 19.280 1.00 95.14 88 GLU E C 1
ATOM 5171 O O . GLU E 1 91 ? -7.955 26.953 19.557 1.00 101.32 88 GLU E O 1
ATOM 5177 N N . PHE E 1 92 ? -5.811 27.617 19.943 1.00 91.71 89 PHE E N 1
ATOM 5178 C CA . PHE E 1 92 ? -5.476 26.467 20.804 1.00 92.02 89 PHE E CA 1
ATOM 5179 C C . PHE E 1 92 ? -4.718 26.813 22.112 1.00 84.77 89 PHE E C 1
ATOM 5180 O O . PHE E 1 92 ? -3.774 27.627 22.110 1.00 74.34 89 PHE E O 1
ATOM 5188 N N . PHE E 1 93 ? -5.165 26.204 23.220 1.00 78.54 90 PHE E N 1
ATOM 5189 C CA . PHE E 1 93 ? -4.472 26.296 24.501 1.00 80.56 90 PHE E CA 1
ATOM 5190 C C . PHE E 1 93 ? -3.605 25.053 24.719 1.00 80.36 90 PHE E C 1
ATOM 5191 O O . PHE E 1 93 ? -4.120 23.960 24.943 1.00 76.16 90 PHE E O 1
ATOM 5199 N N . PHE E 1 94 ? -2.289 25.251 24.674 1.00 77.64 91 PHE E N 1
ATOM 5200 C CA . PHE E 1 94 ? -1.323 24.180 24.869 1.00 73.17 91 PHE E CA 1
ATOM 5201 C C . PHE E 1 94 ? -1.242 23.804 26.336 1.00 64.43 91 PHE E C 1
ATOM 5202 O O . PHE E 1 94 ? -1.487 24.622 27.223 1.00 60.00 91 PHE E O 1
ATOM 5210 N N . PHE E 1 95 ? -0.920 22.544 26.582 1.00 56.35 92 PHE E N 1
ATOM 5211 C CA . PHE E 1 95 ? -0.682 22.037 27.922 1.00 55.36 92 PHE E CA 1
ATOM 5212 C C . PHE E 1 95 ? 0.807 22.297 28.195 1.00 58.12 92 PHE E C 1
ATOM 5213 O O . PHE E 1 95 ? 1.663 21.667 27.568 1.00 62.57 92 PHE E O 1
ATOM 5221 N N . ALA E 1 96 ? 1.119 23.229 29.097 1.00 54.26 93 ALA E N 1
ATOM 5222 C CA . ALA E 1 96 ? 2.501 23.704 29.254 1.00 51.37 93 ALA E CA 1
ATOM 5223 C C . ALA E 1 96 ? 3.235 23.040 30.391 1.00 45.97 93 ALA E C 1
ATOM 5224 O O . ALA E 1 96 ? 4.440 22.822 30.299 1.00 45.01 93 ALA E O 1
ATOM 5226 N N . GLY E 1 97 ? 2.529 22.731 31.473 1.00 43.47 94 GLY E N 1
ATOM 5227 C CA . GLY E 1 97 ? 3.185 22.054 32.587 1.00 42.29 94 GLY E CA 1
ATOM 5228 C C . GLY E 1 97 ? 2.247 21.616 33.674 1.00 42.44 94 GLY E C 1
ATOM 5229 O O . GLY E 1 97 ? 1.064 21.974 33.685 1.00 40.82 94 GLY E O 1
ATOM 5230 N N . ILE E 1 98 ? 2.777 20.778 34.553 1.00 45.53 95 ILE E N 1
ATOM 5231 C CA . ILE E 1 98 ? 2.039 20.229 35.680 1.00 49.49 95 ILE E CA 1
ATOM 5232 C C . ILE E 1 98 ? 2.956 20.504 36.841 1.00 52.39 95 ILE E C 1
ATOM 5233 O O . ILE E 1 98 ? 4.163 20.331 36.693 1.00 45.69 95 ILE E O 1
ATOM 5238 N N . ASP E 1 99 ? 2.408 20.876 37.999 1.00 58.66 96 ASP E N 1
ATOM 5239 C CA . ASP E 1 99 ? 3.276 21.341 39.059 1.00 63.62 96 ASP E CA 1
ATOM 5240 C C . ASP E 1 99 ? 3.309 20.593 40.363 1.00 67.76 96 ASP E C 1
ATOM 5241 O O . ASP E 1 99 ? 4.389 20.282 40.864 1.00 74.35 96 ASP E O 1
ATOM 5246 N N . GLU E 1 100 ? 2.175 20.311 40.963 1.00 70.30 97 GLU E N 1
ATOM 5247 C CA . GLU E 1 100 ? 2.273 19.733 42.288 1.00 74.02 97 GLU E CA 1
ATOM 5248 C C . GLU E 1 100 ? 1.231 18.657 42.379 1.00 71.21 97 GLU E C 1
ATOM 5249 O O . GLU E 1 100 ? 0.380 18.645 43.273 1.00 67.15 97 GLU E O 1
ATOM 5255 N N . ALA E 1 101 ? 1.366 17.716 41.453 1.00 63.13 98 ALA E N 1
ATOM 5256 C CA . ALA E 1 101 ? 0.379 16.696 41.252 1.00 56.32 98 ALA E CA 1
ATOM 5257 C C . ALA E 1 101 ? 0.573 15.583 42.242 1.00 53.45 98 ALA E C 1
ATOM 5258 O O . ALA E 1 101 ? 1.656 14.991 42.328 1.00 61.17 98 ALA E O 1
ATOM 5260 N N . ARG E 1 102 ? -0.472 15.285 43.000 1.00 52.51 99 ARG E N 1
ATOM 5261 C CA . ARG E 1 102 ? -0.437 14.162 43.909 1.00 57.47 99 ARG E CA 1
ATOM 5262 C C . ARG E 1 102 ? -1.567 13.204 43.575 1.00 59.81 99 ARG E C 1
ATOM 5263 O O . ARG E 1 102 ? -2.691 13.627 43.336 1.00 68.41 99 ARG E O 1
ATOM 5271 N N . PHE E 1 103 ? -1.254 11.910 43.602 1.00 51.56 100 PHE E N 1
ATOM 5272 C CA . PHE E 1 103 ? -2.221 10.850 43.399 1.00 51.20 100 PHE E CA 1
ATOM 5273 C C . PHE E 1 103 ? -2.549 10.223 44.747 1.00 50.41 100 PHE E C 1
ATOM 5274 O O . PHE E 1 103 ? -1.740 9.500 45.302 1.00 50.35 100 PHE E O 1
ATOM 5282 N N . LYS E 1 104 ? -3.747 10.480 45.244 1.00 50.88 101 LYS E N 1
ATOM 5283 C CA . LYS E 1 104 ? -4.097 10.127 46.622 1.00 55.68 101 LYS E CA 1
ATOM 5284 C C . LYS E 1 104 ? -5.029 8.946 46.766 1.00 55.02 101 LYS E C 1
ATOM 5285 O O . LYS E 1 104 ? -5.056 8.339 47.833 1.00 54.50 101 LYS E O 1
ATOM 5291 N N . ARG E 1 105 ? -5.792 8.623 45.722 1.00 54.82 102 ARG E N 1
ATOM 5292 C CA . ARG E 1 105 ? -6.770 7.534 45.808 1.00 54.27 102 ARG E CA 1
ATOM 5293 C C . ARG E 1 105 ? -6.825 6.759 44.506 1.00 48.05 102 ARG E C 1
ATOM 5294 O O . ARG E 1 105 ? -6.808 7.342 43.439 1.00 45.65 102 ARG E O 1
ATOM 5302 N N . GLN E 1 106 ? -6.886 5.444 44.599 1.00 50.47 103 GLN E N 1
ATOM 5303 C CA . GLN E 1 106 ? -7.226 4.607 43.445 1.00 52.54 103 GLN E CA 1
ATOM 5304 C C . GLN E 1 106 ? -8.628 4.911 42.959 1.00 49.05 103 GLN E C 1
ATOM 5305 O O . GLN E 1 106 ? -9.559 4.916 43.753 1.00 47.92 103 GLN E O 1
ATOM 5311 N N . VAL E 1 107 ? -8.761 5.162 41.660 1.00 44.94 104 VAL E N 1
ATOM 5312 C CA . VAL E 1 107 ? -10.051 5.386 41.031 1.00 41.13 104 VAL E CA 1
ATOM 5313 C C . VAL E 1 107 ? -10.404 4.145 40.206 1.00 40.41 104 VAL E C 1
ATOM 5314 O O . VAL E 1 107 ? -9.554 3.619 39.491 1.00 40.15 104 VAL E O 1
ATOM 5318 N N . ILE E 1 108 ? -11.650 3.681 40.300 1.00 40.09 105 ILE E N 1
ATOM 5319 C CA . ILE E 1 108 ? -12.029 2.395 39.718 1.00 41.10 105 ILE E CA 1
ATOM 5320 C C . ILE E 1 108 ? -13.371 2.450 38.971 1.00 43.56 105 ILE E C 1
ATOM 5321 O O . ILE E 1 108 ? -14.135 3.396 39.116 1.00 41.79 105 ILE E O 1
ATOM 5326 N N . PRO E 1 109 ? -13.623 1.471 38.079 1.00 42.91 106 PRO E N 1
ATOM 5327 C CA . PRO E 1 109 ? -14.891 1.458 37.372 1.00 41.81 106 PRO E CA 1
ATOM 5328 C C . PRO E 1 109 ? -16.070 1.600 38.343 1.00 41.97 106 PRO E C 1
ATOM 5329 O O . PRO E 1 109 ? -16.089 0.946 39.398 1.00 40.67 106 PRO E O 1
ATOM 5333 N N . GLY E 1 110 ? -17.033 2.442 37.976 1.00 40.53 107 GLY E N 1
ATOM 5334 C CA . GLY E 1 110 ? -18.141 2.762 38.855 1.00 41.58 107 GLY E CA 1
ATOM 5335 C C . GLY E 1 110 ? -17.986 4.152 39.459 1.00 38.73 107 GLY E C 1
ATOM 5336 O O . GLY E 1 110 ? -18.973 4.815 39.680 1.00 36.23 107 GLY E O 1
ATOM 5337 N N . ASP E 1 111 ? -16.751 4.602 39.678 1.00 36.51 108 ASP E N 1
ATOM 5338 C CA . ASP E 1 111 ? -16.512 5.962 40.166 1.00 37.97 108 ASP E CA 1
ATOM 5339 C C . ASP E 1 111 ? -16.851 7.020 39.155 1.00 37.78 108 ASP E C 1
ATOM 5340 O O . ASP E 1 111 ? -16.527 6.901 37.985 1.00 39.57 108 ASP E O 1
ATOM 5345 N N . GLN E 1 112 ? -17.481 8.080 39.642 1.00 42.33 109 GLN E N 1
ATOM 5346 C CA . GLN E 1 112 ? -17.681 9.281 38.862 1.00 45.25 109 GLN E CA 1
ATOM 5347 C C . GLN E 1 112 ? -16.668 10.324 39.336 1.00 45.73 109 GLN E C 1
ATOM 5348 O O . GLN E 1 112 ? -16.667 10.703 40.502 1.00 50.18 109 GLN E O 1
ATOM 5354 N N . LEU E 1 113 ? -15.808 10.775 38.435 1.00 46.30 110 LEU E N 1
ATOM 5355 C CA . LEU E 1 113 ? -14.831 11.787 38.779 1.00 47.66 110 LEU E CA 1
ATOM 5356 C C . LEU E 1 113 ? -15.482 13.125 38.654 1.00 47.52 110 LEU E C 1
ATOM 5357 O O . LEU E 1 113 ? -16.075 13.445 37.610 1.00 50.08 110 LEU E O 1
ATOM 5362 N N . VAL E 1 114 ? -15.396 13.911 39.725 1.00 50.44 111 VAL E N 1
ATOM 5363 C CA . VAL E 1 114 ? -15.823 15.324 39.674 1.00 50.22 111 VAL E CA 1
ATOM 5364 C C . VAL E 1 114 ? -14.591 16.218 39.672 1.00 45.65 111 VAL E C 1
ATOM 5365 O O . VAL E 1 114 ? -13.759 16.136 40.583 1.00 44.07 111 VAL E O 1
ATOM 5369 N N . PHE E 1 115 ? -14.471 17.020 38.620 1.00 46.26 112 PHE E N 1
ATOM 5370 C CA . PHE E 1 115 ? -13.332 17.917 38.447 1.00 52.39 112 PHE E CA 1
ATOM 5371 C C . PHE E 1 115 ? -13.734 19.348 38.750 1.00 51.34 112 PHE E C 1
ATOM 5372 O O . PHE E 1 115 ? -14.685 19.840 38.178 1.00 46.61 112 PHE E O 1
ATOM 5380 N N . GLU E 1 116 ? -13.007 19.979 39.674 1.00 57.26 113 GLU E N 1
ATOM 5381 C CA . GLU E 1 116 ? -13.208 21.388 40.025 1.00 57.87 113 GLU E CA 1
ATOM 5382 C C . GLU E 1 116 ? -11.920 22.088 39.738 1.00 56.82 113 GLU E C 1
ATOM 5383 O O . GLU E 1 116 ? -10.880 21.732 40.309 1.00 56.14 113 GLU E O 1
ATOM 5389 N N . VAL E 1 117 ? -11.968 23.059 38.834 1.00 52.89 114 VAL E N 1
ATOM 5390 C CA . VAL E 1 117 ? -10.759 23.781 38.474 1.00 59.01 114 VAL E CA 1
ATOM 5391 C C . VAL E 1 117 ? -10.947 25.288 38.683 1.00 63.70 114 VAL E C 1
ATOM 5392 O O . VAL E 1 117 ? -12.083 25.802 38.647 1.00 58.66 114 VAL E O 1
ATOM 5396 N N . GLU E 1 118 ? -9.827 25.977 38.913 1.00 61.43 115 GLU E N 1
ATOM 5397 C CA . GLU E 1 118 ? -9.844 27.402 39.222 1.00 59.92 115 GLU E CA 1
ATOM 5398 C C . GLU E 1 118 ? -8.681 28.126 38.554 1.00 55.41 115 GLU E C 1
ATOM 5399 O O . GLU E 1 118 ? -7.531 27.703 38.692 1.00 49.91 115 GLU E O 1
ATOM 5405 N N . LEU E 1 119 ? -8.999 29.202 37.831 1.00 53.38 116 LEU E N 1
ATOM 5406 C CA . LEU E 1 119 ? -7.969 30.061 37.230 1.00 60.69 116 LEU E CA 1
ATOM 5407 C C . LEU E 1 119 ? -7.280 30.861 38.355 1.00 62.83 116 LEU E C 1
ATOM 5408 O O . LEU E 1 119 ? -7.944 31.627 39.048 1.00 64.24 116 LEU E O 1
ATOM 5413 N N . LEU E 1 120 ? -5.978 30.674 38.544 1.00 59.07 117 LEU E N 1
ATOM 5414 C CA . LEU E 1 120 ? -5.252 31.402 39.579 1.00 61.81 117 LEU E CA 1
ATOM 5415 C C . LEU E 1 120 ? -4.671 32.702 39.001 1.00 69.39 117 LEU E C 1
ATOM 5416 O O . LEU E 1 120 ? -5.107 33.791 39.398 1.00 70.87 117 LEU E O 1
ATOM 5421 N N . THR E 1 121 ? -3.737 32.594 38.047 1.00 70.19 118 THR E N 1
ATOM 5422 C CA . THR E 1 121 ? -3.095 33.768 37.440 1.00 69.97 118 THR E CA 1
ATOM 5423 C C . THR E 1 121 ? -3.044 33.645 35.933 1.00 71.24 118 THR E C 1
ATOM 5424 O O . THR E 1 121 ? -3.051 32.547 35.412 1.00 77.42 118 THR E O 1
ATOM 5428 N N . SER E 1 122 ? -2.959 34.777 35.242 1.00 77.02 119 SER E N 1
ATOM 5429 C CA . SER E 1 122 ? -2.895 34.792 33.780 1.00 77.59 119 SER E CA 1
ATOM 5430 C C . SER E 1 122 ? -1.739 35.671 33.286 1.00 76.50 119 SER E C 1
ATOM 5431 O O . SER E 1 122 ? -1.921 36.565 32.458 1.00 75.33 119 SER E O 1
ATOM 5434 N N . ARG E 1 123 ? -0.539 35.386 33.780 1.00 76.35 120 ARG E N 1
ATOM 5435 C CA . ARG E 1 123 ? 0.629 36.205 33.458 1.00 73.84 120 ARG E CA 1
ATOM 5436 C C . ARG E 1 123 ? 1.227 35.847 32.086 1.00 73.79 120 ARG E C 1
ATOM 5437 O O . ARG E 1 123 ? 1.925 34.845 31.938 1.00 73.58 120 ARG E O 1
ATOM 5445 N N . ARG E 1 124 ? 0.931 36.673 31.081 1.00 79.30 121 ARG E N 1
ATOM 5446 C CA . ARG E 1 124 ? 1.636 36.643 29.782 1.00 78.00 121 ARG E CA 1
ATOM 5447 C C . ARG E 1 124 ? 1.106 35.579 28.770 1.00 79.94 121 ARG E C 1
ATOM 5448 O O . ARG E 1 124 ? 1.903 34.924 28.095 1.00 79.20 121 ARG E O 1
ATOM 5456 N N . GLY E 1 125 ? -0.218 35.406 28.650 1.00 83.27 122 GLY E N 1
ATOM 5457 C CA . GLY E 1 125 ? -0.789 34.274 27.875 1.00 86.62 122 GLY E CA 1
ATOM 5458 C C . GLY E 1 125 ? -0.661 32.888 28.525 1.00 83.60 122 GLY E C 1
ATOM 5459 O O . GLY E 1 125 ? -1.194 31.905 27.988 1.00 82.99 122 GLY E O 1
ATOM 5460 N N . ILE E 1 126 ? 0.015 32.797 29.675 1.00 77.45 123 ILE E N 1
ATOM 5461 C CA . ILE E 1 126 ? 0.159 31.534 30.411 1.00 73.58 123 ILE E CA 1
ATOM 5462 C C . ILE E 1 126 ? -0.774 31.515 31.622 1.00 65.82 123 ILE E C 1
ATOM 5463 O O . ILE E 1 126 ? -0.663 32.360 32.507 1.00 71.52 123 ILE E O 1
ATOM 5468 N N . GLY E 1 127 ? -1.697 30.556 31.643 1.00 58.42 124 GLY E N 1
ATOM 5469 C CA . GLY E 1 127 ? -2.695 30.452 32.696 1.00 58.99 124 GLY E CA 1
ATOM 5470 C C . GLY E 1 127 ? -2.279 29.396 33.689 1.00 66.00 124 GLY E C 1
ATOM 5471 O O . GLY E 1 127 ? -1.946 28.281 33.303 1.00 71.83 124 GLY E O 1
ATOM 5472 N N . LYS E 1 128 ? -2.303 29.744 34.968 1.00 65.67 125 LYS E N 1
ATOM 5473 C CA . LYS E 1 128 ? -1.975 28.814 36.027 1.00 65.20 125 LYS E CA 1
ATOM 5474 C C . LYS E 1 128 ? -3.286 28.470 36.710 1.00 61.91 125 LYS E C 1
ATOM 5475 O O . LYS E 1 128 ? -4.048 29.361 37.080 1.00 58.23 125 LYS E O 1
ATOM 5481 N N . PHE E 1 129 ? -3.561 27.179 36.850 1.00 59.06 126 PHE E N 1
ATOM 5482 C CA . PHE E 1 129 ? -4.830 26.719 37.403 1.00 55.15 126 PHE E CA 1
ATOM 5483 C C . PHE E 1 129 ? -4.568 25.816 38.570 1.00 53.07 126 PHE E C 1
ATOM 5484 O O . PHE E 1 129 ? -3.571 25.087 38.596 1.00 56.87 126 PHE E O 1
ATOM 5492 N N . ASN E 1 130 ? -5.493 25.819 39.512 1.00 53.71 127 ASN E N 1
ATOM 5493 C CA . ASN E 1 130 ? -5.543 24.775 40.519 1.00 51.83 127 ASN E CA 1
ATOM 5494 C C . ASN E 1 130 ? -6.627 23.799 40.071 1.00 53.01 127 ASN E C 1
ATOM 5495 O O . ASN E 1 130 ? -7.683 24.215 39.553 1.00 51.94 127 ASN E O 1
ATOM 5500 N N . ALA E 1 131 ? -6.375 22.507 40.242 1.00 51.49 128 ALA E N 1
ATOM 5501 C CA . ALA E 1 131 ? -7.348 21.498 39.814 1.00 49.26 128 ALA E CA 1
ATOM 5502 C C . ALA E 1 131 ? -7.370 20.373 40.786 1.00 48.95 128 ALA E C 1
ATOM 5503 O O . ALA E 1 131 ? -6.314 19.916 41.252 1.00 46.20 128 ALA E O 1
ATOM 5505 N N . VAL E 1 132 ? -8.582 19.925 41.099 1.00 50.12 129 VAL E N 1
ATOM 5506 C CA . VAL E 1 132 ? -8.769 18.777 41.955 1.00 51.37 129 VAL E CA 1
ATOM 5507 C C . VAL E 1 132 ? -9.783 17.819 41.288 1.00 49.57 129 VAL E C 1
ATOM 5508 O O . VAL E 1 132 ? -10.661 18.236 40.533 1.00 47.61 129 VAL E O 1
ATOM 5512 N N . ALA E 1 133 ? -9.622 16.530 41.563 1.00 47.67 130 ALA E N 1
ATOM 5513 C CA . ALA E 1 133 ? -10.526 15.518 41.075 1.00 46.39 130 ALA E CA 1
ATOM 5514 C C . ALA E 1 133 ? -11.003 14.687 42.240 1.00 45.42 130 ALA E C 1
ATOM 5515 O O . ALA E 1 133 ? -10.195 14.043 42.912 1.00 47.44 130 ALA E O 1
ATOM 5517 N N . LYS E 1 134 ? -12.310 14.682 42.457 1.00 43.48 131 LYS E N 1
ATOM 5518 C CA . LYS E 1 134 ? -12.897 13.951 43.561 1.00 48.50 131 LYS E CA 1
ATOM 5519 C C . LYS E 1 134 ? -13.757 12.790 43.084 1.00 49.06 131 LYS E C 1
ATOM 5520 O O . LYS E 1 134 ? -14.362 12.854 42.011 1.00 44.89 131 LYS E O 1
ATOM 5526 N N . VAL E 1 135 ? -13.807 11.756 43.918 1.00 46.77 132 VAL E N 1
ATOM 5527 C CA . VAL E 1 135 ? -14.782 10.691 43.819 1.00 46.85 132 VAL E CA 1
ATOM 5528 C C . VAL E 1 135 ? -15.503 10.657 45.163 1.00 50.53 132 VAL E C 1
ATOM 5529 O O . VAL E 1 135 ? -14.856 10.512 46.215 1.00 44.27 132 VAL E O 1
ATOM 5533 N N . ASP E 1 136 ? -16.830 10.785 45.134 1.00 55.82 133 ASP E N 1
ATOM 5534 C CA . ASP E 1 136 ? -17.650 10.758 46.361 1.00 59.57 133 ASP E CA 1
ATOM 5535 C C . ASP E 1 136 ? -17.136 11.739 47.412 1.00 57.99 133 ASP E C 1
ATOM 5536 O O . ASP E 1 136 ? -17.064 11.399 48.588 1.00 58.56 133 ASP E O 1
ATOM 5541 N N . GLY E 1 137 ? -16.751 12.936 46.989 1.00 60.15 134 GLY E N 1
ATOM 5542 C CA . GLY E 1 137 ? -16.292 13.954 47.932 1.00 64.05 134 GLY E CA 1
ATOM 5543 C C . GLY E 1 137 ? -14.836 13.867 48.351 1.00 62.14 134 GLY E C 1
ATOM 5544 O O . GLY E 1 137 ? -14.258 14.890 48.713 1.00 74.79 134 GLY E O 1
ATOM 5545 N N . GLN E 1 138 ? -14.230 12.683 48.295 1.00 57.46 135 GLN E N 1
ATOM 5546 C CA . GLN E 1 138 ? -12.799 12.523 48.599 1.00 59.03 135 GLN E CA 1
ATOM 5547 C C . GLN E 1 138 ? -11.900 12.928 47.435 1.00 61.67 135 GLN E C 1
ATOM 5548 O O . GLN E 1 138 ? -12.156 12.571 46.280 1.00 73.31 135 GLN E O 1
ATOM 5554 N N . VAL E 1 139 ? -10.802 13.603 47.741 1.00 60.42 136 VAL E N 1
ATOM 5555 C CA . VAL E 1 139 ? -9.806 13.927 46.719 1.00 62.02 136 VAL E CA 1
ATOM 5556 C C . VAL E 1 139 ? -9.087 12.659 46.234 1.00 57.53 136 VAL E C 1
ATOM 5557 O O . VAL E 1 139 ? -8.596 11.870 47.034 1.00 49.36 136 VAL E O 1
ATOM 5561 N N . ALA E 1 140 ? -9.007 12.505 44.910 1.00 56.13 137 ALA E N 1
ATOM 5562 C CA . ALA E 1 140 ? -8.252 11.413 44.303 1.00 53.27 137 ALA E CA 1
ATOM 5563 C C . ALA E 1 140 ? -6.974 11.932 43.691 1.00 49.22 137 ALA E C 1
ATOM 5564 O O . ALA E 1 140 ? -5.910 11.335 43.839 1.00 53.43 137 ALA E O 1
ATOM 5566 N N . VAL E 1 141 ? -7.069 13.051 42.992 1.00 49.89 138 VAL E N 1
ATOM 5567 C CA . VAL E 1 141 ? -5.898 13.681 42.394 1.00 51.67 138 VAL E CA 1
ATOM 5568 C C . VAL E 1 141 ? -6.036 15.186 42.571 1.00 54.57 138 VAL E C 1
ATOM 5569 O O . VAL E 1 141 ? -7.129 15.733 42.411 1.00 60.29 138 VAL E O 1
ATOM 5573 N N . GLU E 1 142 ? -4.919 15.847 42.861 1.00 53.43 139 GLU E N 1
ATOM 5574 C CA . GLU E 1 142 ? -4.853 17.305 42.838 1.00 56.83 139 GLU E CA 1
ATOM 5575 C C . GLU E 1 142 ? -3.587 17.705 42.118 1.00 48.01 139 GLU E C 1
ATOM 5576 O O . GLU E 1 142 ? -2.588 16.989 42.178 1.00 49.43 139 GLU E O 1
ATOM 5582 N N . ALA E 1 143 ? -3.627 18.874 41.493 1.00 44.60 140 ALA E N 1
ATOM 5583 C CA . ALA E 1 143 ? -2.491 19.364 40.746 1.00 47.63 140 ALA E CA 1
ATOM 5584 C C . ALA E 1 143 ? -2.647 20.826 40.349 1.00 48.97 140 ALA E C 1
ATOM 5585 O O . ALA E 1 143 ? -3.759 21.354 40.296 1.00 48.82 140 ALA E O 1
ATOM 5587 N N . ILE E 1 144 ? -1.512 21.457 40.047 1.00 52.30 141 ILE E N 1
ATOM 5588 C CA . ILE E 1 144 ? -1.502 22.761 39.394 1.00 54.93 141 ILE E CA 1
ATOM 5589 C C . ILE E 1 144 ? -1.287 22.504 37.911 1.00 49.49 141 ILE E C 1
ATOM 5590 O O . ILE E 1 144 ? -0.374 21.772 37.541 1.00 47.32 141 ILE E O 1
ATOM 5595 N N . ILE E 1 145 ? -2.092 23.148 37.072 1.00 49.25 142 ILE E N 1
ATOM 5596 C CA . ILE E 1 145 ? -2.041 22.923 35.637 1.00 50.03 142 ILE E CA 1
ATOM 5597 C C . ILE E 1 145 ? -1.722 24.228 34.937 1.00 52.04 142 ILE E C 1
ATOM 5598 O O . ILE E 1 145 ? -2.435 25.205 35.143 1.00 56.60 142 ILE E O 1
ATOM 5603 N N . MET E 1 146 ? -0.700 24.235 34.071 1.00 52.31 143 MET E N 1
ATOM 5604 C CA . MET E 1 146 ? -0.419 25.402 33.234 1.00 56.25 143 MET E CA 1
ATOM 5605 C C . MET E 1 146 ? -0.855 25.167 31.806 1.00 56.80 143 MET E C 1
ATOM 5606 O O . MET E 1 146 ? -0.485 24.173 31.198 1.00 53.65 143 MET E O 1
ATOM 5611 N N . CYS E 1 147 ? -1.593 26.133 31.261 1.00 63.53 144 CYS E N 1
ATOM 5612 C CA . CYS E 1 147 ? -1.943 26.172 29.839 1.00 64.42 144 CYS E CA 1
ATOM 5613 C C . CYS E 1 147 ? -1.393 27.449 29.217 1.00 64.40 144 CYS E C 1
ATOM 5614 O O . CYS E 1 147 ? -1.303 28.463 29.878 1.00 67.70 144 CYS E O 1
ATOM 5617 N N . ALA E 1 148 ? -1.028 27.387 27.945 1.00 68.97 145 ALA E N 1
ATOM 5618 C CA . ALA E 1 148 ? -0.469 28.523 27.225 1.00 68.66 145 ALA E CA 1
ATOM 5619 C C . ALA E 1 148 ? -1.291 28.752 25.965 1.00 75.48 145 ALA E C 1
ATOM 5620 O O . ALA E 1 148 ? -1.598 27.802 25.259 1.00 82.26 145 ALA E O 1
ATOM 5622 N N . LYS E 1 149 ? -1.625 30.004 25.656 1.00 79.35 146 LYS E N 1
ATOM 5623 C CA . LYS E 1 149 ? -2.511 30.299 24.515 1.00 78.29 146 LYS E CA 1
ATOM 5624 C C . LYS E 1 149 ? -1.876 30.048 23.132 1.00 75.23 146 LYS E C 1
ATOM 5625 O O . LYS E 1 149 ? -1.158 30.882 22.589 1.00 72.18 146 LYS E O 1
ATOM 5631 N N . VAL F 1 6 ? 21.947 -8.059 34.248 1.00 77.48 3 VAL F N 1
ATOM 5632 C CA . VAL F 1 6 ? 20.771 -8.038 33.306 1.00 74.99 3 VAL F CA 1
ATOM 5633 C C . VAL F 1 6 ? 21.228 -7.759 31.878 1.00 69.30 3 VAL F C 1
ATOM 5634 O O . VAL F 1 6 ? 22.179 -7.013 31.661 1.00 67.52 3 VAL F O 1
ATOM 5638 N N . GLN F 1 7 ? 20.556 -8.367 30.907 1.00 68.32 4 GLN F N 1
ATOM 5639 C CA . GLN F 1 7 ? 21.007 -8.310 29.511 1.00 66.83 4 GLN F CA 1
ATOM 5640 C C . GLN F 1 7 ? 20.381 -7.143 28.733 1.00 58.63 4 GLN F C 1
ATOM 5641 O O . GLN F 1 7 ? 19.173 -7.076 28.620 1.00 59.35 4 GLN F O 1
ATOM 5647 N N . LEU F 1 8 ? 21.201 -6.247 28.185 1.00 52.84 5 LEU F N 1
ATOM 5648 C CA . LEU F 1 8 ? 20.701 -5.090 27.435 1.00 51.26 5 LEU F CA 1
ATOM 5649 C C . LEU F 1 8 ? 20.874 -5.285 25.943 1.00 49.00 5 LEU F C 1
ATOM 5650 O O . LEU F 1 8 ? 21.836 -5.902 25.523 1.00 51.08 5 LEU F O 1
ATOM 5655 N N . PRO F 1 9 ? 19.944 -4.758 25.117 1.00 50.37 6 PRO F N 1
ATOM 5656 C CA . PRO F 1 9 ? 18.726 -4.017 25.479 1.00 47.79 6 PRO F CA 1
ATOM 5657 C C . PRO F 1 9 ? 17.629 -4.933 26.015 1.00 45.12 6 PRO F C 1
ATOM 5658 O O . PRO F 1 9 ? 17.604 -6.107 25.669 1.00 45.97 6 PRO F O 1
ATOM 5662 N N . ILE F 1 10 ? 16.779 -4.429 26.907 1.00 43.95 7 ILE F N 1
ATOM 5663 C CA . ILE F 1 10 ? 15.615 -5.209 27.345 1.00 45.18 7 ILE F CA 1
ATOM 5664 C C . ILE F 1 10 ? 14.483 -4.909 26.365 1.00 42.50 7 ILE F C 1
ATOM 5665 O O . ILE F 1 10 ? 14.063 -3.779 26.225 1.00 38.89 7 ILE F O 1
ATOM 5670 N N . GLU F 1 11 ? 14.039 -5.934 25.658 1.00 43.27 8 GLU F N 1
ATOM 5671 C CA . GLU F 1 11 ? 13.008 -5.757 24.656 1.00 41.15 8 GLU F CA 1
ATOM 5672 C C . GLU F 1 11 ? 11.632 -5.698 25.302 1.00 38.34 8 GLU F C 1
ATOM 5673 O O . GLU F 1 11 ? 11.440 -6.198 26.419 1.00 39.25 8 GLU F O 1
ATOM 5679 N N . ALA F 1 12 ? 10.681 -5.120 24.575 1.00 35.86 9 ALA F N 1
ATOM 5680 C CA . ALA F 1 12 ? 9.305 -5.005 25.039 1.00 40.12 9 ALA F CA 1
ATOM 5681 C C . ALA F 1 12 ? 8.778 -6.308 25.626 1.00 39.85 9 ALA F C 1
ATOM 5682 O O . ALA F 1 12 ? 8.206 -6.315 26.711 1.00 39.27 9 ALA F O 1
ATOM 5684 N N . LYS F 1 13 ? 8.985 -7.418 24.929 1.00 38.80 10 LYS F N 1
ATOM 5685 C CA . LYS F 1 13 ? 8.544 -8.712 25.468 1.00 40.26 10 LYS F CA 1
ATOM 5686 C C . LYS F 1 13 ? 9.021 -8.966 26.892 1.00 38.93 10 LYS F C 1
ATOM 5687 O O . LYS F 1 13 ? 8.365 -9.687 27.630 1.00 43.20 10 LYS F O 1
ATOM 5693 N N . ASP F 1 14 ? 10.173 -8.416 27.256 1.00 39.32 11 ASP F N 1
ATOM 5694 C CA . ASP F 1 14 ? 10.731 -8.631 28.587 1.00 42.33 11 ASP F CA 1
ATOM 5695 C C . ASP F 1 14 ? 10.411 -7.529 29.580 1.00 42.21 11 ASP F C 1
ATOM 5696 O O . ASP F 1 14 ? 10.280 -7.804 30.771 1.00 42.66 11 ASP F O 1
ATOM 5701 N N . ILE F 1 15 ? 10.250 -6.295 29.088 1.00 38.32 12 ILE F N 1
ATOM 5702 C CA . ILE F 1 15 ? 9.654 -5.227 29.886 1.00 35.64 12 ILE F CA 1
ATOM 5703 C C . ILE F 1 15 ? 8.330 -5.691 30.493 1.00 35.77 12 ILE F C 1
ATOM 5704 O O . ILE F 1 15 ? 7.998 -5.346 31.617 1.00 38.32 12 ILE F O 1
ATOM 5709 N N . GLN F 1 16 ? 7.598 -6.529 29.768 1.00 41.08 13 GLN F N 1
ATOM 5710 C CA . GLN F 1 16 ? 6.309 -7.078 30.225 1.00 43.57 13 GLN F CA 1
ATOM 5711 C C . GLN F 1 16 ? 6.420 -8.109 31.338 1.00 42.83 13 GLN F C 1
ATOM 5712 O O . GLN F 1 16 ? 5.458 -8.357 32.096 1.00 46.46 13 GLN F O 1
ATOM 5718 N N . LYS F 1 17 ? 7.598 -8.685 31.477 1.00 45.36 14 LYS F N 1
ATOM 5719 C CA . LYS F 1 17 ? 7.863 -9.580 32.602 1.00 49.13 14 LYS F CA 1
ATOM 5720 C C . LYS F 1 17 ? 8.196 -8.791 33.857 1.00 49.48 14 LYS F C 1
ATOM 5721 O O . LYS F 1 17 ? 8.003 -9.302 34.963 1.00 58.75 14 LYS F O 1
ATOM 5727 N N . LEU F 1 18 ? 8.617 -7.538 33.681 1.00 44.77 15 LEU F N 1
ATOM 5728 C CA . LEU F 1 18 ? 8.930 -6.630 34.790 1.00 41.39 15 LEU F CA 1
ATOM 5729 C C . LEU F 1 18 ? 7.751 -5.801 35.319 1.00 43.44 15 LEU F C 1
ATOM 5730 O O . LEU F 1 18 ? 7.629 -5.605 36.543 1.00 46.07 15 LEU F O 1
ATOM 5735 N N . ILE F 1 19 ? 6.898 -5.279 34.430 1.00 43.05 16 ILE F N 1
ATOM 5736 C CA . ILE F 1 19 ? 5.747 -4.440 34.858 1.00 42.84 16 ILE F CA 1
ATOM 5737 C C . ILE F 1 19 ? 4.410 -4.962 34.296 1.00 43.08 16 ILE F C 1
ATOM 5738 O O . ILE F 1 19 ? 4.386 -5.571 33.213 1.00 44.74 16 ILE F O 1
ATOM 5743 N N . PRO F 1 20 ? 3.299 -4.733 35.020 1.00 37.34 17 PRO F N 1
ATOM 5744 C CA . PRO F 1 20 ? 2.027 -5.325 34.580 1.00 38.61 17 PRO F CA 1
ATOM 5745 C C . PRO F 1 20 ? 1.345 -4.631 33.368 1.00 38.54 17 PRO F C 1
ATOM 5746 O O . PRO F 1 20 ? 0.405 -5.181 32.800 1.00 36.28 17 PRO F O 1
ATOM 5750 N N . HIS F 1 21 ? 1.838 -3.461 32.973 1.00 39.25 18 HIS F N 1
ATOM 5751 C CA . HIS F 1 21 ? 1.165 -2.619 31.977 1.00 40.69 18 HIS F CA 1
ATOM 5752 C C . HIS F 1 21 ? 1.098 -3.349 30.644 1.00 40.32 18 HIS F C 1
ATOM 5753 O O . HIS F 1 21 ? 2.080 -3.938 30.219 1.00 35.52 18 HIS F O 1
ATOM 5760 N N . ARG F 1 22 ? -0.061 -3.275 29.993 1.00 39.79 19 ARG F N 1
ATOM 5761 C CA . ARG F 1 22 ? -0.251 -3.825 28.671 1.00 37.80 19 ARG F CA 1
ATOM 5762 C C . ARG F 1 22 ? -0.948 -2.831 27.748 1.00 36.15 19 ARG F C 1
ATOM 5763 O O . ARG F 1 22 ? -1.317 -1.754 28.174 1.00 41.49 19 ARG F O 1
ATOM 5771 N N . TYR F 1 23 ? -1.096 -3.193 26.481 1.00 34.81 20 TYR F N 1
ATOM 5772 C CA . TYR F 1 23 ? -1.759 -2.357 25.490 1.00 33.34 20 TYR F CA 1
ATOM 5773 C C . TYR F 1 23 ? -3.118 -1.880 25.987 1.00 36.24 20 TYR F C 1
ATOM 5774 O O . TYR F 1 23 ? -3.900 -2.692 26.481 1.00 44.65 20 TYR F O 1
ATOM 5783 N N . PRO F 1 24 ? -3.432 -0.580 25.865 1.00 34.51 21 PRO F N 1
ATOM 5784 C CA . PRO F 1 24 ? -2.711 0.511 25.256 1.00 34.37 21 PRO F CA 1
ATOM 5785 C C . PRO F 1 24 ? -1.952 1.378 26.225 1.00 38.13 21 PRO F C 1
ATOM 5786 O O . PRO F 1 24 ? -1.746 2.571 25.958 1.00 35.09 21 PRO F O 1
ATOM 5790 N N . PHE F 1 25 ? -1.534 0.807 27.352 1.00 39.17 22 PHE F N 1
ATOM 5791 C CA . PHE F 1 25 ? -0.895 1.616 28.399 1.00 42.37 22 PHE F CA 1
ATOM 5792 C C . PHE F 1 25 ? 0.532 1.221 28.761 1.00 41.52 22 PHE F C 1
ATOM 5793 O O . PHE F 1 25 ? 1.041 1.600 29.817 1.00 40.41 22 PHE F O 1
ATOM 5801 N N . LEU F 1 26 ? 1.154 0.441 27.878 1.00 40.54 23 LEU F N 1
ATOM 5802 C CA . LEU F 1 26 ? 2.573 0.183 27.961 1.00 37.52 23 LEU F CA 1
ATOM 5803 C C . LEU F 1 26 ? 3.242 1.183 27.037 1.00 40.22 23 LEU F C 1
ATOM 5804 O O . LEU F 1 26 ? 3.055 1.105 25.813 1.00 37.90 23 LEU F O 1
ATOM 5809 N N . GLN F 1 27 ? 4.012 2.118 27.613 1.00 38.84 24 GLN F N 1
ATOM 5810 C CA . GLN F 1 27 ? 4.551 3.256 26.863 1.00 38.82 24 GLN F CA 1
ATOM 5811 C C . GLN F 1 27 ? 6.056 3.251 26.811 1.00 39.99 24 GLN F C 1
ATOM 5812 O O . GLN F 1 27 ? 6.691 4.303 26.615 1.00 39.47 24 GLN F O 1
ATOM 5818 N N . LEU F 1 28 ? 6.645 2.067 26.952 1.00 39.04 25 LEU F N 1
ATOM 5819 C CA . LEU F 1 28 ? 8.072 1.871 26.678 1.00 39.14 25 LEU F CA 1
ATOM 5820 C C . LEU F 1 28 ? 8.216 0.746 25.664 1.00 39.09 25 LEU F C 1
ATOM 5821 O O . LEU F 1 28 ? 7.554 -0.283 25.778 1.00 34.50 25 LEU F O 1
ATOM 5826 N N . ASP F 1 29 ? 9.086 0.948 24.682 1.00 40.22 26 ASP F N 1
ATOM 5827 C CA . ASP F 1 29 ? 9.372 -0.081 23.700 1.00 41.56 26 ASP F CA 1
ATOM 5828 C C . ASP F 1 29 ? 10.626 -0.899 24.019 1.00 44.78 26 ASP F C 1
ATOM 5829 O O . ASP F 1 29 ? 10.678 -2.087 23.715 1.00 42.07 26 ASP F O 1
ATOM 5834 N N . ARG F 1 30 ? 11.619 -0.275 24.648 1.00 47.87 27 ARG F N 1
ATOM 5835 C CA . ARG F 1 30 ? 12.921 -0.921 24.836 1.00 47.33 27 ARG F CA 1
ATOM 5836 C C . ARG F 1 30 ? 13.759 -0.192 25.894 1.00 48.51 27 ARG F C 1
ATOM 5837 O O . ARG F 1 30 ? 13.811 1.032 25.891 1.00 49.13 27 ARG F O 1
ATOM 5845 N N . ILE F 1 31 ? 14.354 -0.944 26.820 1.00 46.32 28 ILE F N 1
ATOM 5846 C CA . ILE F 1 31 ? 15.307 -0.396 27.771 1.00 45.96 28 ILE F CA 1
ATOM 5847 C C . ILE F 1 31 ? 16.714 -0.531 27.173 1.00 45.87 28 ILE F C 1
ATOM 5848 O O . ILE F 1 31 ? 17.123 -1.623 26.791 1.00 47.29 28 ILE F O 1
ATOM 5853 N N . THR F 1 32 ? 17.433 0.574 27.054 1.00 47.20 29 THR F N 1
ATOM 5854 C CA . THR F 1 32 ? 18.735 0.571 26.382 1.00 46.79 29 THR F CA 1
ATOM 5855 C C . THR F 1 32 ? 19.948 0.798 27.313 1.00 48.89 29 THR F C 1
ATOM 5856 O O . THR F 1 32 ? 21.063 0.451 26.941 1.00 50.05 29 THR F O 1
ATOM 5860 N N . ALA F 1 33 ? 19.735 1.374 28.496 1.00 47.06 30 ALA F N 1
ATOM 5861 C CA . ALA F 1 33 ? 20.824 1.641 29.449 1.00 43.74 30 ALA F CA 1
ATOM 5862 C C . ALA F 1 33 ? 20.323 1.484 30.862 1.00 44.96 30 ALA F C 1
ATOM 5863 O O . ALA F 1 33 ? 19.149 1.720 31.136 1.00 42.41 30 ALA F O 1
ATOM 5865 N N . PHE F 1 34 ? 21.213 1.094 31.763 1.00 53.04 31 PHE F N 1
ATOM 5866 C CA . PHE F 1 34 ? 20.816 0.851 33.140 1.00 59.30 31 PHE F CA 1
ATOM 5867 C C . PHE F 1 34 ? 22.009 0.821 34.068 1.00 65.28 31 PHE F C 1
ATOM 5868 O O . PHE F 1 34 ? 22.912 -0.006 33.887 1.00 70.14 31 PHE F O 1
ATOM 5876 N N . GLU F 1 35 ? 22.000 1.720 35.057 1.00 74.17 32 GLU F N 1
ATOM 5877 C CA . GLU F 1 35 ? 22.937 1.694 36.194 1.00 71.98 32 GLU F CA 1
ATOM 5878 C C . GLU F 1 35 ? 22.159 1.451 37.484 1.00 61.64 32 GLU F C 1
ATOM 5879 O O . GLU F 1 35 ? 21.427 2.324 37.920 1.00 58.92 32 GLU F O 1
ATOM 5885 N N . PRO F 1 36 ? 22.331 0.273 38.106 1.00 60.42 33 PRO F N 1
ATOM 5886 C CA . PRO F 1 36 ? 21.595 -0.042 39.331 1.00 62.18 33 PRO F CA 1
ATOM 5887 C C . PRO F 1 36 ? 21.536 1.115 40.326 1.00 63.80 33 PRO F C 1
ATOM 5888 O O . PRO F 1 36 ? 22.539 1.777 40.583 1.00 54.72 33 PRO F O 1
ATOM 5892 N N . MET F 1 37 ? 20.333 1.363 40.844 1.00 69.28 34 MET F N 1
ATOM 5893 C CA . MET F 1 37 ? 20.067 2.411 41.848 1.00 66.13 34 MET F CA 1
ATOM 5894 C C . MET F 1 37 ? 20.382 3.851 41.394 1.00 61.81 34 MET F C 1
ATOM 5895 O O . MET F 1 37 ? 20.353 4.764 42.209 1.00 59.19 34 MET F O 1
ATOM 5900 N N . LYS F 1 38 ? 20.629 4.049 40.100 1.00 59.70 35 LYS F N 1
ATOM 5901 C CA . LYS F 1 38 ? 21.110 5.325 39.593 1.00 63.23 35 LYS F CA 1
ATOM 5902 C C . LYS F 1 38 ? 20.350 5.838 38.363 1.00 62.83 35 LYS F C 1
ATOM 5903 O O . LYS F 1 38 ? 19.574 6.804 38.457 1.00 60.16 35 LYS F O 1
ATOM 5909 N N . THR F 1 39 ? 20.602 5.234 37.196 1.00 63.28 36 THR F N 1
ATOM 5910 C CA . THR F 1 39 ? 20.013 5.726 35.930 1.00 58.78 36 THR F CA 1
ATOM 5911 C C . THR F 1 39 ? 19.452 4.628 35.038 1.00 54.68 36 THR F C 1
ATOM 5912 O O . THR F 1 39 ? 19.774 3.446 35.190 1.00 49.22 36 THR F O 1
ATOM 5916 N N . LEU F 1 40 ? 18.614 5.057 34.096 1.00 52.06 37 LEU F N 1
ATOM 5917 C CA . LEU F 1 40 ? 18.079 4.185 33.050 1.00 46.37 37 LEU F CA 1
ATOM 5918 C C . LEU F 1 40 ? 17.784 4.984 31.805 1.00 46.02 37 LEU F C 1
ATOM 5919 O O . LEU F 1 40 ? 17.348 6.140 31.893 1.00 45.64 37 LEU F O 1
ATOM 5924 N N . THR F 1 41 ? 18.047 4.381 30.646 1.00 45.06 38 THR F N 1
ATOM 5925 C CA . THR F 1 41 ? 17.579 4.935 29.369 1.00 48.95 38 THR F CA 1
ATOM 5926 C C . THR F 1 41 ? 16.594 3.940 28.700 1.00 52.48 38 THR F C 1
ATOM 5927 O O . THR F 1 41 ? 16.807 2.715 28.707 1.00 50.86 38 THR F O 1
ATOM 5931 N N . ALA F 1 42 ? 15.502 4.487 28.174 1.00 46.85 39 ALA F N 1
ATOM 5932 C CA . ALA F 1 42 ? 14.500 3.706 27.483 1.00 48.74 39 ALA F CA 1
ATOM 5933 C C . ALA F 1 42 ? 14.047 4.470 26.268 1.00 48.83 39 ALA F C 1
ATOM 5934 O O . ALA F 1 42 ? 14.167 5.698 26.219 1.00 51.57 39 ALA F O 1
ATOM 5936 N N . ILE F 1 43 ? 13.521 3.756 25.284 1.00 47.64 40 ILE F N 1
ATOM 5937 C CA . ILE F 1 43 ? 12.888 4.422 24.147 1.00 47.83 40 ILE F CA 1
ATOM 5938 C C . ILE F 1 43 ? 11.413 4.047 23.946 1.00 42.93 40 ILE F C 1
ATOM 5939 O O . ILE F 1 43 ? 10.926 3.017 24.412 1.00 42.33 40 ILE F O 1
ATOM 5944 N N . LYS F 1 44 ? 10.722 4.932 23.257 1.00 45.23 41 LYS F N 1
ATOM 5945 C CA . LYS F 1 44 ? 9.341 4.720 22.833 1.00 46.74 41 LYS F CA 1
ATOM 5946 C C . LYS F 1 44 ? 9.228 5.308 21.455 1.00 45.37 41 LYS F C 1
ATOM 5947 O O . LYS F 1 44 ? 9.467 6.502 21.270 1.00 47.99 41 LYS F O 1
ATOM 5953 N N . ASN F 1 45 ? 8.931 4.464 20.481 1.00 44.47 42 ASN F N 1
ATOM 5954 C CA . ASN F 1 45 ? 8.724 4.912 19.113 1.00 44.60 42 ASN F CA 1
ATOM 5955 C C . ASN F 1 45 ? 7.320 5.509 18.928 1.00 42.49 42 ASN F C 1
ATOM 5956 O O . ASN F 1 45 ? 6.343 4.937 19.402 1.00 43.10 42 ASN F O 1
ATOM 5961 N N . VAL F 1 46 ? 7.222 6.667 18.286 1.00 36.78 43 VAL F N 1
ATOM 5962 C CA . VAL F 1 46 ? 5.931 7.286 18.091 1.00 36.86 43 VAL F CA 1
ATOM 5963 C C . VAL F 1 46 ? 5.516 7.060 16.656 1.00 35.96 43 VAL F C 1
ATOM 5964 O O . VAL F 1 46 ? 6.218 7.449 15.738 1.00 35.63 43 VAL F O 1
ATOM 5968 N N . SER F 1 47 ? 4.355 6.433 16.496 1.00 35.85 44 SER F N 1
ATOM 5969 C CA . SER F 1 47 ? 3.842 6.062 15.202 1.00 34.81 44 SER F CA 1
ATOM 5970 C C . SER F 1 47 ? 2.412 6.556 15.050 1.00 34.06 44 SER F C 1
ATOM 5971 O O . SER F 1 47 ? 1.672 6.623 16.026 1.00 34.04 44 SER F O 1
ATOM 5974 N N . ILE F 1 48 ? 2.038 6.879 13.820 1.00 34.84 45 ILE F N 1
ATOM 5975 C CA . ILE F 1 48 ? 0.667 7.267 13.499 1.00 35.17 45 ILE F CA 1
ATOM 5976 C C . ILE F 1 48 ? -0.287 6.081 13.765 1.00 33.45 45 ILE F C 1
ATOM 5977 O O . ILE F 1 48 ? -1.474 6.288 13.989 1.00 36.36 45 ILE F O 1
ATOM 5982 N N . ASN F 1 49 ? 0.228 4.855 13.758 1.00 30.87 46 ASN F N 1
ATOM 5983 C CA . ASN F 1 49 ? -0.593 3.668 14.015 1.00 33.26 46 ASN F CA 1
ATOM 5984 C C . ASN F 1 49 ? -0.757 3.353 15.486 1.00 33.93 46 ASN F C 1
ATOM 5985 O O . ASN F 1 49 ? -0.678 2.198 15.898 1.00 36.27 46 ASN F O 1
ATOM 5990 N N . GLU F 1 50 ? -0.987 4.375 16.295 1.00 36.48 47 GLU F N 1
ATOM 5991 C CA . GLU F 1 50 ? -1.210 4.171 17.732 1.00 34.94 47 GLU F CA 1
ATOM 5992 C C . GLU F 1 50 ? -2.621 4.640 18.108 1.00 31.44 47 GLU F C 1
ATOM 5993 O O . GLU F 1 50 ? -3.109 5.616 17.540 1.00 30.33 47 GLU F O 1
ATOM 5999 N N . PRO F 1 51 ? -3.268 3.962 19.067 1.00 30.43 48 PRO F N 1
ATOM 6000 C CA . PRO F 1 51 ? -4.676 4.251 19.305 1.00 31.37 48 PRO F CA 1
ATOM 6001 C C . PRO F 1 51 ? -5.011 5.692 19.694 1.00 34.22 48 PRO F C 1
ATOM 6002 O O . PRO F 1 51 ? -6.092 6.178 19.353 1.00 38.82 48 PRO F O 1
ATOM 6006 N N . GLN F 1 52 ? -4.095 6.392 20.347 1.00 35.34 49 GLN F N 1
ATOM 6007 C CA . GLN F 1 52 ? -4.360 7.768 20.773 1.00 39.66 49 GLN F CA 1
ATOM 6008 C C . GLN F 1 52 ? -4.556 8.719 19.597 1.00 40.23 49 GLN F C 1
ATOM 6009 O O . GLN F 1 52 ? -5.227 9.745 19.721 1.00 43.21 49 GLN F O 1
ATOM 6015 N N . PHE F 1 53 ? -3.994 8.377 18.450 1.00 39.18 50 PHE F N 1
ATOM 6016 C CA . PHE F 1 53 ? -4.049 9.305 17.326 1.00 39.42 50 PHE F CA 1
ATOM 6017 C C . PHE F 1 53 ? -5.362 9.321 16.581 1.00 39.33 50 PHE F C 1
ATOM 6018 O O . PHE F 1 53 ? -5.505 10.093 15.661 1.00 43.06 50 PHE F O 1
ATOM 6026 N N . GLN F 1 54 ? -6.314 8.482 16.948 1.00 38.33 51 GLN F N 1
ATOM 6027 C CA . GLN F 1 54 ? -7.678 8.664 16.419 1.00 42.42 51 GLN F CA 1
ATOM 6028 C C . GLN F 1 54 ? -8.318 9.954 16.932 1.00 42.29 51 GLN F C 1
ATOM 6029 O O . GLN F 1 54 ? -9.123 10.567 16.235 1.00 39.62 51 GLN F O 1
ATOM 6035 N N . GLY F 1 55 ? -7.975 10.321 18.161 1.00 41.09 52 GLY F N 1
ATOM 6036 C CA . GLY F 1 55 ? -8.632 11.408 18.849 1.00 42.76 52 GLY F CA 1
ATOM 6037 C C . GLY F 1 55 ? -7.753 12.575 19.253 1.00 44.38 52 GLY F C 1
ATOM 6038 O O . GLY F 1 55 ? -8.247 13.561 19.802 1.00 37.18 52 GLY F O 1
ATOM 6039 N N . HIS F 1 56 ? -6.453 12.475 18.987 1.00 44.78 53 HIS F N 1
ATOM 6040 C CA . HIS F 1 56 ? -5.526 13.460 19.495 1.00 41.87 53 HIS F CA 1
ATOM 6041 C C . HIS F 1 56 ? -4.468 13.820 18.467 1.00 40.25 53 HIS F C 1
ATOM 6042 O O . HIS F 1 56 ? -3.312 13.451 18.641 1.00 44.42 53 HIS F O 1
ATOM 6049 N N . PHE F 1 57 ? -4.818 14.549 17.402 1.00 39.23 54 PHE F N 1
ATOM 6050 C CA . PHE F 1 57 ? -6.165 15.031 17.123 1.00 39.80 54 PHE F CA 1
ATOM 6051 C C . PHE F 1 57 ? -6.575 14.572 15.746 1.00 42.36 54 PHE F C 1
ATOM 6052 O O . PHE F 1 57 ? -5.721 14.298 14.901 1.00 46.54 54 PHE F O 1
ATOM 6060 N N . PRO F 1 58 ? -7.883 14.494 15.493 1.00 43.60 55 PRO F N 1
ATOM 6061 C CA . PRO F 1 58 ? -8.350 13.909 14.261 1.00 42.38 55 PRO F CA 1
ATOM 6062 C C . PRO F 1 58 ? -7.519 14.153 13.000 1.00 46.65 55 PRO F C 1
ATOM 6063 O O . PRO F 1 58 ? -7.221 13.190 12.313 1.00 57.62 55 PRO F O 1
ATOM 6067 N N . ASP F 1 59 ? -7.125 15.355 12.639 1.00 46.15 56 ASP F N 1
ATOM 6068 C CA . ASP F 1 59 ? -6.278 15.392 11.412 1.00 52.97 56 ASP F CA 1
ATOM 6069 C C . ASP F 1 59 ? -4.829 15.793 11.696 1.00 53.28 56 ASP F C 1
ATOM 6070 O O . ASP F 1 59 ? -4.014 15.875 10.798 1.00 48.80 56 ASP F O 1
ATOM 6075 N N . LEU F 1 60 ? -4.536 15.990 12.977 1.00 55.49 57 LEU F N 1
ATOM 6076 C CA . LEU F 1 60 ? -3.267 16.528 13.416 1.00 49.82 57 LEU F CA 1
ATOM 6077 C C . LEU F 1 60 ? -2.675 15.656 14.541 1.00 44.55 57 LEU F C 1
ATOM 6078 O O . LEU F 1 60 ? -2.958 15.867 15.722 1.00 37.90 57 LEU F O 1
ATOM 6083 N N . PRO F 1 61 ? -1.870 14.653 14.165 1.00 39.74 58 PRO F N 1
ATOM 6084 C CA . PRO F 1 61 ? -1.391 13.743 15.190 1.00 39.09 58 PRO F CA 1
ATOM 6085 C C . PRO F 1 61 ? -0.378 14.424 16.075 1.00 41.01 58 PRO F C 1
ATOM 6086 O O . PRO F 1 61 ? 0.614 14.943 15.581 1.00 44.43 58 PRO F O 1
ATOM 6090 N N . VAL F 1 62 ? -0.653 14.444 17.369 1.00 40.13 59 VAL F N 1
ATOM 6091 C CA . VAL F 1 62 ? 0.232 15.043 18.343 1.00 41.18 59 VAL F CA 1
ATOM 6092 C C . VAL F 1 62 ? 0.266 14.119 19.556 1.00 42.83 59 VAL F C 1
ATOM 6093 O O . VAL F 1 62 ? -0.761 13.867 20.187 1.00 40.79 59 VAL F O 1
ATOM 6097 N N . MET F 1 63 ? 1.454 13.634 19.891 1.00 42.82 60 MET F N 1
ATOM 6098 C CA . MET F 1 63 ? 1.620 12.736 21.006 1.00 41.16 60 MET F CA 1
ATOM 6099 C C . MET F 1 63 ? 1.208 13.455 22.296 1.00 42.51 60 MET F C 1
ATOM 6100 O O . MET F 1 63 ? 1.757 14.487 22.625 1.00 40.52 60 MET F O 1
ATOM 6105 N N . PRO F 1 64 ? 0.224 12.914 23.015 1.00 42.28 61 PRO F N 1
ATOM 6106 C CA . PRO F 1 64 ? -0.160 13.586 24.236 1.00 45.17 61 PRO F CA 1
ATOM 6107 C C . PRO F 1 64 ? 0.956 13.664 25.265 1.00 42.11 61 PRO F C 1
ATOM 6108 O O . PRO F 1 64 ? 1.561 12.662 25.602 1.00 46.05 61 PRO F O 1
ATOM 6112 N N . GLY F 1 65 ? 1.164 14.843 25.810 1.00 38.61 62 GLY F N 1
ATOM 6113 C CA . GLY F 1 65 ? 2.116 15.013 26.877 1.00 37.52 62 GLY F CA 1
ATOM 6114 C C . GLY F 1 65 ? 1.938 14.023 27.996 1.00 36.39 62 GLY F C 1
ATOM 6115 O O . GLY F 1 65 ? 2.946 13.490 28.520 1.00 37.14 62 GLY F O 1
ATOM 6116 N N . VAL F 1 66 ? 0.697 13.774 28.411 1.00 36.62 63 VAL F N 1
ATOM 6117 C CA . VAL F 1 66 ? 0.484 12.892 29.586 1.00 37.91 63 VAL F CA 1
ATOM 6118 C C . VAL F 1 66 ? 0.957 11.461 29.345 1.00 41.12 63 VAL F C 1
ATOM 6119 O O . VAL F 1 66 ? 1.345 10.779 30.276 1.00 42.67 63 VAL F O 1
ATOM 6123 N N . LEU F 1 67 ? 0.991 11.029 28.083 1.00 44.22 64 LEU F N 1
ATOM 6124 C CA . LEU F 1 67 ? 1.527 9.700 27.773 1.00 41.54 64 LEU F CA 1
ATOM 6125 C C . LEU F 1 67 ? 3.036 9.716 27.828 1.00 40.92 64 LEU F C 1
ATOM 6126 O O . LEU F 1 67 ? 3.654 8.713 28.173 1.00 39.90 64 LEU F O 1
ATOM 6131 N N . ILE F 1 68 ? 3.643 10.841 27.429 1.00 40.46 65 ILE F N 1
ATOM 6132 C CA . ILE F 1 68 ? 5.087 10.994 27.612 1.00 36.01 65 ILE F CA 1
ATOM 6133 C C . ILE F 1 68 ? 5.374 10.942 29.110 1.00 35.06 65 ILE F C 1
ATOM 6134 O O . ILE F 1 68 ? 6.225 10.199 29.556 1.00 32.82 65 ILE F O 1
ATOM 6139 N N . ILE F 1 69 ? 4.585 11.657 29.905 1.00 37.97 66 ILE F N 1
ATOM 6140 C CA . ILE F 1 69 ? 4.718 11.577 31.364 1.00 39.53 66 ILE F CA 1
ATOM 6141 C C . ILE F 1 69 ? 4.625 10.132 31.856 1.00 40.13 66 ILE F C 1
ATOM 6142 O O . ILE F 1 69 ? 5.397 9.693 32.700 1.00 41.16 66 ILE F O 1
ATOM 6147 N N . GLU F 1 70 ? 3.649 9.396 31.345 1.00 41.44 67 GLU F N 1
ATOM 6148 C CA . GLU F 1 70 ? 3.415 8.017 31.781 1.00 41.18 67 GLU F CA 1
ATOM 6149 C C . GLU F 1 70 ? 4.602 7.103 31.446 1.00 39.80 67 GLU F C 1
ATOM 6150 O O . GLU F 1 70 ? 4.979 6.246 32.242 1.00 36.11 67 GLU F O 1
ATOM 6156 N N . ALA F 1 71 ? 5.187 7.324 30.274 1.00 38.58 68 ALA F N 1
ATOM 6157 C CA . ALA F 1 71 ? 6.402 6.628 29.875 1.00 38.78 68 ALA F CA 1
ATOM 6158 C C . ALA F 1 71 ? 7.550 6.927 30.837 1.00 43.29 68 ALA F C 1
ATOM 6159 O O . ALA F 1 71 ? 8.210 6.006 31.332 1.00 39.64 68 ALA F O 1
ATOM 6161 N N . MET F 1 72 ? 7.737 8.218 31.139 1.00 50.12 69 MET F N 1
ATOM 6162 C CA . MET F 1 72 ? 8.739 8.666 32.126 1.00 48.71 69 MET F CA 1
ATOM 6163 C C . MET F 1 72 ? 8.536 7.910 33.434 1.00 44.14 69 MET F C 1
ATOM 6164 O O . MET F 1 72 ? 9.477 7.300 33.938 1.00 43.70 69 MET F O 1
ATOM 6169 N N . ALA F 1 73 ? 7.309 7.887 33.934 1.00 41.80 70 ALA F N 1
ATOM 6170 C CA . ALA F 1 73 ? 6.996 7.143 35.167 1.00 43.51 70 ALA F CA 1
ATOM 6171 C C . ALA F 1 73 ? 7.272 5.657 35.075 1.00 42.11 70 ALA F C 1
ATOM 6172 O O . ALA F 1 73 ? 7.794 5.063 36.003 1.00 43.39 70 ALA F O 1
ATOM 6174 N N . GLN F 1 74 ? 6.929 5.057 33.948 1.00 43.76 71 GLN F N 1
ATOM 6175 C CA . GLN F 1 74 ? 7.216 3.627 33.736 1.00 45.96 71 GLN F CA 1
ATOM 6176 C C . GLN F 1 74 ? 8.731 3.348 33.699 1.00 45.87 71 GLN F C 1
ATOM 6177 O O . GLN F 1 74 ? 9.193 2.322 34.193 1.00 40.64 71 GLN F O 1
ATOM 6183 N N . ALA F 1 75 ? 9.492 4.277 33.119 1.00 45.03 72 ALA F N 1
ATOM 6184 C CA . ALA F 1 75 ? 10.947 4.144 33.073 1.00 43.77 72 ALA F CA 1
ATOM 6185 C C . ALA F 1 75 ? 11.514 4.211 34.498 1.00 45.37 72 ALA F C 1
ATOM 6186 O O . ALA F 1 75 ? 12.286 3.344 34.904 1.00 47.33 72 ALA F O 1
ATOM 6188 N N . CYS F 1 76 ? 11.083 5.208 35.266 1.00 44.37 73 CYS F N 1
ATOM 6189 C CA . CYS F 1 76 ? 11.443 5.300 36.675 1.00 43.46 73 CYS F CA 1
ATOM 6190 C C . CYS F 1 76 ? 11.131 3.983 37.402 1.00 44.13 73 CYS F C 1
ATOM 6191 O O . CYS F 1 76 ? 11.989 3.426 38.075 1.00 42.34 73 CYS F O 1
ATOM 6194 N N . GLY F 1 77 ? 9.892 3.523 37.295 1.00 42.64 74 GLY F N 1
ATOM 6195 C CA . GLY F 1 77 ? 9.461 2.306 37.949 1.00 42.15 74 GLY F CA 1
ATOM 6196 C C . GLY F 1 77 ? 10.290 1.102 37.560 1.00 47.12 74 GLY F C 1
ATOM 6197 O O . GLY F 1 77 ? 10.568 0.268 38.401 1.00 45.44 74 GLY F O 1
ATOM 6198 N N . THR F 1 78 ? 10.727 1.012 36.300 1.00 48.74 75 THR F N 1
ATOM 6199 C CA . THR F 1 78 ? 11.500 -0.170 35.892 1.00 49.21 75 THR F CA 1
ATOM 6200 C C . THR F 1 78 ? 12.933 -0.078 36.424 1.00 49.17 75 THR F C 1
ATOM 6201 O O . THR F 1 78 ? 13.487 -1.070 36.888 1.00 48.90 75 THR F O 1
ATOM 6205 N N . LEU F 1 79 ? 13.517 1.119 36.376 1.00 51.77 76 LEU F N 1
ATOM 6206 C CA . LEU F 1 79 ? 14.774 1.398 37.081 1.00 54.36 76 LEU F CA 1
ATOM 6207 C C . LEU F 1 79 ? 14.719 0.881 38.526 1.00 54.43 76 LEU F C 1
ATOM 6208 O O . LEU F 1 79 ? 15.617 0.167 38.962 1.00 61.23 76 LEU F O 1
ATOM 6213 N N . ALA F 1 80 ? 13.655 1.217 39.243 1.00 50.85 77 ALA F N 1
ATOM 6214 C CA . ALA F 1 80 ? 13.494 0.752 40.612 1.00 52.21 77 ALA F CA 1
ATOM 6215 C C . ALA F 1 80 ? 13.445 -0.776 40.660 1.00 52.93 77 ALA F C 1
ATOM 6216 O O . ALA F 1 80 ? 14.155 -1.400 41.430 1.00 54.27 77 ALA F O 1
ATOM 6218 N N . ILE F 1 81 ? 12.576 -1.363 39.852 1.00 52.57 78 ILE F N 1
ATOM 6219 C CA . ILE F 1 81 ? 12.347 -2.797 39.886 1.00 50.58 78 ILE F CA 1
ATOM 6220 C C . ILE F 1 81 ? 13.637 -3.545 39.583 1.00 51.02 78 ILE F C 1
ATOM 6221 O O . ILE F 1 81 ? 13.965 -4.525 40.236 1.00 52.21 78 ILE F O 1
ATOM 6226 N N . LEU F 1 82 ? 14.346 -3.096 38.558 1.00 54.00 79 LEU F N 1
ATOM 6227 C CA . LEU F 1 82 ? 15.568 -3.764 38.132 1.00 55.48 79 LEU F CA 1
ATOM 6228 C C . LEU F 1 82 ? 16.617 -3.672 39.216 1.00 62.27 79 LEU F C 1
ATOM 6229 O O . LEU F 1 82 ? 17.350 -4.629 39.448 1.00 61.88 79 LEU F O 1
ATOM 6234 N N . SER F 1 83 ? 16.623 -2.546 39.921 1.00 68.63 80 SER F N 1
ATOM 6235 C CA . SER F 1 83 ? 17.568 -2.316 41.014 1.00 70.60 80 SER F CA 1
ATOM 6236 C C . SER F 1 83 ? 17.435 -3.243 42.219 1.00 72.26 80 SER F C 1
ATOM 6237 O O . SER F 1 83 ? 18.443 -3.541 42.864 1.00 80.45 80 SER F O 1
ATOM 6240 N N . GLU F 1 84 ? 16.235 -3.735 42.511 1.00 72.73 81 GLU F N 1
ATOM 6241 C CA . GLU F 1 84 ? 16.087 -4.772 43.556 1.00 78.09 81 GLU F CA 1
ATOM 6242 C C . GLU F 1 84 ? 15.851 -6.165 42.949 1.00 80.97 81 GLU F C 1
ATOM 6243 O O . GLU F 1 84 ? 15.298 -7.046 43.611 1.00 81.47 81 GLU F O 1
ATOM 6249 N N . GLY F 1 85 ? 16.274 -6.350 41.694 1.00 80.17 82 GLY F N 1
ATOM 6250 C CA . GLY F 1 85 ? 16.070 -7.601 40.951 1.00 81.39 82 GLY F CA 1
ATOM 6251 C C . GLY F 1 85 ? 14.657 -8.168 40.969 1.00 85.86 82 GLY F C 1
ATOM 6252 O O . GLY F 1 85 ? 14.485 -9.383 40.871 1.00 87.93 82 GLY F O 1
ATOM 6253 N N . GLY F 1 86 ? 13.649 -7.296 41.077 1.00 89.08 83 GLY F N 1
ATOM 6254 C CA . GLY F 1 86 ? 12.253 -7.717 41.279 1.00 94.71 83 GLY F CA 1
ATOM 6255 C C . GLY F 1 86 ? 11.556 -8.177 40.008 1.00 109.75 83 GLY F C 1
ATOM 6256 O O . GLY F 1 86 ? 12.188 -8.263 38.954 1.00 117.79 83 GLY F O 1
ATOM 6257 N N . ARG F 1 87 ? 10.254 -8.470 40.107 1.00 113.24 84 ARG F N 1
ATOM 6258 C CA . ARG F 1 87 ? 9.405 -8.824 38.938 1.00 116.02 84 ARG F CA 1
ATOM 6259 C C . ARG F 1 87 ? 8.001 -8.189 39.056 1.00 119.47 84 ARG F C 1
ATOM 6260 O O . ARG F 1 87 ? 7.704 -7.500 40.038 1.00 112.03 84 ARG F O 1
ATOM 6268 N N . LYS F 1 88 ? 7.156 -8.408 38.042 1.00 132.72 85 LYS F N 1
ATOM 6269 C CA . LYS F 1 88 ? 5.752 -7.902 38.013 1.00 134.78 85 LYS F CA 1
ATOM 6270 C C . LYS F 1 88 ? 4.804 -8.635 39.000 1.00 133.08 85 LYS F C 1
ATOM 6271 O O . LYS F 1 88 ? 3.836 -8.035 39.481 1.00 122.85 85 LYS F O 1
ATOM 6277 N N . GLU F 1 89 ? 5.112 -9.905 39.300 1.00 136.45 86 GLU F N 1
ATOM 6278 C CA . GLU F 1 89 ? 4.287 -10.782 40.190 1.00 137.40 86 GLU F CA 1
ATOM 6279 C C . GLU F 1 89 ? 4.435 -10.608 41.739 1.00 132.07 86 GLU F C 1
ATOM 6280 O O . GLU F 1 89 ? 3.579 -11.095 42.491 1.00 116.09 86 GLU F O 1
ATOM 6286 N N . ASN F 1 90 ? 5.498 -9.941 42.205 1.00 122.02 87 ASN F N 1
ATOM 6287 C CA . ASN F 1 90 ? 5.711 -9.713 43.654 1.00 110.51 87 ASN F CA 1
ATOM 6288 C C . ASN F 1 90 ? 5.516 -8.246 44.101 1.00 109.28 87 ASN F C 1
ATOM 6289 O O . ASN F 1 90 ? 4.785 -7.958 45.065 1.00 105.49 87 ASN F O 1
ATOM 6294 N N . GLU F 1 91 ? 6.130 -7.323 43.360 1.00 101.49 88 GLU F N 1
ATOM 6295 C CA . GLU F 1 91 ? 6.246 -5.912 43.766 1.00 92.02 88 GLU F CA 1
ATOM 6296 C C . GLU F 1 91 ? 5.420 -4.936 42.918 1.00 96.58 88 GLU F C 1
ATOM 6297 O O . GLU F 1 91 ? 5.342 -5.117 41.695 1.00 93.84 88 GLU F O 1
ATOM 6303 N N . PHE F 1 92 ? 4.839 -3.910 43.568 1.00 96.94 89 PHE F N 1
ATOM 6304 C CA . PHE F 1 92 ? 4.254 -2.763 42.847 1.00 97.67 89 PHE F CA 1
ATOM 6305 C C . PHE F 1 92 ? 4.676 -1.346 43.351 1.00 91.08 89 PHE F C 1
ATOM 6306 O O . PHE F 1 92 ? 4.554 -1.005 44.534 1.00 83.68 89 PHE F O 1
ATOM 6314 N N . PHE F 1 93 ? 5.158 -0.527 42.411 1.00 82.25 90 PHE F N 1
ATOM 6315 C CA . PHE F 1 93 ? 5.494 0.866 42.661 1.00 77.12 90 PHE F CA 1
ATOM 6316 C C . PHE F 1 93 ? 4.405 1.793 42.139 1.00 78.20 90 PHE F C 1
ATOM 6317 O O . PHE F 1 93 ? 4.199 1.902 40.927 1.00 79.14 90 PHE F O 1
ATOM 6325 N N . PHE F 1 94 ? 3.739 2.495 43.057 1.00 79.28 91 PHE F N 1
ATOM 6326 C CA . PHE F 1 94 ? 2.666 3.426 42.712 1.00 77.03 91 PHE F CA 1
ATOM 6327 C C . PHE F 1 94 ? 3.243 4.717 42.151 1.00 72.06 91 PHE F C 1
ATOM 6328 O O . PHE F 1 94 ? 4.359 5.106 42.479 1.00 71.11 91 PHE F O 1
ATOM 6336 N N . PHE F 1 95 ? 2.480 5.351 41.269 1.00 64.04 92 PHE F N 1
ATOM 6337 C CA . PHE F 1 95 ? 2.798 6.663 40.738 1.00 55.40 92 PHE F CA 1
ATOM 6338 C C . PHE F 1 95 ? 2.239 7.658 41.759 1.00 57.84 92 PHE F C 1
ATOM 6339 O O . PHE F 1 95 ? 1.019 7.780 41.902 1.00 57.41 92 PHE F O 1
ATOM 6347 N N . ALA F 1 96 ? 3.118 8.351 42.494 1.00 60.03 93 ALA F N 1
ATOM 6348 C CA . ALA F 1 96 ? 2.679 9.179 43.635 1.00 53.14 93 ALA F CA 1
ATOM 6349 C C . ALA F 1 96 ? 2.507 10.629 43.275 1.00 51.73 93 ALA F C 1
ATOM 6350 O O . ALA F 1 96 ? 1.617 11.295 43.817 1.00 57.97 93 ALA F O 1
ATOM 6352 N N . GLY F 1 97 ? 3.360 11.158 42.402 1.00 48.80 94 GLY F N 1
ATOM 6353 C CA . GLY F 1 97 ? 3.214 12.557 42.023 1.00 46.50 94 GLY F CA 1
ATOM 6354 C C . GLY F 1 97 ? 4.121 12.981 40.904 1.00 48.97 94 GLY F C 1
ATOM 6355 O O . GLY F 1 97 ? 5.058 12.259 40.533 1.00 49.13 94 GLY F O 1
ATOM 6356 N N . ILE F 1 98 ? 3.840 14.171 40.376 1.00 47.72 95 ILE F N 1
ATOM 6357 C CA . ILE F 1 98 ? 4.629 14.784 39.305 1.00 51.44 95 ILE F CA 1
ATOM 6358 C C . ILE F 1 98 ? 4.954 16.191 39.784 1.00 50.07 95 ILE F C 1
ATOM 6359 O O . ILE F 1 98 ? 4.076 16.859 40.322 1.00 57.44 95 ILE F O 1
ATOM 6364 N N . ASP F 1 99 ? 6.166 16.667 39.545 1.00 52.78 96 ASP F N 1
ATOM 6365 C CA . ASP F 1 99 ? 6.604 17.893 40.183 1.00 64.33 96 ASP F CA 1
ATOM 6366 C C . ASP F 1 99 ? 6.821 19.118 39.289 1.00 63.25 96 ASP F C 1
ATOM 6367 O O . ASP F 1 99 ? 6.284 20.188 39.572 1.00 70.66 96 ASP F O 1
ATOM 6372 N N . GLU F 1 100 ? 7.686 19.044 38.302 1.00 58.43 97 GLU F N 1
ATOM 6373 C CA . GLU F 1 100 ? 8.079 20.291 37.652 1.00 63.72 97 GLU F CA 1
ATOM 6374 C C . GLU F 1 100 ? 8.050 20.042 36.184 1.00 62.24 97 GLU F C 1
ATOM 6375 O O . GLU F 1 100 ? 9.035 20.229 35.490 1.00 60.19 97 GLU F O 1
ATOM 6381 N N . ALA F 1 101 ? 6.893 19.580 35.729 1.00 63.63 98 ALA F N 1
ATOM 6382 C CA . ALA F 1 101 ? 6.755 19.044 34.386 1.00 56.70 98 ALA F CA 1
ATOM 6383 C C . ALA F 1 101 ? 6.558 20.166 33.382 1.00 54.68 98 ALA F C 1
ATOM 6384 O O . ALA F 1 101 ? 5.643 20.968 33.525 1.00 52.83 98 ALA F O 1
ATOM 6386 N N . ARG F 1 102 ? 7.455 20.255 32.407 1.00 53.55 99 ARG F N 1
ATOM 6387 C CA . ARG F 1 102 ? 7.339 21.258 31.352 1.00 56.76 99 ARG F CA 1
ATOM 6388 C C . ARG F 1 102 ? 7.267 20.557 30.021 1.00 51.01 99 ARG F C 1
ATOM 6389 O O . ARG F 1 102 ? 7.985 19.584 29.786 1.00 55.59 99 ARG F O 1
ATOM 6397 N N . PHE F 1 103 ? 6.356 21.030 29.180 1.00 47.57 100 PHE F N 1
ATOM 6398 C CA . PHE F 1 103 ? 6.156 20.488 27.858 1.00 48.28 100 PHE F CA 1
ATOM 6399 C C . PHE F 1 103 ? 6.726 21.466 26.873 1.00 44.17 100 PHE F C 1
ATOM 6400 O O . PHE F 1 103 ? 6.135 22.488 26.604 1.00 49.25 100 PHE F O 1
ATOM 6408 N N . LYS F 1 104 ? 7.877 21.135 26.321 1.00 46.48 101 LYS F N 1
ATOM 6409 C CA . LYS F 1 104 ? 8.650 22.091 25.552 1.00 50.72 101 LYS F CA 1
ATOM 6410 C C . LYS F 1 104 ? 8.560 21.924 24.051 1.00 54.02 101 LYS F C 1
ATOM 6411 O O . LYS F 1 104 ? 8.829 22.878 23.327 1.00 56.25 101 LYS F O 1
ATOM 6417 N N . ARG F 1 105 ? 8.248 20.719 23.572 1.00 54.97 102 ARG F N 1
ATOM 6418 C CA . ARG F 1 105 ? 8.261 20.444 22.127 1.00 56.28 102 ARG F CA 1
ATOM 6419 C C . ARG F 1 105 ? 7.117 19.503 21.742 1.00 51.31 102 ARG F C 1
ATOM 6420 O O . ARG F 1 105 ? 6.835 18.567 22.437 1.00 49.31 102 ARG F O 1
ATOM 6428 N N . GLN F 1 106 ? 6.434 19.810 20.653 1.00 51.14 103 GLN F N 1
ATOM 6429 C CA . GLN F 1 106 ? 5.493 18.878 20.049 1.00 50.11 103 GLN F CA 1
ATOM 6430 C C . GLN F 1 106 ? 6.212 17.633 19.570 1.00 47.71 103 GLN F C 1
ATOM 6431 O O . GLN F 1 106 ? 7.206 17.739 18.868 1.00 41.55 103 GLN F O 1
ATOM 6437 N N . VAL F 1 107 ? 5.676 16.467 19.936 1.00 47.02 104 VAL F N 1
ATOM 6438 C CA . VAL F 1 107 ? 6.203 15.180 19.509 1.00 43.75 104 VAL F CA 1
ATOM 6439 C C . VAL F 1 107 ? 5.232 14.573 18.525 1.00 40.60 104 VAL F C 1
ATOM 6440 O O . VAL F 1 107 ? 4.028 14.633 18.732 1.00 39.49 104 VAL F O 1
ATOM 6444 N N . ILE F 1 108 ? 5.748 14.025 17.431 1.00 40.86 105 ILE F N 1
ATOM 6445 C 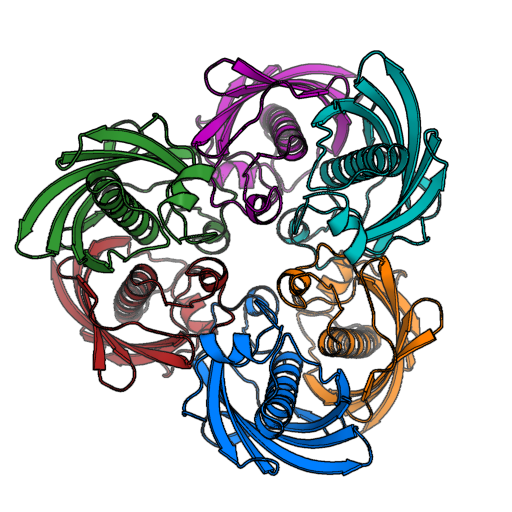CA . ILE F 1 108 ? 4.883 13.613 16.306 1.00 39.35 105 ILE F CA 1
ATOM 6446 C C . ILE F 1 108 ? 5.263 12.250 15.739 1.00 37.10 105 ILE F C 1
ATOM 6447 O O . ILE F 1 108 ? 6.364 11.755 15.997 1.00 35.87 105 ILE F O 1
ATOM 6452 N N . PRO F 1 109 ? 4.363 11.639 14.951 1.00 34.84 106 PRO F N 1
ATOM 6453 C CA . PRO F 1 109 ? 4.697 10.342 14.378 1.00 35.88 106 PRO F CA 1
ATOM 6454 C C . PRO F 1 109 ? 6.008 10.409 13.610 1.00 38.67 106 PRO F C 1
ATOM 6455 O O . PRO F 1 109 ? 6.248 11.380 12.872 1.00 39.90 106 PRO F O 1
ATOM 6459 N N . GLY F 1 110 ? 6.851 9.407 13.798 1.00 37.30 107 GLY F N 1
ATOM 6460 C CA . GLY F 1 110 ? 8.195 9.430 13.230 1.00 42.27 107 GLY F CA 1
ATOM 6461 C C . GLY F 1 110 ? 9.258 9.726 14.284 1.00 41.82 107 GLY F C 1
ATOM 6462 O O . GLY F 1 110 ? 10.350 9.236 14.177 1.00 38.92 107 GLY F O 1
ATOM 6463 N N . ASP F 1 111 ? 8.916 10.487 15.322 1.00 44.84 108 ASP F N 1
ATOM 6464 C CA . ASP F 1 111 ? 9.853 10.733 16.432 1.00 46.51 108 ASP F CA 1
ATOM 6465 C C . ASP F 1 111 ? 10.087 9.506 17.278 1.00 46.23 108 ASP F C 1
ATOM 6466 O O . ASP F 1 111 ? 9.148 8.783 17.602 1.00 50.71 108 ASP F O 1
ATOM 6471 N N . GLN F 1 112 ? 11.345 9.310 17.648 1.00 47.10 109 GLN F N 1
ATOM 6472 C CA . GLN F 1 112 ? 11.710 8.327 18.628 1.00 44.82 109 GLN F CA 1
ATOM 6473 C C . GLN F 1 112 ? 11.994 9.067 19.932 1.00 43.51 109 GLN F C 1
ATOM 6474 O O . GLN F 1 112 ? 12.863 9.929 19.998 1.00 45.49 109 GLN F O 1
ATOM 6480 N N . LEU F 1 113 ? 11.235 8.749 20.977 1.00 41.57 110 LEU F N 1
ATOM 6481 C CA . LEU F 1 113 ? 11.448 9.374 22.252 1.00 41.05 110 LEU F CA 1
ATOM 6482 C C . LEU F 1 113 ? 12.555 8.616 22.952 1.00 45.47 110 LEU F C 1
ATOM 6483 O O . LEU F 1 113 ? 12.458 7.394 23.115 1.00 41.69 110 LEU F O 1
ATOM 6488 N N . VAL F 1 114 ? 13.574 9.353 23.419 1.00 45.68 111 VAL F N 1
ATOM 6489 C CA . VAL F 1 114 ? 14.585 8.785 24.323 1.00 44.40 111 VAL F CA 1
ATOM 6490 C C . VAL F 1 114 ? 14.371 9.308 25.734 1.00 44.41 111 VAL F C 1
ATOM 6491 O O . VAL F 1 114 ? 14.335 10.521 25.966 1.00 43.83 111 VAL F O 1
ATOM 6495 N N . PHE F 1 115 ? 14.172 8.381 26.665 1.00 49.84 112 PHE F N 1
ATOM 6496 C CA . PHE F 1 115 ? 13.914 8.727 28.074 1.00 51.40 112 PHE F CA 1
ATOM 6497 C C . PHE F 1 115 ? 15.159 8.450 28.892 1.00 45.92 112 PHE F C 1
ATOM 6498 O O . PHE F 1 115 ? 15.653 7.338 28.869 1.00 48.39 112 PHE F O 1
ATOM 6506 N N . GLU F 1 116 ? 15.639 9.467 29.604 1.00 49.61 113 GLU F N 1
ATOM 6507 C CA . GLU F 1 116 ? 16.750 9.344 30.551 1.00 45.74 113 GLU F CA 1
ATOM 6508 C C . GLU F 1 116 ? 16.233 9.715 31.905 1.00 46.05 113 GLU F C 1
ATOM 6509 O O . GLU F 1 116 ? 15.718 10.816 32.102 1.00 42.52 113 GLU F O 1
ATOM 6515 N N . VAL F 1 117 ? 16.294 8.766 32.841 1.00 48.24 114 VAL F N 1
ATOM 6516 C CA . VAL F 1 117 ? 15.785 9.010 34.195 1.00 48.40 114 VAL F CA 1
ATOM 6517 C C . VAL F 1 117 ? 16.880 8.758 35.225 1.00 53.00 114 VAL F C 1
ATOM 6518 O O . VAL F 1 117 ? 17.810 7.968 34.983 1.00 55.86 114 VAL F O 1
ATOM 6522 N N . GLU F 1 118 ? 16.753 9.418 36.378 1.00 55.82 115 GLU F N 1
ATOM 6523 C CA . GLU F 1 118 ? 17.754 9.339 37.443 1.00 53.07 115 GLU F CA 1
ATOM 6524 C C . GLU F 1 118 ? 17.107 9.321 38.813 1.00 50.95 115 GLU F C 1
ATOM 6525 O O . GLU F 1 118 ? 16.256 10.176 39.102 1.00 52.78 115 GLU F O 1
ATOM 6531 N N . LEU F 1 119 ? 17.497 8.347 39.644 1.00 48.55 116 LEU F N 1
ATOM 6532 C CA . LEU F 1 119 ? 17.020 8.273 41.039 1.00 48.37 116 LEU F CA 1
ATOM 6533 C C . LEU F 1 119 ? 17.718 9.398 41.827 1.00 56.91 116 LEU F C 1
ATOM 6534 O O . LEU F 1 119 ? 18.947 9.416 41.916 1.00 52.51 116 LEU F O 1
ATOM 6539 N N . LEU F 1 120 ? 16.951 10.339 42.369 1.00 55.77 117 LEU F N 1
ATOM 6540 C CA . LEU F 1 120 ? 17.535 11.412 43.163 1.00 56.98 117 LEU F CA 1
ATOM 6541 C C . LEU F 1 120 ? 17.610 10.999 44.645 1.00 61.52 117 LEU F C 1
ATOM 6542 O O . LEU F 1 120 ? 18.706 10.828 45.179 1.00 67.39 117 LEU F O 1
ATOM 6547 N N . THR F 1 121 ? 16.456 10.816 45.290 1.00 60.59 118 THR F N 1
ATOM 6548 C CA . THR F 1 121 ? 16.403 10.480 46.708 1.00 61.86 118 THR F CA 1
ATOM 6549 C C . THR F 1 121 ? 15.458 9.308 46.952 1.00 61.97 118 THR F C 1
ATOM 6550 O O . THR F 1 121 ? 14.506 9.110 46.212 1.00 65.78 118 THR F O 1
ATOM 6554 N N . SER F 1 122 ? 15.704 8.555 48.011 1.00 64.22 119 SER F N 1
ATOM 6555 C CA . SER F 1 122 ? 14.834 7.453 48.379 1.00 67.13 119 SER F CA 1
ATOM 6556 C C . SER F 1 122 ? 14.494 7.576 49.867 1.00 70.10 119 SER F C 1
ATOM 6557 O O . SER F 1 122 ? 14.969 6.790 50.665 1.00 81.81 119 SER F O 1
ATOM 6560 N N . ARG F 1 123 ? 13.697 8.575 50.244 1.00 71.40 120 ARG F N 1
ATOM 6561 C CA . ARG F 1 123 ? 13.277 8.737 51.653 1.00 70.08 120 ARG F CA 1
ATOM 6562 C C . ARG F 1 123 ? 12.019 7.915 51.998 1.00 69.83 120 ARG F C 1
ATOM 6563 O O . ARG F 1 123 ? 10.897 8.334 51.698 1.00 66.89 120 ARG F O 1
ATOM 6571 N N . ARG F 1 124 ? 12.229 6.760 52.645 1.00 62.80 121 ARG F N 1
ATOM 6572 C CA . ARG F 1 124 ? 11.157 5.952 53.260 1.00 59.68 121 ARG F CA 1
ATOM 6573 C C . ARG F 1 124 ? 10.192 5.316 52.254 1.00 63.09 121 ARG F C 1
ATOM 6574 O O . ARG F 1 124 ? 8.986 5.584 52.295 1.00 63.02 121 ARG F O 1
ATOM 6582 N N . GLY F 1 125 ? 10.724 4.489 51.350 1.00 62.21 122 GLY F N 1
ATOM 6583 C CA . GLY F 1 125 ? 9.908 3.882 50.301 1.00 63.29 122 GLY F CA 1
ATOM 6584 C C . GLY F 1 125 ? 9.416 4.800 49.168 1.00 65.70 122 GLY F C 1
ATOM 6585 O O . GLY F 1 125 ? 8.856 4.295 48.188 1.00 67.61 122 GLY F O 1
ATOM 6586 N N . ILE F 1 126 ? 9.589 6.121 49.300 1.00 62.52 123 ILE F N 1
ATOM 6587 C CA . ILE F 1 126 ? 9.193 7.085 48.268 1.00 60.31 123 ILE F CA 1
ATOM 6588 C C . ILE F 1 126 ? 10.426 7.538 47.480 1.00 61.23 123 ILE F C 1
ATOM 6589 O O . ILE F 1 126 ? 11.363 8.102 48.050 1.00 65.64 123 ILE F O 1
ATOM 6594 N N . GLY F 1 127 ? 10.422 7.268 46.169 1.00 59.25 124 GLY F N 1
ATOM 6595 C CA . GLY F 1 127 ? 11.562 7.564 45.290 1.00 54.21 124 GLY F CA 1
ATOM 6596 C C . GLY F 1 127 ? 11.282 8.781 44.446 1.00 53.91 124 GLY F C 1
ATOM 6597 O O . GLY F 1 127 ? 10.212 8.906 43.876 1.00 60.99 124 GLY F O 1
ATOM 6598 N N . LYS F 1 128 ? 12.229 9.700 44.412 1.00 52.42 125 LYS F N 1
ATOM 6599 C CA . LYS F 1 128 ? 12.083 10.953 43.692 1.00 57.66 125 LYS F CA 1
ATOM 6600 C C . LYS F 1 128 ? 13.044 10.844 42.530 1.00 55.90 125 LYS F C 1
ATOM 6601 O O . LYS F 1 128 ? 14.220 10.532 42.739 1.00 59.62 125 LYS F O 1
ATOM 6607 N N . PHE F 1 129 ? 12.539 11.036 41.316 1.00 51.50 126 PHE F N 1
ATOM 6608 C CA . PHE F 1 129 ? 13.340 10.843 40.106 1.00 50.76 126 PHE F CA 1
ATOM 6609 C C . PHE F 1 129 ? 13.332 12.100 39.278 1.00 51.63 126 PHE F C 1
ATOM 6610 O O . PHE F 1 129 ? 12.359 12.854 39.291 1.00 53.91 126 PHE F O 1
ATOM 6618 N N . ASN F 1 130 ? 14.429 12.338 38.586 1.00 52.97 127 ASN F N 1
ATOM 6619 C CA . ASN F 1 130 ? 14.449 13.356 37.540 1.00 55.89 127 ASN F CA 1
ATOM 6620 C C . ASN F 1 130 ? 14.279 12.594 36.239 1.00 55.36 127 ASN F C 1
ATOM 6621 O O . ASN F 1 130 ? 14.855 11.505 36.068 1.00 54.03 127 ASN F O 1
ATOM 6626 N N . ALA F 1 131 ? 13.483 13.140 35.328 1.00 53.43 128 ALA F N 1
ATOM 6627 C CA . ALA F 1 131 ? 13.231 12.454 34.055 1.00 48.74 128 ALA F CA 1
ATOM 6628 C C . ALA F 1 131 ? 13.148 13.456 32.947 1.00 51.32 128 ALA F C 1
ATOM 6629 O O . ALA F 1 131 ? 12.536 14.528 33.099 1.00 57.64 128 ALA F O 1
ATOM 6631 N N . VAL F 1 132 ? 13.778 13.118 31.835 1.00 48.87 129 VAL F N 1
ATOM 6632 C CA . VAL F 1 132 ? 13.699 13.939 30.640 1.00 48.64 129 VAL F CA 1
ATOM 6633 C C . VAL F 1 132 ? 13.352 13.027 29.446 1.00 54.29 129 VAL F C 1
ATOM 6634 O O . VAL F 1 132 ? 13.699 11.830 29.421 1.00 52.18 129 VAL F O 1
ATOM 6638 N N . ALA F 1 133 ? 12.673 13.602 28.459 1.00 55.06 130 ALA F N 1
ATOM 6639 C CA . ALA F 1 133 ? 12.327 12.894 27.240 1.00 52.63 130 ALA F CA 1
ATOM 6640 C C . ALA F 1 133 ? 12.779 13.700 26.061 1.00 48.38 130 ALA F C 1
ATOM 6641 O O . ALA F 1 133 ? 12.352 14.847 25.883 1.00 50.72 130 ALA F O 1
ATOM 6643 N N . LYS F 1 134 ? 13.675 13.119 25.268 1.00 49.91 131 LYS F N 1
ATOM 6644 C CA . LYS F 1 134 ? 14.259 13.819 24.134 1.00 54.84 131 LYS F CA 1
ATOM 6645 C C . LYS F 1 134 ? 13.835 13.200 22.819 1.00 53.67 131 LYS F C 1
ATOM 6646 O O . LYS F 1 134 ? 13.621 11.990 22.730 1.00 52.19 131 LYS F O 1
ATOM 6652 N N . VAL F 1 135 ? 13.748 14.057 21.802 1.00 52.09 132 VAL F N 1
ATOM 6653 C CA . VAL F 1 135 ? 13.654 13.660 20.408 1.00 52.13 132 VAL F CA 1
ATOM 6654 C C . VAL F 1 135 ? 14.840 14.302 19.691 1.00 53.28 132 VAL F C 1
ATOM 6655 O O . VAL F 1 135 ? 14.983 15.534 19.717 1.00 55.62 132 VAL F O 1
ATOM 6659 N N . ASP F 1 136 ? 15.663 13.478 19.042 1.00 51.92 133 ASP F N 1
ATOM 6660 C CA . ASP F 1 136 ? 16.831 13.953 18.284 1.00 54.07 133 ASP F CA 1
ATOM 6661 C C . ASP F 1 136 ? 17.713 14.884 19.102 1.00 52.46 133 ASP F C 1
ATOM 6662 O O . ASP F 1 136 ? 18.148 15.916 18.607 1.00 56.69 133 ASP F O 1
ATOM 6667 N N . GLY F 1 137 ? 17.928 14.553 20.369 1.00 52.20 134 GLY F N 1
ATOM 6668 C CA . GLY F 1 137 ? 18.756 15.384 21.247 1.00 53.53 134 GLY F CA 1
ATOM 6669 C C . GLY F 1 137 ? 18.074 16.568 21.926 1.00 55.01 134 GLY F C 1
ATOM 6670 O O . GLY F 1 137 ? 18.499 16.953 23.014 1.00 56.89 134 GLY F O 1
ATOM 6671 N N . GLN F 1 138 ? 17.014 17.123 21.329 1.00 56.47 135 GLN F N 1
ATOM 6672 C CA . GLN F 1 138 ? 16.248 18.213 21.961 1.00 62.50 135 GLN F CA 1
ATOM 6673 C C . GLN F 1 138 ? 15.286 17.732 23.049 1.00 65.96 135 GLN F C 1
ATOM 6674 O O . GLN F 1 138 ? 14.594 16.718 22.880 1.00 77.63 135 GLN F O 1
ATOM 6680 N N . VAL F 1 139 ? 15.203 18.472 24.156 1.00 65.76 136 VAL F N 1
ATOM 6681 C CA . VAL F 1 139 ? 14.241 18.147 25.228 1.00 66.47 136 VAL F CA 1
ATOM 6682 C C . VAL F 1 139 ? 12.815 18.442 24.769 1.00 64.56 136 VAL F C 1
ATOM 6683 O O . VAL F 1 139 ? 12.535 19.506 24.226 1.00 67.75 136 VAL F O 1
ATOM 6687 N N . ALA F 1 140 ? 11.925 17.472 24.973 1.00 57.81 137 ALA F N 1
ATOM 6688 C CA . ALA F 1 140 ? 10.520 17.646 24.653 1.00 50.58 137 ALA F CA 1
ATOM 6689 C C . ALA F 1 140 ? 9.713 17.776 25.945 1.00 49.39 137 ALA F C 1
ATOM 6690 O O . ALA F 1 140 ? 8.810 18.592 26.027 1.00 45.51 137 ALA F O 1
ATOM 6692 N N . VAL F 1 141 ? 10.019 16.933 26.929 1.00 47.46 138 VAL F N 1
ATOM 6693 C CA . VAL F 1 141 ? 9.353 16.981 28.212 1.00 46.72 138 VAL F CA 1
ATOM 6694 C C . VAL F 1 141 ? 10.382 16.714 29.278 1.00 48.92 138 VAL F C 1
ATOM 6695 O O . VAL F 1 141 ? 11.259 15.865 29.093 1.00 49.68 138 VAL F O 1
ATOM 6699 N N . GLU F 1 142 ? 10.286 17.449 30.380 1.00 50.63 139 GLU F N 1
ATOM 6700 C CA . GLU F 1 142 ? 11.091 17.178 31.571 1.00 49.41 139 GLU F CA 1
ATOM 6701 C C . GLU F 1 142 ? 10.175 17.256 32.758 1.00 45.16 139 GLU F C 1
ATOM 6702 O O . GLU F 1 142 ? 9.201 18.004 32.739 1.00 44.49 139 GLU F O 1
ATOM 6708 N N . ALA F 1 143 ? 10.505 16.491 33.791 1.00 45.63 140 ALA F N 1
ATOM 6709 C CA . ALA F 1 143 ? 9.680 16.423 34.982 1.00 46.78 140 ALA F CA 1
ATOM 6710 C C . ALA F 1 143 ? 10.380 15.693 36.124 1.00 48.91 140 ALA F C 1
ATOM 6711 O O . ALA F 1 143 ? 11.326 14.923 35.903 1.00 50.60 140 ALA F O 1
ATOM 6713 N N . ILE F 1 144 ? 9.904 15.941 37.337 1.00 52.06 141 ILE F N 1
ATOM 6714 C CA . ILE F 1 144 ? 10.293 15.160 38.513 1.00 55.28 141 ILE F CA 1
ATOM 6715 C C . ILE F 1 144 ? 9.170 14.176 38.775 1.00 52.22 141 ILE F C 1
ATOM 6716 O O . ILE F 1 144 ? 8.005 14.557 38.764 1.00 51.56 141 ILE F O 1
ATOM 6721 N N . ILE F 1 145 ? 9.519 12.910 38.986 1.00 51.33 142 ILE F N 1
ATOM 6722 C CA . ILE F 1 145 ? 8.519 11.848 39.117 1.00 52.13 142 ILE F CA 1
ATOM 6723 C C . ILE F 1 145 ? 8.680 11.193 40.480 1.00 52.73 142 ILE F C 1
ATOM 6724 O O . ILE F 1 145 ? 9.783 10.760 40.795 1.00 51.63 142 ILE F O 1
ATOM 6729 N N . MET F 1 146 ? 7.597 11.077 41.251 1.00 50.73 143 MET F N 1
ATOM 6730 C CA . MET F 1 146 ? 7.633 10.329 42.512 1.00 58.69 143 MET F CA 1
ATOM 6731 C C . MET F 1 146 ? 6.930 8.991 42.374 1.00 60.38 143 MET F C 1
ATOM 6732 O O . MET F 1 146 ? 5.802 8.931 41.894 1.00 66.10 143 MET F O 1
ATOM 6737 N N . CYS F 1 147 ? 7.598 7.935 42.826 1.00 61.88 144 CYS F N 1
ATOM 6738 C CA . CYS F 1 147 ? 7.018 6.602 42.931 1.00 63.26 144 CYS F CA 1
ATOM 6739 C C . CYS F 1 147 ? 7.076 6.136 44.378 1.00 64.60 144 CYS F C 1
ATOM 6740 O O . CYS F 1 147 ? 7.994 6.494 45.097 1.00 71.99 144 CYS F O 1
ATOM 6743 N N . ALA F 1 148 ? 6.096 5.339 44.788 1.00 63.06 145 ALA F N 1
ATOM 6744 C CA . ALA F 1 148 ? 5.989 4.844 46.152 1.00 67.74 145 ALA F CA 1
ATOM 6745 C C . ALA F 1 148 ? 5.848 3.327 46.129 1.00 70.72 145 ALA F C 1
ATOM 6746 O O . ALA F 1 148 ? 5.077 2.807 45.338 1.00 74.35 145 ALA F O 1
ATOM 6748 N N . LYS F 1 149 ? 6.567 2.623 47.006 1.00 76.72 146 LYS F N 1
ATOM 6749 C CA . LYS F 1 149 ? 6.584 1.144 46.969 1.00 76.33 146 LYS F CA 1
ATOM 6750 C C . LYS F 1 149 ? 5.314 0.445 47.488 1.00 68.90 146 LYS F C 1
ATOM 6751 O O . LYS F 1 149 ? 5.045 0.424 48.677 1.00 59.02 146 LYS F O 1
#

InterPro domains:
  IPR010084 Beta-hydroxyacyl-(acyl-carrier-protein) dehydratase FabZ [MF_00406] (7-148)
  IPR010084 Beta-hydroxyacyl-(acyl-carrier-protein) dehydratase FabZ [NF000582] (9-145)
  IPR010084 Beta-hydroxyacyl-(acyl-carrier-protein) dehydratase FabZ [TIGR01750] (8-145)
  IPR013114 Beta-hydroxydecanoyl thiol ester dehydrase, FabA/FabZ [PF07977] (16-140)
  IPR013114 Beta-hydroxydecanoyl thiol ester dehydrase, FabA/FabZ [PTHR30272] (7-145)
  IPR029069 HotDog domain superfamily [SSF54637] (10-145)